Protein 8IA9 (pdb70)

Nearest PDB structures (foldseek):
  8ia9-assembly1_A-2  TM=1.003E+00  e=1.056E-79  Saccharopolyspora spinosa
  8iaa-assembly1_B  TM=9.996E-01  e=1.528E-75  Saccharopolyspora spinosa
  8ia9-assembly1_B-2  TM=9.960E-01  e=1.020E-75  Saccharopolyspora spinosa
  3ssm-assembly1_A  TM=9.609E-01  e=1.543E-44  Micromonospora griseorubida
  3sso-assembly1_D  TM=9.358E-01  e=9.177E-45  Micromonospora griseorubida

Structure (mmCIF, N/CA/C/O backbone):
data_8IA9
#
_entry.id   8IA9
#
_cell.length_a   134.114
_cell.length_b   134.114
_cell.length_c   159.718
_cell.angle_alpha   90.00
_cell.angle_beta   90.00
_cell.angle_gamma   90.00
#
_symmetry.space_group_name_H-M   'P 43 21 2'
#
loop_
_entity.id
_entity.type
_entity.pdbx_description
1 polymer 'Demethylmacrocin O-methyltransferase'
2 non-polymer 'MAGNESIUM ION'
3 water water
#
loop_
_atom_site.group_PDB
_atom_site.id
_atom_site.type_symbol
_atom_site.label_atom_id
_atom_site.label_alt_id
_atom_site.label_comp_id
_atom_site.label_asym_id
_atom_site.label_entity_id
_atom_site.label_seq_id
_atom_site.pdbx_PDB_ins_code
_atom_site.Cartn_x
_atom_site.Cartn_y
_atom_site.Cartn_z
_atom_site.occupancy
_atom_site.B_iso_or_equiv
_atom_site.auth_seq_id
_atom_site.auth_comp_id
_atom_site.auth_asym_id
_atom_site.auth_atom_id
_atom_site.pdbx_PDB_model_num
ATOM 1 N N . THR A 1 4 ? -62.854 -49.416 -17.502 1.00 109.23 4 THR A N 1
ATOM 2 C CA . THR A 1 4 ? -62.594 -48.938 -16.111 1.00 116.62 4 THR A CA 1
ATOM 3 C C . THR A 1 4 ? -62.178 -50.124 -15.224 1.00 120.15 4 THR A C 1
ATOM 4 O O . THR A 1 4 ? -61.914 -49.894 -14.027 1.00 115.56 4 THR A O 1
ATOM 8 N N . HIS A 1 5 ? -62.052 -51.328 -15.799 1.00 126.02 5 HIS A N 1
ATOM 9 C CA . HIS A 1 5 ? -61.496 -52.537 -15.124 1.00 121.09 5 HIS A CA 1
ATOM 10 C C . HIS A 1 5 ? -59.986 -52.603 -15.390 1.00 112.29 5 HIS A C 1
ATOM 11 O O . HIS A 1 5 ? -59.257 -53.143 -14.531 1.00 104.74 5 HIS A O 1
ATOM 18 N N . GLU A 1 6 ? -59.525 -51.905 -16.434 1.00 100.87 6 GLU A N 1
ATOM 19 C CA . GLU A 1 6 ? -58.096 -51.839 -16.839 1.00 98.71 6 GLU A CA 1
ATOM 20 C C . GLU A 1 6 ? -57.372 -50.801 -15.971 1.00 90.27 6 GLU A C 1
ATOM 21 O O . GLU A 1 6 ? -56.226 -51.085 -15.570 1.00 80.90 6 GLU A O 1
ATOM 27 N N . ILE A 1 7 ? -58.076 -49.737 -15.561 1.00 81.97 7 ILE A N 1
ATOM 28 C CA . ILE A 1 7 ? -57.568 -48.666 -14.646 1.00 76.03 7 ILE A CA 1
ATOM 29 C C . ILE A 1 7 ? -57.313 -49.265 -13.258 1.00 70.99 7 ILE A C 1
ATOM 30 O O . ILE A 1 7 ? -56.356 -48.823 -12.590 1.00 66.37 7 ILE A O 1
ATOM 35 N N . GLU A 1 8 ? -58.192 -50.167 -12.813 1.00 61.81 8 GLU A N 1
ATOM 36 C CA . GLU A 1 8 ? -58.180 -50.742 -11.443 1.00 60.48 8 GLU A CA 1
ATOM 37 C C . GLU A 1 8 ? -57.031 -51.758 -11.316 1.00 51.12 8 GLU A C 1
ATOM 38 O O . GLU A 1 8 ? -56.490 -51.897 -10.199 1.00 47.56 8 GLU A O 1
ATOM 44 N N . THR A 1 9 ? -56.643 -52.406 -12.420 1.00 39.89 9 THR A N 1
ATOM 45 C CA . THR A 1 9 ? -55.547 -53.413 -12.471 1.00 42.76 9 THR A CA 1
ATOM 46 C C . THR A 1 9 ? -54.188 -52.708 -12.317 1.00 37.98 9 THR A C 1
ATOM 47 O O . THR A 1 9 ? -53.348 -53.193 -11.525 1.00 36.98 9 THR A O 1
ATOM 51 N N . VAL A 1 10 ? -54.012 -51.580 -13.005 1.00 33.70 10 VAL A N 1
ATOM 52 C CA . VAL A 1 10 ? -52.811 -50.706 -12.897 1.00 35.19 10 VAL A CA 1
ATOM 53 C C . VAL A 1 10 ? -52.743 -50.152 -11.474 1.00 31.17 10 VAL A C 1
ATOM 54 O O . VAL A 1 10 ? -51.675 -50.280 -10.859 1.00 29.66 10 VAL A O 1
ATOM 58 N N . GLU A 1 11 ? -53.861 -49.645 -10.948 1.00 31.55 11 GLU A N 1
ATOM 59 C CA . GLU A 1 11 ? -53.931 -49.069 -9.577 1.00 33.29 11 GLU A CA 1
ATOM 60 C C . GLU A 1 11 ? -53.445 -50.143 -8.592 1.00 32.72 11 GLU A C 1
ATOM 61 O O . GLU A 1 11 ? -52.546 -49.818 -7.775 1.00 29.41 11 GLU A O 1
ATOM 67 N N . ARG A 1 12 ? -53.807 -51.413 -8.822 1.00 29.97 12 ARG A N 1
ATOM 68 C CA . ARG A 1 12 ? -53.464 -52.506 -7.874 1.00 32.64 12 ARG A CA 1
ATOM 69 C C . ARG A 1 12 ? -51.957 -52.783 -7.949 1.00 30.43 12 ARG A C 1
ATOM 70 O O . ARG A 1 12 ? -51.330 -52.915 -6.890 1.00 28.25 12 ARG A O 1
ATOM 78 N N . ILE A 1 13 ? -51.392 -52.772 -9.157 1.00 28.28 13 ILE A N 1
ATOM 79 C CA . ILE A 1 13 ? -49.936 -52.979 -9.394 1.00 28.13 13 ILE A CA 1
ATOM 80 C C . ILE A 1 13 ? -49.162 -51.815 -8.763 1.00 28.52 13 ILE A C 1
ATOM 81 O O . ILE A 1 13 ? -48.239 -52.122 -7.971 1.00 26.54 13 ILE A O 1
ATOM 86 N N . ILE A 1 14 ? -49.701 -50.584 -8.862 1.00 26.51 14 ILE A N 1
ATOM 87 C CA . ILE A 1 14 ? -49.088 -49.352 -8.289 1.00 24.47 14 ILE A CA 1
ATOM 88 C C . ILE A 1 14 ? -49.089 -49.431 -6.751 1.00 26.02 14 ILE A C 1
ATOM 89 O O . ILE A 1 14 ? -48.027 -49.195 -6.123 1.00 26.10 14 ILE A O 1
ATOM 94 N N . LEU A 1 15 ? -50.229 -49.751 -6.143 1.00 26.57 15 LEU A N 1
ATOM 95 C CA . LEU A 1 15 ? -50.352 -49.860 -4.667 1.00 27.97 15 LEU A CA 1
ATOM 96 C C . LEU A 1 15 ? -49.449 -50.995 -4.163 1.00 26.97 15 LEU A C 1
ATOM 97 O O . LEU A 1 15 ? -48.872 -50.852 -3.076 1.00 28.01 15 LEU A O 1
ATOM 102 N N . ALA A 1 16 ? -49.440 -52.146 -4.831 1.00 26.66 16 ALA A N 1
ATOM 103 C CA . ALA A 1 16 ? -48.639 -53.315 -4.388 1.00 25.51 16 ALA A CA 1
ATOM 104 C C . ALA A 1 16 ? -47.154 -52.918 -4.364 1.00 23.50 16 ALA A C 1
ATOM 105 O O . ALA A 1 16 ? -46.447 -53.337 -3.447 1.00 21.60 16 ALA A O 1
ATOM 107 N N . ALA A 1 17 ? -46.726 -52.128 -5.352 1.00 23.39 17 ALA A N 1
ATOM 108 C CA . ALA A 1 17 ? -45.352 -51.611 -5.524 1.00 24.85 17 ALA A CA 1
ATOM 109 C C . ALA A 1 17 ? -44.914 -50.820 -4.278 1.00 25.63 17 ALA A C 1
ATOM 110 O O . ALA A 1 17 ? -43.705 -50.831 -3.992 1.00 25.68 17 ALA A O 1
ATOM 112 N N . GLY A 1 18 ? -45.860 -50.275 -3.503 1.00 25.36 18 GLY A N 1
ATOM 113 C CA . GLY A 1 18 ? -45.564 -49.463 -2.307 1.00 26.08 18 GLY A CA 1
ATOM 114 C C . GLY A 1 18 ? -46.048 -50.104 -1.018 1.00 27.28 18 GLY A C 1
ATOM 115 O O . GLY A 1 18 ? -46.095 -49.407 -0.009 1.00 34.28 18 GLY A O 1
ATOM 116 N N . SER A 1 19 ? -46.172 -51.425 -0.983 1.00 28.70 19 SER A N 1
ATOM 117 C CA . SER A 1 19 ? -46.796 -52.184 0.134 1.00 29.12 19 SER A CA 1
ATOM 118 C C . SER A 1 19 ? -45.783 -53.197 0.696 1.00 28.59 19 SER A C 1
ATOM 119 O O . SER A 1 19 ? -44.568 -53.003 0.492 1.00 24.55 19 SER A O 1
ATOM 122 N N . SER A 1 20 ? -46.253 -54.279 1.315 1.00 30.01 20 SER A N 1
ATOM 123 C CA . SER A 1 20 ? -45.371 -55.340 1.879 1.00 33.28 20 SER A CA 1
ATOM 124 C C . SER A 1 20 ? -44.902 -56.291 0.772 1.00 30.33 20 SER A C 1
ATOM 125 O O . SER A 1 20 ? -45.555 -56.359 -0.279 1.00 31.89 20 SER A O 1
ATOM 128 N N . ALA A 1 21 ? -43.833 -57.047 1.012 1.00 29.63 21 ALA A N 1
ATOM 129 C CA . ALA A 1 21 ? -43.411 -58.160 0.120 1.00 28.34 21 ALA A CA 1
ATOM 130 C C . ALA A 1 21 ? -44.565 -59.167 -0.043 1.00 28.44 21 ALA A C 1
ATOM 131 O O . ALA A 1 21 ? -44.794 -59.607 -1.181 1.00 27.22 21 ALA A O 1
ATOM 133 N N . ALA A 1 22 ? -45.307 -59.452 1.038 1.00 29.45 22 ALA A N 1
ATOM 134 C CA . ALA A 1 22 ? -46.444 -60.410 1.068 1.00 31.86 22 ALA A CA 1
ATOM 135 C C . ALA A 1 22 ? -47.552 -59.937 0.118 1.00 33.49 22 ALA A C 1
ATOM 136 O O . ALA A 1 22 ? -48.053 -60.757 -0.697 1.00 31.36 22 ALA A O 1
ATOM 138 N N . SER A 1 23 ? -47.846 -58.637 0.153 1.00 30.68 23 SER A N 1
ATOM 139 C CA . SER A 1 23 ? -48.942 -58.015 -0.627 1.00 29.73 23 SER A CA 1
ATOM 140 C C . SER A 1 23 ? -48.568 -58.031 -2.112 1.00 27.40 23 SER A C 1
ATOM 141 O O . SER A 1 23 ? -49.394 -58.469 -2.936 1.00 28.03 23 SER A O 1
ATOM 144 N N . LEU A 1 24 ? -47.291 -57.828 -2.405 1.00 26.69 24 LEU A N 1
ATOM 145 C CA . LEU A 1 24 ? -46.785 -57.798 -3.799 1.00 28.09 24 LEU A CA 1
ATOM 146 C C . LEU A 1 24 ? -46.699 -59.234 -4.321 1.00 26.49 24 LEU A C 1
ATOM 147 O O . LEU A 1 24 ? -47.042 -59.449 -5.491 1.00 26.75 24 LEU A O 1
ATOM 152 N N . ALA A 1 25 ? -46.412 -60.191 -3.440 1.00 26.87 25 ALA A N 1
ATOM 153 C CA . ALA A 1 25 ? -46.371 -61.637 -3.770 1.00 29.20 25 ALA A CA 1
ATOM 154 C C . ALA A 1 25 ? -47.796 -62.124 -4.059 1.00 30.78 25 ALA A C 1
ATOM 155 O O . ALA A 1 25 ? -47.994 -62.653 -5.157 1.00 33.34 25 ALA A O 1
ATOM 157 N N . ASP A 1 26 ? -48.776 -61.730 -3.232 1.00 33.63 26 ASP A N 1
ATOM 158 C CA . ASP A 1 26 ? -50.214 -62.061 -3.426 1.00 34.09 26 ASP A CA 1
ATOM 159 C C . ASP A 1 26 ? -50.654 -61.544 -4.802 1.00 36.32 26 ASP A C 1
ATOM 160 O O . ASP A 1 26 ? -51.240 -62.332 -5.568 1.00 42.80 26 ASP A O 1
ATOM 165 N N . LEU A 1 27 ? -50.309 -60.306 -5.162 1.00 34.93 27 LEU A N 1
ATOM 166 C CA . LEU A 1 27 ? -50.826 -59.706 -6.416 1.00 34.00 27 LEU A CA 1
ATOM 167 C C . LEU A 1 27 ? -50.198 -60.403 -7.621 1.00 34.74 27 LEU A C 1
ATOM 168 O O . LEU A 1 27 ? -50.898 -60.565 -8.640 1.00 37.88 27 LEU A O 1
ATOM 173 N N . THR A 1 28 ? -48.883 -60.599 -7.602 1.00 33.00 28 THR A N 1
ATOM 174 C CA . THR A 1 28 ? -48.179 -61.199 -8.762 1.00 35.15 28 THR A CA 1
ATOM 175 C C . THR A 1 28 ? -48.703 -62.621 -8.982 1.00 36.68 28 THR A C 1
ATOM 176 O O . THR A 1 28 ? -48.894 -62.983 -10.152 1.00 39.12 28 THR A O 1
ATOM 180 N N . THR A 1 29 ? -49.028 -63.338 -7.901 1.00 39.84 29 THR A N 1
ATOM 181 C CA . THR A 1 29 ? -49.609 -64.711 -7.922 1.00 45.69 29 THR A CA 1
ATOM 182 C C . THR A 1 29 ? -51.001 -64.663 -8.572 1.00 44.13 29 THR A C 1
ATOM 183 O O . THR A 1 29 ? -51.239 -65.427 -9.518 1.00 40.38 29 THR A O 1
ATOM 187 N N . GLU A 1 30 ? -51.875 -63.769 -8.113 1.00 40.90 30 GLU A N 1
ATOM 188 C CA . GLU A 1 30 ? -53.260 -63.660 -8.638 1.00 43.91 30 GLU A CA 1
ATOM 189 C C . GLU A 1 30 ? -53.258 -63.306 -10.135 1.00 42.91 30 GLU A C 1
ATOM 190 O O . GLU A 1 30 ? -54.032 -63.926 -10.870 1.00 55.18 30 GLU A O 1
ATOM 196 N N . LEU A 1 31 ? -52.646 -62.185 -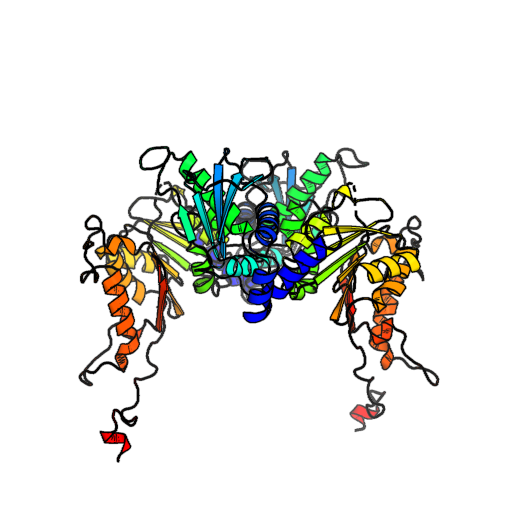10.516 1.00 39.27 31 LEU A N 1
ATOM 197 C CA . LEU A 1 31 ? -52.732 -61.644 -11.894 1.00 34.96 31 LEU A CA 1
ATOM 198 C C . LEU A 1 31 ? -51.882 -62.513 -12.813 1.00 34.49 31 LEU A C 1
ATOM 199 O O . LEU A 1 31 ? -52.242 -62.613 -13.987 1.00 34.26 31 LEU A O 1
ATOM 204 N N . GLY A 1 32 ? -50.663 -62.837 -12.369 1.00 36.06 32 GLY A N 1
ATOM 205 C CA . GLY A 1 32 ? -49.635 -63.538 -13.166 1.00 36.13 32 GLY A CA 1
ATOM 206 C C . GLY A 1 32 ? -48.787 -62.591 -14.013 1.00 35.21 32 GLY A C 1
ATOM 207 O O . GLY A 1 32 ? -49.274 -61.512 -14.401 1.00 34.22 32 GLY A O 1
ATOM 208 N N . LEU A 1 33 ? -47.605 -63.055 -14.415 1.00 36.05 33 LEU A N 1
ATOM 209 C CA . LEU A 1 33 ? -46.661 -62.336 -15.308 1.00 35.77 33 LEU A CA 1
ATOM 210 C C . LEU A 1 33 ? -47.361 -61.944 -16.620 1.00 37.35 33 LEU A C 1
ATOM 211 O O . LEU A 1 33 ? -47.072 -60.860 -17.134 1.00 43.32 33 LEU A O 1
ATOM 216 N N . ALA A 1 34 ? -48.147 -62.837 -17.217 1.00 38.71 34 ALA A N 1
ATOM 217 C CA . ALA A 1 34 ? -48.704 -62.644 -18.577 1.00 40.59 34 ALA A CA 1
ATOM 218 C C . ALA A 1 34 ? -49.593 -61.393 -18.602 1.00 38.71 34 ALA A C 1
ATOM 219 O O . ALA A 1 34 ? -49.563 -60.657 -19.604 1.00 36.39 34 ALA A O 1
ATOM 221 N N . ARG A 1 35 ? -50.315 -61.132 -17.512 1.00 38.66 35 ARG A N 1
ATOM 222 C CA . ARG A 1 35 ? -51.257 -59.987 -17.401 1.00 38.93 35 ARG A CA 1
ATOM 223 C C . ARG A 1 35 ? -50.499 -58.703 -17.002 1.00 37.10 35 ARG A C 1
ATOM 224 O O . ARG A 1 35 ? -50.772 -57.660 -17.630 1.00 33.79 35 ARG A O 1
ATOM 232 N N . ILE A 1 36 ? -49.493 -58.798 -16.116 1.00 31.14 36 ILE A N 1
ATOM 233 C CA . ILE A 1 36 ? -48.761 -57.621 -15.555 1.00 32.68 36 ILE A CA 1
ATOM 234 C C . ILE A 1 36 ? -47.750 -57.078 -16.574 1.00 31.09 36 ILE A C 1
ATOM 235 O O . ILE A 1 36 ? -47.707 -55.855 -16.777 1.00 29.57 36 ILE A O 1
ATOM 240 N N . ALA A 1 37 ? -47.071 -57.966 -17.289 1.00 33.14 37 ALA A N 1
ATOM 241 C CA . ALA A 1 37 ? -45.922 -57.640 -18.160 1.00 34.69 37 ALA A CA 1
ATOM 242 C C . ALA A 1 37 ? -46.287 -56.531 -19.144 1.00 33.74 37 ALA A C 1
ATOM 243 O O . ALA A 1 37 ? -45.514 -55.608 -19.364 1.00 33.54 37 ALA A O 1
ATOM 245 N N . PRO A 1 38 ? -47.394 -56.658 -19.900 1.00 36.30 38 PRO A N 1
ATOM 246 C CA . PRO A 1 38 ? -47.686 -55.676 -20.945 1.00 36.12 38 PRO A CA 1
ATOM 247 C C . PRO A 1 38 ? -47.920 -54.277 -20.346 1.00 33.29 38 PRO A C 1
ATOM 248 O O . PRO A 1 38 ? -47.750 -53.298 -21.047 1.00 33.62 38 PRO A O 1
ATOM 252 N N . VAL A 1 39 ? -48.391 -54.221 -19.100 1.00 31.39 39 VAL A N 1
ATOM 253 C CA . VAL A 1 39 ? -48.642 -52.951 -18.352 1.00 31.75 39 VAL A CA 1
ATOM 254 C C . VAL A 1 39 ? -47.289 -52.281 -18.070 1.00 32.24 39 VAL A C 1
ATOM 255 O O . VAL A 1 39 ? -47.128 -51.061 -18.386 1.00 30.05 39 VAL A O 1
ATOM 259 N N . LEU A 1 40 ? -46.294 -53.093 -17.703 1.00 28.65 40 LEU A N 1
ATOM 260 C CA . LEU A 1 40 ? -44.924 -52.608 -17.428 1.00 27.83 40 LEU A CA 1
ATOM 261 C C . LEU A 1 40 ? -44.281 -52.182 -18.753 1.00 29.34 40 LEU A C 1
ATOM 262 O O . LEU A 1 40 ? -43.666 -51.095 -18.770 1.00 32.26 40 LEU A O 1
ATOM 267 N N . ILE A 1 41 ? -44.498 -52.925 -19.845 1.00 29.59 41 ILE A N 1
ATOM 268 C CA . ILE A 1 41 ? -43.936 -52.575 -21.190 1.00 30.94 41 ILE A CA 1
ATOM 269 C C . ILE A 1 41 ? -44.556 -51.254 -21.671 1.00 29.14 41 ILE A C 1
ATOM 270 O O . ILE A 1 41 ? -43.826 -50.422 -22.249 1.00 28.08 41 ILE A O 1
ATOM 275 N N . ASP A 1 42 ? -45.845 -51.048 -21.415 1.00 29.20 42 ASP A N 1
ATOM 276 C CA . ASP A 1 42 ? -46.552 -49.821 -21.856 1.00 32.05 42 ASP A CA 1
ATOM 277 C C . ASP A 1 42 ? -45.878 -48.602 -21.208 1.00 29.13 42 ASP A C 1
ATOM 278 O O . ASP A 1 42 ? -45.601 -47.626 -21.935 1.00 27.75 42 ASP A O 1
ATOM 283 N N . GLU A 1 43 ? -45.555 -48.690 -19.915 1.00 28.72 43 GLU A N 1
ATOM 284 C CA . GLU A 1 43 ? -44.876 -47.609 -19.151 1.00 29.22 43 GLU A CA 1
ATOM 285 C C . GLU A 1 43 ? -43.495 -47.344 -19.748 1.00 28.75 43 GLU A C 1
ATOM 286 O O . GLU A 1 43 ? -43.149 -46.152 -19.988 1.00 27.21 43 GLU A O 1
ATOM 292 N N . ILE A 1 44 ? -42.730 -48.400 -20.020 1.00 28.26 44 ILE A N 1
ATOM 293 C CA . ILE A 1 44 ? -41.330 -48.217 -20.511 1.00 28.69 44 ILE A CA 1
ATOM 294 C C . ILE A 1 44 ? -41.370 -47.452 -21.844 1.00 28.75 44 ILE A C 1
ATOM 295 O O . ILE A 1 44 ? -40.645 -46.448 -21.961 1.00 30.80 44 ILE A O 1
ATOM 300 N N . LEU A 1 45 ? -42.310 -47.776 -22.731 1.00 28.01 45 LEU A N 1
ATOM 301 C CA . LEU A 1 45 ? -42.448 -47.078 -24.038 1.00 30.97 45 LEU A CA 1
ATOM 302 C C . LEU A 1 45 ? -42.782 -45.609 -23.797 1.00 30.37 45 LEU A C 1
ATOM 303 O O . LEU A 1 45 ? -42.229 -44.749 -24.503 1.00 32.91 45 LEU A O 1
ATOM 308 N N . PHE A 1 46 ? -43.671 -45.347 -22.841 1.00 30.50 46 PHE A N 1
ATOM 309 C CA . PHE A 1 46 ? -44.164 -43.987 -22.515 1.00 30.05 46 PHE A CA 1
ATOM 310 C C . PHE A 1 46 ? -43.034 -43.130 -21.923 1.00 30.40 46 PHE A C 1
ATOM 311 O O . PHE A 1 46 ? -42.873 -41.968 -22.366 1.00 30.15 46 PHE A O 1
ATOM 319 N N . ARG A 1 47 ? -42.191 -43.710 -21.064 1.00 27.98 47 ARG A N 1
ATOM 320 C CA . ARG A 1 47 ? -41.139 -42.953 -20.334 1.00 26.60 47 ARG A CA 1
ATOM 321 C C . ARG A 1 47 ? -39.787 -42.917 -21.061 1.00 27.27 47 ARG A C 1
ATOM 322 O O . ARG A 1 47 ? -38.967 -42.086 -20.684 1.00 26.73 47 ARG A O 1
ATOM 330 N N . ALA A 1 48 ? -39.552 -43.799 -22.033 1.00 31.22 48 ALA A N 1
ATOM 331 C CA . ALA A 1 48 ? -38.246 -43.878 -22.731 1.00 32.18 48 ALA A CA 1
ATOM 332 C C . ALA A 1 48 ? -38.283 -42.910 -23.898 1.00 32.73 48 ALA A C 1
ATOM 333 O O . ALA A 1 48 ? -37.221 -42.521 -24.368 1.00 34.27 48 ALA A O 1
ATOM 335 N N . GLU A 1 49 ? -39.478 -42.591 -24.353 1.00 40.31 49 GLU A N 1
ATOM 336 C CA . GLU A 1 49 ? -39.738 -41.607 -25.434 1.00 42.84 49 GLU A CA 1
ATOM 337 C C . GLU A 1 49 ? -39.050 -40.303 -25.050 1.00 36.76 49 GLU A C 1
ATOM 338 O O . GLU A 1 49 ? -39.171 -39.855 -23.920 1.00 34.56 49 GLU A O 1
ATOM 344 N N . PRO A 1 50 ? -38.354 -39.622 -25.979 1.00 38.59 50 PRO A N 1
ATOM 345 C CA . PRO A 1 50 ? -38.266 -40.051 -27.373 1.00 40.65 50 PRO A CA 1
ATOM 346 C C . PRO A 1 50 ? -36.981 -40.836 -27.661 1.00 40.68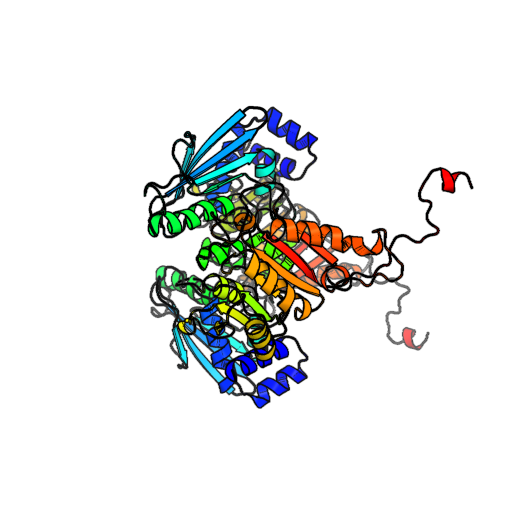 50 PRO A C 1
ATOM 347 O O . PRO A 1 50 ? -35.974 -40.564 -27.034 1.00 38.26 50 PRO A O 1
ATOM 351 N N . ALA A 1 51 ? -37.005 -41.651 -28.712 1.00 42.02 51 ALA A N 1
ATOM 352 C CA . ALA A 1 51 ? -35.807 -42.331 -29.246 1.00 41.21 51 ALA A CA 1
ATOM 353 C C . ALA A 1 51 ? -34.739 -41.280 -29.522 1.00 40.08 51 ALA A C 1
ATOM 354 O O . ALA A 1 51 ? -35.046 -40.195 -30.010 1.00 40.79 51 ALA A O 1
ATOM 356 N N . PRO A 1 52 ? -33.455 -41.561 -29.212 1.00 37.87 52 PRO A N 1
ATOM 357 C CA . PRO A 1 52 ? -32.373 -40.659 -29.596 1.00 39.32 52 PRO A CA 1
ATOM 358 C C . PRO A 1 52 ? -32.166 -40.675 -31.120 1.00 42.78 52 PRO A C 1
ATOM 359 O O . PRO A 1 52 ? -32.849 -41.421 -31.793 1.00 41.77 52 PRO A O 1
ATOM 363 N N . ASP A 1 53 ? -31.343 -39.755 -31.631 1.00 47.19 53 ASP A N 1
ATOM 364 C CA . ASP A 1 53 ? -31.082 -39.563 -33.083 1.00 48.70 53 ASP A CA 1
ATOM 365 C C . ASP A 1 53 ? -30.171 -40.693 -33.579 1.00 48.15 53 ASP A C 1
ATOM 366 O O . ASP A 1 53 ? -29.017 -40.398 -33.890 1.00 51.53 53 ASP A O 1
ATOM 371 N N . ILE A 1 54 ? -30.719 -41.889 -33.810 1.00 48.18 54 ILE A N 1
ATOM 372 C CA . ILE A 1 54 ? -29.944 -43.120 -34.169 1.00 52.68 54 ILE A CA 1
ATOM 373 C C . ILE A 1 54 ? -30.668 -43.923 -35.259 1.00 51.19 54 ILE A C 1
ATOM 374 O O . ILE A 1 54 ? -31.897 -43.797 -35.367 1.00 50.85 54 ILE A O 1
ATOM 379 N N . GLU A 1 55 ? -29.974 -44.912 -35.823 1.00 54.65 55 GLU A N 1
ATOM 380 C CA . GLU A 1 55 ? -30.518 -45.820 -36.871 1.00 65.10 55 GLU A CA 1
ATOM 381 C C . GLU A 1 55 ? -31.176 -47.017 -36.177 1.00 55.56 55 GLU A C 1
ATOM 382 O O . GLU A 1 55 ? -30.859 -47.264 -35.001 1.00 55.30 55 GLU A O 1
ATOM 388 N N . ARG A 1 56 ? -32.231 -47.552 -36.782 1.00 54.03 56 ARG A N 1
ATOM 389 C CA . ARG A 1 56 ? -33.005 -48.702 -36.252 1.00 57.58 56 ARG A CA 1
ATOM 390 C C . ARG A 1 56 ? -32.093 -49.567 -35.378 1.00 54.39 56 ARG A C 1
ATOM 391 O O . ARG A 1 56 ? -31.105 -50.098 -35.914 1.00 57.14 56 ARG A O 1
ATOM 399 N N . THR A 1 57 ? -32.335 -49.582 -34.064 1.00 50.28 57 THR A N 1
ATOM 400 C CA . THR A 1 57 ? -31.591 -50.414 -33.085 1.00 46.90 57 THR A CA 1
ATOM 401 C C . THR A 1 57 ? -32.591 -51.148 -32.189 1.00 47.28 57 THR A C 1
ATOM 402 O O . THR A 1 57 ? -33.621 -50.557 -31.849 1.00 53.44 57 THR A O 1
ATOM 406 N N . GLU A 1 58 ? -32.347 -52.434 -31.952 1.00 44.52 58 GLU A N 1
ATOM 407 C CA . GLU A 1 58 ? -33.222 -53.322 -31.161 1.00 42.62 58 GLU A CA 1
ATOM 408 C C . GLU A 1 58 ? -32.635 -53.483 -29.757 1.00 40.21 58 GLU A C 1
ATOM 409 O O . GLU A 1 58 ? -31.410 -53.513 -29.632 1.00 40.85 58 GLU A O 1
ATOM 415 N N . VAL A 1 59 ? -33.486 -53.364 -28.737 1.00 37.82 59 VAL A N 1
ATOM 416 C CA . VAL A 1 59 ? -33.121 -53.584 -27.311 1.00 35.05 59 VAL A CA 1
ATOM 417 C C . VAL A 1 59 ? -34.101 -54.593 -26.738 1.00 32.83 59 VAL A C 1
ATOM 418 O O . VAL A 1 59 ? -35.304 -54.330 -26.811 1.00 34.74 59 VAL A O 1
ATOM 422 N N . ALA A 1 60 ? -33.587 -55.607 -26.050 1.00 32.86 60 ALA A N 1
ATOM 423 C CA . ALA A 1 60 ? -34.387 -56.700 -25.460 1.00 32.88 60 ALA A CA 1
ATOM 424 C C . ALA A 1 60 ? -34.617 -56.405 -23.983 1.00 31.22 60 ALA A C 1
ATOM 425 O O . ALA A 1 60 ? -33.695 -55.891 -23.332 1.00 29.87 60 ALA A O 1
ATOM 427 N N . VAL A 1 61 ? -35.836 -56.649 -23.513 1.00 31.06 61 VAL A N 1
ATOM 428 C CA . VAL A 1 61 ? -36.214 -56.555 -22.076 1.00 30.78 61 VAL A CA 1
ATOM 429 C C . VAL A 1 61 ? -36.817 -57.900 -21.704 1.00 32.55 61 VAL A C 1
ATOM 430 O O . VAL A 1 61 ? -37.738 -58.317 -22.425 1.00 35.25 61 VAL A O 1
ATOM 434 N N . GLN A 1 62 ? -36.176 -58.628 -20.789 1.00 34.62 62 GLN A N 1
ATOM 435 C CA . GLN A 1 62 ? -36.660 -59.945 -20.303 1.00 36.91 62 GLN A CA 1
ATOM 436 C C . GLN A 1 62 ? -37.196 -59.764 -18.889 1.00 35.36 62 GLN A C 1
ATOM 437 O O . GLN A 1 62 ? -36.429 -59.267 -18.039 1.00 37.57 62 GLN A O 1
ATOM 443 N N . ILE A 1 63 ? -38.370 -60.328 -18.610 1.00 31.16 63 ILE A N 1
ATOM 444 C CA . ILE A 1 63 ? -39.000 -60.216 -17.269 1.00 30.69 63 ILE A CA 1
ATOM 445 C C . ILE A 1 63 ? -39.280 -61.625 -16.770 1.00 29.50 63 ILE A C 1
ATOM 446 O O . ILE A 1 63 ? -39.959 -62.375 -17.499 1.00 30.16 63 ILE A O 1
ATOM 451 N N . THR A 1 64 ? -38.754 -61.979 -15.597 1.00 28.07 64 THR A N 1
ATOM 452 C CA . THR A 1 64 ? -38.909 -63.339 -15.035 1.00 28.33 64 THR A CA 1
ATOM 453 C C . THR A 1 64 ? -39.651 -63.259 -13.704 1.00 30.04 64 THR A C 1
ATOM 454 O O . THR A 1 64 ? -39.602 -62.193 -13.075 1.00 29.02 64 THR A O 1
ATOM 458 N N . HIS A 1 65 ? -40.476 -64.277 -13.419 1.00 32.31 65 HIS A N 1
ATOM 459 C CA . HIS A 1 65 ? -41.200 -64.442 -12.133 1.00 31.63 65 HIS A CA 1
ATOM 460 C C . HIS A 1 65 ? -41.470 -65.928 -11.880 1.00 33.96 65 HIS A C 1
ATOM 461 O O . HIS A 1 65 ? -42.250 -66.544 -12.643 1.00 31.74 65 HIS A O 1
ATOM 468 N N . ARG A 1 66 ? -40.979 -66.425 -10.744 1.00 39.60 66 ARG A N 1
ATOM 469 C CA . ARG A 1 66 ? -41.268 -67.785 -10.211 1.00 43.55 66 ARG A CA 1
ATOM 470 C C . ARG A 1 66 ? -41.242 -68.810 -11.359 1.00 38.74 66 ARG A C 1
ATOM 471 O O . ARG A 1 66 ? -42.097 -69.700 -11.375 1.00 32.86 66 ARG A O 1
ATOM 479 N N . GLY A 1 67 ? -40.181 -68.779 -12.172 1.00 37.86 67 GLY A N 1
ATOM 480 C CA . GLY A 1 67 ? -39.894 -69.782 -13.214 1.00 40.01 67 GLY A CA 1
ATOM 481 C C . GLY A 1 67 ? -40.456 -69.410 -14.578 1.00 41.68 67 GLY A C 1
ATOM 482 O O . GLY A 1 67 ? -40.107 -70.102 -15.564 1.00 40.99 67 GLY A O 1
ATOM 483 N N . GLU A 1 68 ? -41.420 -68.485 -14.625 1.00 37.46 68 GLU A N 1
ATOM 484 C CA . GLU A 1 68 ? -42.000 -67.992 -15.898 1.00 34.83 68 GLU A CA 1
ATOM 485 C C . GLU A 1 68 ? -41.150 -66.812 -16.367 1.00 32.28 68 GLU A C 1
ATOM 486 O O . GLU A 1 68 ? -40.790 -65.973 -15.531 1.00 34.51 68 GLU A O 1
ATOM 492 N N . THR A 1 69 ? -40.818 -66.754 -17.647 1.00 30.45 69 THR A N 1
ATOM 493 C CA . THR A 1 69 ? -40.053 -65.623 -18.229 1.00 31.51 69 THR A CA 1
ATOM 494 C C . THR A 1 69 ? -40.729 -65.195 -19.531 1.00 31.33 69 THR A C 1
ATOM 495 O O . THR A 1 69 ? -41.045 -66.081 -20.329 1.00 31.99 69 THR A O 1
ATOM 499 N N . VAL A 1 70 ? -40.796 -63.889 -19.790 1.00 31.04 70 VAL A N 1
ATOM 500 C CA . VAL A 1 70 ? -41.365 -63.326 -21.043 1.00 32.12 70 VAL A CA 1
ATOM 501 C C . VAL A 1 70 ? -40.443 -62.212 -21.536 1.00 31.85 70 VAL A C 1
ATOM 502 O O . VAL A 1 70 ? -39.823 -61.542 -20.698 1.00 37.31 70 VAL A O 1
ATOM 506 N N . ASP A 1 71 ? -40.134 -62.277 -22.824 1.00 34.45 71 ASP A N 1
ATOM 507 C CA . ASP A 1 71 ? -39.113 -61.473 -23.539 1.00 37.03 71 ASP A CA 1
ATOM 508 C C . ASP A 1 71 ? -39.845 -60.491 -24.453 1.00 36.21 71 ASP A C 1
ATOM 509 O O . ASP A 1 71 ? -40.793 -60.923 -25.138 1.00 37.15 71 ASP A O 1
ATOM 514 N N . PHE A 1 72 ? -39.317 -59.284 -24.542 1.00 34.11 72 PHE A N 1
ATOM 515 C CA . PHE A 1 72 ? -39.887 -58.268 -25.442 1.00 32.51 72 PHE A CA 1
ATOM 516 C C . PHE A 1 72 ? -38.697 -57.666 -26.172 1.00 35.73 72 PHE A C 1
ATOM 517 O O . PHE A 1 72 ? -37.604 -57.630 -25.608 1.00 37.39 72 PHE A O 1
ATOM 525 N N . VAL A 1 73 ? -38.897 -57.277 -27.420 1.00 37.59 73 VAL A N 1
ATOM 526 C CA . VAL A 1 73 ? -37.810 -56.604 -28.177 1.00 36.77 73 VAL A CA 1
ATOM 527 C C . VAL A 1 73 ? -38.353 -55.235 -28.547 1.00 36.51 73 VAL A C 1
ATOM 528 O O . VAL A 1 73 ? -39.464 -55.163 -29.073 1.00 38.36 73 VAL A O 1
ATOM 532 N N . LEU A 1 74 ? -37.592 -54.198 -28.223 1.00 36.19 74 LEU A N 1
ATOM 533 C CA . LEU A 1 74 ? -38.039 -52.822 -28.503 1.00 36.72 74 LEU A CA 1
ATOM 534 C C . LEU A 1 74 ? -37.214 -52.291 -29.663 1.00 38.10 74 LEU A C 1
ATOM 535 O O . LEU A 1 74 ? -36.031 -52.609 -29.740 1.00 36.28 74 LEU A O 1
ATOM 540 N N . THR A 1 75 ? -37.858 -51.543 -30.538 1.00 41.97 75 THR A N 1
ATOM 541 C CA . THR A 1 75 ? -37.178 -50.976 -31.733 1.00 43.52 75 THR A CA 1
ATOM 542 C C . THR A 1 75 ? -37.133 -49.447 -31.606 1.00 39.98 75 THR A C 1
ATOM 543 O O . THR A 1 75 ? -38.193 -48.848 -31.385 1.00 40.29 75 THR A O 1
ATOM 547 N N . LEU A 1 76 ? -35.928 -48.889 -31.517 1.00 41.32 76 LEU A N 1
ATOM 548 C CA . LEU A 1 76 ? -35.689 -47.429 -31.390 1.00 44.56 76 LEU A CA 1
ATOM 549 C C . LEU A 1 76 ? -35.064 -46.927 -32.688 1.00 46.78 76 LEU A C 1
ATOM 550 O O . LEU A 1 76 ? -34.030 -47.494 -33.111 1.00 47.77 76 LEU A O 1
ATOM 555 N N . GLN A 1 77 ? -35.590 -45.814 -33.197 1.00 47.38 77 GLN A N 1
ATOM 556 C CA . GLN A 1 77 ? -35.154 -45.187 -34.467 1.00 50.94 77 GLN A CA 1
ATOM 557 C C . GLN A 1 77 ? -35.463 -43.691 -34.395 1.00 52.12 77 GLN A C 1
ATOM 558 O O . GLN A 1 77 ? -36.592 -43.332 -33.973 1.00 55.69 77 GLN A O 1
ATOM 564 N N . SER A 1 78 ? -34.498 -42.868 -34.802 1.00 50.40 78 SER A N 1
ATOM 565 C CA . SER A 1 78 ? -34.582 -41.386 -34.851 1.00 50.92 78 SER A CA 1
ATOM 566 C C . SER A 1 78 ? -35.921 -40.951 -35.456 1.00 52.94 78 SER A C 1
ATOM 567 O O . SER A 1 78 ? -36.285 -41.498 -36.523 1.00 53.27 78 SER A O 1
ATOM 570 N N . GLY A 1 79 ? -36.727 -40.248 -34.654 1.00 56.03 79 GLY A N 1
ATOM 571 C CA . GLY A 1 79 ? -37.969 -39.568 -35.078 1.00 55.41 79 GLY A CA 1
ATOM 572 C C . GLY A 1 79 ? -39.171 -40.493 -35.175 1.00 54.97 79 GLY A C 1
ATOM 573 O O . GLY A 1 79 ? -40.239 -39.987 -35.536 1.00 53.37 79 GLY A O 1
ATOM 574 N N . GLU A 1 80 ? -39.056 -41.744 -34.716 1.00 59.71 80 GLU A N 1
ATOM 575 C CA . GLU A 1 80 ? -40.144 -42.764 -34.787 1.00 58.01 80 GLU A CA 1
ATOM 576 C C . GLU A 1 80 ? -40.619 -43.151 -33.380 1.00 51.74 80 GLU A C 1
ATOM 577 O O . GLU A 1 80 ? -39.776 -43.269 -32.474 1.00 46.14 80 GLU A O 1
ATOM 583 N N . LEU A 1 81 ? -41.911 -43.450 -33.243 1.00 54.20 81 LEU A N 1
ATOM 584 C CA . LEU A 1 81 ? -42.499 -44.059 -32.020 1.00 57.91 81 LEU A CA 1
ATOM 585 C C . LEU A 1 81 ? -41.739 -45.347 -31.697 1.00 53.05 81 LEU A C 1
ATOM 586 O O . LEU A 1 81 ? -41.499 -46.145 -32.620 1.00 56.97 81 LEU A O 1
ATOM 591 N N . ILE A 1 82 ? -41.319 -45.506 -30.449 1.00 47.87 82 ILE A N 1
ATOM 592 C CA . ILE A 1 82 ? -40.701 -46.766 -29.955 1.00 45.18 82 ILE A CA 1
ATOM 593 C C . ILE A 1 82 ? -41.764 -47.870 -29.991 1.00 46.26 82 ILE A C 1
ATOM 594 O O . ILE A 1 82 ? -42.923 -47.598 -29.621 1.00 42.88 82 ILE A O 1
ATOM 599 N N . LYS A 1 83 ? -41.430 -49.010 -30.596 1.00 50.31 83 LYS A N 1
ATOM 600 C CA . LYS A 1 83 ? -42.312 -50.201 -30.645 1.00 50.51 83 LYS A CA 1
ATOM 601 C C . LYS A 1 83 ? -41.760 -51.272 -29.705 1.00 45.46 83 LYS A C 1
ATOM 602 O O . LYS A 1 83 ? -40.536 -51.300 -29.492 1.00 40.87 83 LYS A O 1
ATOM 608 N N . ALA A 1 84 ? -42.588 -52.270 -29.407 1.00 43.83 84 ALA A N 1
ATOM 609 C CA . ALA A 1 84 ? -42.219 -53.448 -28.596 1.00 44.41 84 ALA A CA 1
ATOM 610 C C . ALA A 1 84 ? -43.010 -54.649 -29.108 1.00 44.22 84 ALA A C 1
ATOM 611 O O . ALA A 1 84 ? -44.202 -54.474 -29.377 1.00 43.68 84 ALA A O 1
ATOM 613 N N . GLU A 1 85 ? -42.381 -55.820 -29.233 1.00 48.34 85 GLU A N 1
ATOM 614 C CA . GLU A 1 85 ? -43.104 -57.080 -29.557 1.00 48.68 85 GLU A CA 1
ATOM 615 C C . GLU A 1 85 ? -42.603 -58.189 -28.630 1.00 44.39 85 GLU A C 1
ATOM 616 O O . GLU A 1 85 ? -41.414 -58.126 -28.240 1.00 37.24 85 GLU A O 1
ATOM 622 N N . GLN A 1 86 ? -43.525 -59.010 -28.114 1.00 44.19 86 GLN A N 1
ATOM 623 C CA . GLN A 1 86 ? -43.165 -60.245 -27.378 1.00 46.93 86 GLN A CA 1
ATOM 624 C C . GLN A 1 86 ? -42.558 -61.234 -28.379 1.00 48.39 86 GLN A C 1
ATOM 625 O O . GLN A 1 86 ? -43.317 -61.814 -29.168 1.00 45.59 86 GLN A O 1
ATOM 631 N N . ARG A 1 87 ? -41.225 -61.254 -28.439 1.00 46.32 87 ARG A N 1
ATOM 632 C CA . ARG A 1 87 ? -40.390 -61.984 -29.418 1.00 46.35 87 ARG A CA 1
ATOM 633 C C . ARG A 1 87 ? -39.236 -62.650 -28.684 1.00 48.31 87 ARG A C 1
ATOM 634 O O . ARG A 1 87 ? -38.867 -62.222 -27.599 1.00 47.85 87 ARG A O 1
ATOM 642 N N . PRO A 1 88 ? -38.594 -63.677 -29.280 1.00 50.79 88 PRO A N 1
ATOM 643 C CA . PRO A 1 88 ? -37.350 -64.218 -28.736 1.00 51.71 88 PRO A CA 1
ATOM 644 C C . PRO A 1 88 ? -36.249 -63.164 -28.887 1.00 49.86 88 PRO A C 1
ATOM 645 O O . PRO A 1 88 ? -36.241 -62.482 -29.885 1.00 50.96 88 PRO A O 1
ATOM 649 N N . VAL A 1 89 ? -35.248 -63.225 -28.016 1.00 50.67 89 VAL A N 1
ATOM 650 C CA . VAL A 1 89 ? -34.210 -62.172 -27.876 1.00 54.21 89 VAL A CA 1
ATOM 651 C C . VAL A 1 89 ? -32.850 -62.752 -28.259 1.00 61.39 89 VAL A C 1
ATOM 652 O O . VAL A 1 89 ? -31.862 -61.995 -28.197 1.00 74.96 89 VAL A O 1
ATOM 656 N N . GLY A 1 90 ? -32.820 -64.008 -28.716 1.00 62.78 90 GLY A N 1
ATOM 657 C CA . GLY A 1 90 ? -31.581 -64.757 -29.006 1.00 60.84 90 GLY A CA 1
ATOM 658 C C . GLY A 1 90 ? -30.574 -63.971 -29.838 1.00 65.29 90 GLY A C 1
ATOM 659 O O . GLY A 1 90 ? -29.367 -64.186 -29.625 1.00 67.37 90 GLY A O 1
ATOM 660 N N . ASP A 1 91 ? -31.030 -63.233 -30.861 1.00 67.80 91 ASP A N 1
ATOM 661 C CA . ASP A 1 91 ? -30.155 -62.599 -31.890 1.00 69.15 91 ASP A CA 1
ATOM 662 C C . ASP A 1 91 ? -29.959 -61.105 -31.589 1.00 59.37 91 ASP A C 1
ATOM 663 O O . ASP A 1 91 ? -29.289 -60.423 -32.382 1.00 62.05 91 ASP A O 1
ATOM 668 N N . VAL A 1 92 ? -30.526 -60.609 -30.492 1.00 57.66 92 VAL A N 1
ATOM 669 C CA . VAL A 1 92 ? -30.457 -59.170 -30.093 1.00 56.68 92 VAL A CA 1
ATOM 670 C C . VAL A 1 92 ? -29.331 -59.007 -29.076 1.00 52.31 92 VAL A C 1
ATOM 671 O O . VAL A 1 92 ? -29.415 -59.532 -27.966 1.00 47.80 92 VAL A O 1
ATOM 675 N N . PRO A 1 93 ? -28.231 -58.313 -29.449 1.00 47.27 93 PRO A N 1
ATOM 676 C CA . PRO A 1 93 ? -27.050 -58.205 -28.593 1.00 47.78 93 PRO A CA 1
ATOM 677 C C . PRO A 1 93 ? -27.135 -57.153 -27.471 1.00 48.12 93 PRO A C 1
ATOM 678 O O . PRO A 1 93 ? -26.173 -57.060 -26.716 1.00 48.37 93 PRO A O 1
ATOM 682 N N . LEU A 1 94 ? -28.196 -56.327 -27.458 1.00 43.79 94 LEU A N 1
ATOM 683 C CA . LEU A 1 94 ? -28.494 -55.334 -26.379 1.00 40.28 94 LEU A CA 1
ATOM 684 C C . LEU A 1 94 ? -29.655 -55.854 -25.536 1.00 40.05 94 LEU A C 1
ATOM 685 O O . LEU A 1 94 ? -30.788 -55.918 -26.062 1.00 38.13 94 LEU A O 1
ATOM 690 N N . ARG A 1 95 ? -29.380 -56.244 -24.297 1.00 38.55 95 ARG A N 1
ATOM 691 C CA . ARG A 1 95 ? -30.445 -56.876 -23.491 1.00 40.66 95 ARG A CA 1
ATOM 692 C C . ARG A 1 95 ? -30.524 -56.313 -22.070 1.00 39.18 95 ARG A C 1
ATOM 693 O O . ARG A 1 95 ? -29.476 -55.973 -21.514 1.00 37.28 95 ARG A O 1
ATOM 701 N N . ILE A 1 96 ? -31.738 -56.250 -21.514 1.00 37.26 96 ILE A N 1
ATOM 702 C CA . ILE A 1 96 ? -31.955 -55.809 -20.106 1.00 35.76 96 ILE A CA 1
ATOM 703 C C . ILE A 1 96 ? -32.765 -56.904 -19.416 1.00 31.65 96 ILE A C 1
ATOM 704 O O . ILE A 1 96 ? -33.776 -57.312 -19.976 1.00 33.71 96 ILE A O 1
ATOM 709 N N . GLY A 1 97 ? -32.330 -57.340 -18.242 1.00 29.51 97 GLY A N 1
ATOM 710 C CA . GLY A 1 97 ? -33.042 -58.387 -17.495 1.00 29.26 97 GLY A CA 1
ATOM 711 C C . GLY A 1 97 ? -33.571 -57.931 -16.153 1.00 27.07 97 GLY A C 1
ATOM 712 O O . GLY A 1 97 ? -32.807 -57.388 -15.365 1.00 27.42 97 GLY A O 1
ATOM 713 N N . TYR A 1 98 ? -34.839 -58.222 -15.889 1.00 27.61 98 TYR A N 1
ATOM 714 C CA . TYR A 1 98 ? -35.471 -57.796 -14.621 1.00 28.13 98 TYR A CA 1
ATOM 715 C C . TYR A 1 98 ? -36.312 -58.885 -13.974 1.00 27.72 98 TYR A C 1
ATOM 716 O O . TYR A 1 98 ? -36.982 -59.643 -14.675 1.00 27.35 98 TYR A O 1
ATOM 725 N N . GLU A 1 99 ? -36.240 -58.969 -12.655 1.00 28.64 99 GLU A N 1
ATOM 726 C CA . GLU A 1 99 ? -37.190 -59.817 -11.917 1.00 30.47 99 GLU A CA 1
ATOM 727 C C . GLU A 1 99 ? -38.478 -58.985 -11.874 1.00 29.50 99 GLU A C 1
ATOM 728 O O . GLU A 1 99 ? -38.356 -57.759 -11.909 1.00 27.70 99 GLU A O 1
ATOM 734 N N . LEU A 1 100 ? -39.653 -59.615 -11.827 1.00 27.80 100 LEU A N 1
ATOM 735 C CA . LEU A 1 100 ? -40.945 -58.874 -11.895 1.00 28.40 100 LEU A CA 1
ATOM 736 C C . LEU A 1 100 ? -41.098 -57.924 -10.702 1.00 27.01 100 LEU A C 1
ATOM 737 O O . LEU A 1 100 ? -41.536 -56.805 -10.917 1.00 25.94 100 LEU A O 1
ATOM 742 N N . THR A 1 101 ? -40.747 -58.385 -9.507 1.00 26.58 101 THR A N 1
ATOM 743 C CA . THR A 1 101 ? -40.923 -57.542 -8.297 1.00 27.59 101 THR A CA 1
ATOM 744 C C . THR A 1 101 ? -40.003 -56.321 -8.394 1.00 28.26 101 THR A C 1
ATOM 745 O O . THR A 1 101 ? -40.486 -55.227 -8.062 1.00 27.60 101 THR A O 1
ATOM 749 N N . ASP A 1 102 ? -38.796 -56.466 -8.961 1.00 28.39 102 ASP A N 1
ATOM 750 C CA . ASP A 1 102 ? -37.828 -55.343 -9.137 1.00 29.95 102 ASP A CA 1
ATOM 751 C C . ASP A 1 102 ? -38.365 -54.322 -10.154 1.00 27.73 102 ASP A C 1
ATOM 752 O O . ASP A 1 102 ? -38.289 -53.103 -9.876 1.00 30.20 102 ASP A O 1
ATOM 757 N N . LEU A 1 103 ? -38.797 -54.784 -11.325 1.00 25.56 103 LEU A N 1
ATOM 758 C CA . LEU A 1 103 ? -39.323 -53.903 -12.399 1.00 25.85 103 LEU A CA 1
ATOM 759 C C . LEU A 1 103 ? -40.628 -53.210 -11.952 1.00 25.18 103 LEU A C 1
ATOM 760 O O . LEU A 1 103 ? -40.815 -52.034 -12.322 1.00 26.15 103 LEU A O 1
ATOM 765 N N . ILE A 1 104 ? -41.438 -53.844 -11.103 1.00 22.18 104 ILE A N 1
ATOM 766 C CA . ILE A 1 104 ? -42.662 -53.203 -10.556 1.00 22.55 104 ILE A CA 1
ATOM 767 C C . ILE A 1 104 ? -42.262 -52.042 -9.640 1.00 23.33 104 ILE A C 1
ATOM 768 O O . ILE A 1 104 ? -42.831 -50.935 -9.822 1.00 23.66 104 ILE A O 1
ATOM 773 N N . ALA A 1 105 ? -41.277 -52.234 -8.756 1.00 22.25 105 ALA A N 1
ATOM 774 C CA . ALA A 1 105 ? -40.813 -51.176 -7.829 1.00 22.33 105 ALA A CA 1
ATOM 775 C C . ALA A 1 105 ? -40.108 -50.078 -8.631 1.00 22.84 105 ALA A C 1
ATOM 776 O O . ALA A 1 105 ? -40.329 -48.901 -8.350 1.00 23.55 105 ALA A O 1
ATOM 778 N N . GLU A 1 106 ? -39.310 -50.455 -9.629 1.00 24.66 106 GLU A N 1
ATOM 779 C CA . GLU A 1 106 ? -38.530 -49.489 -10.443 1.00 25.82 106 GLU A CA 1
ATOM 780 C C . GLU A 1 106 ? -39.509 -48.549 -11.163 1.00 24.75 106 GLU A C 1
ATOM 781 O O . GLU A 1 106 ? -39.339 -47.314 -11.051 1.00 21.71 106 GLU A O 1
ATOM 787 N N . LEU A 1 107 ? -40.614 -49.083 -11.684 1.00 24.88 107 LEU A N 1
ATOM 788 C CA . LEU A 1 107 ? -41.606 -48.245 -12.405 1.00 27.72 107 LEU A CA 1
ATOM 789 C C . LEU A 1 107 ? -42.544 -47.537 -11.416 1.00 26.13 107 LEU A C 1
ATOM 790 O O . LEU A 1 107 ? -42.730 -46.302 -11.558 1.00 24.19 107 LEU A O 1
ATOM 795 N N . PHE A 1 108 ? -43.113 -48.270 -10.454 1.00 24.62 108 PHE A N 1
ATOM 796 C CA . PHE A 1 108 ? -44.288 -47.809 -9.666 1.00 24.17 108 PHE A CA 1
ATOM 797 C C . PHE A 1 108 ? -44.013 -47.748 -8.160 1.00 23.81 108 PHE A C 1
ATOM 798 O O . PHE A 1 108 ? -44.931 -47.426 -7.375 1.00 24.83 108 PHE A O 1
ATOM 806 N N . GLY A 1 109 ? -42.762 -47.915 -7.766 1.00 22.51 109 GLY A N 1
ATOM 807 C CA . GLY A 1 109 ? -42.387 -47.818 -6.348 1.00 24.26 109 GLY A CA 1
ATOM 808 C C . GLY A 1 109 ? -42.193 -46.364 -5.913 1.00 23.82 109 GLY A C 1
ATOM 809 O O . GLY A 1 109 ? -41.833 -45.484 -6.698 1.00 22.08 109 GLY A O 1
ATOM 810 N N . PRO A 1 110 ? -42.572 -46.041 -4.668 1.00 23.23 110 PRO A N 1
ATOM 811 C CA . PRO A 1 110 ? -42.116 -44.796 -4.061 1.00 26.15 110 PRO A CA 1
ATOM 812 C C . PRO A 1 110 ? -40.640 -44.948 -3.644 1.00 26.79 110 PRO A C 1
ATOM 813 O O . PRO A 1 110 ? -40.117 -46.027 -3.712 1.00 27.80 110 PRO A O 1
ATOM 817 N N . GLY A 1 111 ? -39.942 -43.867 -3.339 1.00 29.30 111 GLY A N 1
ATOM 818 C CA . GLY A 1 111 ? -38.603 -44.025 -2.736 1.00 32.40 111 GLY A CA 1
ATOM 819 C C . GLY A 1 111 ? -37.470 -43.778 -3.712 1.00 29.92 111 GLY A C 1
ATOM 820 O O . GLY A 1 111 ? -37.733 -43.612 -4.915 1.00 33.36 111 GLY A O 1
ATOM 821 N N . ALA A 1 112 ? -36.300 -43.472 -3.158 1.00 27.60 112 ALA A N 1
ATOM 822 C CA . ALA A 1 112 ? -35.105 -43.047 -3.907 1.00 25.78 112 ALA A CA 1
ATOM 823 C C . ALA A 1 112 ? -34.844 -44.066 -5.009 1.00 24.57 112 ALA A C 1
ATOM 824 O O . ALA A 1 112 ? -34.888 -45.265 -4.773 1.00 23.32 112 ALA A O 1
ATOM 826 N N . PRO A 1 113 ? -34.725 -43.622 -6.274 1.00 24.62 113 PRO A N 1
ATOM 827 C CA . PRO A 1 113 ? -34.246 -44.489 -7.349 1.00 25.73 113 PRO A CA 1
ATOM 828 C C . PRO A 1 113 ? -33.051 -45.345 -6.907 1.00 24.90 113 PRO A C 1
ATOM 829 O O . PRO A 1 113 ? -32.291 -44.885 -6.090 1.00 22.94 113 PRO A O 1
ATOM 833 N N . ARG A 1 114 ? -33.116 -46.640 -7.205 1.00 23.44 114 ARG A N 1
ATOM 834 C CA . ARG A 1 114 ? -32.047 -47.600 -6.878 1.00 24.03 114 ARG A CA 1
ATOM 835 C C . ARG A 1 114 ? -30.857 -47.277 -7.777 1.00 24.82 114 ARG A C 1
ATOM 836 O O . ARG A 1 114 ? -31.081 -47.006 -8.964 1.00 27.21 114 ARG A O 1
ATOM 844 N N . ALA A 1 115 ? -29.672 -47.158 -7.193 1.00 24.07 115 ALA A N 1
ATOM 845 C CA . ALA A 1 115 ? -28.451 -46.734 -7.906 1.00 23.38 115 ALA A CA 1
ATOM 846 C C . ALA A 1 115 ? -27.876 -47.930 -8.668 1.00 23.02 115 ALA A C 1
ATOM 847 O O . ALA A 1 115 ? -26.967 -47.717 -9.486 1.00 25.07 115 ALA A O 1
ATOM 849 N N . VAL A 1 116 ? -28.181 -49.150 -8.224 1.00 23.38 116 VAL A N 1
ATOM 850 C CA . VAL A 1 116 ? -27.430 -50.365 -8.660 1.00 24.67 116 VAL A CA 1
ATOM 851 C C . VAL A 1 116 ? -28.168 -51.651 -8.237 1.00 24.21 116 VAL A C 1
ATOM 852 O O . VAL A 1 116 ? -28.914 -51.629 -7.243 1.00 24.22 116 VAL A O 1
ATOM 856 N N . GLY A 1 117 ? -28.019 -52.707 -9.035 1.00 24.20 117 GLY A N 1
ATOM 857 C CA . GLY A 1 117 ? -28.439 -54.083 -8.719 1.00 25.82 117 GLY A CA 1
ATOM 858 C C . GLY A 1 117 ? -29.920 -54.334 -8.954 1.00 24.15 117 GLY A C 1
ATOM 859 O O . GLY A 1 117 ? -30.410 -55.370 -8.496 1.00 24.03 117 GLY A O 1
ATOM 860 N N . ALA A 1 118 ? -30.605 -53.479 -9.705 1.00 24.21 118 ALA A N 1
ATOM 861 C CA . ALA A 1 118 ? -32.053 -53.651 -9.975 1.00 28.53 118 ALA A CA 1
ATOM 862 C C . ALA A 1 118 ? -32.266 -54.572 -11.182 1.00 28.00 118 ALA A C 1
ATOM 863 O O . ALA A 1 118 ? -33.401 -55.028 -11.368 1.00 31.05 118 ALA A O 1
ATOM 865 N N . ARG A 1 119 ? -31.258 -54.721 -12.039 1.00 28.22 119 ARG A N 1
ATOM 866 C CA . ARG A 1 119 ? -31.406 -55.375 -13.361 1.00 30.90 119 ARG A CA 1
ATOM 867 C C . ARG A 1 119 ? -30.088 -56.009 -13.802 1.00 31.12 119 ARG A C 1
ATOM 868 O O . ARG A 1 119 ? -29.109 -55.851 -13.088 1.00 35.52 119 ARG A O 1
ATOM 876 N N . SER A 1 120 ? -30.172 -56.917 -14.770 1.00 31.46 120 SER A N 1
ATOM 877 C CA . SER A 1 120 ? -29.035 -57.485 -15.538 1.00 31.31 120 SER A CA 1
ATOM 878 C C . SER A 1 120 ? -28.938 -56.702 -16.844 1.00 31.41 120 SER A C 1
ATOM 879 O O . SER A 1 120 ? -29.963 -56.156 -17.270 1.00 29.58 120 SER A O 1
ATOM 882 N N . THR A 1 121 ? -27.787 -56.737 -17.505 1.00 35.63 121 THR A N 1
ATOM 883 C CA . THR A 1 121 ? -27.582 -56.103 -18.834 1.00 38.97 121 THR A CA 1
ATOM 884 C C . THR A 1 121 ? -26.521 -56.885 -19.601 1.00 37.62 121 THR A C 1
ATOM 885 O O . THR A 1 121 ? -25.619 -57.419 -18.948 1.00 38.06 121 THR A O 1
ATOM 889 N N . ASN A 1 122 ? -26.786 -57.158 -20.877 1.00 43.90 122 ASN A N 1
ATOM 890 C CA . ASN A 1 122 ? -25.789 -57.704 -21.835 1.00 44.47 122 ASN A CA 1
ATOM 891 C C . ASN A 1 122 ? -25.608 -56.657 -22.930 1.00 41.16 122 ASN A C 1
ATOM 892 O O . ASN A 1 122 ? -26.626 -56.273 -23.521 1.00 41.21 122 ASN A O 1
ATOM 897 N N . PHE A 1 123 ? -24.419 -56.064 -23.010 1.00 40.11 123 PHE A N 1
ATOM 898 C CA . PHE A 1 123 ? -24.059 -55.017 -24.002 1.00 42.75 123 PHE A CA 1
ATOM 899 C C . PHE A 1 123 ? -23.028 -55.557 -25.005 1.00 44.32 123 PHE A C 1
ATOM 900 O O . PHE A 1 123 ? -21.823 -55.614 -24.673 1.00 40.16 123 PHE A O 1
ATOM 908 N N . LEU A 1 124 ? -23.481 -55.851 -26.227 1.00 50.65 124 LEU A N 1
ATOM 909 C CA . LEU A 1 124 ? -22.619 -56.240 -27.379 1.00 55.12 124 LEU A CA 1
ATOM 910 C C . LEU A 1 124 ? -21.513 -57.206 -26.937 1.00 56.14 124 LEU A C 1
ATOM 911 O O . LEU A 1 124 ? -20.347 -56.891 -27.200 1.00 55.29 124 LEU A O 1
ATOM 916 N N . ARG A 1 125 ? -21.848 -58.315 -26.274 1.00 65.43 125 ARG A N 1
ATOM 917 C CA . ARG A 1 125 ? -20.877 -59.403 -25.967 1.00 78.69 125 ARG A CA 1
ATOM 918 C C . ARG A 1 125 ? -20.555 -60.117 -27.290 1.00 96.10 125 ARG A C 1
ATOM 919 O O . ARG A 1 125 ? -19.376 -60.469 -27.496 1.00 104.46 125 ARG A O 1
ATOM 927 N N . THR A 1 126 ? -21.496 -60.043 -28.240 1.00 100.25 126 THR A N 1
ATOM 928 C CA . THR A 1 126 ? -21.380 -60.512 -29.648 1.00 104.42 126 THR A CA 1
ATOM 929 C C . THR A 1 126 ? -21.731 -59.339 -30.573 1.00 112.90 126 THR A C 1
ATOM 930 O O . THR A 1 126 ? -22.638 -58.568 -30.210 1.00 117.00 126 THR A O 1
ATOM 934 N N . THR A 1 127 ? -20.995 -59.167 -31.676 1.00 130.41 127 THR A N 1
ATOM 935 C CA . THR A 1 127 ? -21.238 -58.113 -32.702 1.00 142.74 127 THR A CA 1
ATOM 936 C C . THR A 1 127 ? -21.536 -58.780 -34.053 1.00 142.57 127 THR A C 1
ATOM 937 O O . THR A 1 127 ? -21.183 -59.968 -34.211 1.00 127.31 127 THR A O 1
ATOM 941 N N . THR A 1 128 ? -22.265 -58.082 -34.934 1.00 145.23 128 THR A N 1
ATOM 942 C CA . THR A 1 128 ? -22.570 -58.507 -36.329 1.00 139.03 128 THR A CA 1
ATOM 943 C C . THR A 1 128 ? -21.260 -58.886 -37.031 1.00 142.82 128 THR A C 1
ATOM 944 O O . THR A 1 128 ? -21.211 -59.979 -37.631 1.00 124.22 128 THR A O 1
ATOM 948 N N . SER A 1 129 ? -20.229 -58.042 -36.894 1.00 144.66 129 SER A N 1
ATOM 949 C CA . SER A 1 129 ? -18.868 -58.242 -37.464 1.00 135.70 129 SER A CA 1
ATOM 950 C C . SER A 1 129 ? -18.233 -59.495 -36.846 1.00 136.12 129 SER A C 1
ATOM 951 O O . SER A 1 129 ? -17.663 -60.306 -37.605 1.00 131.10 129 SER A O 1
ATOM 954 N N . GLY A 1 130 ? -18.332 -59.641 -35.519 1.00 130.37 130 GLY A N 1
ATOM 955 C CA . GLY A 1 130 ? -17.883 -60.829 -34.768 1.00 113.46 130 GLY A CA 1
ATOM 956 C C . GLY A 1 130 ? -16.447 -60.716 -34.284 1.00 108.74 130 GLY A C 1
ATOM 957 O O . GLY A 1 130 ? -15.911 -61.744 -33.833 1.00 90.30 130 GLY A O 1
ATOM 958 N N . SER A 1 131 ? -15.847 -59.520 -34.353 1.00 120.14 131 SER A N 1
ATOM 959 C CA . SER A 1 131 ? -14.460 -59.244 -33.885 1.00 132.74 131 SER A CA 1
ATOM 960 C C . SER A 1 131 ? -14.368 -57.846 -33.255 1.00 135.33 131 SER A C 1
ATOM 961 O O . SER A 1 131 ? -13.527 -57.674 -32.353 1.00 136.53 131 SER A O 1
ATOM 964 N N . ILE A 1 132 ? -15.109 -56.864 -33.782 1.00 132.93 132 ILE A N 1
ATOM 965 C CA . ILE A 1 132 ? -15.175 -55.475 -33.230 1.00 121.48 132 ILE A CA 1
ATOM 966 C C . ILE A 1 132 ? -16.365 -54.748 -33.848 1.00 121.94 132 ILE A C 1
ATOM 967 O O . ILE A 1 132 ? -16.579 -54.810 -35.055 1.00 128.99 132 ILE A O 1
ATOM 972 N N . PRO A 1 133 ? -17.155 -54.009 -33.039 1.00 117.11 133 PRO A N 1
ATOM 973 C CA . PRO A 1 133 ? -18.291 -53.257 -33.566 1.00 110.79 133 PRO A CA 1
ATOM 974 C C . PRO A 1 133 ? -17.870 -51.923 -34.207 1.00 97.76 133 PRO A C 1
ATOM 975 O O . PRO A 1 133 ? -16.894 -51.329 -33.767 1.00 82.38 133 PRO A O 1
ATOM 979 N N . GLY A 1 134 ? -18.604 -51.500 -35.241 1.00 92.57 134 GLY A N 1
ATOM 980 C CA . GLY A 1 134 ? -18.380 -50.226 -35.951 1.00 92.71 134 GLY A CA 1
ATOM 981 C C . GLY A 1 134 ? -18.525 -49.031 -35.013 1.00 91.31 134 GLY A C 1
ATOM 982 O O . GLY A 1 134 ? -19.021 -49.164 -33.897 1.00 87.19 134 GLY A O 1
ATOM 983 N N . PRO A 1 135 ? -18.080 -47.826 -35.428 1.00 89.43 135 PRO A N 1
ATOM 984 C CA . PRO A 1 135 ? -18.243 -46.632 -34.603 1.00 84.18 135 PRO A CA 1
ATOM 985 C C . PRO A 1 135 ? -19.734 -46.337 -34.386 1.00 87.61 135 PRO A C 1
ATOM 986 O O . PRO A 1 135 ? -20.106 -46.006 -33.276 1.00 92.11 135 PRO A O 1
ATOM 990 N N . SER A 1 136 ? -20.542 -46.542 -35.435 1.00 81.98 136 SER A N 1
ATOM 991 C CA . SER A 1 136 ? -22.010 -46.308 -35.465 1.00 73.49 136 SER A CA 1
ATOM 992 C C . SER A 1 136 ? -22.702 -47.304 -34.531 1.00 68.41 136 SER A C 1
ATOM 993 O O . SER A 1 136 ? -23.542 -46.872 -33.727 1.00 70.23 136 SER A O 1
ATOM 996 N N . GLU A 1 137 ? -22.433 -48.596 -34.731 1.00 69.26 137 GLU A N 1
ATOM 997 C CA . GLU A 1 137 ? -23.034 -49.738 -33.989 1.00 67.71 137 GLU A CA 1
ATOM 998 C C . GLU A 1 137 ? -22.884 -49.517 -32.474 1.00 64.34 137 GLU A C 1
ATOM 999 O O . GLU A 1 137 ? -23.824 -49.844 -31.720 1.00 55.04 137 GLU A O 1
ATOM 1005 N N . LEU A 1 138 ? -21.695 -49.101 -32.039 1.00 64.63 138 LEU A N 1
ATOM 1006 C CA . LEU A 1 138 ? -21.343 -48.924 -30.608 1.00 67.54 138 LEU A CA 1
ATOM 1007 C C . LEU A 1 138 ? -22.069 -47.687 -30.060 1.00 67.77 138 LEU A C 1
ATOM 1008 O O . LEU A 1 138 ? -22.780 -47.819 -29.044 1.00 57.84 138 LEU A O 1
ATOM 1013 N N . SER A 1 139 ? -21.923 -46.544 -30.742 1.00 64.68 139 SER A N 1
ATOM 1014 C CA . SER A 1 139 ? -22.522 -45.235 -30.371 1.00 59.41 139 SER A CA 1
ATOM 1015 C C . SER A 1 139 ? -24.051 -45.371 -30.278 1.00 56.68 139 SER A C 1
ATOM 1016 O O . SER A 1 139 ? -24.626 -44.969 -29.253 1.00 53.04 139 SER A O 1
ATOM 1019 N N . ASP A 1 140 ? -24.678 -45.928 -31.313 1.00 53.90 140 ASP A N 1
ATOM 1020 C CA . ASP A 1 140 ? -26.146 -46.164 -31.376 1.00 62.42 140 ASP A CA 1
ATOM 1021 C C . ASP A 1 140 ? -26.571 -47.130 -30.254 1.00 55.37 140 ASP A C 1
ATOM 1022 O O . ASP A 1 140 ? -27.637 -46.902 -29.652 1.00 51.90 140 ASP A O 1
ATOM 1027 N N . GLY A 1 141 ? -25.746 -48.136 -29.949 1.00 50.90 141 GLY A N 1
ATOM 1028 C CA . GLY A 1 141 ? -25.984 -49.105 -28.862 1.00 46.83 141 GLY A CA 1
ATOM 1029 C C . GLY A 1 141 ? -26.086 -48.418 -27.510 1.00 46.38 141 GLY A C 1
ATOM 1030 O O . GLY A 1 141 ? -27.046 -48.701 -26.780 1.00 43.78 141 GLY A O 1
ATOM 1031 N N . PHE A 1 142 ? -25.074 -47.623 -27.145 1.00 50.87 142 PHE A N 1
ATOM 1032 C CA . PHE A 1 142 ? -25.019 -46.825 -25.892 1.00 51.05 142 PHE A CA 1
ATOM 1033 C C . PHE A 1 142 ? -26.335 -46.058 -25.717 1.00 44.42 142 PHE A C 1
ATOM 1034 O O . PHE A 1 142 ? -27.020 -46.260 -24.701 1.00 41.75 142 PHE A O 1
ATOM 1042 N N . GLN A 1 143 ? -26.734 -45.325 -26.754 1.00 43.21 143 GLN A N 1
ATOM 1043 C CA . GLN A 1 143 ? -27.924 -44.436 -26.759 1.00 46.20 143 GLN A CA 1
ATOM 1044 C C . GLN A 1 143 ? -29.202 -45.264 -26.587 1.00 44.80 143 GLN A C 1
ATOM 1045 O O . GLN A 1 143 ? -30.097 -44.825 -25.834 1.00 45.09 143 GLN A O 1
ATOM 1051 N N . ALA A 1 144 ? -29.335 -46.342 -27.361 1.00 42.06 144 ALA A N 1
ATOM 1052 C CA . ALA A 1 144 ? -30.529 -47.216 -27.391 1.00 40.77 144 ALA A CA 1
ATOM 1053 C C . ALA A 1 144 ? -30.787 -47.788 -25.994 1.00 37.48 144 ALA A C 1
ATOM 1054 O O . ALA A 1 144 ? -31.921 -47.645 -25.482 1.00 37.56 144 ALA A O 1
ATOM 1056 N N . ILE A 1 145 ? -29.802 -48.495 -25.440 1.00 34.51 145 ILE A N 1
ATOM 1057 C CA . ILE A 1 145 ? -29.960 -49.217 -24.147 1.00 32.79 145 ILE A CA 1
ATOM 1058 C C . ILE A 1 145 ? -30.051 -48.186 -23.010 1.00 31.46 145 ILE A C 1
ATOM 1059 O O . ILE A 1 145 ? -30.837 -48.408 -22.086 1.00 31.16 145 ILE A O 1
ATOM 1064 N N . SER A 1 146 ? -29.489 -46.996 -23.202 1.00 30.14 146 SER A N 1
ATOM 1065 C CA . SER A 1 146 ? -29.573 -45.889 -22.219 1.00 31.20 146 SER A CA 1
ATOM 1066 C C . SER A 1 146 ? -31.006 -45.361 -22.154 1.00 30.33 146 SER A C 1
ATOM 1067 O O . SER A 1 146 ? -31.524 -45.170 -21.030 1.00 31.09 146 SER A O 1
ATOM 1070 N N . ALA A 1 147 ? -31.618 -45.156 -23.318 1.00 30.28 147 ALA A N 1
ATOM 1071 C CA . ALA A 1 147 ? -32.983 -44.609 -23.444 1.00 30.22 147 ALA A CA 1
ATOM 1072 C C . ALA A 1 147 ? -33.975 -45.567 -22.780 1.00 30.71 147 ALA A C 1
ATOM 1073 O O . ALA A 1 147 ? -34.728 -45.112 -21.894 1.00 31.39 147 ALA A O 1
ATOM 1075 N N . VAL A 1 148 ? -33.838 -46.863 -23.059 1.00 30.00 148 VAL A N 1
ATOM 1076 C CA . VAL A 1 148 ? -34.757 -47.919 -22.543 1.00 29.76 148 VAL A CA 1
ATOM 1077 C C . VAL A 1 148 ? -34.579 -48.030 -21.026 1.00 28.93 148 VAL A C 1
ATOM 1078 O O . VAL A 1 148 ? -35.633 -47.963 -20.309 1.00 28.52 148 VAL A O 1
ATOM 1082 N N . VAL A 1 149 ? -33.330 -48.016 -20.539 1.00 25.83 149 VAL A N 1
ATOM 1083 C CA . VAL A 1 149 ? -33.053 -48.076 -19.071 1.00 24.97 149 VAL A CA 1
ATOM 1084 C C . VAL A 1 149 ? -33.671 -46.859 -18.360 1.00 23.85 149 VAL A C 1
ATOM 1085 O O . VAL A 1 149 ? -34.344 -47.072 -17.351 1.00 23.88 149 VAL A O 1
ATOM 1089 N N . ALA A 1 150 ? -33.574 -45.653 -18.923 1.00 23.66 150 ALA A N 1
ATOM 1090 C CA . ALA A 1 150 ? -34.188 -44.437 -18.342 1.00 24.07 150 ALA A CA 1
ATOM 1091 C C . ALA A 1 150 ? -35.710 -44.616 -18.270 1.00 25.73 150 ALA A C 1
ATOM 1092 O O . ALA A 1 150 ? -36.348 -44.132 -17.323 1.00 28.92 150 ALA A O 1
ATOM 1094 N N . GLY A 1 151 ? -36.279 -45.387 -19.181 1.00 25.99 151 GLY A N 1
ATOM 1095 C CA . GLY A 1 151 ? -37.732 -45.592 -19.186 1.00 26.91 151 GLY A CA 1
ATOM 1096 C C . GLY A 1 151 ? -38.152 -46.632 -18.164 1.00 28.05 151 GLY A C 1
ATOM 1097 O O . GLY A 1 151 ? -39.376 -46.798 -17.979 1.00 29.22 151 GLY A O 1
ATOM 1098 N N . CYS A 1 152 ? -37.206 -47.373 -17.582 1.00 26.70 152 CYS A N 1
ATOM 1099 C CA . CYS A 1 152 ? -37.521 -48.535 -16.710 1.00 29.20 152 CYS A CA 1
ATOM 1100 C C . CYS A 1 152 ? -37.633 -48.117 -15.233 1.00 28.86 152 CYS A C 1
ATOM 1101 O O . CYS A 1 152 ? -38.024 -48.994 -14.424 1.00 28.95 152 CYS A O 1
ATOM 1104 N N . GLY A 1 153 ? -37.539 -46.817 -14.922 1.00 24.91 153 GLY A N 1
ATOM 1105 C CA . GLY A 1 153 ? -37.444 -46.342 -13.528 1.00 24.00 153 GLY A CA 1
ATOM 1106 C C . GLY A 1 153 ? -38.268 -45.095 -13.252 1.00 24.59 153 GLY A C 1
ATOM 1107 O O . GLY A 1 153 ? -39.056 -44.686 -14.129 1.00 25.75 153 GLY A O 1
ATOM 1108 N N . HIS A 1 154 ? -38.046 -44.460 -12.097 1.00 24.23 154 HIS A N 1
ATOM 1109 C CA . HIS A 1 154 ? -38.866 -43.322 -11.607 1.00 24.82 154 HIS A CA 1
ATOM 1110 C C . HIS A 1 154 ? -37.967 -42.189 -11.105 1.00 25.12 154 HIS A C 1
ATOM 1111 O O . HIS A 1 154 ? -38.340 -41.511 -10.134 1.00 25.41 154 HIS A O 1
ATOM 1118 N N . ARG A 1 155 ? -36.800 -42.021 -11.724 1.00 27.27 155 ARG A N 1
ATOM 1119 C CA . ARG A 1 155 ? -35.827 -40.947 -11.379 1.00 26.12 155 ARG A CA 1
ATOM 1120 C C . ARG A 1 155 ? -36.518 -39.593 -11.555 1.00 24.16 155 ARG A C 1
ATOM 1121 O O . ARG A 1 155 ? -37.215 -39.447 -12.529 1.00 26.02 155 ARG A O 1
ATOM 1129 N N . ARG A 1 156 ? -36.423 -38.691 -10.580 1.00 26.63 156 ARG A N 1
ATOM 1130 C CA . ARG A 1 156 ? -37.094 -37.367 -10.621 1.00 27.65 156 ARG A CA 1
ATOM 1131 C C . ARG A 1 156 ? -36.876 -36.712 -11.979 1.00 29.35 156 ARG A C 1
ATOM 1132 O O . ARG A 1 156 ? -35.749 -36.571 -12.441 1.00 28.62 156 ARG A O 1
ATOM 1140 N N . PRO A 1 157 ? -37.967 -36.377 -12.702 1.00 32.75 157 PRO A N 1
ATOM 1141 C CA . PRO A 1 157 ? -37.864 -35.570 -13.911 1.00 31.04 157 PRO A CA 1
ATOM 1142 C C . PRO A 1 157 ? -37.923 -34.079 -13.559 1.00 28.06 157 PRO A C 1
ATOM 1143 O O . PRO A 1 157 ? -38.451 -33.744 -12.531 1.00 29.81 157 PRO A O 1
ATOM 1147 N N . ASP A 1 158 ? -37.357 -33.241 -14.425 1.00 26.08 158 ASP A N 1
ATOM 1148 C CA . ASP A 1 158 ? -37.460 -31.762 -14.383 1.00 23.39 158 ASP A CA 1
ATOM 1149 C C . ASP A 1 158 ? -38.819 -31.373 -14.975 1.00 21.65 158 ASP A C 1
ATOM 1150 O O . ASP A 1 158 ? -39.036 -31.640 -16.164 1.00 21.25 158 ASP A O 1
ATOM 1155 N N . LEU A 1 159 ? -39.771 -30.921 -14.161 1.00 21.74 159 LEU A N 1
ATOM 1156 C CA . LEU A 1 159 ? -41.149 -30.637 -14.661 1.00 22.59 159 LEU A CA 1
ATOM 1157 C C . LEU A 1 159 ? -41.103 -29.540 -15.736 1.00 24.08 159 LEU A C 1
ATOM 1158 O O . LEU A 1 159 ? -41.954 -29.588 -16.634 1.00 25.61 159 LEU A O 1
ATOM 1163 N N . ASN A 1 160 ? -40.099 -28.652 -15.713 1.00 24.85 160 ASN A N 1
ATOM 1164 C CA . ASN A 1 160 ? -39.942 -27.589 -16.747 1.00 26.12 160 ASN A CA 1
ATOM 1165 C C . ASN A 1 160 ? -39.675 -28.239 -18.111 1.00 28.00 160 ASN A C 1
ATOM 1166 O O . ASN A 1 160 ? -40.356 -27.860 -19.099 1.00 26.81 160 ASN A O 1
ATOM 1171 N N . LEU A 1 161 ? -38.754 -29.212 -18.162 1.00 27.80 161 LEU A N 1
ATOM 1172 C CA . LEU A 1 161 ? -38.376 -29.914 -19.422 1.00 27.34 161 LEU A CA 1
ATOM 1173 C C . LEU A 1 161 ? -39.554 -30.771 -19.901 1.00 27.14 161 LEU A C 1
ATOM 1174 O O . LEU A 1 161 ? -39.821 -30.780 -21.125 1.00 26.43 161 LEU A O 1
ATOM 1179 N N . LEU A 1 162 ? -40.281 -31.406 -18.976 1.00 25.63 162 LEU A N 1
ATOM 1180 C CA . LEU A 1 162 ? -41.457 -32.230 -19.343 1.00 26.83 162 LEU A CA 1
ATOM 1181 C C . LEU A 1 162 ? -42.462 -31.338 -20.076 1.00 28.29 162 LEU A C 1
ATOM 1182 O O . LEU A 1 162 ? -43.016 -31.777 -21.105 1.00 32.84 162 LEU A O 1
ATOM 1187 N N . ALA A 1 163 ? -42.710 -30.139 -19.552 1.00 25.84 163 ALA A N 1
ATOM 1188 C CA . ALA A 1 163 ? -43.685 -29.194 -20.135 1.00 25.65 163 ALA A CA 1
ATOM 1189 C C . ALA A 1 163 ? -43.258 -28.812 -21.557 1.00 26.49 163 ALA A C 1
ATOM 1190 O O . ALA A 1 163 ? -44.106 -28.784 -22.440 1.00 26.51 163 ALA A O 1
ATOM 1192 N N . SER A 1 164 ? -41.966 -28.600 -21.797 1.00 28.86 164 SER A N 1
ATOM 1193 C CA . SER A 1 164 ? -41.450 -28.205 -23.131 1.00 28.95 164 SER A CA 1
ATOM 1194 C C . SER A 1 164 ? -41.530 -29.408 -24.067 1.00 29.45 164 SER A C 1
ATOM 1195 O O . SER A 1 164 ? -42.119 -29.257 -25.138 1.00 30.44 164 SER A O 1
ATOM 1198 N N . HIS A 1 165 ? -41.153 -30.591 -23.581 1.00 29.49 165 HIS A N 1
ATOM 1199 C CA . HIS A 1 165 ? -41.183 -31.856 -24.358 1.00 31.14 165 HIS A CA 1
ATOM 1200 C C . HIS A 1 165 ? -42.624 -32.201 -24.750 1.00 31.87 165 HIS A C 1
ATOM 1201 O O . HIS A 1 165 ? -42.840 -32.616 -25.906 1.00 35.41 165 HIS A O 1
ATOM 1208 N N . TYR A 1 166 ? -43.580 -32.075 -23.828 1.00 31.63 166 TYR A N 1
ATOM 1209 C CA . TYR A 1 166 ? -44.995 -32.445 -24.091 1.00 33.70 166 TYR A CA 1
ATOM 1210 C C . TYR A 1 166 ? -45.736 -31.282 -24.754 1.00 35.75 166 TYR A C 1
ATOM 1211 O O . TYR A 1 166 ? -46.840 -31.517 -25.279 1.00 37.97 166 TYR A O 1
ATOM 1220 N N . ARG A 1 167 ? -45.058 -30.139 -24.882 1.00 40.01 167 ARG A N 1
ATOM 1221 C CA . ARG A 1 167 ? -45.539 -28.915 -25.576 1.00 43.64 167 ARG A CA 1
ATOM 1222 C C . ARG A 1 167 ? -46.839 -28.421 -24.931 1.00 41.21 167 ARG A C 1
ATOM 1223 O O . ARG A 1 167 ? -47.818 -28.221 -25.670 1.00 38.63 167 ARG A O 1
ATOM 1231 N N . THR A 1 168 ? -46.853 -28.295 -23.597 1.00 40.52 168 THR A N 1
ATOM 1232 C CA . THR A 1 168 ? -47.936 -27.650 -22.809 1.00 42.86 168 THR A CA 1
ATOM 1233 C C . THR A 1 168 ? -47.535 -26.201 -22.542 1.00 40.65 168 THR A C 1
ATOM 1234 O O . THR A 1 168 ? -46.356 -25.982 -22.278 1.00 53.50 168 THR A O 1
ATOM 1238 N N . ASP A 1 169 ? -48.519 -25.323 -22.359 1.00 39.19 169 ASP A N 1
ATOM 1239 C CA . ASP A 1 169 ? -48.321 -23.867 -22.147 1.00 39.85 169 ASP A CA 1
ATOM 1240 C C . ASP A 1 169 ? -48.085 -23.584 -20.654 1.00 36.31 169 ASP A C 1
ATOM 1241 O O . ASP A 1 169 ? -47.985 -22.392 -20.284 1.00 35.08 169 ASP A O 1
ATOM 1246 N N . LYS A 1 170 ? -47.804 -24.614 -19.852 1.00 34.31 170 LYS A N 1
ATOM 1247 C CA . LYS A 1 170 ? -47.590 -24.434 -18.391 1.00 35.04 170 LYS A CA 1
ATOM 1248 C C . LYS A 1 170 ? -46.193 -23.862 -18.118 1.00 33.65 170 LYS A C 1
ATOM 1249 O O . LYS A 1 170 ? -46.004 -23.239 -17.051 1.00 31.04 170 LYS A O 1
ATOM 1255 N N . TRP A 1 171 ? -45.309 -23.903 -19.114 1.00 33.82 171 TRP A N 1
ATOM 1256 C CA . TRP A 1 171 ? -43.925 -23.375 -19.009 1.00 32.03 171 TRP A CA 1
ATOM 1257 C C . TRP A 1 171 ? -43.477 -22.830 -20.367 1.00 34.14 171 TRP A C 1
ATOM 1258 O O . TRP A 1 171 ? -43.973 -23.324 -21.389 1.00 37.04 171 TRP A O 1
ATOM 1269 N N . GLY A 1 172 ? -42.668 -21.772 -20.356 1.00 36.04 172 GLY A N 1
ATOM 1270 C CA . GLY A 1 172 ? -41.845 -21.365 -21.509 1.00 42.18 172 GLY A CA 1
ATOM 1271 C C . GLY A 1 172 ? -42.444 -20.254 -22.354 1.00 40.93 172 GLY A C 1
ATOM 1272 O O . GLY A 1 172 ? -42.030 -20.144 -23.513 1.00 44.01 172 GLY A O 1
ATOM 1273 N N . GLY A 1 173 ? -43.219 -19.341 -21.773 1.00 40.88 173 GLY A N 1
ATOM 1274 C CA . GLY A 1 173 ? -43.708 -18.175 -22.535 1.00 41.85 173 GLY A CA 1
ATOM 1275 C C . GLY A 1 173 ? -44.939 -17.542 -21.928 1.00 37.66 173 GLY A C 1
ATOM 1276 O O . GLY A 1 173 ? -44.827 -16.415 -21.436 1.00 41.75 173 GLY A O 1
ATOM 1277 N N . LEU A 1 174 ? -46.104 -18.128 -22.175 1.00 37.36 174 LEU A N 1
ATOM 1278 C CA . LEU A 1 174 ? -47.392 -17.592 -21.669 1.00 38.38 174 LEU A CA 1
ATOM 1279 C C . LEU A 1 174 ? -47.411 -17.723 -20.148 1.00 37.31 174 LEU A C 1
ATOM 1280 O O . LEU A 1 174 ? -47.952 -16.826 -19.486 1.00 35.64 174 LEU A O 1
ATOM 1285 N N . HIS A 1 175 ? -46.820 -18.797 -19.621 1.00 36.84 175 HIS A N 1
ATOM 1286 C CA . HIS A 1 175 ? -46.843 -19.116 -18.169 1.00 36.45 175 HIS A CA 1
ATOM 1287 C C . HIS A 1 175 ? -45.487 -19.665 -17.726 1.00 31.91 175 HIS A C 1
ATOM 1288 O O . HIS A 1 175 ? -44.779 -20.259 -18.563 1.00 30.26 175 HIS A O 1
ATOM 1295 N N . TRP A 1 176 ? -45.161 -19.469 -16.448 1.00 30.65 176 TRP A N 1
ATOM 1296 C CA . TRP A 1 176 ? -43.920 -19.965 -15.795 1.00 29.95 176 TRP A CA 1
ATOM 1297 C C . TRP A 1 176 ? -44.319 -20.713 -14.524 1.00 28.81 176 TRP A C 1
ATOM 1298 O O . TRP A 1 176 ? -43.780 -20.381 -13.451 1.00 30.68 176 TRP A O 1
ATOM 1309 N N . PHE A 1 177 ? -45.266 -21.650 -14.643 1.00 26.95 177 PHE A N 1
ATOM 1310 C CA . PHE A 1 177 ? -45.969 -22.283 -13.496 1.00 26.08 177 PHE A CA 1
ATOM 1311 C C . PHE A 1 177 ? -45.174 -23.460 -12.917 1.00 24.90 177 PHE A C 1
ATOM 1312 O O . 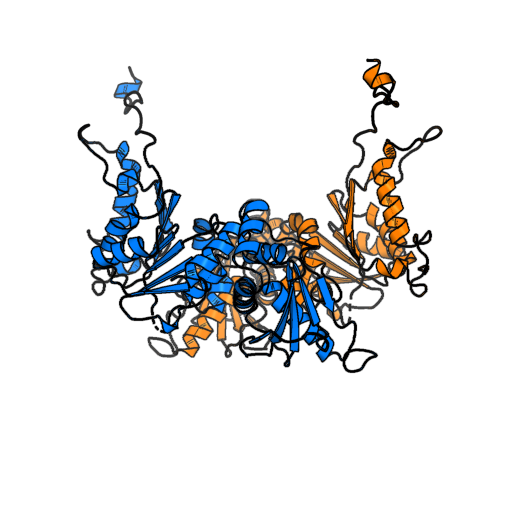PHE A 1 177 ? -45.413 -23.787 -11.740 1.00 26.16 177 PHE A O 1
ATOM 1320 N N . THR A 1 178 ? -44.504 -24.243 -13.765 1.00 23.17 178 THR A N 1
ATOM 1321 C CA . THR A 1 178 ? -44.051 -25.611 -13.409 1.00 23.26 178 THR A CA 1
ATOM 1322 C C . THR A 1 178 ? -43.193 -25.622 -12.146 1.00 22.21 178 THR A C 1
ATOM 1323 O O . THR A 1 178 ? -43.343 -26.524 -11.345 1.00 23.85 178 THR A O 1
ATOM 1327 N N . PRO A 1 179 ? -42.410 -24.585 -11.793 1.00 22.80 179 PRO A N 1
ATOM 1328 C CA . PRO A 1 179 ? -41.614 -24.671 -10.567 1.00 22.22 179 PRO A CA 1
ATOM 1329 C C . PRO A 1 179 ? -42.493 -24.426 -9.327 1.00 21.08 179 PRO A C 1
ATOM 1330 O O . PRO A 1 179 ? -42.122 -24.818 -8.239 1.00 19.43 179 PRO A O 1
ATOM 1334 N N . LEU A 1 180 ? -43.604 -23.715 -9.514 1.00 21.96 180 LEU A N 1
ATOM 1335 C CA . LEU A 1 180 ? -44.648 -23.486 -8.471 1.00 22.43 180 LEU A CA 1
ATOM 1336 C C . LEU A 1 180 ? -45.426 -24.779 -8.224 1.00 22.58 180 LEU A C 1
ATOM 1337 O O . LEU A 1 180 ? -45.630 -25.118 -7.027 1.00 21.66 180 LEU A O 1
ATOM 1342 N N . TYR A 1 181 ? -45.578 -25.590 -9.273 1.00 22.41 181 TYR A N 1
ATOM 1343 C CA . TYR A 1 181 ? -46.168 -26.952 -9.178 1.00 23.07 181 TYR A CA 1
ATOM 1344 C C . TYR A 1 181 ? -45.184 -27.893 -8.462 1.00 23.59 181 TYR A C 1
ATOM 1345 O O . TYR A 1 181 ? -45.629 -28.746 -7.655 1.00 24.55 181 TYR A O 1
ATOM 1354 N N . GLU A 1 182 ? -43.882 -27.760 -8.729 1.00 21.97 182 GLU A N 1
ATOM 1355 C CA . GLU A 1 182 ? -42.866 -28.612 -8.079 1.00 21.81 182 GLU A CA 1
ATOM 1356 C C . GLU A 1 182 ? -42.888 -28.262 -6.592 1.00 20.49 182 GLU A C 1
ATOM 1357 O O . GLU A 1 182 ? -42.984 -29.158 -5.745 1.00 20.11 182 GLU A O 1
ATOM 1363 N N . ARG A 1 183 ? -43.076 -26.988 -6.298 1.00 19.85 183 ARG A N 1
ATOM 1364 C CA . ARG A 1 183 ? -43.036 -26.498 -4.904 1.00 20.26 183 ARG A CA 1
ATOM 1365 C C . ARG A 1 183 ? -44.216 -27.064 -4.102 1.00 20.95 183 ARG A C 1
ATOM 1366 O O . ARG A 1 183 ? -43.965 -27.689 -3.057 1.00 21.02 183 ARG A O 1
ATOM 1374 N N . HIS A 1 184 ? -45.425 -27.037 -4.672 1.00 22.46 184 HIS A N 1
ATOM 1375 C CA . HIS A 1 184 ? -46.698 -27.337 -3.956 1.00 22.72 184 HIS A CA 1
ATOM 1376 C C . HIS A 1 184 ? -47.204 -28.763 -4.198 1.00 22.37 184 HIS A C 1
ATOM 1377 O O . HIS A 1 184 ? -48.098 -29.155 -3.443 1.00 23.76 184 HIS A O 1
ATOM 1384 N N . LEU A 1 185 ? -46.791 -29.434 -5.278 1.00 21.70 185 LEU A N 1
ATOM 1385 C CA . LEU A 1 185 ? -47.219 -30.827 -5.573 1.00 21.92 185 LEU A CA 1
ATOM 1386 C C . LEU A 1 185 ? -46.059 -31.813 -5.385 1.00 21.58 185 LEU A C 1
ATOM 1387 O O . LEU A 1 185 ? -46.308 -33.032 -5.356 1.00 22.86 185 LEU A O 1
ATOM 1392 N N . GLY A 1 186 ? -44.824 -31.329 -5.433 1.00 20.51 186 GLY A N 1
ATOM 1393 C CA . GLY A 1 186 ? -43.628 -32.177 -5.343 1.00 19.75 186 GLY A CA 1
ATOM 1394 C C . GLY A 1 186 ? -43.727 -33.215 -4.241 1.00 20.02 186 GLY A C 1
ATOM 1395 O O . GLY A 1 186 ? -43.088 -34.263 -4.387 1.00 18.87 186 GLY A O 1
ATOM 1396 N N . GLU A 1 187 ? -44.286 -32.864 -3.082 1.00 21.53 187 GLU A N 1
ATOM 1397 C CA . GLU A 1 187 ? -44.309 -33.786 -1.913 1.00 22.64 187 GLU A CA 1
ATOM 1398 C C . GLU A 1 187 ? -45.274 -34.947 -2.185 1.00 21.77 187 GLU A C 1
ATOM 1399 O O . GLU A 1 187 ? -45.202 -35.912 -1.435 1.00 20.50 187 GLU A O 1
ATOM 1405 N N . PHE A 1 188 ? -45.944 -34.977 -3.345 1.00 22.48 188 PHE A N 1
ATOM 1406 C CA . PHE A 1 188 ? -46.952 -36.018 -3.695 1.00 22.56 188 PHE A CA 1
ATOM 1407 C C . PHE A 1 188 ? -46.459 -36.906 -4.837 1.00 23.11 188 PHE A C 1
ATOM 1408 O O . PHE A 1 188 ? -47.174 -37.885 -5.172 1.00 24.36 188 PHE A O 1
ATOM 1416 N N . ARG A 1 189 ? -45.259 -36.642 -5.358 1.00 23.16 189 ARG A N 1
ATOM 1417 C CA . ARG A 1 189 ? -44.706 -37.368 -6.526 1.00 24.16 189 ARG A CA 1
ATOM 1418 C C . ARG A 1 189 ? -44.729 -38.869 -6.222 1.00 24.63 189 ARG A C 1
ATOM 1419 O O . ARG A 1 189 ? -44.978 -39.657 -7.141 1.00 27.21 189 ARG A O 1
ATOM 1427 N N . ASP A 1 190 ? -44.374 -39.247 -4.996 1.00 26.09 190 ASP A N 1
ATOM 1428 C CA . ASP A 1 190 ? -44.191 -40.662 -4.567 1.00 27.63 190 ASP A CA 1
ATOM 1429 C C . ASP A 1 190 ? -45.541 -41.292 -4.187 1.00 24.91 190 ASP A C 1
ATOM 1430 O O . ASP A 1 190 ? -45.539 -42.463 -3.821 1.00 22.49 190 ASP A O 1
ATOM 1435 N N . ARG A 1 191 ? -46.591 -40.483 -4.045 1.00 23.73 191 ARG A N 1
ATOM 1436 C CA . ARG A 1 191 ? -47.909 -40.936 -3.537 1.00 24.21 191 ARG A CA 1
ATOM 1437 C C . ARG A 1 191 ? -48.734 -41.471 -4.704 1.00 23.28 191 ARG A C 1
ATOM 1438 O O . ARG A 1 191 ? -48.541 -41.071 -5.853 1.00 22.49 191 ARG A O 1
ATOM 1446 N N . PRO A 1 192 ? -49.646 -42.433 -4.447 1.00 22.35 192 PRO A N 1
ATOM 1447 C CA . PRO A 1 192 ? -50.535 -42.945 -5.487 1.00 23.14 192 PRO A CA 1
ATOM 1448 C C . PRO A 1 192 ? -51.683 -41.958 -5.701 1.00 23.61 192 PRO A C 1
ATOM 1449 O O . PRO A 1 192 ? -52.727 -42.161 -5.084 1.00 26.99 192 PRO A O 1
ATOM 1453 N N . VAL A 1 193 ? -51.422 -40.843 -6.384 1.00 21.64 193 VAL A N 1
ATOM 1454 C CA . VAL A 1 193 ? -52.417 -39.741 -6.481 1.00 22.45 193 VAL A CA 1
ATOM 1455 C C . VAL A 1 193 ? -53.489 -40.064 -7.531 1.00 24.31 193 VAL A C 1
ATOM 1456 O O . VAL A 1 193 ? -53.266 -40.917 -8.423 1.00 23.89 193 VAL A O 1
ATOM 1460 N N . ARG A 1 194 ? -54.660 -39.468 -7.337 1.00 27.14 194 ARG A N 1
ATOM 1461 C CA . ARG A 1 194 ? -55.676 -39.215 -8.388 1.00 28.51 194 ARG A CA 1
ATOM 1462 C C . ARG A 1 194 ? -55.750 -37.701 -8.587 1.00 27.65 194 ARG A C 1
ATOM 1463 O O . ARG A 1 194 ? -55.990 -37.008 -7.585 1.00 27.05 194 ARG A O 1
ATOM 1471 N N . ILE A 1 195 ? -55.257 -37.218 -9.725 1.00 25.82 195 ILE A N 1
ATOM 1472 C CA . ILE A 1 195 ? -55.241 -35.770 -10.061 1.00 26.99 195 ILE A CA 1
ATOM 1473 C C . ILE A 1 195 ? -56.297 -35.515 -11.137 1.00 27.29 195 ILE A C 1
ATOM 1474 O O . ILE A 1 195 ? -56.276 -36.230 -12.174 1.00 27.77 195 ILE A O 1
ATOM 1479 N N . LEU A 1 196 ? -57.148 -34.509 -10.911 1.00 26.86 196 LEU A N 1
ATOM 1480 C CA . LEU A 1 196 ? -58.136 -34.006 -11.901 1.00 27.82 196 LEU A CA 1
ATOM 1481 C C . LEU A 1 196 ? -57.664 -32.655 -12.447 1.00 28.86 196 LEU A C 1
ATOM 1482 O O . LEU A 1 196 ? -57.462 -31.711 -11.655 1.00 28.89 196 LEU A O 1
ATOM 1487 N N . GLU A 1 197 ? -57.511 -32.559 -13.762 1.00 29.96 197 GLU A N 1
ATOM 1488 C CA . GLU A 1 197 ? -57.265 -31.277 -14.461 1.00 31.73 197 GLU A CA 1
ATOM 1489 C C . GLU A 1 197 ? -58.520 -30.957 -15.266 1.00 33.79 197 GLU A C 1
ATOM 1490 O O . GLU A 1 197 ? -58.998 -31.874 -15.984 1.00 35.21 197 GLU A O 1
ATOM 1496 N N . ILE A 1 198 ? -59.200 -29.879 -14.872 1.00 33.71 198 ILE A N 1
ATOM 1497 C CA . ILE A 1 198 ? -60.430 -29.390 -15.549 1.00 34.58 198 ILE A CA 1
ATOM 1498 C C . ILE A 1 198 ? -59.980 -28.578 -16.759 1.00 36.89 198 ILE A C 1
ATOM 1499 O O . ILE A 1 198 ? -59.200 -27.630 -16.561 1.00 37.02 198 ILE A O 1
ATOM 1504 N N . GLY A 1 199 ? -60.410 -28.978 -17.959 1.00 40.91 199 GLY A N 1
ATOM 1505 C CA . GLY A 1 199 ? -60.007 -28.346 -19.229 1.00 43.54 199 GLY A CA 1
ATOM 1506 C C . GLY A 1 199 ? -58.925 -29.146 -19.931 1.00 46.21 199 GLY A C 1
ATOM 1507 O O . GLY A 1 199 ? -57.769 -29.159 -19.440 1.00 46.13 199 GLY A O 1
ATOM 1508 N N . VAL A 1 200 ? -59.265 -29.750 -21.071 1.00 47.80 200 VAL A N 1
ATOM 1509 C CA . VAL A 1 200 ? -58.328 -30.599 -21.862 1.00 54.71 200 VAL A CA 1
ATOM 1510 C C . VAL A 1 200 ? -57.854 -29.826 -23.100 1.00 63.32 200 VAL A C 1
ATOM 1511 O O . VAL A 1 200 ? -56.662 -29.953 -23.441 1.00 76.86 200 VAL A O 1
ATOM 1515 N N . GLY A 1 201 ? -58.685 -28.926 -23.636 1.00 81.42 201 GLY A N 1
ATOM 1516 C CA . GLY A 1 201 ? -58.327 -28.038 -24.763 1.00 94.19 201 GLY A CA 1
ATOM 1517 C C . GLY A 1 201 ? -57.773 -28.812 -25.950 1.00 107.84 201 GLY A C 1
ATOM 1518 O O . GLY A 1 201 ? -58.101 -30.014 -26.050 1.00 132.43 201 GLY A O 1
ATOM 1519 N N . GLY A 1 208 ? -56.578 -32.262 -30.620 1.00 81.13 208 GLY A N 1
ATOM 1520 C CA . GLY A 1 208 ? -56.128 -31.042 -29.919 1.00 83.49 208 GLY A CA 1
ATOM 1521 C C . GLY A 1 208 ? -56.269 -31.172 -28.408 1.00 85.81 208 GLY A C 1
ATOM 1522 O O . GLY A 1 208 ? -57.346 -31.616 -27.948 1.00 83.19 208 GLY A O 1
ATOM 1523 N N . GLY A 1 209 ? -55.172 -30.942 -27.675 1.00 77.25 209 GLY A N 1
ATOM 1524 C CA . GLY A 1 209 ? -55.124 -30.962 -26.197 1.00 66.49 209 GLY A CA 1
ATOM 1525 C C . GLY A 1 209 ? -54.516 -32.244 -25.638 1.00 59.36 209 GLY A C 1
ATOM 1526 O O . GLY A 1 209 ? -54.040 -33.096 -26.430 1.00 55.33 209 GLY A O 1
ATOM 1527 N N . GLY A 1 210 ? -54.481 -32.358 -24.306 1.00 50.82 210 GLY A N 1
ATOM 1528 C CA . GLY A 1 210 ? -53.976 -33.546 -23.589 1.00 44.49 210 GLY A CA 1
ATOM 1529 C C . GLY A 1 210 ? -52.507 -33.418 -23.227 1.00 38.84 210 GLY A C 1
ATOM 1530 O O . GLY A 1 210 ? -51.979 -34.330 -22.578 1.00 37.88 210 GLY A O 1
ATOM 1531 N N . GLU A 1 211 ? -51.830 -32.395 -23.742 1.00 35.64 211 GLU A N 1
ATOM 1532 C CA . GLU A 1 211 ? -50.381 -32.201 -23.504 1.00 35.48 211 GLU A CA 1
ATOM 1533 C C . GLU A 1 211 ? -50.121 -32.238 -21.995 1.00 32.46 211 GLU A C 1
ATOM 1534 O O . GLU A 1 211 ? -49.268 -33.024 -21.576 1.00 31.84 211 GLU A O 1
ATOM 1540 N N . SER A 1 212 ? -50.854 -31.453 -21.202 1.00 30.18 212 SER A N 1
ATOM 1541 C CA . SER A 1 212 ? -50.611 -31.340 -19.743 1.00 30.39 212 SER A CA 1
ATOM 1542 C C . SER A 1 212 ? -50.961 -32.660 -19.039 1.00 28.93 212 SER A C 1
ATOM 1543 O O . SER A 1 212 ? -50.220 -33.044 -18.120 1.00 27.87 212 SER A O 1
ATOM 1546 N N . LEU A 1 213 ? -51.930 -33.415 -19.557 1.00 29.61 213 LEU A N 1
ATOM 1547 C CA . LEU A 1 213 ? -52.306 -34.749 -19.002 1.00 28.25 213 LEU A CA 1
ATOM 1548 C C . LEU A 1 213 ? -51.113 -35.695 -19.109 1.00 26.77 213 LEU A C 1
ATOM 1549 O O . LEU A 1 213 ? -50.894 -36.449 -18.169 1.00 27.10 213 LEU A O 1
ATOM 1554 N N . LYS A 1 214 ? -50.443 -35.717 -20.261 1.00 27.99 214 LYS A N 1
ATOM 1555 C CA . LYS A 1 214 ? -49.241 -36.556 -20.500 1.00 28.89 214 LYS A CA 1
ATOM 1556 C C . LYS A 1 214 ? -48.109 -36.092 -19.569 1.00 26.22 214 LYS A C 1
ATOM 1557 O O . LYS A 1 214 ? -47.454 -36.953 -18.963 1.00 24.58 214 LYS A O 1
ATOM 1563 N N . MET A 1 215 ? -47.953 -34.780 -19.392 1.00 24.73 215 MET A N 1
ATOM 1564 C CA . MET A 1 215 ? -46.961 -34.199 -18.464 1.00 24.44 215 MET A CA 1
ATOM 1565 C C . MET A 1 215 ? -47.188 -34.760 -17.047 1.00 24.51 215 MET A C 1
ATOM 1566 O O . MET A 1 215 ? -46.188 -35.189 -16.405 1.00 21.96 215 MET A O 1
ATOM 1571 N N . TRP A 1 216 ? -48.437 -34.725 -16.557 1.00 23.94 216 TRP A N 1
ATOM 1572 C CA . TRP A 1 216 ? -48.801 -35.191 -15.192 1.00 23.82 216 TRP A CA 1
ATOM 1573 C C . TRP A 1 216 ? -48.597 -36.709 -15.098 1.00 23.78 216 TRP A C 1
ATOM 1574 O O . TRP A 1 216 ? -48.237 -37.202 -14.008 1.00 22.88 216 TRP A O 1
ATOM 1585 N N . LYS A 1 217 ? -48.933 -37.445 -16.155 1.00 24.43 217 LYS A N 1
ATOM 1586 C CA . LYS A 1 217 ? -48.725 -38.917 -16.183 1.00 26.48 217 LYS A CA 1
ATOM 1587 C C . LYS A 1 217 ? -47.239 -39.210 -15.950 1.00 24.96 217 LYS A C 1
ATOM 1588 O O . LYS A 1 217 ? -46.933 -40.153 -15.211 1.00 25.88 217 LYS A O 1
ATOM 1594 N N . ARG A 1 218 ? -46.359 -38.451 -16.600 1.00 24.33 218 ARG A N 1
ATOM 1595 C CA . ARG A 1 218 ? -44.889 -38.694 -16.566 1.00 26.06 218 ARG A CA 1
ATOM 1596 C C . ARG A 1 218 ? -44.324 -38.283 -15.201 1.00 24.32 218 ARG A C 1
ATOM 1597 O O . ARG A 1 218 ? -43.365 -38.912 -14.749 1.00 24.19 218 ARG A O 1
ATOM 1605 N N . TYR A 1 219 ? -44.884 -37.227 -14.610 1.00 23.14 219 TYR A N 1
ATOM 1606 C CA . TYR A 1 219 ? -44.413 -36.632 -13.340 1.00 22.40 219 TYR A CA 1
ATOM 1607 C C . TYR A 1 219 ? -44.817 -37.537 -12.173 1.00 21.40 219 TYR A C 1
ATOM 1608 O O . TYR A 1 219 ? -43.972 -37.821 -11.297 1.00 21.92 219 TYR A O 1
ATOM 1617 N N . PHE A 1 220 ? -46.106 -37.827 -12.064 1.00 20.97 220 PHE A N 1
ATOM 1618 C CA . PHE A 1 220 ? -46.657 -38.726 -11.021 1.00 21.55 220 PHE A CA 1
ATOM 1619 C C . PHE A 1 220 ? -46.581 -40.173 -11.520 1.00 21.13 220 PHE A C 1
ATOM 1620 O O . PHE A 1 220 ? -47.546 -40.622 -12.168 1.00 21.79 220 PHE A O 1
ATOM 1628 N N . HIS A 1 221 ? -45.427 -40.822 -11.341 1.00 20.29 221 HIS A N 1
ATOM 1629 C CA . HIS A 1 221 ? -45.147 -42.182 -11.879 1.00 20.81 221 HIS A CA 1
ATOM 1630 C C . HIS A 1 221 ? -46.105 -43.207 -11.269 1.00 21.52 221 HIS A C 1
ATOM 1631 O O . HIS A 1 221 ? -46.262 -44.275 -11.875 1.00 23.18 221 HIS A O 1
ATOM 1638 N N . ARG A 1 222 ? -46.767 -42.852 -10.165 1.00 20.87 222 ARG A N 1
ATOM 1639 C CA . ARG A 1 222 ? -47.700 -43.747 -9.444 1.00 20.89 222 ARG A CA 1
ATOM 1640 C C . ARG A 1 222 ? -49.128 -43.201 -9.518 1.00 20.85 222 ARG A C 1
ATOM 1641 O O . ARG A 1 222 ? -49.952 -43.636 -8.693 1.00 19.83 222 ARG A O 1
ATOM 1649 N N . GLY A 1 223 ? -49.362 -42.202 -10.364 1.00 19.96 223 GLY A N 1
ATOM 1650 C CA . GLY A 1 223 ? -50.630 -41.466 -10.398 1.00 20.60 223 GLY A CA 1
ATOM 1651 C C . GLY A 1 223 ? -51.564 -41.898 -11.521 1.00 21.78 223 GLY A C 1
ATOM 1652 O O . GLY A 1 223 ? -51.109 -42.537 -12.500 1.00 21.32 223 GLY A O 1
ATOM 1653 N N . LEU A 1 224 ? -52.858 -41.683 -11.277 1.00 23.64 224 LEU A N 1
ATOM 1654 C CA . LEU A 1 224 ? -53.974 -41.807 -12.248 1.00 25.00 224 LEU A CA 1
ATOM 1655 C C . LEU A 1 224 ? -54.442 -40.392 -12.607 1.00 23.67 224 LEU A C 1
ATOM 1656 O O . LEU A 1 224 ? -54.694 -39.597 -11.676 1.00 23.06 224 LEU A O 1
ATOM 1661 N N . VAL A 1 225 ? -54.361 -40.040 -13.884 1.00 23.10 225 VAL A N 1
ATOM 1662 C CA . VAL A 1 225 ? -54.611 -38.660 -14.384 1.00 24.47 225 VAL A CA 1
ATOM 1663 C C . VAL A 1 225 ? -55.985 -38.616 -15.061 1.00 25.65 225 VAL A C 1
ATOM 1664 O O . VAL A 1 225 ? -56.250 -39.469 -15.932 1.00 25.25 225 VAL A O 1
ATOM 1668 N N . PHE A 1 226 ? -56.803 -37.628 -14.686 1.00 27.76 226 PHE A N 1
ATOM 1669 C CA . PHE A 1 226 ? -58.198 -37.432 -15.167 1.00 29.12 226 PHE A CA 1
ATOM 1670 C C . PHE A 1 226 ? -58.332 -36.050 -15.806 1.00 29.32 226 PHE A C 1
ATOM 1671 O O . PHE A 1 226 ? -57.942 -35.065 -15.178 1.00 28.15 226 PHE A O 1
ATOM 1679 N N . GLY A 1 227 ? -58.689 -36.028 -17.091 1.00 31.89 227 GLY A N 1
ATOM 1680 C CA . GLY A 1 227 ? -58.897 -34.798 -17.875 1.00 34.48 227 GLY A CA 1
ATOM 1681 C C . GLY A 1 227 ? -60.377 -34.565 -18.111 1.00 38.70 227 GLY A C 1
ATOM 1682 O O . GLY A 1 227 ? -61.026 -35.437 -18.721 1.00 37.69 227 GLY A O 1
ATOM 1683 N N . MET A 1 228 ? -60.917 -33.476 -17.563 1.00 42.03 228 MET A N 1
ATOM 1684 C CA . MET A 1 228 ? -62.372 -33.175 -17.606 1.00 41.85 228 MET A CA 1
ATOM 1685 C C . MET A 1 228 ? -62.620 -32.017 -18.578 1.00 43.51 228 MET A C 1
ATOM 1686 O O . MET A 1 228 ? -61.822 -31.060 -18.571 1.00 40.72 228 MET A O 1
ATOM 1691 N N . ASP A 1 229 ? -63.507 -32.251 -19.548 1.00 44.54 229 ASP A N 1
ATOM 1692 C CA . ASP A 1 229 ? -63.870 -31.285 -20.612 1.00 46.61 229 ASP A CA 1
ATOM 1693 C C . ASP A 1 229 ? -65.285 -31.605 -21.089 1.00 47.73 229 ASP A C 1
ATOM 1694 O O . ASP A 1 229 ? -65.695 -32.760 -20.950 1.00 48.61 229 ASP A O 1
ATOM 1699 N N . VAL A 1 230 ? -66.001 -30.588 -21.567 1.00 50.86 230 VAL A N 1
ATOM 1700 C CA . VAL A 1 230 ? -67.413 -30.680 -22.034 1.00 58.31 230 VAL A CA 1
ATOM 1701 C C . VAL A 1 230 ? -67.441 -31.416 -23.380 1.00 59.75 230 VAL A C 1
ATOM 1702 O O . VAL A 1 230 ? -68.358 -32.243 -23.568 1.00 56.85 230 VAL A O 1
ATOM 1706 N N . PHE A 1 231 ? -66.347 -31.324 -24.146 1.00 62.35 231 PHE A N 1
ATOM 1707 C CA . PHE A 1 231 ? -66.159 -32.013 -25.450 1.00 64.69 231 PHE A CA 1
ATOM 1708 C C . PHE A 1 231 ? -65.460 -33.367 -25.242 1.00 66.88 231 PHE A C 1
ATOM 1709 O O . PHE A 1 231 ? -64.676 -33.522 -24.266 1.00 70.22 231 PHE A O 1
ATOM 1717 N N . ASP A 1 232 ? -65.763 -34.330 -26.122 1.00 61.52 232 ASP A N 1
ATOM 1718 C CA . ASP A 1 232 ? -65.162 -35.690 -26.125 1.00 61.44 232 ASP A CA 1
ATOM 1719 C C . ASP A 1 232 ? -63.654 -35.578 -26.383 1.00 57.67 232 ASP A C 1
ATOM 1720 O O . ASP A 1 232 ? -63.259 -34.793 -27.267 1.00 59.65 232 ASP A O 1
ATOM 1725 N N . LYS A 1 233 ? -62.853 -36.304 -25.598 1.00 50.67 233 LYS A N 1
ATOM 1726 C CA . LYS A 1 233 ? -61.368 -36.342 -25.693 1.00 52.19 233 LYS A CA 1
ATOM 1727 C C . LYS A 1 233 ? -60.892 -37.788 -25.482 1.00 51.36 233 LYS A C 1
ATOM 1728 O O . LYS A 1 233 ? -59.702 -37.988 -25.173 1.00 50.15 233 LYS A O 1
ATOM 1734 N N . SER A 1 234 ? -61.762 -38.764 -25.750 1.00 54.00 234 SER A N 1
ATOM 1735 C CA . SER A 1 234 ? -61.520 -40.204 -25.471 1.00 52.12 234 SER A CA 1
ATOM 1736 C C . SER A 1 234 ? -60.399 -40.731 -26.374 1.00 48.75 234 SER A C 1
ATOM 1737 O O . SER A 1 234 ? -59.764 -41.734 -25.994 1.00 47.08 234 SER A O 1
ATOM 1740 N N . PHE A 1 235 ? -60.005 -39.953 -27.382 1.00 46.29 235 PHE A N 1
ATOM 1741 C CA . PHE A 1 235 ? -58.922 -40.333 -28.326 1.00 53.56 235 PHE A CA 1
ATOM 1742 C C . PHE A 1 235 ? -57.552 -40.178 -27.641 1.00 52.15 235 PHE A C 1
ATOM 1743 O O . PHE A 1 235 ? -56.559 -40.692 -28.171 1.00 49.08 235 PHE A O 1
ATOM 1751 N N . LEU A 1 236 ? -57.509 -39.530 -26.473 1.00 50.33 236 LEU A N 1
ATOM 1752 C CA . LEU A 1 236 ? -56.270 -39.339 -25.669 1.00 44.18 236 LEU A CA 1
ATOM 1753 C C . LEU A 1 236 ? -56.125 -40.475 -24.651 1.00 38.13 236 LEU A C 1
ATOM 1754 O O . LEU A 1 236 ? -55.070 -40.551 -24.025 1.00 38.28 236 LEU A O 1
ATOM 1759 N N . ASP A 1 237 ? -57.217 -41.165 -24.321 1.00 39.17 237 ASP A N 1
ATOM 1760 C CA . ASP A 1 237 ? -57.222 -42.199 -23.249 1.00 40.16 237 ASP A CA 1
ATOM 1761 C C . ASP A 1 237 ? -56.074 -43.187 -23.471 1.00 41.06 237 ASP A C 1
ATOM 1762 O O . ASP A 1 237 ? -55.733 -43.457 -24.638 1.00 48.83 237 ASP A O 1
ATOM 1767 N N . GLN A 1 238 ? -55.333 -43.459 -22.399 1.00 38.60 238 GLN A N 1
ATOM 1768 C CA . GLN A 1 238 ? -54.199 -44.414 -22.370 1.00 34.34 238 GLN A CA 1
ATOM 1769 C C . GLN A 1 238 ? -53.957 -44.791 -20.907 1.00 31.65 238 GLN A C 1
ATOM 1770 O O . GLN A 1 238 ? -54.751 -44.385 -20.052 1.00 31.69 238 GLN A O 1
ATOM 1776 N N . GLN A 1 239 ? -53.081 -45.754 -20.678 1.00 28.60 239 GLN A N 1
ATOM 1777 C CA . GLN A 1 239 ? -52.736 -46.247 -19.330 1.00 27.90 239 GLN A CA 1
ATOM 1778 C C . GLN A 1 239 ? -52.491 -45.063 -18.382 1.00 27.13 239 GLN A C 1
ATOM 1779 O O . GLN A 1 239 ? -51.725 -44.152 -18.749 1.00 24.03 239 GLN A O 1
ATOM 1785 N N . ARG A 1 240 ? -53.276 -45.001 -17.304 1.00 26.68 240 ARG A N 1
ATOM 1786 C CA . ARG A 1 240 ? -53.107 -44.047 -16.180 1.00 27.22 240 ARG A CA 1
ATOM 1787 C C . ARG A 1 240 ? -53.620 -42.668 -16.610 1.00 28.71 240 ARG A C 1
ATOM 1788 O O . ARG A 1 240 ? -53.193 -41.641 -16.000 1.00 29.14 240 ARG A O 1
ATOM 1796 N N . LEU A 1 241 ? -54.408 -42.622 -17.684 1.00 27.37 241 LEU A N 1
ATOM 1797 C CA . LEU A 1 241 ? -54.884 -41.343 -18.262 1.00 27.90 241 LEU A CA 1
ATOM 1798 C C . LEU A 1 241 ? -56.303 -41.524 -18.811 1.00 30.32 241 LEU A C 1
ATOM 1799 O O . LEU A 1 241 ? -56.483 -42.165 -19.859 1.00 30.16 241 LEU A O 1
ATOM 1804 N N . CYS A 1 242 ? -57.270 -40.946 -18.104 1.00 33.58 242 CYS A N 1
ATOM 1805 C CA . CYS A 1 242 ? -58.695 -41.083 -18.473 1.00 36.62 242 CYS A CA 1
ATOM 1806 C C . CYS A 1 242 ? -59.304 -39.704 -18.700 1.00 35.58 242 CYS A C 1
ATOM 1807 O O . CYS A 1 242 ? -59.097 -38.826 -17.869 1.00 33.69 242 CYS A O 1
ATOM 1810 N N . THR A 1 243 ? -60.030 -39.551 -19.799 1.00 36.65 243 THR A N 1
ATOM 1811 C CA . THR A 1 243 ? -60.724 -38.277 -20.095 1.00 38.33 243 THR A CA 1
ATOM 1812 C C . THR A 1 243 ? -62.202 -38.428 -19.720 1.00 40.92 243 THR A C 1
ATOM 1813 O O . THR A 1 243 ? -62.776 -39.477 -20.017 1.00 43.88 243 THR A O 1
ATOM 1817 N N . VAL A 1 244 ? -62.772 -37.422 -19.064 1.00 40.43 244 VAL A N 1
ATOM 1818 C CA . VAL A 1 244 ? -64.193 -37.471 -18.623 1.00 41.65 244 VAL A CA 1
ATOM 1819 C C . VAL A 1 244 ? -64.944 -36.300 -19.255 1.00 43.26 244 VAL A C 1
ATOM 1820 O O . VAL A 1 244 ? -64.407 -35.193 -19.276 1.00 43.15 244 VAL A O 1
ATOM 1824 N N . ARG A 1 245 ? -66.133 -36.569 -19.787 1.00 49.08 245 ARG A N 1
ATOM 1825 C CA . ARG A 1 245 ? -66.971 -35.509 -20.389 1.00 49.43 245 ARG A CA 1
ATOM 1826 C C . ARG A 1 245 ? -67.904 -34.971 -19.307 1.00 48.45 245 ARG A C 1
ATOM 1827 O O . ARG A 1 245 ? -68.654 -35.765 -18.740 1.00 44.53 245 ARG A O 1
ATOM 1835 N N . ALA A 1 246 ? -67.812 -33.674 -19.018 1.00 46.08 246 ALA A N 1
ATOM 1836 C CA . ALA A 1 246 ? -68.653 -33.047 -17.980 1.00 44.10 246 ALA A CA 1
ATOM 1837 C C . ALA A 1 246 ? -68.513 -31.529 -18.061 1.00 42.30 246 ALA A C 1
ATOM 1838 O O . ALA A 1 246 ? -67.603 -31.071 -18.751 1.00 40.30 246 ALA A O 1
ATOM 1840 N N . ASP A 1 247 ? -69.405 -30.797 -17.393 1.00 44.55 247 ASP A N 1
ATOM 1841 C CA . ASP A 1 247 ? -69.408 -29.315 -17.445 1.00 48.69 247 ASP A CA 1
ATOM 1842 C C . ASP A 1 247 ? -69.116 -28.771 -16.055 1.00 50.02 247 ASP A C 1
ATOM 1843 O O . ASP A 1 247 ? -69.821 -29.149 -15.113 1.00 52.68 247 ASP A O 1
ATOM 1848 N N . GLN A 1 248 ? -68.131 -27.890 -15.965 1.00 52.82 248 GLN A N 1
ATOM 1849 C CA . GLN A 1 248 ? -67.682 -27.325 -14.667 1.00 52.20 248 GLN A CA 1
ATOM 1850 C C . GLN A 1 248 ? -68.633 -26.208 -14.223 1.00 52.06 248 GLN A C 1
ATOM 1851 O O . GLN A 1 248 ? -68.503 -25.773 -13.077 1.00 56.08 248 GLN A O 1
ATOM 1857 N N . SER A 1 249 ? -69.687 -25.935 -14.995 1.00 53.73 249 SER A N 1
ATOM 1858 C CA . SER A 1 249 ? -70.751 -24.959 -14.629 1.00 57.48 249 SER A CA 1
ATOM 1859 C C . SER A 1 249 ? -71.968 -25.689 -14.038 1.00 57.12 249 SER A C 1
ATOM 1860 O O . SER A 1 249 ? -72.859 -24.999 -13.498 1.00 50.82 249 SER A O 1
ATOM 1863 N N . LYS A 1 250 ? -71.963 -27.027 -14.052 1.00 53.12 250 LYS A N 1
ATOM 1864 C CA . LYS A 1 250 ? -73.100 -27.860 -13.576 1.00 54.23 250 LYS A CA 1
ATOM 1865 C C . LYS A 1 250 ? -72.655 -28.681 -12.368 1.00 49.53 250 LYS A C 1
ATOM 1866 O O . LYS A 1 250 ? -72.061 -29.743 -12.524 1.00 48.96 250 LYS A O 1
ATOM 1872 N N . PRO A 1 251 ? -73.021 -28.274 -11.131 1.00 46.72 251 PRO A N 1
ATOM 1873 C CA . PRO A 1 251 ? -72.544 -28.958 -9.929 1.00 46.32 251 PRO A CA 1
ATOM 1874 C C . PRO A 1 251 ? -72.805 -30.474 -9.916 1.00 48.50 251 PRO A C 1
ATOM 1875 O O . PRO A 1 251 ? -72.064 -31.200 -9.256 1.00 50.80 251 PRO A O 1
ATOM 1879 N N . GLU A 1 252 ? -73.843 -30.929 -10.618 1.00 47.94 252 GLU A N 1
ATOM 1880 C CA . GLU A 1 252 ? -74.259 -32.356 -10.594 1.00 49.00 252 GLU A CA 1
ATOM 1881 C C . GLU A 1 252 ? -73.300 -33.153 -11.488 1.00 44.08 252 GLU A C 1
ATOM 1882 O O . GLU A 1 252 ? -72.952 -34.267 -11.105 1.00 44.86 252 GLU A O 1
ATOM 1888 N N . GLU A 1 253 ? -72.752 -32.535 -12.535 1.00 44.19 253 GLU A N 1
ATOM 1889 C CA . GLU A 1 253 ? -71.800 -33.202 -13.467 1.00 46.72 253 GLU A CA 1
ATOM 1890 C C . GLU A 1 253 ? -70.409 -33.280 -12.803 1.00 44.01 253 GLU A C 1
ATOM 1891 O O . GLU A 1 253 ? -69.810 -34.381 -12.807 1.00 41.44 253 GLU A O 1
ATOM 1897 N N . LEU A 1 254 ? -70.041 -32.261 -12.023 1.00 41.25 254 LEU A N 1
ATOM 1898 C CA . LEU A 1 254 ? -68.793 -32.254 -11.217 1.00 42.79 254 LEU A CA 1
ATOM 1899 C C . LEU A 1 254 ? -68.855 -33.385 -10.190 1.00 41.97 254 LEU A C 1
ATOM 1900 O O . LEU A 1 254 ? -67.926 -34.223 -10.164 1.00 39.38 254 LEU A O 1
ATOM 1905 N N . ALA A 1 255 ? -69.973 -33.491 -9.476 1.00 40.41 255 ALA A N 1
ATOM 1906 C CA . ALA A 1 255 ? -70.179 -34.518 -8.431 1.00 43.10 255 ALA A CA 1
ATOM 1907 C C . ALA A 1 255 ? -70.071 -35.918 -9.050 1.00 41.15 255 ALA A C 1
ATOM 1908 O O . ALA A 1 255 ? -69.522 -36.817 -8.387 1.00 43.71 255 ALA A O 1
ATOM 1910 N N . ALA A 1 256 ? -70.587 -36.104 -10.265 1.00 39.53 256 ALA A N 1
ATOM 1911 C CA . ALA A 1 256 ? -70.576 -37.404 -10.982 1.00 41.41 256 ALA A CA 1
ATOM 1912 C C . ALA A 1 256 ? -69.124 -37.786 -11.304 1.00 39.16 256 ALA A C 1
ATOM 1913 O O . ALA A 1 256 ? -68.731 -38.913 -10.982 1.00 39.03 256 ALA A O 1
ATOM 1915 N N . VAL A 1 257 ? -68.302 -36.806 -11.683 1.00 38.84 257 VAL A N 1
ATOM 1916 C CA . VAL A 1 257 ? -66.844 -37.005 -11.933 1.00 37.58 257 VAL A CA 1
ATOM 1917 C C . VAL A 1 257 ? -66.160 -37.490 -10.647 1.00 34.22 257 VAL A C 1
ATOM 1918 O O . VAL A 1 257 ? -65.459 -38.515 -10.718 1.00 32.81 257 VAL A O 1
ATOM 1922 N N . ASP A 1 258 ? -66.475 -36.896 -9.492 1.00 33.93 258 ASP A N 1
ATOM 1923 C CA . ASP A 1 258 ? -65.839 -37.269 -8.198 1.00 34.77 258 ASP A CA 1
ATOM 1924 C C . ASP A 1 258 ? -66.402 -38.611 -7.721 1.00 34.49 258 ASP A C 1
ATOM 1925 O O . ASP A 1 258 ? -65.625 -39.415 -7.139 1.00 32.03 258 ASP A O 1
ATOM 1930 N N . ASP A 1 259 ? -67.683 -38.868 -7.991 1.00 34.40 259 ASP A N 1
ATOM 1931 C CA . ASP A 1 259 ? -68.371 -40.112 -7.548 1.00 37.12 259 ASP A CA 1
ATOM 1932 C C . ASP A 1 259 ? -67.812 -41.303 -8.337 1.00 35.57 259 ASP A C 1
ATOM 1933 O O . ASP A 1 259 ? -67.694 -42.388 -7.759 1.00 35.40 259 ASP A O 1
ATOM 1938 N N . LYS A 1 260 ? -67.347 -41.080 -9.563 1.00 35.54 260 LYS A N 1
ATOM 1939 C CA . LYS A 1 260 ? -66.870 -42.180 -10.435 1.00 39.72 260 LYS A CA 1
ATOM 1940 C C . LYS A 1 260 ? -65.347 -42.350 -10.316 1.00 37.54 260 LYS A C 1
ATOM 1941 O O . LYS A 1 260 ? -64.904 -43.503 -10.300 1.00 36.32 260 LYS A O 1
ATOM 1947 N N . TYR A 1 261 ? -64.570 -41.265 -10.240 1.00 34.55 261 TYR A N 1
ATOM 1948 C CA . TYR A 1 261 ? -63.102 -41.347 -10.475 1.00 36.29 261 TYR A CA 1
ATOM 1949 C C . TYR A 1 261 ? -62.281 -40.828 -9.281 1.00 32.16 261 TYR A C 1
ATOM 1950 O O . TYR A 1 261 ? -61.053 -40.979 -9.290 1.00 32.78 261 TYR A O 1
ATOM 1959 N N . GLY A 1 262 ? -62.936 -40.284 -8.262 1.00 31.16 262 GLY A N 1
ATOM 1960 C CA . GLY A 1 262 ? -62.279 -39.654 -7.106 1.00 28.34 262 GLY A CA 1
ATOM 1961 C C . GLY A 1 262 ? -62.180 -40.622 -5.941 1.00 27.75 262 GLY A C 1
ATOM 1962 O O . GLY A 1 262 ? -62.219 -41.829 -6.147 1.00 30.55 262 GLY A O 1
ATOM 1963 N N . PRO A 1 263 ? -61.830 -40.135 -4.733 1.00 27.72 263 PRO A N 1
ATOM 1964 C CA . PRO A 1 263 ? -61.534 -38.714 -4.523 1.00 28.27 263 PRO A CA 1
ATOM 1965 C C . PRO A 1 263 ? -60.191 -38.265 -5.115 1.00 27.91 263 PRO A C 1
ATOM 1966 O O . PRO A 1 263 ? -59.317 -39.091 -5.285 1.00 28.98 263 PRO A O 1
ATOM 1970 N N . PHE A 1 264 ? -60.014 -36.961 -5.333 1.00 28.12 264 PHE A N 1
ATOM 1971 C CA . PHE A 1 264 ? -58.767 -36.407 -5.930 1.00 28.08 264 PHE A CA 1
ATOM 1972 C C . PHE A 1 264 ? -57.862 -35.803 -4.844 1.00 25.81 264 PHE A C 1
ATOM 1973 O O . PHE A 1 264 ? -58.365 -35.284 -3.859 1.00 25.51 264 PHE A O 1
ATOM 1981 N N . ASP A 1 265 ? -56.565 -36.091 -4.919 1.00 25.81 265 ASP A N 1
ATOM 1982 C CA . ASP A 1 265 ? -55.509 -35.487 -4.061 1.00 24.75 265 ASP A CA 1
ATOM 1983 C C . ASP A 1 265 ? -55.269 -34.049 -4.524 1.00 23.05 265 ASP A C 1
ATOM 1984 O O . ASP A 1 265 ? -54.901 -33.193 -3.699 1.00 21.43 265 ASP A O 1
ATOM 1989 N N . ILE A 1 266 ? -55.355 -33.850 -5.838 1.00 22.08 266 ILE A N 1
ATOM 1990 C CA . ILE A 1 266 ? -55.009 -32.574 -6.525 1.00 21.62 266 ILE A CA 1
ATOM 1991 C C . ILE A 1 266 ? -56.088 -32.278 -7.565 1.00 21.66 266 ILE A C 1
ATOM 1992 O O . ILE A 1 266 ? -56.413 -33.189 -8.345 1.00 21.81 266 ILE A O 1
ATOM 1997 N N . ILE A 1 267 ? -56.532 -31.028 -7.628 1.00 21.76 267 ILE A N 1
ATOM 1998 C CA . ILE A 1 267 ? -57.504 -30.539 -8.642 1.00 23.06 267 ILE A CA 1
ATOM 1999 C C . ILE A 1 267 ? -56.977 -29.209 -9.163 1.00 23.83 267 ILE A C 1
ATOM 2000 O O . ILE A 1 267 ? -56.685 -28.326 -8.355 1.00 23.29 267 ILE A O 1
ATOM 2005 N N . ILE A 1 268 ? -56.827 -29.133 -10.481 1.00 25.58 268 ILE A N 1
ATOM 2006 C CA . ILE A 1 268 ? -56.364 -27.943 -11.233 1.00 25.17 268 ILE A CA 1
ATOM 2007 C C . ILE A 1 268 ? -57.521 -27.462 -12.097 1.00 26.91 268 ILE A C 1
ATOM 2008 O O . ILE A 1 268 ? -57.894 -28.202 -13.035 1.00 26.31 268 ILE A O 1
ATOM 2013 N N . ASP A 1 269 ? -57.843 -26.182 -11.965 1.00 29.31 269 ASP A N 1
ATOM 2014 C CA . ASP A 1 269 ? -58.813 -25.466 -12.825 1.00 32.77 269 ASP A CA 1
ATOM 2015 C C . ASP A 1 269 ? -58.058 -24.721 -13.930 1.00 33.81 269 ASP A C 1
ATOM 2016 O O . ASP A 1 269 ? -57.435 -23.695 -13.605 1.00 32.12 269 ASP A O 1
ATOM 2021 N N . ASP A 1 270 ? -57.941 -25.344 -15.111 1.00 35.96 270 ASP A N 1
ATOM 2022 C CA . ASP A 1 270 ? -57.390 -24.733 -16.352 1.00 37.62 270 ASP A CA 1
ATOM 2023 C C . ASP A 1 270 ? -58.456 -24.856 -17.443 1.00 39.76 270 ASP A C 1
ATOM 2024 O O . ASP A 1 270 ? -58.122 -25.295 -18.569 1.00 37.93 270 ASP A O 1
ATOM 2029 N N . GLY A 1 271 ? -59.704 -24.538 -17.085 1.00 42.34 271 GLY A N 1
ATOM 2030 C CA . GLY A 1 271 ? -60.879 -24.710 -17.959 1.00 44.05 271 GLY A CA 1
ATOM 2031 C C . GLY A 1 271 ? -61.201 -23.462 -18.760 1.00 43.85 271 GLY A C 1
ATOM 2032 O O . GLY A 1 271 ? -60.286 -22.927 -19.427 1.00 41.52 271 GLY A O 1
ATOM 2033 N N . SER A 1 272 ? -62.499 -23.160 -18.857 1.00 46.02 272 SER A N 1
ATOM 2034 C CA . SER A 1 272 ? -63.080 -22.014 -19.606 1.00 46.71 272 SER A CA 1
ATOM 2035 C C . SER A 1 272 ? -62.497 -20.697 -19.083 1.00 48.29 272 SER A C 1
ATOM 2036 O O . SER A 1 272 ? -62.199 -19.834 -19.918 1.00 54.57 272 SER A O 1
ATOM 2039 N N . HIS A 1 273 ? -62.187 -20.642 -17.780 1.00 49.88 273 HIS A N 1
ATOM 2040 C CA . HIS A 1 273 ? -61.683 -19.455 -17.036 1.00 45.49 273 HIS A CA 1
ATOM 2041 C C . HIS A 1 273 ? -62.824 -18.456 -16.814 1.00 43.79 273 HIS A C 1
ATOM 2042 O O . HIS A 1 273 ? -62.527 -17.302 -16.442 1.00 42.10 273 HIS A O 1
ATOM 2049 N N . ILE A 1 274 ? -64.055 -18.845 -17.164 1.00 43.67 274 ILE A N 1
ATOM 2050 C CA . ILE A 1 274 ? -65.300 -18.068 -16.897 1.00 41.78 274 ILE A CA 1
ATOM 2051 C C . ILE A 1 274 ? -65.489 -17.985 -15.378 1.00 40.21 274 ILE A C 1
ATOM 2052 O O . ILE A 1 274 ? -65.478 -19.043 -14.726 1.00 37.89 274 ILE A O 1
ATOM 2057 N N . ASN A 1 275 ? -65.505 -16.762 -14.843 1.00 41.47 275 ASN A N 1
ATOM 2058 C CA . ASN A 1 275 ? -65.493 -16.464 -13.384 1.00 44.30 275 ASN A CA 1
ATOM 2059 C C . ASN A 1 275 ? -66.513 -17.354 -12.661 1.00 44.43 275 ASN A C 1
ATOM 2060 O O . ASN A 1 275 ? -66.114 -18.020 -11.678 1.00 44.15 275 ASN A O 1
ATOM 2065 N N . GLY A 1 276 ? -67.749 -17.425 -13.174 1.00 47.68 276 GLY A N 1
ATOM 2066 C CA . GLY A 1 276 ? -68.853 -18.213 -12.593 1.00 43.54 276 GLY A CA 1
ATOM 2067 C C . GLY A 1 276 ? -68.518 -19.693 -12.503 1.00 44.46 276 GLY A C 1
ATOM 2068 O O . GLY A 1 276 ? -68.858 -20.309 -11.478 1.00 43.24 276 GLY A O 1
ATOM 2069 N N . HIS A 1 277 ? -68.008 -20.277 -13.591 1.00 45.60 277 HIS A N 1
ATOM 2070 C CA . HIS A 1 277 ? -67.537 -21.689 -13.658 1.00 44.26 277 HIS A CA 1
ATOM 2071 C C . HIS A 1 277 ? -66.451 -21.926 -12.602 1.00 43.22 277 HIS A C 1
ATOM 2072 O O . HIS A 1 277 ? -66.505 -22.975 -11.937 1.00 44.97 277 HIS A O 1
ATOM 2079 N N . VAL A 1 278 ? -65.453 -21.038 -12.517 1.00 40.76 278 VAL A N 1
ATOM 2080 C CA . VAL A 1 278 ? -64.329 -21.148 -11.539 1.00 38.21 278 VAL A CA 1
ATOM 2081 C C . VAL A 1 278 ? -64.917 -21.218 -10.126 1.00 37.94 278 VAL A C 1
ATOM 2082 O O . VAL A 1 278 ? -64.497 -22.091 -9.354 1.00 34.38 278 VAL A O 1
ATOM 2086 N N . ARG A 1 279 ? -65.916 -20.384 -9.836 1.00 41.24 279 ARG A N 1
ATOM 2087 C CA . ARG A 1 279 ? -66.536 -20.282 -8.491 1.00 44.84 279 ARG A CA 1
ATOM 2088 C C . ARG A 1 279 ? -67.361 -21.545 -8.224 1.00 43.94 279 ARG A C 1
ATOM 2089 O O . ARG A 1 279 ? -67.260 -22.091 -7.118 1.00 46.89 279 ARG A O 1
ATOM 2097 N N . THR A 1 280 ? -68.051 -22.068 -9.237 1.00 40.56 280 THR A N 1
ATOM 2098 C CA . THR A 1 280 ? -68.961 -23.225 -9.079 1.00 40.06 280 THR A CA 1
ATOM 2099 C C . THR A 1 280 ? -68.109 -24.469 -8.835 1.00 38.20 280 THR A C 1
ATOM 2100 O O . THR A 1 280 ? -68.469 -25.264 -7.949 1.00 36.95 280 THR A O 1
ATOM 2104 N N . SER A 1 281 ? -67.062 -24.652 -9.641 1.00 39.23 281 SER A N 1
ATOM 2105 C CA . SER A 1 281 ? -66.098 -25.775 -9.540 1.00 37.44 281 SER A CA 1
ATOM 2106 C C . SER A 1 281 ? -65.492 -25.822 -8.140 1.00 35.38 281 SER A C 1
ATOM 2107 O O . SER A 1 281 ? -65.556 -26.910 -7.524 1.00 37.23 281 SER A O 1
ATOM 2110 N N . LEU A 1 282 ? -65.105 -24.672 -7.587 1.00 34.13 282 LEU A N 1
ATOM 2111 C CA . LEU A 1 282 ? -64.479 -24.616 -6.239 1.00 37.45 282 LEU A CA 1
ATOM 2112 C C . LEU A 1 282 ? -65.515 -24.970 -5.163 1.00 36.48 282 LEU A C 1
ATOM 2113 O O . LEU A 1 282 ? -65.179 -25.763 -4.261 1.00 34.82 282 LEU A O 1
ATOM 2118 N N . GLU A 1 283 ? -66.708 -24.378 -5.241 1.00 40.22 283 GLU A N 1
ATOM 2119 C CA . GLU A 1 283 ? -67.815 -24.586 -4.266 1.00 43.06 283 GLU A CA 1
ATOM 2120 C C . GLU A 1 283 ? -68.196 -26.067 -4.225 1.00 38.34 283 GLU A C 1
ATOM 2121 O O . GLU A 1 283 ? -68.311 -26.590 -3.128 1.00 40.85 283 GLU A O 1
ATOM 2127 N N . THR A 1 284 ? -68.212 -26.743 -5.370 1.00 36.27 284 THR A N 1
ATOM 2128 C CA . THR A 1 284 ? -68.640 -28.163 -5.470 1.00 39.18 284 THR A CA 1
ATOM 2129 C C . THR A 1 284 ? -67.488 -29.108 -5.110 1.00 35.96 284 THR A C 1
ATOM 2130 O O . THR A 1 284 ? -67.770 -30.121 -4.469 1.00 34.35 284 THR A O 1
ATOM 2134 N N . LEU A 1 285 ? -66.287 -28.890 -5.658 1.00 36.91 285 LEU A N 1
ATOM 2135 C CA . LEU A 1 285 ? -65.182 -29.891 -5.582 1.00 35.85 285 LEU A CA 1
ATOM 2136 C C . LEU A 1 285 ? -64.305 -29.695 -4.336 1.00 32.85 285 LEU A C 1
ATOM 2137 O O . LEU A 1 285 ? -63.766 -30.698 -3.863 1.00 35.53 285 LEU A O 1
ATOM 2142 N N . PHE A 1 286 ? -64.150 -28.487 -3.798 1.00 30.97 286 PHE A N 1
ATOM 2143 C CA . PHE A 1 286 ? -63.275 -28.298 -2.614 1.00 30.23 286 PHE A CA 1
ATOM 2144 C C . PHE A 1 286 ? -63.749 -29.208 -1.484 1.00 31.96 286 PHE A C 1
ATOM 2145 O O . PHE A 1 286 ? -62.939 -29.875 -0.845 1.00 32.71 286 PHE A O 1
ATOM 2153 N N . PRO A 1 287 ? -65.073 -29.336 -1.240 1.00 34.43 287 PRO A N 1
ATOM 2154 C CA . PRO A 1 287 ? -65.554 -30.206 -0.166 1.00 33.15 287 PRO A CA 1
ATOM 2155 C C . PRO A 1 287 ? -65.273 -31.693 -0.421 1.00 32.61 287 PRO A C 1
ATOM 2156 O O . PRO A 1 287 ? -65.270 -32.453 0.524 1.00 33.66 287 PRO A O 1
ATOM 2160 N N . ARG A 1 288 ? -65.050 -32.071 -1.682 1.00 33.19 288 ARG A N 1
ATOM 2161 C CA . ARG A 1 288 ? -64.792 -33.478 -2.102 1.00 32.85 288 ARG A CA 1
ATOM 2162 C C . ARG A 1 288 ? -63.289 -33.762 -2.194 1.00 31.16 288 ARG A C 1
ATOM 2163 O O . ARG A 1 288 ? -62.929 -34.952 -2.307 1.00 29.94 288 ARG A O 1
ATOM 2171 N N . LEU A 1 289 ? -62.464 -32.714 -2.311 1.00 30.97 289 LEU A N 1
ATOM 2172 C CA . LEU A 1 289 ? -60.981 -32.817 -2.388 1.00 29.92 289 LEU A CA 1
ATOM 2173 C C . LEU A 1 289 ? -60.494 -33.524 -1.127 1.00 28.04 289 LEU A C 1
ATOM 2174 O O . LEU A 1 289 ? -61.182 -33.413 -0.110 1.00 26.20 289 LEU A O 1
ATOM 2179 N N . ARG A 1 290 ? -59.451 -34.341 -1.236 1.00 28.62 290 ARG A N 1
ATOM 2180 C CA . ARG A 1 290 ? -58.795 -34.956 -0.055 1.00 30.37 290 ARG A CA 1
ATOM 2181 C C . ARG A 1 290 ? -58.386 -33.832 0.900 1.00 28.56 290 ARG A C 1
ATOM 2182 O O . ARG A 1 290 ? -57.903 -32.801 0.408 1.00 29.12 290 ARG A O 1
ATOM 2190 N N . SER A 1 291 ? -58.623 -33.987 2.201 1.00 27.89 291 SER A N 1
ATOM 2191 C CA . SER A 1 291 ? -57.966 -33.166 3.251 1.00 31.37 291 SER A CA 1
ATOM 2192 C C . SER A 1 291 ? -56.443 -33.355 3.129 1.00 28.40 291 SER A C 1
ATOM 2193 O O . SER A 1 291 ? -56.020 -34.468 2.771 1.00 25.15 291 SER A O 1
ATOM 2196 N N . GLY A 1 292 ? -55.672 -32.264 3.197 1.00 26.08 292 GLY A N 1
ATOM 2197 C CA . GLY A 1 292 ? -54.218 -32.305 2.939 1.00 26.65 292 GLY A CA 1
ATOM 2198 C C . GLY A 1 292 ? -53.882 -32.223 1.450 1.00 24.32 292 GLY A C 1
ATOM 2199 O O . GLY A 1 292 ? -52.675 -32.270 1.121 1.00 25.64 292 GLY A O 1
ATOM 2200 N N . GLY A 1 293 ? -54.906 -32.279 0.592 1.00 22.03 293 GLY A N 1
ATOM 2201 C CA . GLY A 1 293 ? -54.832 -32.080 -0.865 1.00 20.83 293 GLY A CA 1
ATOM 2202 C C . GLY A 1 293 ? -54.767 -30.609 -1.260 1.00 20.11 293 GLY A C 1
ATOM 2203 O O . GLY A 1 293 ? -54.674 -29.756 -0.381 1.00 20.23 293 GLY A O 1
ATOM 2204 N N . VAL A 1 294 ? -54.587 -30.352 -2.552 1.00 20.07 294 VAL A N 1
ATOM 2205 C CA . VAL A 1 294 ? -54.359 -28.996 -3.119 1.00 20.88 294 VAL A CA 1
ATOM 2206 C C . VAL A 1 294 ? -55.344 -28.749 -4.261 1.00 21.09 294 VAL A C 1
ATOM 2207 O O . VAL A 1 294 ? -55.453 -29.609 -5.147 1.00 20.39 294 VAL A O 1
ATOM 2211 N N . TYR A 1 295 ? -55.933 -27.557 -4.274 1.00 22.03 295 TYR A N 1
ATOM 2212 C CA . TYR A 1 295 ? -56.811 -27.031 -5.345 1.00 23.16 295 TYR A CA 1
ATOM 2213 C C . TYR A 1 295 ? -56.115 -25.843 -6.007 1.00 22.57 295 TYR A C 1
ATOM 2214 O O . TYR A 1 295 ? -55.692 -24.905 -5.309 1.00 22.47 295 TYR A O 1
ATOM 2223 N N . VAL A 1 296 ? -55.984 -25.880 -7.325 1.00 22.82 296 VAL A N 1
ATOM 2224 C CA . VAL A 1 296 ? -55.213 -24.848 -8.073 1.00 24.71 296 VAL A CA 1
ATOM 2225 C C . VAL A 1 296 ? -56.157 -24.160 -9.063 1.00 25.31 296 VAL A C 1
ATOM 2226 O O . VAL A 1 296 ? -56.813 -24.870 -9.828 1.00 26.68 296 VAL A O 1
ATOM 2230 N N . ILE A 1 297 ? -56.032 -22.844 -9.192 1.00 25.66 297 ILE A N 1
ATOM 2231 C CA . ILE A 1 297 ? -56.732 -22.046 -10.229 1.00 27.67 297 ILE A CA 1
ATOM 2232 C C . ILE A 1 297 ? -55.678 -21.334 -11.073 1.00 28.74 297 ILE A C 1
ATOM 2233 O O . ILE A 1 297 ? -54.951 -20.485 -10.511 1.00 29.72 297 ILE A O 1
ATOM 2238 N N . GLU A 1 298 ? -55.571 -21.709 -12.350 1.00 30.17 298 GLU A N 1
ATOM 2239 C CA . GLU A 1 298 ? -54.683 -21.055 -13.338 1.00 31.04 298 GLU A CA 1
ATOM 2240 C C . GLU A 1 298 ? -55.460 -19.906 -13.982 1.00 34.99 298 GLU A C 1
ATOM 2241 O O . GLU A 1 298 ? -56.707 -20.016 -14.068 1.00 33.32 298 GLU A O 1
ATOM 2247 N N . ASP A 1 299 ? -54.727 -18.934 -14.540 1.00 35.84 299 ASP A N 1
ATOM 2248 C CA . ASP A 1 299 ? -55.265 -17.870 -15.433 1.00 37.51 299 ASP A CA 1
ATOM 2249 C C . ASP A 1 299 ? -56.255 -16.994 -14.652 1.00 36.39 299 ASP A C 1
ATOM 2250 O O . ASP A 1 299 ? -57.345 -16.748 -15.183 1.00 39.50 299 ASP A O 1
ATOM 2255 N N . LEU A 1 300 ? -55.772 -16.297 -13.620 1.00 34.38 300 LEU A N 1
ATOM 2256 C CA . LEU A 1 300 ? -56.586 -15.386 -12.770 1.00 34.48 300 LEU A CA 1
ATOM 2257 C C . LEU A 1 300 ? -56.978 -14.123 -13.560 1.00 37.46 300 LEU A C 1
ATOM 2258 O O . LEU A 1 300 ? -57.893 -13.400 -13.125 1.00 35.90 300 LEU A O 1
ATOM 2263 N N . TRP A 1 301 ? -56.262 -13.828 -14.647 1.00 39.73 301 TRP A N 1
ATOM 2264 C CA . TRP A 1 301 ? -56.408 -12.586 -15.450 1.00 37.20 301 TRP A CA 1
ATOM 2265 C C . TRP A 1 301 ? -57.850 -12.419 -15.948 1.00 36.80 301 TRP A C 1
ATOM 2266 O O . TRP A 1 301 ? -58.323 -11.266 -15.995 1.00 35.81 301 TRP A O 1
ATOM 2277 N N . THR A 1 302 ? -58.561 -13.512 -16.226 1.00 37.39 302 THR A N 1
ATOM 2278 C CA . THR A 1 302 ? -59.962 -13.457 -16.741 1.00 39.00 302 THR A CA 1
ATOM 2279 C C . THR A 1 302 ? -60.856 -12.748 -15.723 1.00 38.58 302 THR A C 1
ATOM 2280 O O . THR A 1 302 ? -61.940 -12.298 -16.120 1.00 45.84 302 THR A O 1
ATOM 2284 N N . THR A 1 303 ? -60.381 -12.600 -14.486 1.00 37.81 303 THR A N 1
ATOM 2285 C CA . THR A 1 303 ? -61.012 -11.770 -13.427 1.00 40.75 303 THR A CA 1
ATOM 2286 C C . THR A 1 303 ? -61.414 -10.409 -13.996 1.00 42.02 303 THR A C 1
ATOM 2287 O O . THR A 1 303 ? -62.478 -9.899 -13.605 1.00 44.12 303 THR A O 1
ATOM 2291 N N . TYR A 1 304 ? -60.625 -9.905 -14.949 1.00 45.51 304 TYR A N 1
ATOM 2292 C CA . TYR A 1 304 ? -60.684 -8.514 -15.467 1.00 46.96 304 TYR A CA 1
ATOM 2293 C C . TYR A 1 304 ? -61.258 -8.455 -16.890 1.00 47.32 304 TYR A C 1
ATOM 2294 O O . TYR A 1 304 ? -61.353 -7.327 -17.430 1.00 46.75 304 TYR A O 1
ATOM 2303 N N . ALA A 1 305 ? -61.712 -9.590 -17.434 1.00 45.13 305 ALA A N 1
ATOM 2304 C CA . ALA A 1 305 ? -62.158 -9.714 -18.840 1.00 48.97 305 ALA A CA 1
ATOM 2305 C C . ALA A 1 305 ? -63.669 -9.894 -18.899 1.00 52.26 305 ALA A C 1
ATOM 2306 O O . ALA A 1 305 ? -64.179 -10.950 -18.533 1.00 52.38 305 ALA A O 1
ATOM 2308 N N . PRO A 1 306 ? -64.419 -8.905 -19.438 1.00 55.81 306 PRO A N 1
ATOM 2309 C CA . PRO A 1 306 ? -65.879 -8.971 -19.475 1.00 52.52 306 PRO A CA 1
ATOM 2310 C C . PRO A 1 306 ? -66.385 -10.196 -20.252 1.00 51.57 306 PRO A C 1
ATOM 2311 O O . PRO A 1 306 ? -67.396 -10.765 -19.854 1.00 51.22 306 PRO A O 1
ATOM 2315 N N . GLY A 1 307 ? -65.639 -10.607 -21.284 1.00 49.77 307 GLY A N 1
ATOM 2316 C CA . GLY A 1 307 ? -65.945 -11.768 -22.142 1.00 51.04 307 GLY A CA 1
ATOM 2317 C C . GLY A 1 307 ? -65.890 -13.094 -21.390 1.00 51.67 307 GLY A C 1
ATOM 2318 O O . GLY A 1 307 ? -66.346 -14.105 -21.965 1.00 50.70 307 GLY A O 1
ATOM 2319 N N . PHE A 1 308 ? -65.399 -13.086 -20.142 1.00 51.83 308 PHE A N 1
ATOM 2320 C CA . PHE A 1 308 ? -65.247 -14.275 -19.257 1.00 53.07 308 PHE A CA 1
ATOM 2321 C C . PHE A 1 308 ? -66.134 -14.138 -18.006 1.00 51.00 308 PHE A C 1
ATOM 2322 O O . PHE A 1 308 ? -65.924 -14.881 -17.025 1.00 45.33 308 PHE A O 1
ATOM 2330 N N . GLY A 1 309 ? -67.052 -13.168 -17.999 1.00 51.83 309 GLY A N 1
ATOM 2331 C CA . GLY A 1 309 ? -67.891 -12.858 -16.826 1.00 51.50 309 GLY A CA 1
ATOM 2332 C C . GLY A 1 309 ? -67.128 -12.026 -15.811 1.00 50.36 309 GLY A C 1
ATOM 2333 O O . GLY A 1 309 ? -67.521 -12.019 -14.635 1.00 48.49 309 GLY A O 1
ATOM 2334 N N . GLY A 1 310 ? -66.009 -11.437 -16.231 1.00 53.97 310 GLY A N 1
ATOM 2335 C CA . GLY A 1 310 ? -65.176 -10.558 -15.390 1.00 58.98 310 GLY A CA 1
ATOM 2336 C C . GLY A 1 310 ? -65.609 -9.108 -15.525 1.00 61.17 310 GLY A C 1
ATOM 2337 O O . GLY A 1 310 ? -66.589 -8.867 -16.258 1.00 66.95 310 GLY A O 1
ATOM 2338 N N . GLN A 1 311 ? -65.097 -8.245 -14.642 1.00 60.61 311 GLN A N 1
ATOM 2339 C CA . GLN A 1 311 ? -65.271 -6.768 -14.685 1.00 58.68 311 GLN A CA 1
ATOM 2340 C C . GLN A 1 311 ? -63.895 -6.129 -14.888 1.00 61.82 311 GLN A C 1
ATOM 2341 O O . GLN A 1 311 ? -62.946 -6.499 -14.145 1.00 60.45 311 GLN A O 1
ATOM 2347 N N . ALA A 1 312 ? -63.824 -5.164 -15.806 1.00 58.90 312 ALA A N 1
ATOM 2348 C CA . ALA A 1 312 ? -62.607 -4.403 -16.159 1.00 58.88 312 ALA A CA 1
ATOM 2349 C C . ALA A 1 312 ? -62.437 -3.243 -15.173 1.00 59.93 312 ALA A C 1
ATOM 2350 O O . ALA A 1 312 ? -62.479 -2.080 -15.616 1.00 58.74 312 ALA A O 1
ATOM 2352 N N . GLN A 1 313 ? -62.367 -3.551 -13.875 1.00 59.13 313 GLN A N 1
ATOM 2353 C CA . GLN A 1 313 ? -62.145 -2.544 -12.803 1.00 59.02 313 GLN A CA 1
ATOM 2354 C C . GLN A 1 313 ? -61.145 -3.097 -11.785 1.00 54.93 313 GLN A C 1
ATOM 2355 O O . GLN A 1 313 ? -61.021 -4.330 -11.694 1.00 50.88 313 GLN A O 1
ATOM 2361 N N . CYS A 1 314 ? -60.687 -2.232 -10.883 1.00 54.91 314 CYS A N 1
ATOM 2362 C CA . CYS A 1 314 ? -59.720 -2.552 -9.802 1.00 58.84 314 CYS A CA 1
ATOM 2363 C C . CYS A 1 314 ? -59.930 -1.565 -8.657 1.00 59.13 314 CYS A C 1
ATOM 2364 O O . CYS A 1 314 ? -59.788 -0.362 -8.866 1.00 61.43 314 CYS A O 1
ATOM 2367 N N . PRO A 1 315 ? -60.242 -2.019 -7.418 1.00 57.10 315 PRO A N 1
ATOM 2368 C CA . PRO A 1 315 ? -60.256 -3.442 -7.068 1.00 52.37 315 PRO A CA 1
ATOM 2369 C C . PRO A 1 315 ? -61.240 -4.304 -7.872 1.00 50.56 315 PRO A C 1
ATOM 2370 O O . PRO A 1 315 ? -62.277 -3.822 -8.252 1.00 52.78 315 PRO A O 1
ATOM 2374 N N . ALA A 1 316 ? -60.953 -5.602 -7.960 1.00 50.25 316 ALA A N 1
ATOM 2375 C CA . ALA A 1 316 ? -61.747 -6.590 -8.720 1.00 52.75 316 ALA A CA 1
ATOM 2376 C C . ALA A 1 316 ? -63.155 -6.656 -8.133 1.00 50.88 316 ALA A C 1
ATOM 2377 O O . ALA A 1 316 ? -63.293 -6.611 -6.905 1.00 53.49 316 ALA A O 1
ATOM 2379 N N . ALA A 1 317 ? -64.146 -6.833 -8.998 1.00 48.66 317 ALA A N 1
ATOM 2380 C CA . ALA A 1 317 ? -65.579 -6.768 -8.648 1.00 51.37 317 ALA A CA 1
ATOM 2381 C C . ALA A 1 317 ? -66.009 -8.053 -7.945 1.00 54.28 317 ALA A C 1
ATOM 2382 O O . ALA A 1 317 ? -65.568 -9.148 -8.298 1.00 54.42 317 ALA A O 1
ATOM 2384 N N . PRO A 1 318 ? -66.907 -7.966 -6.940 1.00 54.17 318 PRO A N 1
ATOM 2385 C CA . PRO A 1 318 ? -67.504 -9.164 -6.357 1.00 50.81 318 PRO A CA 1
ATOM 2386 C C . PRO A 1 318 ? -67.904 -10.143 -7.469 1.00 51.37 318 PRO A C 1
ATOM 2387 O O . PRO A 1 318 ? -68.410 -9.695 -8.482 1.00 52.54 318 PRO A O 1
ATOM 2391 N N . GLY A 1 319 ? -67.657 -11.440 -7.262 1.00 48.63 319 GLY A N 1
ATOM 2392 C CA . GLY A 1 319 ? -68.003 -12.505 -8.221 1.00 45.24 319 GLY A CA 1
ATOM 2393 C C . GLY A 1 319 ? -66.909 -12.731 -9.258 1.00 45.79 319 GLY A C 1
ATOM 2394 O O . GLY A 1 319 ? -67.157 -13.506 -10.204 1.00 44.56 319 GLY A O 1
ATOM 2395 N N . THR A 1 320 ? -65.737 -12.100 -9.111 1.00 42.63 320 THR A N 1
ATOM 2396 C CA . THR A 1 320 ? -64.574 -12.348 -10.004 1.00 41.83 320 THR A CA 1
ATOM 2397 C C . THR A 1 320 ? -63.475 -13.059 -9.209 1.00 38.34 320 THR A C 1
ATOM 2398 O O . THR A 1 320 ? -63.472 -12.941 -7.973 1.00 34.84 320 THR A O 1
ATOM 2402 N N . THR A 1 321 ? -62.615 -13.808 -9.900 1.00 37.46 321 THR A N 1
ATOM 2403 C CA . THR A 1 321 ? -61.680 -14.779 -9.280 1.00 38.45 321 THR A CA 1
ATOM 2404 C C . THR A 1 321 ? -60.785 -14.054 -8.255 1.00 37.15 321 THR A C 1
ATOM 2405 O O . THR A 1 321 ? -60.720 -14.547 -7.108 1.00 35.17 321 THR A O 1
ATOM 2409 N N . VAL A 1 322 ? -60.323 -12.825 -8.531 1.00 35.64 322 VAL A N 1
ATOM 2410 C CA . VAL A 1 322 ? -59.374 -12.114 -7.620 1.00 35.72 322 VAL A CA 1
ATOM 2411 C C . VAL A 1 322 ? -60.113 -11.676 -6.354 1.00 36.27 322 VAL A C 1
ATOM 2412 O O . VAL A 1 322 ? -59.549 -11.821 -5.263 1.00 38.85 322 VAL A O 1
ATOM 2416 N N . SER A 1 323 ? -61.371 -11.270 -6.474 1.00 40.38 323 SER A N 1
ATOM 2417 C CA . SER A 1 323 ? -62.242 -10.912 -5.322 1.00 39.66 323 SER A CA 1
ATOM 2418 C C . SER A 1 323 ? -62.435 -12.145 -4.437 1.00 39.43 323 SER A C 1
ATOM 2419 O O . SER A 1 323 ? -62.309 -12.022 -3.205 1.00 40.32 323 SER A O 1
ATOM 2422 N N . LEU A 1 324 ? -62.652 -13.300 -5.070 1.00 39.53 324 LEU A N 1
ATOM 2423 C CA . LEU A 1 324 ? -62.835 -14.613 -4.394 1.00 41.08 324 LEU A CA 1
ATOM 2424 C C . LEU A 1 324 ? -61.573 -14.931 -3.577 1.00 38.21 324 LEU A C 1
ATOM 2425 O O . LEU A 1 324 ? -61.699 -15.073 -2.350 1.00 39.66 324 LEU A O 1
ATOM 2430 N N . LEU A 1 325 ? -60.395 -14.760 -4.181 1.00 34.69 325 LEU A N 1
ATOM 2431 C CA . LEU A 1 325 ? -59.091 -15.054 -3.531 1.00 33.78 325 LEU A CA 1
ATOM 2432 C C . LEU A 1 325 ? -58.883 -14.100 -2.345 1.00 34.53 325 LEU A C 1
ATOM 2433 O O . LEU A 1 325 ? -58.373 -14.559 -1.305 1.00 33.98 325 LEU A O 1
ATOM 2438 N N . LYS A 1 326 ? -59.356 -12.850 -2.450 1.00 35.32 326 LYS A N 1
ATOM 2439 C CA . LYS A 1 326 ? -59.232 -11.836 -1.370 1.00 35.99 326 LYS A CA 1
ATOM 2440 C C . LYS A 1 326 ? -60.085 -12.287 -0.183 1.00 36.63 326 LYS A C 1
ATOM 2441 O O . LYS A 1 326 ? -59.542 -12.332 0.937 1.00 36.49 326 LYS A O 1
ATOM 2447 N N . ASN A 1 327 ? -61.285 -12.811 -0.455 1.00 36.21 327 ASN A N 1
ATOM 2448 C CA . ASN A 1 327 ? -62.259 -13.217 0.592 1.00 37.68 327 ASN A CA 1
ATOM 2449 C C . ASN A 1 327 ? -61.771 -14.500 1.279 1.00 37.95 327 ASN A C 1
ATOM 2450 O O . ASN A 1 327 ? -61.758 -14.525 2.532 1.00 37.74 327 ASN A O 1
ATOM 2455 N N . LEU A 1 328 ? -61.224 -15.445 0.505 1.00 37.80 328 LEU A N 1
ATOM 2456 C CA . LEU A 1 328 ? -60.551 -16.666 1.021 1.00 36.37 328 LEU A CA 1
ATOM 2457 C C . LEU A 1 328 ? -59.442 -16.270 2.004 1.00 34.86 328 LEU A C 1
ATOM 2458 O O . LEU A 1 328 ? -59.325 -16.942 3.055 1.00 31.58 328 LEU A O 1
ATOM 2463 N N . LEU A 1 329 ? -58.639 -15.255 1.652 1.00 34.14 329 LEU A N 1
ATOM 2464 C CA . LEU A 1 329 ? -57.491 -14.775 2.473 1.00 34.26 329 LEU A CA 1
ATOM 2465 C C . LEU A 1 329 ? -58.018 -14.277 3.822 1.00 36.11 329 LEU A C 1
ATOM 2466 O O . LEU A 1 329 ? -57.577 -14.813 4.853 1.00 38.56 329 LEU A O 1
ATOM 2471 N N . GLU A 1 330 ? -59.105 -13.507 3.802 1.00 36.83 330 GLU A N 1
ATOM 2472 C CA . GLU A 1 330 ? -59.778 -13.029 5.039 1.00 37.27 330 GLU A CA 1
ATOM 2473 C C . GLU A 1 330 ? -60.446 -14.219 5.746 1.00 34.05 330 GLU A C 1
ATOM 2474 O O . GLU A 1 330 ? -60.348 -14.309 6.980 1.00 32.43 330 GLU A O 1
ATOM 2480 N N . GLY A 1 331 ? -60.878 -15.214 4.979 1.00 33.39 331 GLY A N 1
ATOM 2481 C CA . GLY A 1 331 ? -61.546 -16.412 5.524 1.00 34.13 331 GLY A CA 1
ATOM 2482 C C . GLY A 1 331 ? -60.624 -17.219 6.425 1.00 33.56 331 GLY A C 1
ATOM 2483 O O . GLY A 1 331 ? -61.107 -17.804 7.413 1.00 36.02 331 GLY A O 1
ATOM 2484 N N . VAL A 1 332 ? -59.322 -17.196 6.155 1.00 30.07 332 VAL A N 1
ATOM 2485 C CA . VAL A 1 332 ? -58.339 -18.016 6.911 1.00 28.81 332 VAL A CA 1
ATOM 2486 C C . VAL A 1 332 ? -58.206 -17.436 8.321 1.00 29.65 332 VAL A C 1
ATOM 2487 O O . VAL A 1 332 ? -58.062 -18.232 9.259 1.00 29.58 332 VAL A O 1
ATOM 2491 N N . GLN A 1 333 ? -58.510 -16.147 8.488 1.00 31.76 333 GLN A N 1
ATOM 2492 C CA . GLN A 1 333 ? -58.438 -15.447 9.799 1.00 33.01 333 GLN A CA 1
ATOM 2493 C C . GLN A 1 333 ? -59.792 -15.494 10.527 1.00 34.76 333 GLN A C 1
ATOM 2494 O O . GLN A 1 333 ? -59.948 -14.756 11.510 1.00 34.24 333 GLN A O 1
ATOM 2500 N N . HIS A 1 334 ? -60.721 -16.348 10.095 1.00 37.15 334 HIS A N 1
ATOM 2501 C CA . HIS A 1 334 ? -62.152 -16.275 10.505 1.00 40.21 334 HIS A CA 1
ATOM 2502 C C . HIS A 1 334 ? -62.267 -16.267 12.029 1.00 39.32 334 HIS A C 1
ATOM 2503 O O . HIS A 1 334 ? -63.125 -15.540 12.542 1.00 40.30 334 HIS A O 1
ATOM 2510 N N . GLU A 1 335 ? -61.391 -16.981 12.728 1.00 40.00 335 GLU A N 1
ATOM 2511 C CA . GLU A 1 335 ? -61.465 -17.120 14.206 1.00 42.28 335 GLU A CA 1
ATOM 2512 C C . GLU A 1 335 ? -61.138 -15.790 14.887 1.00 41.19 335 GLU A C 1
ATOM 2513 O O . GLU A 1 335 ? -61.371 -15.699 16.099 1.00 49.65 335 GLU A O 1
ATOM 2519 N N . GLU A 1 336 ? -60.534 -14.840 14.174 1.00 40.01 336 GLU A N 1
ATOM 2520 C CA . GLU A 1 336 ? -59.998 -13.583 14.776 1.00 42.02 336 GLU A CA 1
ATOM 2521 C C . GLU A 1 336 ? -60.945 -12.426 14.465 1.00 41.63 336 GLU A C 1
ATOM 2522 O O . GLU A 1 336 ? -60.665 -11.322 14.944 1.00 41.86 336 GLU A O 1
ATOM 2528 N N . GLN A 1 337 ? -61.832 -12.631 13.486 1.00 45.25 337 GLN A N 1
ATOM 2529 C CA . GLN A 1 337 ? -62.893 -11.675 13.072 1.00 50.57 337 GLN A CA 1
ATOM 2530 C C . GLN A 1 337 ? -63.890 -11.485 14.217 1.00 52.75 337 GLN A C 1
ATOM 2531 O O . GLN A 1 337 ? -64.274 -12.441 14.892 1.00 46.73 337 GLN A O 1
ATOM 2537 N N . PRO A 1 338 ? -64.411 -10.256 14.412 1.00 55.38 338 PRO A N 1
ATOM 2538 C CA . PRO A 1 338 ? -65.506 -10.040 15.356 1.00 65.75 338 PRO A CA 1
ATOM 2539 C C . PRO A 1 338 ? -66.845 -10.570 14.815 1.00 67.62 338 PRO A C 1
ATOM 2540 O O . PRO A 1 338 ? -67.107 -10.410 13.632 1.00 66.75 338 PRO A O 1
ATOM 2544 N N . HIS A 1 339 ? -67.555 -11.319 15.644 1.00 78.87 339 HIS A N 1
ATOM 2545 C CA . HIS A 1 339 ? -68.876 -11.859 15.245 1.00 85.81 339 HIS A CA 1
ATOM 2546 C C . HIS A 1 339 ? -69.608 -12.307 16.509 1.00 86.96 339 HIS A C 1
ATOM 2547 O O . HIS A 1 339 ? -69.052 -12.126 17.604 1.00 73.34 339 HIS A O 1
ATOM 2554 N N . ALA A 1 340 ? -70.813 -12.851 16.351 1.00 102.41 340 ALA A N 1
ATOM 2555 C CA . ALA A 1 340 ? -71.557 -13.392 17.510 1.00 99.48 340 ALA A CA 1
ATOM 2556 C C . ALA A 1 340 ? -71.029 -14.795 17.793 1.00 106.03 340 ALA A C 1
ATOM 2557 O O . ALA A 1 340 ? -70.671 -15.486 16.826 1.00 107.90 340 ALA A O 1
ATOM 2559 N N . GLY A 1 341 ? -70.977 -15.207 19.059 1.00 107.70 341 GLY A N 1
ATOM 2560 C CA . GLY A 1 341 ? -70.565 -16.596 19.334 1.00 103.35 341 GLY A CA 1
ATOM 2561 C C . GLY A 1 341 ? -71.369 -17.520 18.448 1.00 103.43 341 GLY A C 1
ATOM 2562 O O . GLY A 1 341 ? -70.848 -18.576 18.056 1.00 87.59 341 GLY A O 1
ATOM 2563 N N . SER A 1 342 ? -72.588 -17.104 18.113 1.00 101.99 342 SER A N 1
ATOM 2564 C CA . SER A 1 342 ? -73.487 -17.927 17.277 1.00 94.70 342 SER A CA 1
ATOM 2565 C C . SER A 1 342 ? -72.848 -18.194 15.916 1.00 88.98 342 SER A C 1
ATOM 2566 O O . SER A 1 342 ? -73.372 -19.050 15.188 1.00 93.34 342 SER A O 1
ATOM 2569 N N . TYR A 1 343 ? -71.761 -17.501 15.584 1.00 78.73 343 TYR A N 1
ATOM 2570 C CA . TYR A 1 343 ? -71.177 -17.658 14.225 1.00 71.86 343 TYR A CA 1
ATOM 2571 C C . TYR A 1 343 ? -70.696 -19.083 13.960 1.00 63.26 343 TYR A C 1
ATOM 2572 O O . TYR A 1 343 ? -70.024 -19.663 14.820 1.00 55.19 343 TYR A O 1
ATOM 2581 N N . GLU A 1 344 ? -71.042 -19.617 12.791 1.00 63.06 344 GLU A N 1
ATOM 2582 C CA . GLU A 1 344 ? -70.516 -20.941 12.373 1.00 61.58 344 GLU A CA 1
ATOM 2583 C C . GLU A 1 344 ? -69.692 -20.718 11.101 1.00 54.97 344 GLU A C 1
ATOM 2584 O O . GLU A 1 344 ? -70.203 -20.089 10.157 1.00 46.57 344 GLU A O 1
ATOM 2590 N N . PRO A 1 345 ? -68.430 -21.180 11.058 1.00 48.81 345 PRO A N 1
ATOM 2591 C CA . PRO A 1 345 ? -67.590 -21.001 9.872 1.00 47.61 345 PRO A CA 1
ATOM 2592 C C . PRO A 1 345 ? -68.043 -21.731 8.595 1.00 42.05 345 PRO A C 1
ATOM 2593 O O . PRO A 1 345 ? -68.432 -22.862 8.704 1.00 39.15 345 PRO A O 1
ATOM 2597 N N . SER A 1 346 ? -67.981 -21.063 7.435 1.00 39.34 346 SER A N 1
ATOM 2598 C CA . SER A 1 346 ? -68.333 -21.682 6.128 1.00 40.15 346 SER A CA 1
ATOM 2599 C C . SER A 1 346 ? -67.326 -22.793 5.808 1.00 39.76 346 SER A C 1
ATOM 2600 O O . SER A 1 346 ? -66.304 -22.910 6.537 1.00 39.53 346 SER A O 1
ATOM 2603 N N . TYR A 1 347 ? -67.642 -23.654 4.840 1.00 37.16 347 TYR A N 1
ATOM 2604 C CA . TYR A 1 347 ? -66.780 -24.811 4.495 1.00 36.22 347 TYR A CA 1
ATOM 2605 C C . TYR A 1 347 ? -65.362 -24.303 4.199 1.00 34.90 347 TYR A C 1
ATOM 2606 O O . TYR A 1 347 ? -64.422 -24.820 4.818 1.00 33.95 347 TYR A O 1
ATOM 2615 N N . LEU A 1 348 ? -65.247 -23.188 3.475 1.00 36.05 348 LEU A N 1
ATOM 2616 C CA . LEU A 1 348 ? -63.942 -22.647 3.008 1.00 39.91 348 LEU A CA 1
ATOM 2617 C C . LEU A 1 348 ? -63.181 -21.994 4.165 1.00 37.03 348 LEU A C 1
ATOM 2618 O O . LEU A 1 348 ? -61.971 -22.230 4.275 1.00 34.09 348 LEU A O 1
ATOM 2623 N N . GLU A 1 349 ? -63.890 -21.358 5.091 1.00 38.77 349 GLU A N 1
ATOM 2624 C CA . GLU A 1 349 ? -63.269 -20.730 6.282 1.00 40.97 349 GLU A CA 1
ATOM 2625 C C . GLU A 1 349 ? -62.644 -21.834 7.144 1.00 38.00 349 GLU A C 1
ATOM 2626 O O . GLU A 1 349 ? -61.453 -21.723 7.471 1.00 38.23 349 GLU A O 1
ATOM 2632 N N . ARG A 1 350 ? -63.320 -22.969 7.201 1.00 36.38 350 ARG A N 1
ATOM 2633 C CA . ARG A 1 350 ? -63.023 -24.078 8.132 1.00 41.22 350 ARG A CA 1
ATOM 2634 C C . ARG A 1 350 ? -61.924 -24.987 7.553 1.00 36.37 350 ARG A C 1
ATOM 2635 O O . ARG A 1 350 ? -61.222 -25.615 8.359 1.00 34.27 350 ARG A O 1
ATOM 2643 N N . ASN A 1 351 ? -61.778 -25.055 6.222 1.00 32.20 351 ASN A N 1
ATOM 2644 C CA . ASN A 1 351 ? -61.031 -26.139 5.522 1.00 33.83 351 ASN A CA 1
ATOM 2645 C C . ASN A 1 351 ? -59.891 -25.589 4.641 1.00 31.95 351 ASN A C 1
ATOM 2646 O O . ASN A 1 351 ? -59.214 -26.421 3.966 1.00 27.77 351 ASN A O 1
ATOM 2651 N N . LEU A 1 352 ? -59.750 -24.260 4.554 1.00 29.70 352 LEU A N 1
ATOM 2652 C CA . LEU A 1 352 ? -58.640 -23.615 3.809 1.00 29.65 352 LEU A CA 1
ATOM 2653 C C . LEU A 1 352 ? -57.589 -23.132 4.818 1.00 28.58 352 LEU A C 1
ATOM 2654 O O . LEU A 1 352 ? -57.936 -22.301 5.667 1.00 31.38 352 LEU A O 1
ATOM 2659 N N . VAL A 1 353 ? -56.439 -23.809 4.865 1.00 27.04 353 VAL A N 1
ATOM 2660 C CA . VAL A 1 353 ? -55.378 -23.617 5.895 1.00 26.57 353 VAL A CA 1
ATOM 2661 C C . VAL A 1 353 ? -54.205 -22.835 5.297 1.00 26.82 353 VAL A C 1
ATOM 2662 O O . VAL A 1 353 ? -53.369 -22.354 6.083 1.00 28.70 353 VAL A O 1
ATOM 2666 N N . GLY A 1 354 ? -54.085 -22.800 3.967 1.00 26.26 354 GLY A N 1
ATOM 2667 C CA . GLY A 1 354 ? -53.027 -22.047 3.271 1.00 26.14 354 GLY A CA 1
ATOM 2668 C C . GLY A 1 354 ? -53.455 -21.596 1.887 1.00 26.49 354 GLY A C 1
ATOM 2669 O O . GLY A 1 354 ? -54.039 -22.425 1.165 1.00 25.09 354 GLY A O 1
ATOM 2670 N N . LEU A 1 355 ? -53.195 -20.327 1.549 1.00 26.01 355 LEU A N 1
ATOM 2671 C CA . LEU A 1 355 ? -53.502 -19.738 0.223 1.00 27.09 355 LEU A CA 1
ATOM 2672 C C . LEU A 1 355 ? -52.226 -19.112 -0.342 1.00 28.86 355 LEU A C 1
ATOM 2673 O O . LEU A 1 355 ? -51.606 -18.299 0.352 1.00 31.91 355 LEU A O 1
ATOM 2678 N N . HIS A 1 356 ? -51.783 -19.594 -1.498 1.00 28.94 356 HIS A N 1
ATOM 2679 C CA . HIS A 1 356 ? -50.503 -19.206 -2.144 1.00 28.62 356 HIS A CA 1
ATOM 2680 C C . HIS A 1 356 ? -50.818 -18.441 -3.434 1.00 28.09 356 HIS A C 1
ATOM 2681 O O . HIS A 1 356 ? -51.464 -19.020 -4.333 1.00 28.62 356 HIS A O 1
ATOM 2688 N N . THR A 1 357 ? -50.571 -17.137 -3.439 1.00 27.67 357 THR A N 1
ATOM 2689 C CA . THR A 1 357 ? -50.860 -16.288 -4.615 1.00 28.92 357 THR A CA 1
ATOM 2690 C C . THR A 1 357 ? -49.571 -15.896 -5.333 1.00 30.86 357 THR A C 1
ATOM 2691 O O . THR A 1 357 ? -48.668 -15.290 -4.680 1.00 34.16 357 THR A O 1
ATOM 2695 N N . TYR A 1 358 ? -49.489 -16.254 -6.618 1.00 29.18 358 TYR A N 1
ATOM 2696 C CA . TYR A 1 358 ? -48.419 -15.814 -7.551 1.00 27.31 358 TYR A CA 1
ATOM 2697 C C . TYR A 1 358 ? -49.058 -15.156 -8.776 1.00 25.98 358 TYR A C 1
ATOM 2698 O O . TYR A 1 358 ? -50.287 -15.093 -8.849 1.00 24.26 358 TYR A O 1
ATOM 2707 N N . HIS A 1 359 ? -48.239 -14.810 -9.766 1.00 26.00 359 HIS A N 1
ATOM 2708 C CA . HIS A 1 359 ? -48.699 -14.208 -11.035 1.00 25.76 359 HIS A CA 1
ATOM 2709 C C . HIS A 1 359 ? -49.571 -15.209 -11.785 1.00 26.33 359 HIS A C 1
ATOM 2710 O O . HIS A 1 359 ? -49.043 -16.229 -12.202 1.00 28.59 359 HIS A O 1
ATOM 2717 N N . ASN A 1 360 ? -50.879 -14.964 -11.829 1.00 29.32 360 ASN A N 1
ATOM 2718 C CA . ASN A 1 360 ? -51.859 -15.671 -12.698 1.00 29.86 360 ASN A CA 1
ATOM 2719 C C . ASN A 1 360 ? -52.184 -17.081 -12.190 1.00 27.99 360 ASN A C 1
ATOM 2720 O O . ASN A 1 360 ? -52.856 -17.817 -12.933 1.00 26.74 360 ASN A O 1
ATOM 2725 N N . ILE A 1 361 ? -51.784 -17.435 -10.967 1.00 25.77 361 ILE A N 1
ATOM 2726 C CA . ILE A 1 361 ? -52.056 -18.785 -10.405 1.00 24.13 361 ILE A CA 1
ATOM 2727 C C . ILE A 1 361 ? -52.189 -18.679 -8.889 1.00 24.28 361 ILE A C 1
ATOM 2728 O O . ILE A 1 361 ? -51.424 -17.911 -8.281 1.00 26.42 361 ILE A O 1
ATOM 2733 N N . ALA A 1 362 ? -53.116 -19.449 -8.314 1.00 23.88 362 ALA A N 1
ATOM 2734 C CA . ALA A 1 362 ? -53.343 -19.533 -6.857 1.00 22.87 362 ALA A CA 1
ATOM 2735 C C . ALA 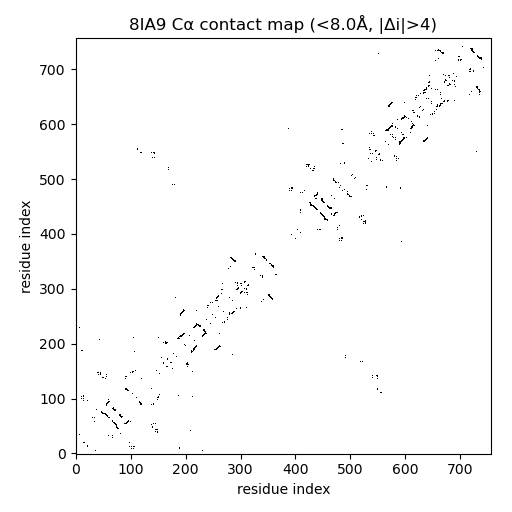A 1 362 ? -53.461 -21.003 -6.444 1.00 22.36 362 ALA A C 1
ATOM 2736 O O . ALA A 1 362 ? -54.002 -21.816 -7.231 1.00 22.06 362 ALA A O 1
ATOM 2738 N N . PHE A 1 363 ? -52.738 -21.364 -5.383 1.00 22.39 363 PHE A N 1
ATOM 2739 C CA . PHE A 1 363 ? -52.719 -22.725 -4.796 1.00 22.89 363 PHE A CA 1
ATOM 2740 C C . PHE A 1 363 ? -53.423 -22.679 -3.447 1.00 22.97 363 PHE A C 1
ATOM 2741 O O . PHE A 1 363 ? -53.102 -21.780 -2.649 1.00 22.21 363 PHE A O 1
ATOM 2749 N N . LEU A 1 364 ? -54.429 -23.542 -3.277 1.00 24.52 364 LEU A N 1
ATOM 2750 C CA . LEU A 1 364 ? -55.273 -23.629 -2.058 1.00 24.22 364 LEU A CA 1
ATOM 2751 C C . LEU A 1 364 ? -54.960 -24.939 -1.348 1.00 23.01 364 LEU A C 1
ATOM 2752 O O . LEU A 1 364 ? -55.197 -25.994 -1.937 1.00 24.02 364 LEU A O 1
ATOM 2757 N N . GLU A 1 365 ? -54.364 -24.875 -0.167 1.00 23.85 365 GLU A N 1
ATOM 2758 C CA . GLU A 1 365 ? -54.150 -26.076 0.683 1.00 25.48 365 GLU A CA 1
ATOM 2759 C C . GLU A 1 365 ? -55.446 -26.365 1.456 1.00 27.83 365 GLU A C 1
ATOM 2760 O O . GLU A 1 365 ? -55.878 -25.509 2.252 1.00 29.36 365 GLU A O 1
ATOM 2766 N N . LYS A 1 366 ? -55.960 -27.582 1.354 1.00 29.92 366 LYS A N 1
ATOM 2767 C CA . LYS A 1 366 ? -57.069 -28.041 2.219 1.00 32.15 366 LYS A CA 1
ATOM 2768 C C . LYS A 1 366 ? -56.473 -28.716 3.450 1.00 32.04 366 LYS A C 1
ATOM 2769 O O . LYS A 1 366 ? -55.653 -29.657 3.276 1.00 31.91 366 LYS A O 1
ATOM 2775 N N . GLY A 1 367 ? -57.124 -28.460 4.582 1.00 30.63 367 GLY A N 1
ATOM 2776 C CA . GLY A 1 367 ? -56.855 -29.071 5.891 1.00 28.24 367 GLY A CA 1
ATOM 2777 C C . GLY A 1 367 ? -57.822 -28.520 6.918 1.00 28.76 367 GLY A C 1
ATOM 2778 O O . GLY A 1 367 ? -58.676 -27.695 6.540 1.00 29.46 367 GLY A O 1
ATOM 2779 N N . VAL A 1 368 ? -57.618 -28.864 8.187 1.00 28.43 368 VAL A N 1
ATOM 2780 C CA . VAL A 1 368 ? -58.446 -28.369 9.317 1.00 29.22 368 VAL A CA 1
ATOM 2781 C C . VAL A 1 368 ? -57.880 -27.020 9.740 1.00 28.98 368 VAL A C 1
ATOM 2782 O O . VAL A 1 368 ? -56.792 -27.025 10.318 1.00 31.15 368 VAL A O 1
ATOM 2786 N N . ASN A 1 369 ? -58.630 -25.938 9.535 1.00 29.93 369 ASN A N 1
ATOM 2787 C CA . ASN A 1 369 ? -58.278 -24.575 10.017 1.00 30.80 369 ASN A CA 1
ATOM 2788 C C . ASN A 1 369 ? -59.065 -24.307 11.307 1.00 32.86 369 ASN A C 1
ATOM 2789 O O . ASN A 1 369 ? -60.030 -23.524 11.266 1.00 32.09 369 ASN A O 1
ATOM 2794 N N . ALA A 1 370 ? -58.561 -24.817 12.434 1.00 35.35 370 ALA A N 1
ATOM 2795 C CA . ALA A 1 370 ? -59.206 -24.758 13.767 1.00 36.26 370 ALA A CA 1
ATOM 2796 C C . ALA A 1 370 ? -58.146 -24.826 14.871 1.00 36.48 370 ALA A C 1
ATOM 2797 O O . ALA A 1 370 ? -58.096 -25.854 15.565 1.00 40.29 370 ALA A O 1
ATOM 2799 N N . GLU A 1 371 ? -57.239 -23.854 14.930 1.00 36.70 371 GLU A N 1
ATOM 2800 C CA . GLU A 1 371 ? -56.196 -23.778 15.989 1.00 38.95 371 GLU A CA 1
ATOM 2801 C C . GLU A 1 371 ? -56.740 -22.939 17.151 1.00 40.20 371 GLU A C 1
ATOM 2802 O O . GLU A 1 371 ? -56.108 -22.917 18.228 1.00 42.44 371 GLU A O 1
ATOM 2808 N N . GLY A 1 372 ? -57.917 -22.343 16.960 1.00 40.72 372 GLY A N 1
ATOM 2809 C CA . GLY A 1 372 ? -58.513 -21.387 17.911 1.00 44.70 372 GLY A CA 1
ATOM 2810 C C . GLY A 1 372 ? -57.977 -19.978 17.691 1.00 48.93 372 GLY A C 1
ATOM 2811 O O . GLY A 1 372 ? -56.781 -19.838 17.289 1.00 45.96 372 GLY A O 1
ATOM 2812 N N . GLY A 1 373 ? -58.885 -18.995 17.747 1.00 49.44 373 GLY A N 1
ATOM 2813 C CA . GLY A 1 373 ? -58.597 -17.548 17.676 1.00 43.70 373 GLY A CA 1
ATOM 2814 C C . GLY A 1 373 ? -57.863 -17.094 18.921 1.00 43.12 373 GLY A C 1
ATOM 2815 O O . GLY A 1 373 ? -57.594 -17.952 19.778 1.00 45.70 373 GLY A O 1
ATOM 2816 N N . VAL A 1 374 ? -57.335 -15.872 18.922 1.00 41.68 374 VAL A N 1
ATOM 2817 C CA . VAL A 1 374 ? -56.481 -15.388 20.042 1.00 43.79 374 VAL A CA 1
ATOM 2818 C C . VAL A 1 374 ? -57.336 -15.375 21.302 1.00 45.57 374 VAL A C 1
ATOM 2819 O O . VAL A 1 374 ? -58.318 -14.645 21.374 1.00 49.39 374 VAL A O 1
ATOM 2823 N N . PRO A 1 375 ? -56.952 -16.139 22.347 1.00 48.56 375 PRO A N 1
ATOM 2824 C CA . PRO A 1 375 ? -57.724 -16.201 23.588 1.00 51.12 375 PRO A CA 1
ATOM 2825 C C . PRO A 1 375 ? -58.167 -14.824 24.105 1.00 57.10 375 PRO A C 1
ATOM 2826 O O . PRO A 1 375 ? -57.442 -13.854 23.924 1.00 59.03 375 PRO A O 1
ATOM 2830 N N . ALA A 1 376 ? -59.315 -14.790 24.785 1.00 58.92 376 ALA A N 1
ATOM 2831 C CA . ALA A 1 376 ? -59.977 -13.557 25.260 1.00 59.78 376 ALA A CA 1
ATOM 2832 C C . ALA A 1 376 ? -59.167 -12.939 26.403 1.00 61.18 376 ALA A C 1
ATOM 2833 O O . ALA A 1 376 ? -59.444 -11.765 26.742 1.00 63.07 376 ALA A O 1
ATOM 2835 N N . TRP A 1 377 ? -58.250 -13.708 27.000 1.00 58.13 377 TRP A N 1
ATOM 2836 C CA . TRP A 1 377 ? -57.377 -13.248 28.117 1.00 63.93 377 TRP A CA 1
ATOM 2837 C C . TRP A 1 377 ? -56.117 -12.543 27.586 1.00 68.38 377 TRP A C 1
ATOM 2838 O O . TRP A 1 377 ? -55.298 -12.097 28.413 1.00 69.96 377 TRP A O 1
ATOM 2849 N N . VAL A 1 378 ? -55.931 -12.464 26.266 1.00 67.28 378 VAL A N 1
ATOM 2850 C CA . VAL A 1 378 ? -54.806 -11.689 25.661 1.00 63.94 378 VAL A CA 1
ATOM 2851 C C . VAL A 1 378 ? -55.226 -10.224 25.566 1.00 64.52 378 VAL A C 1
ATOM 2852 O O . VAL A 1 378 ? -56.274 -9.907 25.007 1.00 62.30 378 VAL A O 1
ATOM 2856 N N . PRO A 1 379 ? -54.426 -9.291 26.131 1.00 62.11 379 PRO A N 1
ATOM 2857 C CA . PRO A 1 379 ? -54.763 -7.865 26.119 1.00 63.43 379 PRO A CA 1
ATOM 2858 C C . PRO A 1 379 ? -55.022 -7.309 24.708 1.00 66.81 379 PRO A C 1
ATOM 2859 O O . PRO A 1 379 ? -54.302 -7.672 23.792 1.00 70.95 379 PRO A O 1
ATOM 2863 N N . ARG A 1 380 ? -55.975 -6.379 24.586 1.00 69.29 380 ARG A N 1
ATOM 2864 C CA . ARG A 1 380 ? -56.461 -5.828 23.290 1.00 71.86 380 ARG A CA 1
ATOM 2865 C C . ARG A 1 380 ? -56.196 -4.323 23.203 1.00 77.84 380 ARG A C 1
ATOM 2866 O O . ARG A 1 380 ? -56.839 -3.691 22.341 1.00 73.82 380 ARG A O 1
ATOM 2874 N N . SER A 1 381 ? -55.393 -3.766 24.124 1.00 93.09 381 SER A N 1
ATOM 2875 C CA . SER A 1 381 ? -55.158 -2.303 24.285 1.00 99.42 381 SER A CA 1
ATOM 2876 C C . SER A 1 381 ? -54.235 -2.030 25.480 1.00 108.69 381 SER A C 1
ATOM 2877 O O . SER A 1 381 ? -53.837 -3.002 26.144 1.00 112.86 381 SER A O 1
ATOM 2880 N N . LEU A 1 382 ? -53.876 -0.757 25.705 1.00 119.93 382 LEU A N 1
ATOM 2881 C CA . LEU A 1 382 ? -53.227 -0.271 26.958 1.00 121.02 382 LEU A CA 1
ATOM 2882 C C . LEU A 1 382 ? -54.303 -0.182 28.050 1.00 120.90 382 LEU A C 1
ATOM 2883 O O . LEU A 1 382 ? -53.940 -0.018 29.236 1.00 114.07 382 LEU A O 1
ATOM 2888 N N . ASP A 1 383 ? -55.578 -0.252 27.646 1.00 118.61 383 ASP A N 1
ATOM 2889 C CA . ASP A 1 383 ? -56.765 -0.272 28.547 1.00 115.84 383 ASP A CA 1
ATOM 2890 C C . ASP A 1 383 ? -56.668 -1.520 29.437 1.00 116.33 383 ASP A C 1
ATOM 2891 O O . ASP A 1 383 ? -56.803 -1.376 30.668 1.00 108.48 383 ASP A O 1
ATOM 2896 N N . ASP A 1 384 ? -56.191 -2.630 28.857 1.00 116.30 384 ASP A N 1
ATOM 2897 C CA . ASP A 1 384 ? -56.090 -3.967 29.505 1.00 114.59 384 ASP A CA 1
ATOM 2898 C C . ASP A 1 384 ? -54.696 -4.153 30.124 1.00 119.59 384 ASP A C 1
ATOM 2899 O O . ASP A 1 384 ? -54.589 -4.916 31.106 1.00 112.77 384 ASP A O 1
ATOM 2904 N N . ILE A 1 385 ? -53.658 -3.573 29.509 1.00 125.28 385 ILE A N 1
ATOM 2905 C CA . ILE A 1 385 ? -52.237 -3.652 29.970 1.00 132.15 385 ILE A CA 1
ATOM 2906 C C . ILE A 1 385 ? -52.107 -2.972 31.344 1.00 132.96 385 ILE A C 1
ATOM 2907 O O . ILE A 1 385 ? -51.381 -3.525 32.194 1.00 122.70 385 ILE A O 1
ATOM 2912 N N . LEU A 1 386 ? -52.871 -1.897 31.589 1.00 138.12 386 LEU A N 1
ATOM 2913 C CA . LEU A 1 386 ? -52.796 -1.061 32.825 1.00 139.87 386 LEU A CA 1
ATOM 2914 C C . LEU A 1 386 ? -53.397 -1.815 34.020 1.00 146.69 386 LEU A C 1
ATOM 2915 O O . LEU A 1 386 ? -53.082 -1.432 35.165 1.00 152.35 386 LEU A O 1
ATOM 2920 N N . HIS A 1 387 ? -54.287 -2.783 33.770 1.00 144.89 387 HIS A N 1
ATOM 2921 C CA . HIS A 1 387 ? -54.897 -3.667 34.804 1.00 135.89 387 HIS A CA 1
ATOM 2922 C C . HIS A 1 387 ? -54.050 -4.939 34.941 1.00 117.72 387 HIS A C 1
ATOM 2923 O O . HIS A 1 387 ? -54.148 -5.696 35.903 1.00 105.07 387 HIS A O 1
ATOM 2930 N N . THR B 1 3 ? -3.504 -18.295 -19.519 1.00 139.42 3 THR B N 1
ATOM 2931 C CA . THR B 1 3 ? -4.776 -17.644 -19.088 1.00 132.63 3 THR B CA 1
ATOM 2932 C C . THR B 1 3 ? -5.163 -18.152 -17.690 1.00 134.84 3 THR B C 1
ATOM 2933 O O . THR B 1 3 ? -6.367 -18.402 -17.472 1.00 119.33 3 THR B O 1
ATOM 2937 N N . THR B 1 4 ? -4.197 -18.225 -16.761 1.00 149.68 4 THR B N 1
ATOM 2938 C CA . THR B 1 4 ? -4.409 -18.617 -15.337 1.00 142.13 4 THR B CA 1
ATOM 2939 C C . THR B 1 4 ? -4.862 -17.384 -14.538 1.00 133.39 4 THR B C 1
ATOM 2940 O O . THR B 1 4 ? -5.127 -17.529 -13.331 1.00 135.43 4 THR B O 1
ATOM 2944 N N . HIS B 1 5 ? -4.965 -16.221 -15.192 1.00 128.43 5 HIS B N 1
ATOM 2945 C CA . HIS B 1 5 ? -5.600 -14.988 -14.650 1.00 125.67 5 HIS B CA 1
ATOM 2946 C C . HIS B 1 5 ? -7.088 -15.008 -15.034 1.00 124.18 5 HIS B C 1
ATOM 2947 O O . HIS B 1 5 ? -7.904 -14.502 -14.240 1.00 129.20 5 HIS B O 1
ATOM 2954 N N . GLU B 1 6 ? -7.439 -15.746 -16.094 1.00 106.47 6 GLU B N 1
ATOM 2955 C CA . GLU B 1 6 ? -8.830 -15.843 -16.616 1.00 93.71 6 GLU B CA 1
ATOM 2956 C C . GLU B 1 6 ? -9.590 -16.943 -15.859 1.00 83.09 6 GLU B C 1
ATOM 2957 O O . GLU B 1 6 ? -10.778 -16.717 -15.564 1.00 63.82 6 GLU B O 1
ATOM 2963 N N . ILE B 1 7 ? -8.904 -17.993 -15.386 1.00 80.96 7 ILE B N 1
ATOM 2964 C CA . ILE B 1 7 ? -9.557 -19.104 -14.622 1.00 73.22 7 ILE B CA 1
ATOM 2965 C C . ILE B 1 7 ? -9.714 -18.670 -13.160 1.00 65.61 7 ILE B C 1
ATOM 2966 O O . ILE B 1 7 ? -10.682 -19.131 -12.517 1.00 55.40 7 ILE B O 1
ATOM 2971 N N . GLU B 1 8 ? -8.943 -17.667 -12.725 1.00 59.52 8 GLU B N 1
ATOM 2972 C CA . GLU B 1 8 ? -9.021 -17.125 -11.344 1.00 59.87 8 GLU B CA 1
ATOM 2973 C C . GLU B 1 8 ? -10.200 -16.142 -11.269 1.00 48.80 8 GLU B C 1
ATOM 2974 O O . GLU B 1 8 ? -10.786 -16.033 -10.179 1.00 47.74 8 GLU B O 1
ATOM 2980 N N . THR B 1 9 ? -10.587 -15.531 -12.394 1.00 38.04 9 THR B N 1
ATOM 2981 C CA . THR B 1 9 ? -11.697 -14.537 -12.487 1.00 38.69 9 THR B CA 1
ATOM 2982 C C . THR B 1 9 ? -13.038 -15.278 -12.367 1.00 32.75 9 THR B C 1
ATOM 2983 O O . THR B 1 9 ? -13.910 -14.819 -11.609 1.00 31.17 9 THR B O 1
ATOM 2987 N N . VAL B 1 10 ? -13.159 -16.421 -13.037 1.00 31.99 10 VAL B N 1
ATOM 2988 C CA . VAL B 1 10 ? -14.335 -17.332 -12.946 1.00 32.59 10 VAL B CA 1
ATOM 2989 C C . VAL B 1 10 ? -14.429 -17.861 -11.509 1.00 30.67 10 VAL B C 1
ATOM 2990 O O . VAL B 1 10 ? -15.513 -17.776 -10.934 1.00 31.81 10 VAL B O 1
ATOM 2994 N N . GLU B 1 11 ? -13.303 -18.269 -10.920 1.00 30.71 11 GLU B N 1
ATOM 2995 C CA . GLU B 1 11 ? -13.258 -18.823 -9.544 1.00 32.88 11 GLU B CA 1
ATOM 2996 C C . GLU B 1 11 ? -13.799 -17.751 -8.602 1.00 31.90 11 GLU B C 1
ATOM 2997 O O . GLU B 1 11 ? -14.714 -18.081 -7.812 1.00 34.66 11 GLU B O 1
ATOM 3003 N N . ARG B 1 12 ? -13.444 -16.486 -8.849 1.00 30.59 12 ARG B N 1
ATOM 3004 C CA . ARG B 1 12 ? -13.799 -15.350 -7.953 1.00 28.66 12 ARG B CA 1
ATOM 3005 C C . ARG B 1 12 ? -15.301 -15.084 -8.049 1.00 26.21 12 ARG B C 1
ATOM 3006 O O . ARG B 1 12 ? -15.923 -14.935 -6.999 1.00 26.23 12 ARG B O 1
ATOM 3014 N N . ILE B 1 13 ? -15.849 -15.126 -9.265 1.00 23.02 13 ILE B N 1
ATOM 3015 C CA . ILE B 1 13 ? -17.302 -14.954 -9.537 1.00 24.42 13 ILE B CA 1
ATOM 3016 C C . ILE B 1 13 ? -18.083 -16.096 -8.872 1.00 23.94 13 ILE B C 1
ATOM 3017 O O . ILE B 1 13 ? -18.985 -15.788 -8.063 1.00 24.34 13 ILE B O 1
ATOM 3022 N N . ILE B 1 14 ? -17.552 -17.318 -8.951 1.00 22.51 14 ILE B N 1
ATOM 3023 C CA . ILE B 1 14 ? -18.165 -18.542 -8.359 1.00 22.47 14 ILE B CA 1
ATOM 3024 C C . ILE B 1 14 ? -18.180 -18.429 -6.830 1.00 21.23 14 ILE B C 1
ATOM 3025 O O . ILE B 1 14 ? -19.241 -18.655 -6.238 1.00 21.96 14 ILE B O 1
ATOM 3030 N N . LEU B 1 15 ? -17.076 -18.022 -6.207 1.00 21.19 15 LEU B N 1
ATOM 3031 C CA . LEU B 1 15 ? -17.005 -17.901 -4.723 1.00 20.82 15 LEU B CA 1
ATOM 3032 C C . LEU B 1 15 ? -17.913 -16.769 -4.232 1.00 20.44 15 LEU B C 1
ATOM 3033 O O . LEU B 1 15 ? -18.549 -16.943 -3.188 1.00 19.14 15 LEU B O 1
ATOM 3038 N N . ALA B 1 16 ? -17.957 -15.637 -4.937 1.00 20.13 16 ALA B N 1
ATOM 3039 C CA . ALA B 1 16 ? -18.796 -14.493 -4.524 1.00 19.84 16 ALA B CA 1
ATOM 3040 C C . ALA B 1 16 ? -20.278 -14.877 -4.647 1.00 19.37 16 ALA B C 1
ATOM 3041 O O . ALA B 1 16 ? -21.073 -14.427 -3.823 1.00 18.63 16 ALA B O 1
ATOM 3043 N N . ALA B 1 17 ? -20.622 -15.764 -5.577 1.00 19.48 17 ALA B N 1
ATOM 3044 C CA . ALA B 1 17 ? -22.013 -16.217 -5.815 1.00 19.79 17 ALA B CA 1
ATOM 3045 C C . ALA B 1 17 ? -22.574 -16.932 -4.564 1.00 20.78 17 ALA B C 1
ATOM 3046 O O . ALA B 1 17 ? -23.814 -16.974 -4.399 1.00 19.42 17 ALA B O 1
ATOM 3048 N N . GLY B 1 18 ? -21.709 -17.457 -3.689 1.00 20.98 18 GLY B N 1
ATOM 3049 C CA . GLY B 1 18 ? -22.134 -18.192 -2.482 1.00 21.18 18 GLY B CA 1
ATOM 3050 C C . GLY B 1 18 ? -21.653 -17.523 -1.214 1.00 23.59 18 GLY B C 1
ATOM 3051 O O . GLY B 1 18 ? -21.739 -18.167 -0.159 1.00 26.03 18 GLY B O 1
ATOM 3052 N N . SER B 1 19 ? -21.437 -16.205 -1.264 1.00 26.14 19 SER B N 1
ATOM 3053 C CA . SER B 1 19 ? -20.849 -15.411 -0.152 1.00 25.16 19 SER B CA 1
ATOM 3054 C C . SER B 1 19 ? -21.862 -14.375 0.370 1.00 25.65 19 SER B C 1
ATOM 3055 O O . SER B 1 19 ? -23.059 -14.553 0.160 1.00 26.31 19 SER B O 1
ATOM 3058 N N . SER B 1 20 ? -21.391 -13.374 1.108 1.00 25.43 20 SER B N 1
ATOM 3059 C CA . SER B 1 20 ? -22.191 -12.253 1.648 1.00 25.07 20 SER B CA 1
ATOM 3060 C C . SER B 1 20 ? -22.595 -11.316 0.511 1.00 24.19 20 SER B C 1
ATOM 3061 O O . SER B 1 20 ? -21.897 -11.286 -0.523 1.00 24.55 20 SER B O 1
ATOM 3064 N N . ALA B 1 21 ? -23.643 -10.524 0.724 1.00 23.96 21 ALA B N 1
ATOM 3065 C CA . ALA B 1 21 ? -24.063 -9.455 -0.211 1.00 25.73 21 ALA B CA 1
ATOM 3066 C C . ALA B 1 21 ? -22.887 -8.490 -0.443 1.00 25.67 21 ALA B C 1
ATOM 3067 O O . ALA B 1 21 ? -22.678 -8.104 -1.618 1.00 26.63 21 ALA B O 1
ATOM 3069 N N . ALA B 1 22 ? -22.132 -8.156 0.620 1.00 26.20 22 ALA B N 1
ATOM 3070 C CA . ALA B 1 22 ? -21.006 -7.182 0.604 1.00 27.57 22 ALA B CA 1
ATOM 3071 C C . ALA B 1 22 ? -19.888 -7.697 -0.306 1.00 28.26 22 ALA B C 1
ATOM 3072 O O . ALA B 1 22 ? -19.396 -6.921 -1.153 1.00 27.05 22 ALA B O 1
ATOM 3074 N N . SER B 1 23 ? -19.581 -8.988 -0.202 1.00 30.01 23 SER B N 1
ATOM 3075 C CA . SER B 1 23 ? -18.505 -9.653 -0.979 1.00 31.95 23 SER B CA 1
ATOM 3076 C C . SER B 1 23 ? -18.896 -9.679 -2.462 1.00 33.52 23 SER B C 1
ATOM 3077 O O . SER B 1 23 ? -18.059 -9.320 -3.318 1.00 29.99 23 SER B O 1
ATOM 3080 N N . LEU B 1 24 ? -20.178 -9.918 -2.748 1.00 33.86 24 LEU B N 1
ATOM 3081 C CA . LEU B 1 24 ? -20.673 -9.988 -4.149 1.00 32.78 24 LEU B CA 1
ATOM 3082 C C . LEU B 1 24 ? -20.725 -8.566 -4.714 1.00 31.04 24 LEU B C 1
ATOM 3083 O O . LEU B 1 24 ? -20.401 -8.407 -5.913 1.00 30.24 24 LEU B O 1
ATOM 3088 N N . ALA B 1 25 ? -21.044 -7.579 -3.867 1.00 27.17 25 ALA B N 1
ATOM 3089 C CA . ALA B 1 25 ? -21.089 -6.145 -4.246 1.00 29.33 25 ALA B CA 1
ATOM 3090 C C . ALA B 1 25 ? -19.668 -5.662 -4.567 1.00 29.46 25 ALA B C 1
ATOM 3091 O O . ALA B 1 25 ? -19.457 -5.200 -5.694 1.00 29.00 25 ALA B O 1
ATOM 3093 N N . ASP B 1 26 ? -18.694 -6.037 -3.738 1.00 32.90 26 ASP B N 1
ATOM 3094 C CA . ASP B 1 26 ? -17.267 -5.655 -3.919 1.00 35.08 26 ASP B CA 1
ATOM 3095 C C . ASP B 1 26 ? -16.731 -6.276 -5.215 1.00 33.74 26 ASP B C 1
ATOM 3096 O O . ASP B 1 26 ? -16.188 -5.510 -6.022 1.00 42.10 26 ASP B O 1
ATOM 3101 N N . LEU B 1 27 ? -17.096 -7.516 -5.543 1.00 31.61 27 LEU B N 1
ATOM 3102 C CA . LEU B 1 27 ? -16.586 -8.156 -6.783 1.00 33.68 27 LEU B CA 1
ATOM 3103 C C . LEU B 1 27 ? -17.192 -7.483 -8.021 1.00 31.70 27 LEU B C 1
ATOM 3104 O O . LEU B 1 27 ? -16.481 -7.362 -9.035 1.00 30.97 27 LEU B O 1
ATOM 3109 N N . THR B 1 28 ? -18.503 -7.266 -8.031 1.00 30.69 28 THR B N 1
ATOM 3110 C CA . THR B 1 28 ? -19.195 -6.720 -9.224 1.00 32.48 28 THR B CA 1
ATOM 3111 C C . THR B 1 28 ? -18.723 -5.282 -9.471 1.00 35.72 28 THR B C 1
ATOM 3112 O O . THR B 1 28 ? -18.519 -4.940 -10.646 1.00 37.73 28 THR B O 1
ATOM 3116 N N . THR B 1 29 ? -18.388 -4.549 -8.404 1.00 36.60 29 THR B N 1
ATOM 3117 C CA . THR B 1 29 ? -17.774 -3.196 -8.456 1.00 39.83 29 THR B CA 1
ATOM 3118 C C . THR B 1 29 ? -16.401 -3.277 -9.146 1.00 42.65 29 THR B C 1
ATOM 3119 O O . THR B 1 29 ? -16.153 -2.480 -10.073 1.00 41.97 29 THR B O 1
ATOM 3123 N N . GLU B 1 30 ? -15.516 -4.150 -8.655 1.00 37.13 30 GLU B N 1
ATOM 3124 C CA . GLU B 1 30 ? -14.120 -4.248 -9.134 1.00 36.23 30 GLU B CA 1
ATOM 3125 C C . GLU B 1 30 ? -14.104 -4.670 -10.606 1.00 35.84 30 GLU B C 1
ATOM 3126 O O . GLU B 1 30 ? -13.333 -4.079 -11.360 1.00 36.57 30 GLU B O 1
ATOM 3132 N N . LEU B 1 31 ? -14.700 -5.811 -10.945 1.00 34.14 31 LEU B N 1
ATOM 3133 C CA . LEU B 1 31 ? -14.610 -6.378 -12.317 1.00 32.51 31 LEU B CA 1
ATOM 3134 C C . LEU B 1 31 ? -15.453 -5.531 -13.274 1.00 33.08 31 LEU B C 1
ATOM 3135 O O . LEU B 1 31 ? -15.032 -5.331 -14.456 1.00 32.51 31 LEU B O 1
ATOM 3140 N N . GLY B 1 32 ? -16.671 -5.195 -12.839 1.00 31.83 32 GLY B N 1
ATOM 3141 C CA . GLY B 1 32 ? -17.674 -4.480 -13.651 1.00 30.81 32 GLY B CA 1
ATOM 3142 C C . GLY B 1 32 ? -18.504 -5.426 -14.509 1.00 30.21 32 GLY B C 1
ATOM 3143 O O . GLY B 1 32 ? -18.012 -6.519 -14.878 1.00 26.86 32 GLY B O 1
ATOM 3144 N N . LEU B 1 33 ? -19.615 -4.909 -15.021 1.00 29.42 33 LEU B N 1
ATOM 3145 C CA . LEU B 1 33 ? -20.558 -5.670 -15.862 1.00 30.44 33 LEU B CA 1
ATOM 3146 C C . LEU B 1 33 ? -19.832 -6.167 -17.107 1.00 29.99 33 LEU B C 1
ATOM 3147 O O . LEU B 1 33 ? -20.106 -7.296 -17.553 1.00 30.43 33 LEU B O 1
ATOM 3152 N N . ALA B 1 34 ? -19.077 -5.282 -17.744 1.00 31.69 34 ALA B N 1
ATOM 3153 C CA . ALA B 1 34 ? -18.476 -5.530 -19.075 1.00 33.80 34 ALA B CA 1
ATOM 3154 C C . ALA B 1 34 ? -17.570 -6.765 -19.023 1.00 33.07 34 ALA B C 1
ATOM 3155 O O . ALA B 1 34 ? -17.531 -7.499 -20.027 1.00 31.76 34 ALA B O 1
ATOM 3157 N N . ARG B 1 35 ? -16.906 -7.015 -17.892 1.00 33.55 35 ARG B N 1
ATOM 3158 C CA . ARG B 1 35 ? -15.989 -8.176 -17.739 1.00 40.60 35 ARG B CA 1
ATOM 3159 C C . ARG B 1 35 ? -16.770 -9.452 -17.356 1.00 39.32 35 ARG B C 1
ATOM 3160 O O . ARG B 1 35 ? -16.500 -10.505 -17.960 1.00 41.89 35 ARG B O 1
ATOM 3168 N N . ILE B 1 36 ? -17.760 -9.349 -16.466 1.00 34.24 36 ILE B N 1
ATOM 3169 C CA . ILE B 1 36 ? -18.496 -10.509 -15.880 1.00 32.49 36 ILE B CA 1
ATOM 3170 C C . ILE B 1 36 ? -19.489 -11.099 -16.892 1.00 29.88 36 ILE B C 1
ATOM 3171 O O . ILE B 1 36 ? -19.493 -12.336 -17.060 1.00 30.33 36 ILE B O 1
ATOM 3176 N N . ALA B 1 37 ? -20.218 -10.244 -17.609 1.00 28.94 37 ALA B N 1
ATOM 3177 C CA . ALA B 1 37 ? -21.330 -10.610 -18.518 1.00 27.92 37 ALA B CA 1
ATOM 3178 C C . ALA B 1 37 ? -20.901 -11.700 -19.497 1.00 28.26 37 ALA B C 1
ATOM 3179 O O . ALA B 1 37 ? -21.668 -12.615 -19.776 1.00 25.95 37 ALA B O 1
ATOM 3181 N N . PRO B 1 38 ? -19.762 -11.549 -20.199 1.00 29.21 38 PRO B N 1
ATOM 3182 C CA . PRO B 1 38 ? -19.340 -12.560 -21.168 1.00 31.82 38 PRO B CA 1
ATOM 3183 C C . PRO B 1 38 ? -19.069 -13.927 -20.516 1.00 32.16 38 PRO B C 1
ATOM 3184 O O . PRO B 1 38 ? -19.252 -14.949 -21.174 1.00 30.71 38 PRO B O 1
ATOM 3188 N N . VAL B 1 39 ? -18.617 -13.936 -19.259 1.00 30.28 39 VAL B N 1
ATOM 3189 C CA . VAL B 1 39 ? -18.396 -15.208 -18.508 1.00 31.59 39 VAL B CA 1
ATOM 3190 C C . VAL B 1 39 ? -19.760 -15.858 -18.255 1.00 27.62 39 VAL B C 1
ATOM 3191 O O . VAL B 1 39 ? -19.892 -17.058 -18.542 1.00 26.59 39 VAL B O 1
ATOM 3195 N N . LEU B 1 40 ? -20.779 -15.052 -17.970 1.00 25.10 40 LEU B N 1
ATOM 3196 C CA . LEU B 1 40 ? -22.152 -15.564 -17.727 1.00 26.06 40 LEU B CA 1
ATOM 3197 C C . LEU B 1 40 ? -22.761 -16.037 -19.043 1.00 25.17 40 LEU B C 1
ATOM 3198 O O . LEU B 1 40 ? -23.293 -17.139 -19.045 1.00 25.48 40 LEU B O 1
ATOM 3203 N N . ILE B 1 41 ? -22.559 -15.308 -20.141 1.00 26.61 41 ILE B N 1
ATOM 3204 C CA . ILE B 1 41 ? -23.079 -15.682 -21.492 1.00 28.19 41 ILE B CA 1
ATOM 3205 C C . ILE B 1 41 ? -22.426 -17.004 -21.934 1.00 29.26 41 ILE B C 1
ATOM 3206 O O . ILE B 1 41 ? -23.138 -17.873 -22.492 1.00 31.31 41 ILE B O 1
ATOM 3211 N N . ASP B 1 42 ? -21.140 -17.199 -21.655 1.00 30.23 42 ASP B N 1
ATOM 3212 C CA . ASP B 1 42 ? -20.417 -18.444 -22.035 1.00 33.30 42 ASP B CA 1
ATOM 3213 C C . ASP B 1 42 ? -21.093 -19.639 -21.346 1.00 31.06 42 ASP B C 1
ATOM 3214 O O . ASP B 1 42 ? -21.360 -20.657 -22.017 1.00 27.77 42 ASP B O 1
ATOM 3219 N N . GLU B 1 43 ? -21.418 -19.481 -20.063 1.00 31.38 43 GLU B N 1
ATOM 3220 C CA . GLU B 1 43 ? -22.084 -20.492 -19.187 1.00 29.69 43 GLU B CA 1
ATOM 3221 C C . GLU B 1 43 ? -23.483 -20.814 -19.745 1.00 27.90 43 GLU B C 1
ATOM 3222 O O . GLU B 1 43 ? -23.772 -21.988 -20.023 1.00 29.39 43 GLU B O 1
ATOM 3228 N N . ILE B 1 44 ? -24.250 -19.791 -20.112 1.00 27.67 44 ILE B N 1
ATOM 3229 C CA . ILE B 1 44 ? -25.610 -19.979 -20.694 1.00 29.79 44 ILE B CA 1
ATOM 3230 C C . ILE B 1 44 ? -25.522 -20.815 -21.983 1.00 29.75 44 ILE B C 1
ATOM 3231 O O . ILE B 1 44 ? -26.270 -21.806 -22.086 1.00 28.74 44 ILE B O 1
ATOM 3236 N N . LEU B 1 45 ? -24.584 -20.513 -22.888 1.00 27.97 45 LEU B N 1
ATOM 3237 C CA . LEU B 1 45 ? -24.437 -21.261 -24.168 1.00 28.92 45 LEU B CA 1
ATOM 3238 C C . LEU B 1 45 ? -24.126 -22.723 -23.861 1.00 30.01 45 LEU B C 1
ATOM 3239 O O . LEU B 1 45 ? -24.678 -23.614 -24.543 1.00 32.26 45 LEU B O 1
ATOM 3244 N N . PHE B 1 46 ? -23.238 -22.956 -22.895 1.00 28.20 46 PHE B N 1
ATOM 3245 C CA . PHE B 1 46 ? -22.719 -24.304 -22.565 1.00 26.42 46 PHE B CA 1
ATOM 3246 C C . PHE B 1 46 ? -23.842 -25.172 -21.982 1.00 25.95 46 PHE B C 1
ATOM 3247 O O . PHE B 1 46 ? -23.908 -26.341 -22.407 1.00 27.41 46 PHE B O 1
ATOM 3255 N N . ARG B 1 47 ? -24.724 -24.600 -21.156 1.00 24.02 47 ARG B N 1
ATOM 3256 C CA . ARG B 1 47 ? -25.773 -25.359 -20.427 1.00 23.91 47 ARG B CA 1
ATOM 3257 C C . ARG B 1 47 ? -27.130 -25.368 -21.150 1.00 26.05 47 ARG B C 1
ATOM 3258 O O . ARG B 1 47 ? -27.985 -26.158 -20.751 1.00 27.07 47 ARG B O 1
ATOM 3266 N N . ALA B 1 48 ? -27.320 -24.516 -22.154 1.00 29.86 48 ALA B N 1
ATOM 3267 C CA . ALA B 1 48 ? -28.589 -24.460 -22.911 1.00 31.26 48 ALA B CA 1
ATOM 3268 C C . ALA B 1 48 ? -28.535 -25.444 -24.073 1.00 31.50 48 ALA B C 1
ATOM 3269 O O . ALA B 1 48 ? -29.586 -25.766 -24.619 1.00 34.71 48 ALA B O 1
ATOM 3271 N N . GLU B 1 49 ? -27.343 -25.908 -24.403 1.00 34.40 49 GLU B N 1
ATOM 3272 C CA . GLU B 1 49 ? -27.196 -26.910 -25.473 1.00 41.43 49 GLU B CA 1
ATOM 3273 C C . GLU B 1 49 ? -27.692 -28.254 -24.942 1.00 37.10 49 GLU B C 1
ATOM 3274 O O . GLU B 1 49 ? -27.445 -28.564 -23.775 1.00 38.26 49 GLU B O 1
ATOM 3280 N N . PRO B 1 50 ? -28.399 -29.048 -25.762 1.00 35.54 50 PRO B N 1
ATOM 3281 C CA . PRO B 1 50 ? -28.514 -28.760 -27.176 1.00 37.73 50 PRO B CA 1
ATOM 3282 C C . PRO B 1 50 ? -29.708 -27.884 -27.553 1.00 38.05 50 PRO B C 1
ATOM 3283 O O . PRO B 1 50 ? -30.693 -27.923 -26.862 1.00 35.74 50 PRO B O 1
ATOM 3287 N N . ALA B 1 51 ? -29.584 -27.134 -28.645 1.00 39.91 51 ALA B N 1
ATOM 3288 C CA . ALA B 1 51 ? -30.722 -26.340 -29.153 1.00 42.52 51 ALA B CA 1
ATOM 3289 C C . ALA B 1 51 ? -31.854 -27.294 -29.547 1.00 40.74 51 ALA B C 1
ATOM 3290 O O . ALA B 1 51 ? -31.563 -28.389 -30.045 1.00 42.74 51 ALA B O 1
ATOM 3292 N N . PRO B 1 52 ? -33.132 -26.922 -29.366 1.00 39.81 52 PRO B N 1
ATOM 3293 C CA . PRO B 1 52 ? -34.224 -27.812 -29.757 1.00 39.15 52 PRO B CA 1
ATOM 3294 C C . PRO B 1 52 ? -34.338 -27.895 -31.288 1.00 42.45 52 PRO B C 1
ATOM 3295 O O . PRO B 1 52 ? -33.646 -27.159 -31.978 1.00 42.54 52 PRO B O 1
ATOM 3299 N N . ASP B 1 53 ? -35.079 -28.889 -31.782 1.00 45.91 53 ASP B N 1
ATOM 3300 C CA . ASP B 1 53 ? -35.309 -29.142 -33.231 1.00 45.20 53 ASP B CA 1
ATOM 3301 C C . ASP B 1 53 ? -36.256 -28.061 -33.771 1.00 42.74 53 ASP B C 1
ATOM 3302 O O . ASP B 1 53 ? -37.435 -28.377 -34.019 1.00 38.42 53 ASP B O 1
ATOM 3307 N N . ILE B 1 54 ? -35.732 -26.855 -34.019 1.00 45.33 54 ILE B N 1
ATOM 3308 C CA . ILE B 1 54 ? -36.520 -25.656 -34.440 1.00 47.38 54 ILE B CA 1
ATOM 3309 C C . ILE B 1 54 ? -35.780 -24.920 -35.560 1.00 51.35 54 ILE B C 1
ATOM 3310 O O . ILE B 1 54 ? -34.550 -25.075 -35.641 1.00 57.36 54 ILE B O 1
ATOM 3315 N N . GLU B 1 55 ? -36.461 -23.970 -36.210 1.00 55.03 55 GLU B N 1
ATOM 3316 C CA . GLU B 1 55 ? -35.887 -23.105 -37.278 1.00 62.47 55 GLU B CA 1
ATOM 3317 C C . GLU B 1 55 ? -35.207 -21.905 -36.609 1.00 58.77 55 GLU B C 1
ATOM 3318 O O . GLU B 1 55 ? -35.569 -21.599 -35.453 1.00 50.51 55 GLU B O 1
ATOM 3324 N N . ARG B 1 56 ? -34.172 -21.343 -37.246 1.00 59.27 56 ARG B N 1
ATOM 3325 C CA . ARG B 1 56 ? -33.381 -20.221 -36.674 1.00 60.89 56 ARG B CA 1
ATOM 3326 C C . ARG B 1 56 ? -34.338 -19.275 -35.940 1.00 57.04 56 ARG B C 1
ATOM 3327 O O . ARG B 1 56 ? -35.271 -18.774 -36.587 1.00 48.62 56 ARG B O 1
ATOM 3335 N N . THR B 1 57 ? -34.194 -19.180 -34.613 1.00 56.59 57 THR B N 1
ATOM 3336 C CA . THR B 1 57 ? -34.988 -18.296 -33.716 1.00 52.81 57 THR B CA 1
ATOM 3337 C C . THR B 1 57 ? -34.025 -17.516 -32.812 1.00 50.57 57 THR B C 1
ATOM 3338 O O . THR B 1 57 ? -32.999 -18.094 -32.398 1.00 51.85 57 THR B O 1
ATOM 3342 N N . GLU B 1 58 ? -34.282 -16.218 -32.627 1.00 49.91 58 GLU B N 1
ATOM 3343 C CA . GLU B 1 58 ? -33.453 -15.310 -31.793 1.00 46.13 58 GLU B CA 1
ATOM 3344 C C . GLU B 1 58 ? -34.083 -15.160 -30.402 1.00 46.19 58 GLU B C 1
ATOM 3345 O O . GLU B 1 58 ? -35.339 -15.136 -30.307 1.00 44.27 58 GLU B O 1
ATOM 3351 N N . VAL B 1 59 ? -33.239 -15.199 -29.363 1.00 41.40 59 VAL B N 1
ATOM 3352 C CA . VAL B 1 59 ? -33.704 -14.992 -27.960 1.00 35.23 59 VAL B CA 1
ATOM 3353 C C . VAL B 1 59 ? -32.760 -13.975 -27.325 1.00 34.89 59 VAL B C 1
ATOM 3354 O O . VAL B 1 59 ? -31.546 -14.168 -27.401 1.00 33.85 59 VAL B O 1
ATOM 3358 N N . ALA B 1 60 ? -33.316 -12.942 -26.706 1.00 33.37 60 ALA B N 1
ATOM 3359 C CA . ALA B 1 60 ? -32.482 -11.852 -26.173 1.00 31.80 60 ALA B CA 1
ATOM 3360 C C . ALA B 1 60 ? -32.235 -12.004 -24.675 1.00 30.91 60 ALA B C 1
ATOM 3361 O O . ALA B 1 60 ? -33.161 -12.394 -23.962 1.00 27.11 60 ALA B O 1
ATOM 3363 N N . VAL B 1 61 ? -31.020 -11.672 -24.237 1.00 31.53 61 VAL B N 1
ATOM 3364 C CA . VAL B 1 61 ? -30.676 -11.714 -22.788 1.00 32.40 61 VAL B CA 1
ATOM 3365 C C . VAL B 1 61 ? -30.015 -10.384 -22.415 1.00 32.29 61 VAL B C 1
ATOM 3366 O O . VAL B 1 61 ? -29.014 -10.035 -23.029 1.00 30.79 61 VAL B O 1
ATOM 3370 N N . GLN B 1 62 ? -30.577 -9.687 -21.434 1.00 35.49 62 GLN B N 1
ATOM 3371 C CA . GLN B 1 62 ? -30.048 -8.384 -20.977 1.00 32.31 62 GLN B CA 1
ATOM 3372 C C . GLN B 1 62 ? -29.668 -8.491 -19.507 1.00 27.89 62 GLN B C 1
ATOM 3373 O O . GLN B 1 62 ? -30.441 -9.058 -18.742 1.00 26.78 62 GLN B O 1
ATOM 3379 N N . ILE B 1 63 ? -28.516 -7.938 -19.155 1.00 25.94 63 ILE B N 1
ATOM 3380 C CA . ILE B 1 63 ? -28.026 -7.982 -17.755 1.00 25.48 63 ILE B CA 1
ATOM 3381 C C . ILE B 1 63 ? -27.790 -6.545 -17.284 1.00 25.22 63 ILE B C 1
ATOM 3382 O O . ILE B 1 63 ? -27.103 -5.808 -17.979 1.00 25.41 63 ILE B O 1
ATOM 3387 N N . THR B 1 64 ? -28.339 -6.196 -16.129 1.00 23.93 64 THR B N 1
ATOM 3388 C CA . THR B 1 64 ? -28.225 -4.824 -15.599 1.00 25.50 64 THR B CA 1
ATOM 3389 C C . THR B 1 64 ? -27.535 -4.840 -14.231 1.00 26.43 64 THR B C 1
ATOM 3390 O O . THR B 1 64 ? -27.777 -5.759 -13.455 1.00 27.40 64 THR B O 1
ATOM 3394 N N . HIS B 1 65 ? -26.696 -3.842 -13.986 1.00 28.05 65 HIS B N 1
ATOM 3395 C CA . HIS B 1 65 ? -26.003 -3.706 -12.687 1.00 30.15 65 HIS B CA 1
ATOM 3396 C C . HIS B 1 65 ? -25.683 -2.234 -12.427 1.00 31.45 65 HIS B C 1
ATOM 3397 O O . HIS B 1 65 ? -24.844 -1.688 -13.145 1.00 32.08 65 HIS B O 1
ATOM 3404 N N . ARG B 1 66 ? -26.333 -1.638 -11.438 1.00 33.73 66 ARG B N 1
ATOM 3405 C CA . ARG B 1 66 ? -26.056 -0.243 -10.994 1.00 37.76 66 ARG B CA 1
ATOM 3406 C C . ARG B 1 66 ? -25.968 0.762 -12.148 1.00 34.41 66 ARG B C 1
ATOM 3407 O O . ARG B 1 66 ? -24.935 1.420 -12.257 1.00 29.48 66 ARG B O 1
ATOM 3415 N N . GLY B 1 67 ? -27.029 0.891 -12.941 1.00 36.85 67 GLY B N 1
ATOM 3416 C CA . GLY B 1 67 ? -27.123 1.889 -14.025 1.00 39.59 67 GLY B CA 1
ATOM 3417 C C . GLY B 1 67 ? -26.728 1.327 -15.382 1.00 40.21 67 GLY B C 1
ATOM 3418 O O . GLY B 1 67 ? -27.439 1.613 -16.375 1.00 50.40 67 GLY B O 1
ATOM 3419 N N . GLU B 1 68 ? -25.770 0.413 -15.388 1.00 36.61 68 GLU B N 1
ATOM 3420 C CA . GLU B 1 68 ? -25.269 -0.169 -16.649 1.00 35.04 68 GLU B CA 1
ATOM 3421 C C . GLU B 1 68 ? -26.119 -1.373 -17.053 1.00 32.70 68 GLU B C 1
ATOM 3422 O O . GLU B 1 68 ? -26.603 -2.071 -16.170 1.00 32.34 68 GLU B O 1
ATOM 3428 N N . THR B 1 69 ? -26.294 -1.574 -18.354 1.00 29.67 69 THR B N 1
ATOM 3429 C CA . THR B 1 69 ? -27.086 -2.703 -18.883 1.00 30.00 69 THR B CA 1
ATOM 3430 C C . THR B 1 69 ? -26.438 -3.140 -20.196 1.00 31.65 69 THR B C 1
ATOM 3431 O O . THR B 1 69 ? -26.075 -2.262 -20.974 1.00 31.74 69 THR B O 1
ATOM 3435 N N . VAL B 1 70 ? -26.289 -4.448 -20.403 1.00 32.09 70 VAL B N 1
ATOM 3436 C CA . VAL B 1 70 ? -25.660 -4.999 -21.633 1.00 32.98 70 VAL B CA 1
ATOM 3437 C C . VAL B 1 70 ? -26.649 -5.965 -22.280 1.00 32.25 70 VAL B C 1
ATOM 3438 O O . VAL B 1 70 ? -27.292 -6.724 -21.558 1.00 34.64 70 VAL B O 1
ATOM 3442 N N . ASP B 1 71 ? -26.731 -5.930 -23.601 1.00 31.70 71 ASP B N 1
ATOM 3443 C CA . ASP B 1 71 ? -27.720 -6.751 -24.323 1.00 32.07 71 ASP B CA 1
ATOM 3444 C C . ASP B 1 71 ? -27.010 -7.788 -25.177 1.00 29.94 71 ASP B C 1
ATOM 3445 O O . ASP B 1 71 ? -26.004 -7.464 -25.795 1.00 27.71 71 ASP B O 1
ATOM 3450 N N . PHE B 1 72 ? -27.551 -8.996 -25.190 1.00 30.33 72 PHE B N 1
ATOM 3451 C CA . PHE B 1 72 ? -27.003 -10.064 -26.051 1.00 31.06 72 PHE B CA 1
ATOM 3452 C C . PHE B 1 72 ? -28.180 -10.708 -26.781 1.00 31.72 72 PHE B C 1
ATOM 3453 O O . PHE B 1 72 ? -29.296 -10.692 -26.269 1.00 32.94 72 PHE B O 1
ATOM 3461 N N . VAL B 1 73 ? -27.928 -11.214 -27.974 1.00 32.77 73 VAL B N 1
ATOM 3462 C CA . VAL B 1 73 ? -28.984 -11.932 -28.725 1.00 34.68 73 VAL B CA 1
ATOM 3463 C C . VAL B 1 73 ? -28.415 -13.308 -29.043 1.00 33.98 73 VAL B C 1
ATOM 3464 O O . VAL B 1 73 ? -27.320 -13.387 -29.601 1.00 31.54 73 VAL B O 1
ATOM 3468 N N . LEU B 1 74 ? -29.133 -14.343 -28.633 1.00 31.60 74 LEU B N 1
ATOM 3469 C CA . LEU B 1 74 ? -28.677 -15.723 -28.889 1.00 32.36 74 LEU B CA 1
ATOM 3470 C C . LEU B 1 74 ? -29.472 -16.269 -30.069 1.00 32.79 74 LEU B C 1
ATOM 3471 O O . LEU B 1 74 ? -30.654 -15.940 -30.196 1.00 32.86 74 LEU B O 1
ATOM 3476 N N . THR B 1 75 ? -28.810 -17.053 -30.906 1.00 32.58 75 THR B N 1
ATOM 3477 C CA . THR B 1 75 ? -29.484 -17.628 -32.084 1.00 37.94 75 THR B CA 1
ATOM 3478 C C . THR B 1 75 ? -29.527 -19.148 -31.932 1.00 40.80 75 THR B C 1
ATOM 3479 O O . THR B 1 75 ? -28.460 -19.762 -31.852 1.00 47.18 75 THR B O 1
ATOM 3483 N N . LEU B 1 76 ? -30.725 -19.714 -31.885 1.00 38.10 76 LEU B N 1
ATOM 3484 C CA . LEU B 1 76 ? -30.912 -21.180 -31.758 1.00 40.98 76 LEU B CA 1
ATOM 3485 C C . LEU B 1 76 ? -31.472 -21.728 -33.071 1.00 40.57 76 LEU B C 1
ATOM 3486 O O . LEU B 1 76 ? -32.494 -21.213 -33.531 1.00 41.80 76 LEU B O 1
ATOM 3491 N N . GLN B 1 77 ? -30.945 -22.872 -33.499 1.00 41.92 77 GLN B N 1
ATOM 3492 C CA . GLN B 1 77 ? -31.337 -23.567 -34.747 1.00 47.03 77 GLN B CA 1
ATOM 3493 C C . GLN B 1 77 ? -31.028 -25.059 -34.603 1.00 46.34 77 GLN B C 1
ATOM 3494 O O . GLN B 1 77 ? -29.923 -25.407 -34.137 1.00 46.80 77 GLN B O 1
ATOM 3500 N N . SER B 1 78 ? -31.965 -25.900 -35.036 1.00 47.36 78 SER B N 1
ATOM 3501 C CA . SER B 1 78 ? -31.856 -27.381 -35.055 1.00 48.17 78 SER B CA 1
ATOM 3502 C C . SER B 1 78 ? -30.484 -27.816 -35.597 1.00 45.51 78 SER B C 1
ATOM 3503 O O . SER B 1 78 ? -30.097 -27.327 -36.664 1.00 45.72 78 SER B O 1
ATOM 3506 N N . GLY B 1 79 ? -29.695 -28.502 -34.768 1.00 43.55 79 GLY B N 1
ATOM 3507 C CA . GLY B 1 79 ? -28.431 -29.160 -35.148 1.00 46.73 79 GLY B CA 1
ATOM 3508 C C . GLY B 1 79 ? -27.235 -28.219 -35.160 1.00 51.97 79 GLY B C 1
ATOM 3509 O O . GLY B 1 79 ? -26.117 -28.712 -35.367 1.00 54.34 79 GLY B O 1
ATOM 3510 N N . GLU B 1 80 ? -27.435 -26.934 -34.856 1.00 52.53 80 GLU B N 1
ATOM 3511 C CA . GLU B 1 80 ? -26.386 -25.887 -34.942 1.00 48.50 80 GLU B CA 1
ATOM 3512 C C . GLU B 1 80 ? -25.930 -25.481 -33.537 1.00 50.75 80 GLU B C 1
ATOM 3513 O O . GLU B 1 80 ? -26.759 -25.523 -32.599 1.00 50.67 80 GLU B O 1
ATOM 3519 N N . LEU B 1 81 ? -24.680 -25.030 -33.410 1.00 53.72 81 LEU B N 1
ATOM 3520 C CA . LEU B 1 81 ? -24.161 -24.451 -32.140 1.00 55.90 81 LEU B CA 1
ATOM 3521 C C . LEU B 1 81 ? -24.930 -23.163 -31.851 1.00 49.04 81 LEU B C 1
ATOM 3522 O O . LEU B 1 81 ? -25.277 -22.459 -32.820 1.00 47.61 81 LEU B O 1
ATOM 3527 N N . ILE B 1 82 ? -25.449 -23.050 -30.629 1.00 47.01 82 ILE B N 1
ATOM 3528 C CA . ILE B 1 82 ? -26.060 -21.795 -30.111 1.00 42.80 82 ILE B CA 1
ATOM 3529 C C . ILE B 1 82 ? -24.991 -20.702 -30.160 1.00 42.83 82 ILE B C 1
ATOM 3530 O O . ILE B 1 82 ? -23.862 -20.963 -29.724 1.00 46.50 82 ILE B O 1
ATOM 3535 N N . LYS B 1 83 ? -25.292 -19.590 -30.819 1.00 46.95 83 LYS B N 1
ATOM 3536 C CA . LYS B 1 83 ? -24.400 -18.409 -30.904 1.00 50.32 83 LYS B CA 1
ATOM 3537 C C . LYS B 1 83 ? -24.980 -17.290 -30.038 1.00 41.43 83 LYS B C 1
ATOM 3538 O O . LYS B 1 83 ? -26.199 -17.289 -29.804 1.00 36.22 83 LYS B O 1
ATOM 3544 N N . ALA B 1 84 ? -24.118 -16.371 -29.607 1.00 37.15 84 ALA B N 1
ATOM 3545 C CA . ALA B 1 84 ? -24.483 -15.112 -28.928 1.00 37.14 84 ALA B CA 1
ATOM 3546 C C . ALA B 1 84 ? -23.693 -13.973 -29.569 1.00 37.74 84 ALA B C 1
ATOM 3547 O O . ALA B 1 84 ? -22.492 -14.152 -29.790 1.00 37.45 84 ALA B O 1
ATOM 3549 N N . GLU B 1 85 ? -24.323 -12.818 -29.759 1.00 39.91 85 GLU B N 1
ATOM 3550 C CA . GLU B 1 85 ? -23.623 -11.563 -30.126 1.00 43.01 85 GLU B CA 1
ATOM 3551 C C . GLU B 1 85 ? -24.102 -10.466 -29.176 1.00 39.66 85 GLU B C 1
ATOM 3552 O O . GLU B 1 85 ? -25.242 -10.579 -28.687 1.00 42.99 85 GLU B O 1
ATOM 3558 N N . GLN B 1 86 ? -23.190 -9.593 -28.754 1.00 38.68 86 GLN B N 1
ATOM 3559 C CA . GLN B 1 86 ? -23.522 -8.350 -28.015 1.00 38.42 86 GLN B CA 1
ATOM 3560 C C . GLN B 1 86 ? -24.137 -7.353 -29.000 1.00 40.83 86 GLN B C 1
ATOM 3561 O O . GLN B 1 86 ? -23.373 -6.745 -29.754 1.00 40.91 86 GLN B O 1
ATOM 3567 N N . ARG B 1 87 ? -25.457 -7.424 -29.164 1.00 42.58 87 ARG B N 1
ATOM 3568 C CA . ARG B 1 87 ? -26.286 -6.562 -30.047 1.00 44.21 87 ARG B CA 1
ATOM 3569 C C . ARG B 1 87 ? -27.464 -6.038 -29.231 1.00 44.00 87 ARG B C 1
ATOM 3570 O O . ARG B 1 87 ? -27.906 -6.729 -28.315 1.00 45.56 87 ARG B O 1
ATOM 3578 N N . PRO B 1 88 ? -28.155 -4.963 -29.681 1.00 45.06 88 PRO B N 1
ATOM 3579 C CA . PRO B 1 88 ? -29.389 -4.509 -29.036 1.00 43.54 88 PRO B CA 1
ATOM 3580 C C . PRO B 1 88 ? -30.501 -5.549 -29.183 1.00 43.09 88 PRO B C 1
ATOM 3581 O O . PRO B 1 88 ? -30.492 -6.223 -30.191 1.00 44.10 88 PRO B O 1
ATOM 3585 N N . VAL B 1 89 ? -31.392 -5.657 -28.191 1.00 45.43 89 VAL B N 1
ATOM 3586 C CA . VAL B 1 89 ? -32.588 -6.555 -28.236 1.00 51.52 89 VAL B CA 1
ATOM 3587 C C . VAL B 1 89 ? -33.467 -6.138 -29.421 1.00 56.25 89 VAL B C 1
ATOM 3588 O O . VAL B 1 89 ? -33.996 -7.036 -30.097 1.00 53.74 89 VAL B O 1
ATOM 3592 N N . GLY B 1 90 ? -33.488 -4.839 -29.741 1.00 60.87 90 GLY B N 1
ATOM 3593 C CA . GLY B 1 90 ? -34.247 -4.277 -30.875 1.00 58.54 90 GLY B CA 1
ATOM 3594 C C . GLY B 1 90 ? -35.659 -4.838 -30.939 1.00 59.90 90 GLY B C 1
ATOM 3595 O O . GLY B 1 90 ? -36.360 -4.784 -29.909 1.00 50.65 90 GLY B O 1
ATOM 3596 N N . ASP B 1 91 ? -35.967 -5.572 -32.009 1.00 60.82 91 ASP B N 1
ATOM 3597 C CA . ASP B 1 91 ? -37.340 -6.054 -32.315 1.00 69.82 91 ASP B CA 1
ATOM 3598 C C . ASP B 1 91 ? -37.522 -7.490 -31.816 1.00 61.03 91 ASP B C 1
ATOM 3599 O O . ASP B 1 91 ? -38.685 -7.912 -31.685 1.00 63.78 91 ASP B O 1
ATOM 3604 N N . VAL B 1 92 ? -36.435 -8.158 -31.424 1.00 53.81 92 VAL B N 1
ATOM 3605 C CA . VAL B 1 92 ? -36.448 -9.587 -30.984 1.00 50.41 92 VAL B CA 1
ATOM 3606 C C . VAL B 1 92 ? -37.567 -9.762 -29.958 1.00 46.12 92 VAL B C 1
ATOM 3607 O O . VAL B 1 92 ? -37.579 -9.114 -28.912 1.00 40.23 92 VAL B O 1
ATOM 3611 N N . PRO B 1 93 ? -38.584 -10.591 -30.283 1.00 46.10 93 PRO B N 1
ATOM 3612 C CA . PRO B 1 93 ? -39.793 -10.697 -29.466 1.00 44.40 93 PRO B CA 1
ATOM 3613 C C . PRO B 1 93 ? -39.708 -11.668 -28.277 1.00 41.76 93 PRO B C 1
ATOM 3614 O O . PRO B 1 93 ? -40.661 -11.708 -27.502 1.00 38.88 93 PRO B O 1
ATOM 3618 N N . LEU B 1 94 ? -38.612 -12.435 -28.179 1.00 39.33 94 LEU B N 1
ATOM 3619 C CA . LEU B 1 94 ? -38.323 -13.369 -27.049 1.00 38.67 94 LEU B CA 1
ATOM 3620 C C . LEU B 1 94 ? -37.200 -12.784 -26.192 1.00 36.49 94 LEU B C 1
ATOM 3621 O O . LEU B 1 94 ? -36.058 -12.664 -26.705 1.00 37.56 94 LEU B O 1
ATOM 3626 N N . ARG B 1 95 ? -37.535 -12.323 -24.985 1.00 35.31 95 ARG B N 1
ATOM 3627 C CA . ARG B 1 95 ? -36.597 -11.552 -24.127 1.00 34.35 95 ARG B CA 1
ATOM 3628 C C . ARG B 1 95 ? -36.572 -12.141 -22.718 1.00 32.71 95 ARG B C 1
ATOM 3629 O O . ARG B 1 95 ? -37.647 -12.461 -22.181 1.00 33.65 95 ARG B O 1
ATOM 3637 N N . ILE B 1 96 ? -35.382 -12.161 -22.124 1.00 32.67 96 ILE B N 1
ATOM 3638 C CA . ILE B 1 96 ? -35.087 -12.536 -20.710 1.00 30.53 96 ILE B CA 1
ATOM 3639 C C . ILE B 1 96 ? -34.247 -11.399 -20.127 1.00 30.90 96 ILE B C 1
ATOM 3640 O O . ILE B 1 96 ? -33.280 -10.971 -20.800 1.00 30.87 96 ILE B O 1
ATOM 3645 N N . GLY B 1 97 ? -34.624 -10.870 -18.965 1.00 30.67 97 GLY B N 1
ATOM 3646 C CA . GLY B 1 97 ? -33.837 -9.830 -18.276 1.00 28.05 97 GLY B CA 1
ATOM 3647 C C . GLY B 1 97 ? -33.357 -10.323 -16.921 1.00 27.14 97 GLY B C 1
ATOM 3648 O O . GLY B 1 97 ? -34.212 -10.813 -16.142 1.00 26.86 97 GLY B O 1
ATOM 3649 N N . TYR B 1 98 ? -32.123 -9.979 -16.545 1.00 25.24 98 TYR B N 1
ATOM 3650 C CA . TYR B 1 98 ? -31.548 -10.317 -15.221 1.00 25.10 98 TYR B CA 1
ATOM 3651 C C . TYR B 1 98 ? -30.855 -9.106 -14.610 1.00 24.01 98 TYR B C 1
ATOM 3652 O O . TYR B 1 98 ? -30.126 -8.440 -15.326 1.00 26.68 98 TYR B O 1
ATOM 3661 N N . GLU B 1 99 ? -30.986 -8.922 -13.298 1.00 25.21 99 GLU B N 1
ATOM 3662 C CA . GLU B 1 99 ? -29.994 -8.194 -12.460 1.00 26.79 99 GLU B CA 1
ATOM 3663 C C . GLU B 1 99 ? -28.723 -9.059 -12.399 1.00 26.98 99 GLU B C 1
ATOM 3664 O O . GLU B 1 99 ? -28.826 -10.305 -12.230 1.00 27.05 99 GLU B O 1
ATOM 3670 N N . LEU B 1 100 ? -27.547 -8.438 -12.483 1.00 27.09 100 LEU B N 1
ATOM 3671 C CA . LEU B 1 100 ? -26.250 -9.165 -12.495 1.00 25.54 100 LEU B CA 1
ATOM 3672 C C . LEU B 1 100 ? -26.147 -10.115 -11.288 1.00 23.61 100 LEU B C 1
ATOM 3673 O O . LEU B 1 100 ? -25.789 -11.292 -11.484 1.00 21.61 100 LEU B O 1
ATOM 3678 N N . THR B 1 101 ? -26.467 -9.639 -10.088 1.00 23.94 101 THR B N 1
ATOM 3679 C CA . THR B 1 101 ? -26.318 -10.422 -8.828 1.00 26.55 101 THR B CA 1
ATOM 3680 C C . THR B 1 101 ? -27.214 -11.673 -8.857 1.00 26.51 101 THR B C 1
ATOM 3681 O O . THR B 1 101 ? -26.729 -12.751 -8.430 1.00 23.25 101 THR B O 1
ATOM 3685 N N . ASP B 1 102 ? -28.431 -11.558 -9.403 1.00 26.06 102 ASP B N 1
ATOM 3686 C CA . ASP B 1 102 ? -29.402 -12.680 -9.520 1.00 26.57 102 ASP B CA 1
ATOM 3687 C C . ASP B 1 102 ? -28.848 -13.783 -10.430 1.00 25.69 102 ASP B C 1
ATOM 3688 O O . ASP B 1 102 ? -29.177 -14.965 -10.183 1.00 24.30 102 ASP B O 1
ATOM 3693 N N . LEU B 1 103 ? -28.343 -13.386 -11.600 1.00 26.84 103 LEU B N 1
ATOM 3694 C CA . LEU B 1 103 ? -27.855 -14.303 -12.662 1.00 25.96 103 LEU B CA 1
ATOM 3695 C C . LEU B 1 103 ? -26.556 -14.972 -12.204 1.00 24.66 103 LEU B C 1
ATOM 3696 O O . LEU B 1 103 ? -26.380 -16.154 -12.517 1.00 26.32 103 LEU B O 1
ATOM 3701 N N . ILE B 1 104 ? -25.711 -14.280 -11.438 1.00 23.67 104 ILE B N 1
ATOM 3702 C CA . ILE B 1 104 ? -24.479 -14.882 -10.849 1.00 22.13 104 ILE B CA 1
ATOM 3703 C C . ILE B 1 104 ? -24.889 -15.989 -9.865 1.00 20.57 104 ILE B C 1
ATOM 3704 O O . ILE B 1 104 ? -24.329 -17.097 -9.943 1.00 18.35 104 ILE B O 1
ATOM 3709 N N . ALA B 1 105 ? -25.871 -15.726 -9.007 1.00 20.72 105 ALA B N 1
ATOM 3710 C CA . ALA B 1 105 ? -26.413 -16.720 -8.040 1.00 21.62 105 ALA B CA 1
ATOM 3711 C C . ALA B 1 105 ? -27.173 -17.816 -8.791 1.00 20.85 105 ALA B C 1
ATOM 3712 O O . ALA B 1 105 ? -27.044 -18.967 -8.411 1.00 22.62 105 ALA B O 1
ATOM 3714 N N . GLU B 1 106 ? -27.790 -17.495 -9.922 1.00 21.81 106 GLU B N 1
ATOM 3715 C CA . GLU B 1 106 ? -28.615 -18.467 -10.665 1.00 22.80 106 GLU B CA 1
ATOM 3716 C C . GLU B 1 106 ? -27.691 -19.450 -11.396 1.00 22.80 106 GLU B C 1
ATOM 3717 O O . GLU B 1 106 ? -27.964 -20.687 -11.353 1.00 23.25 106 GLU B O 1
ATOM 3723 N N . LEU B 1 107 ? -26.546 -18.978 -11.885 1.00 21.02 107 LEU B N 1
ATOM 3724 C CA . LEU B 1 107 ? -25.570 -19.850 -12.586 1.00 20.34 107 LEU B CA 1
ATOM 3725 C C . LEU B 1 107 ? -24.657 -20.517 -11.561 1.00 19.61 107 LEU B C 1
ATOM 3726 O O . LEU B 1 107 ? -24.319 -21.687 -11.768 1.00 20.46 107 LEU B O 1
ATOM 3731 N N . PHE B 1 108 ? -24.192 -19.781 -10.553 1.00 19.43 108 PHE B N 1
ATOM 3732 C CA . PHE B 1 108 ? -23.024 -20.209 -9.725 1.00 19.67 108 PHE B CA 1
ATOM 3733 C C . PHE B 1 108 ? -23.373 -20.305 -8.232 1.00 18.75 108 PHE B C 1
ATOM 3734 O O . PHE B 1 108 ? -22.444 -20.540 -7.448 1.00 18.77 108 PHE B O 1
ATOM 3742 N N . GLY B 1 109 ? -24.594 -19.927 -7.847 1.00 18.34 109 GLY B N 1
ATOM 3743 C CA . GLY B 1 109 ? -25.053 -19.960 -6.447 1.00 18.94 109 GLY B CA 1
ATOM 3744 C C . GLY B 1 109 ? -25.273 -21.395 -5.971 1.00 19.76 109 GLY B C 1
ATOM 3745 O O . GLY B 1 109 ? -25.569 -22.292 -6.762 1.00 22.38 109 GLY B O 1
ATOM 3746 N N . PRO B 1 110 ? -24.965 -21.687 -4.696 1.00 18.71 110 PRO B N 1
ATOM 3747 C CA . PRO B 1 110 ? -25.341 -22.967 -4.107 1.00 20.19 110 PRO B CA 1
ATOM 3748 C C . PRO B 1 110 ? -26.814 -22.950 -3.656 1.00 22.86 110 PRO B C 1
ATOM 3749 O O . PRO B 1 110 ? -27.410 -21.894 -3.623 1.00 26.02 110 PRO B O 1
ATOM 3753 N N . GLY B 1 111 ? -27.377 -24.104 -3.296 1.00 26.27 111 GLY B N 1
ATOM 3754 C CA . GLY B 1 111 ? -28.730 -24.178 -2.705 1.00 28.66 111 GLY B CA 1
ATOM 3755 C C . GLY B 1 111 ? -29.858 -24.215 -3.734 1.00 26.91 111 GLY B C 1
ATOM 3756 O O . GLY B 1 111 ? -29.597 -24.130 -4.971 1.00 27.26 111 GLY B O 1
ATOM 3757 N N . ALA B 1 112 ? -31.075 -24.407 -3.230 1.00 22.33 112 ALA B N 1
ATOM 3758 C CA . ALA B 1 112 ? -32.293 -24.649 -4.032 1.00 23.31 112 ALA B CA 1
ATOM 3759 C C . ALA B 1 112 ? -32.446 -23.599 -5.138 1.00 20.72 112 ALA B C 1
ATOM 3760 O O . ALA B 1 112 ? -32.447 -22.402 -4.896 1.00 19.36 112 ALA B O 1
ATOM 3762 N N . PRO B 1 113 ? -32.539 -24.026 -6.412 1.00 19.85 113 PRO B N 1
ATOM 3763 C CA . PRO B 1 113 ? -32.920 -23.121 -7.491 1.00 19.57 113 PRO B CA 1
ATOM 3764 C C . PRO B 1 113 ? -34.137 -22.303 -7.058 1.00 20.45 113 PRO B C 1
ATOM 3765 O O . PRO B 1 113 ? -34.986 -22.840 -6.351 1.00 19.35 113 PRO B O 1
ATOM 3769 N N . ARG B 1 114 ? -34.247 -21.072 -7.544 1.00 21.15 114 ARG B N 1
ATOM 3770 C CA . ARG B 1 114 ? -35.422 -20.216 -7.243 1.00 21.62 114 ARG B CA 1
ATOM 3771 C C . ARG B 1 114 ? -36.572 -20.595 -8.182 1.00 21.44 114 ARG B C 1
ATOM 3772 O O . ARG B 1 114 ? -36.305 -20.912 -9.356 1.00 18.99 114 ARG B O 1
ATOM 3780 N N . ALA B 1 115 ? -37.738 -20.863 -7.605 1.00 22.76 115 ALA B N 1
ATOM 3781 C CA . ALA B 1 115 ? -38.958 -21.225 -8.362 1.00 26.69 115 ALA B CA 1
ATOM 3782 C C . ALA B 1 115 ? -39.502 -20.022 -9.146 1.00 27.18 115 ALA B C 1
ATOM 3783 O O . ALA B 1 115 ? -40.095 -20.250 -10.222 1.00 31.23 115 ALA B O 1
ATOM 3785 N N . VAL B 1 116 ? -39.342 -18.799 -8.625 1.00 27.22 116 VAL B N 1
ATOM 3786 C CA . VAL B 1 116 ? -40.016 -17.578 -9.166 1.00 26.62 116 VAL B CA 1
ATOM 3787 C C . VAL B 1 116 ? -39.239 -16.310 -8.778 1.00 23.65 116 VAL B C 1
ATOM 3788 O O . VAL B 1 116 ? -38.468 -16.360 -7.827 1.00 22.97 116 VAL B O 1
ATOM 3792 N N . GLY B 1 117 ? -39.259 -15.308 -9.655 1.00 24.18 117 GLY B N 1
ATOM 3793 C CA . GLY B 1 117 ? -38.820 -13.931 -9.360 1.00 24.92 117 GLY B CA 1
ATOM 3794 C C . GLY B 1 117 ? -37.328 -13.715 -9.555 1.00 24.06 117 GLY B C 1
ATOM 3795 O O . GLY B 1 117 ? -36.836 -12.652 -9.134 1.00 24.91 117 GLY B O 1
ATOM 3796 N N . ALA B 1 118 ? -36.653 -14.562 -10.325 1.00 22.80 118 ALA B N 1
ATOM 3797 C CA . ALA B 1 118 ? -35.189 -14.430 -10.532 1.00 24.52 118 ALA B CA 1
ATOM 3798 C C . ALA B 1 118 ? -34.874 -13.589 -11.782 1.00 22.53 118 ALA B C 1
ATOM 3799 O O . ALA B 1 118 ? -33.693 -13.288 -12.019 1.00 22.11 118 ALA B O 1
ATOM 3801 N N . ARG B 1 119 ? -35.876 -13.304 -12.608 1.00 22.43 119 ARG B N 1
ATOM 3802 C CA . ARG B 1 119 ? -35.684 -12.752 -13.966 1.00 23.52 119 ARG B CA 1
ATOM 3803 C C . ARG B 1 119 ? -36.988 -12.125 -14.447 1.00 26.03 119 ARG B C 1
ATOM 3804 O O . ARG B 1 119 ? -38.029 -12.370 -13.799 1.00 30.15 119 ARG B O 1
ATOM 3812 N N . SER B 1 120 ? -36.903 -11.318 -15.508 1.00 25.52 120 SER B N 1
ATOM 3813 C CA . SER B 1 120 ? -38.048 -10.742 -16.258 1.00 25.62 120 SER B CA 1
ATOM 3814 C C . SER B 1 120 ? -38.107 -11.483 -17.590 1.00 26.58 120 SER B C 1
ATOM 3815 O O . SER B 1 120 ? -37.098 -12.116 -17.955 1.00 25.57 120 SER B O 1
ATOM 3818 N N . THR B 1 121 ? -39.242 -11.427 -18.279 1.00 29.43 121 THR B N 1
ATOM 3819 C CA . THR B 1 121 ? -39.436 -12.151 -19.556 1.00 33.69 121 THR B CA 1
ATOM 3820 C C . THR B 1 121 ? -40.474 -11.410 -20.387 1.00 32.24 121 THR B C 1
ATOM 3821 O O . THR B 1 121 ? -41.309 -10.734 -19.803 1.00 31.34 121 THR B O 1
ATOM 3825 N N . ASN B 1 122 ? -40.267 -11.390 -21.696 1.00 38.00 122 ASN B N 1
ATOM 3826 C CA . ASN B 1 122 ? -41.244 -10.885 -22.694 1.00 40.75 122 ASN B CA 1
ATOM 3827 C C . ASN B 1 122 ? -41.378 -11.972 -23.761 1.00 38.23 122 ASN B C 1
ATOM 3828 O O . ASN B 1 122 ? -40.320 -12.455 -24.254 1.00 37.84 122 ASN B O 1
ATOM 3833 N N . PHE B 1 123 ? -42.577 -12.547 -23.865 1.00 36.01 123 PHE B N 1
ATOM 3834 C CA . PHE B 1 123 ? -42.885 -13.649 -24.812 1.00 38.37 123 PHE B CA 1
ATOM 3835 C C . PHE B 1 123 ? -43.864 -13.170 -25.891 1.00 39.31 123 PHE B C 1
ATOM 3836 O O . PHE B 1 123 ? -45.082 -13.113 -25.618 1.00 37.25 123 PHE B O 1
ATOM 3844 N N . LEU B 1 124 ? -43.342 -12.959 -27.104 1.00 43.79 124 LEU B N 1
ATOM 3845 C CA . LEU B 1 124 ? -44.110 -12.652 -28.342 1.00 45.60 124 LEU B CA 1
ATOM 3846 C C . LEU B 1 124 ? -45.197 -11.616 -28.060 1.00 45.84 124 LEU B C 1
ATOM 3847 O O . LEU B 1 124 ? -46.365 -11.944 -28.306 1.00 46.55 124 LEU B O 1
ATOM 3852 N N . ARG B 1 125 ? -44.855 -10.479 -27.445 1.00 54.26 125 ARG B N 1
ATOM 3853 C CA . ARG B 1 125 ? -45.816 -9.370 -27.192 1.00 60.88 125 ARG B CA 1
ATOM 3854 C C . ARG B 1 125 ? -46.163 -8.723 -28.538 1.00 71.68 125 ARG B C 1
ATOM 3855 O O . ARG B 1 125 ? -47.355 -8.412 -28.744 1.00 74.02 125 ARG B O 1
ATOM 3863 N N . THR B 1 126 ? -45.237 -8.855 -29.493 1.00 76.55 126 THR B N 1
ATOM 3864 C CA . THR B 1 126 ? -45.398 -8.534 -30.936 1.00 83.79 126 THR B CA 1
ATOM 3865 C C . THR B 1 126 ? -45.101 -9.802 -31.748 1.00 90.00 126 THR B C 1
ATOM 3866 O O . THR B 1 126 ? -44.111 -10.485 -31.411 1.00 81.56 126 THR B O 1
ATOM 3870 N N . THR B 1 127 ? -45.939 -10.128 -32.739 1.00 97.31 127 THR B N 1
ATOM 3871 C CA . THR B 1 127 ? -45.777 -11.313 -33.629 1.00 98.26 127 THR B CA 1
ATOM 3872 C C . THR B 1 127 ? -45.528 -10.844 -35.067 1.00 109.37 127 THR B C 1
ATOM 3873 O O . THR B 1 127 ? -46.048 -9.767 -35.432 1.00 129.21 127 THR B O 1
ATOM 3877 N N . THR B 1 128 ? -44.630 -11.529 -35.783 1.00 119.31 128 THR B N 1
ATOM 3878 C CA . THR B 1 128 ? -44.335 -11.281 -37.221 1.00 124.53 128 THR B CA 1
ATOM 3879 C C . THR B 1 128 ? -45.643 -11.472 -38.002 1.00 123.45 128 THR B C 1
ATOM 3880 O O . THR B 1 128 ? -45.944 -10.622 -38.862 1.00 113.46 128 THR B O 1
ATOM 3884 N N . SER B 1 129 ? -46.503 -12.349 -37.478 1.00 124.08 129 SER B N 1
ATOM 3885 C CA . SER B 1 129 ? -47.878 -12.641 -37.959 1.00 119.32 129 SER B CA 1
ATOM 3886 C C . SER B 1 129 ? -48.735 -11.365 -37.974 1.00 120.09 129 SER B C 1
ATOM 3887 O O . SER B 1 129 ? -49.493 -11.189 -38.941 1.00 120.50 129 SER B O 1
ATOM 3890 N N . GLY B 1 130 ? -48.666 -10.546 -36.917 1.00 124.89 130 GLY B N 1
ATOM 3891 C CA . GLY B 1 130 ? -49.478 -9.320 -36.755 1.00 112.05 130 GLY B CA 1
ATOM 3892 C C . GLY B 1 130 ? -50.370 -9.398 -35.525 1.00 104.09 130 GLY B C 1
ATOM 3893 O O . GLY B 1 130 ? -50.613 -8.338 -34.915 1.00 85.31 130 GLY B O 1
ATOM 3894 N N . SER B 1 131 ? -51.007 -10.558 -35.321 1.00 99.80 131 SER B N 1
ATOM 3895 C CA . SER B 1 131 ? -51.715 -10.960 -34.074 1.00 100.58 131 SER B CA 1
ATOM 3896 C C . SER B 1 131 ? -51.364 -12.425 -33.760 1.00 104.25 131 SER B C 1
ATOM 3897 O O . SER B 1 131 ? -50.149 -12.732 -33.769 1.00 100.50 131 SER B O 1
ATOM 3900 N N . ILE B 1 132 ? -52.349 -13.308 -33.521 1.00 105.56 132 ILE B N 1
ATOM 3901 C CA . ILE B 1 132 ? -52.080 -14.742 -33.174 1.00 115.91 132 ILE B CA 1
ATOM 3902 C C . ILE B 1 132 ? -50.929 -15.227 -34.055 1.00 122.93 132 ILE B C 1
ATOM 3903 O O . ILE B 1 132 ? -51.012 -15.178 -35.279 1.00 149.91 132 ILE B O 1
ATOM 3908 N N . PRO B 1 133 ? -49.818 -15.713 -33.461 1.00 107.90 133 PRO B N 1
ATOM 3909 C CA . PRO B 1 133 ? -48.643 -16.116 -34.230 1.00 102.34 133 PRO B CA 1
ATOM 3910 C C . PRO B 1 133 ? -48.859 -17.404 -35.041 1.00 96.14 133 PRO B C 1
ATOM 3911 O O . PRO B 1 133 ? -49.726 -18.195 -34.675 1.00 73.71 133 PRO B O 1
ATOM 3915 N N . GLY B 1 134 ? -48.059 -17.594 -36.099 1.00 92.53 134 GLY B N 1
ATOM 3916 C CA . GLY B 1 134 ? -48.002 -18.859 -36.856 1.00 92.38 134 GLY B CA 1
ATOM 3917 C C . GLY B 1 134 ? -47.862 -20.034 -35.892 1.00 94.36 134 GLY B C 1
ATOM 3918 O O . GLY B 1 134 ? -47.355 -19.869 -34.786 1.00 86.95 134 GLY B O 1
ATOM 3919 N N . PRO B 1 135 ? -48.405 -21.229 -36.208 1.00 93.84 135 PRO B N 1
ATOM 3920 C CA . PRO B 1 135 ? -48.237 -22.371 -35.313 1.00 87.21 135 PRO B CA 1
ATOM 3921 C C . PRO B 1 135 ? -46.743 -22.660 -35.090 1.00 78.33 135 PRO B C 1
ATOM 3922 O O . PRO B 1 135 ? -46.389 -22.975 -33.973 1.00 75.71 135 PRO B O 1
ATOM 3926 N N . SER B 1 136 ? -45.909 -22.412 -36.110 1.00 80.92 136 SER B N 1
ATOM 3927 C CA . SER B 1 136 ? -44.431 -22.600 -36.086 1.00 79.65 136 SER B CA 1
ATOM 3928 C C . SER B 1 136 ? -43.785 -21.583 -35.141 1.00 78.09 136 SER B C 1
ATOM 3929 O O . SER B 1 136 ? -42.979 -22.006 -34.286 1.00 86.32 136 SER B O 1
ATOM 3932 N N . GLU B 1 137 ? -44.066 -20.295 -35.360 1.00 68.96 137 GLU B N 1
ATOM 3933 C CA . GLU B 1 137 ? -43.508 -19.152 -34.589 1.00 62.85 137 GLU B CA 1
ATOM 3934 C C . GLU B 1 137 ? -43.772 -19.356 -33.092 1.00 54.42 137 GLU B C 1
ATOM 3935 O O . GLU B 1 137 ? -42.911 -18.955 -32.289 1.00 46.68 137 GLU B O 1
ATOM 3941 N N . LEU B 1 138 ? -44.971 -19.824 -32.733 1.00 54.46 138 LEU B N 1
ATOM 3942 C CA . LEU B 1 138 ? -45.417 -19.980 -31.322 1.00 55.39 138 LEU B CA 1
ATOM 3943 C C . LEU B 1 138 ? -44.682 -21.165 -30.696 1.00 50.38 138 LEU B C 1
ATOM 3944 O O . LEU B 1 138 ? -43.996 -20.953 -29.685 1.00 50.18 138 LEU B O 1
ATOM 3949 N N . SER B 1 139 ? -44.735 -22.328 -31.346 1.00 48.48 139 SER B N 1
ATOM 3950 C CA . SER B 1 139 ? -44.089 -23.585 -30.887 1.00 50.08 139 SER B CA 1
ATOM 3951 C C . SER B 1 139 ? -42.570 -23.388 -30.771 1.00 51.05 139 SER B C 1
ATOM 3952 O O . SER B 1 139 ? -42.009 -23.733 -29.716 1.00 49.43 139 SER B O 1
ATOM 3955 N N . ASP B 1 140 ? -41.932 -22.873 -31.825 1.00 48.98 140 ASP B N 1
ATOM 3956 C CA . ASP B 1 140 ? -40.477 -22.569 -31.858 1.00 51.86 140 ASP B CA 1
ATOM 3957 C C . ASP B 1 140 ? -40.135 -21.536 -30.765 1.00 53.94 140 ASP B C 1
ATOM 3958 O O . ASP B 1 140 ? -39.056 -21.677 -30.130 1.00 48.29 140 ASP B O 1
ATOM 3963 N N . GLY B 1 141 ? -41.022 -20.564 -30.516 1.00 46.40 141 GLY B N 1
ATOM 3964 C CA . GLY B 1 141 ? -40.819 -19.514 -29.496 1.00 44.55 141 GLY B CA 1
ATOM 3965 C C . GLY B 1 141 ? -40.746 -20.097 -28.094 1.00 39.68 141 GLY B C 1
ATOM 3966 O O . GLY B 1 141 ? -39.783 -19.800 -27.357 1.00 40.05 141 GLY B O 1
ATOM 3967 N N . PHE B 1 142 ? -41.735 -20.905 -27.728 1.00 38.30 142 PHE B N 1
ATOM 3968 C CA . PHE B 1 142 ? -41.786 -21.628 -26.434 1.00 40.33 142 PHE B CA 1
ATOM 3969 C C . PHE B 1 142 ? -40.448 -22.343 -26.226 1.00 37.36 142 PHE B C 1
ATOM 3970 O O . PHE B 1 142 ? -39.742 -22.080 -25.239 1.00 37.78 142 PHE B O 1
ATOM 3978 N N . GLN B 1 143 ? -40.068 -23.159 -27.199 1.00 35.54 143 GLN B N 1
ATOM 3979 C CA . GLN B 1 143 ? -38.906 -24.068 -27.093 1.00 42.96 143 GLN B CA 1
ATOM 3980 C C . GLN B 1 143 ? -37.607 -23.267 -26.982 1.00 38.93 143 GLN B C 1
ATOM 3981 O O . GLN B 1 143 ? -36.742 -23.682 -26.185 1.00 31.18 143 GLN B O 1
ATOM 3987 N N . ALA B 1 144 ? -37.473 -22.184 -27.754 1.00 37.55 144 ALA B N 1
ATOM 3988 C CA . ALA B 1 144 ? -36.254 -21.342 -27.799 1.00 36.74 144 ALA B CA 1
ATOM 3989 C C . ALA B 1 144 ? -36.025 -20.678 -26.434 1.00 33.26 144 ALA B C 1
ATOM 3990 O O . ALA B 1 144 ? -34.908 -20.791 -25.888 1.00 33.58 144 ALA B O 1
ATOM 3992 N N . ILE B 1 145 ? -37.007 -19.932 -25.940 1.00 29.45 145 ILE B N 1
ATOM 3993 C CA . ILE B 1 145 ? -36.864 -19.145 -24.682 1.00 29.01 145 ILE B CA 1
ATOM 3994 C C . ILE B 1 145 ? -36.763 -20.113 -23.496 1.00 30.06 145 ILE B C 1
ATOM 3995 O O . ILE B 1 145 ? -36.004 -19.798 -22.555 1.00 30.13 145 ILE B O 1
ATOM 4000 N N . SER B 1 146 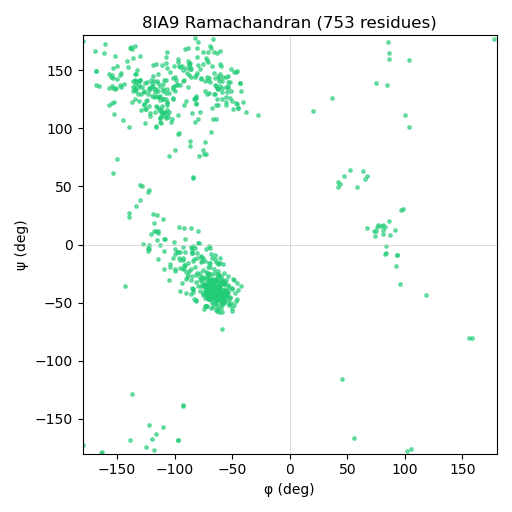? -37.377 -21.291 -23.589 1.00 31.52 146 SER B N 1
ATOM 4001 C CA . SER B 1 146 ? -37.297 -22.322 -22.524 1.00 29.59 146 SER B CA 1
ATOM 4002 C C . SER B 1 146 ? -35.875 -22.870 -22.431 1.00 29.01 146 SER B C 1
ATOM 4003 O O . SER B 1 146 ? -35.393 -23.035 -21.312 1.00 30.28 146 SER B O 1
ATOM 4006 N N . ALA B 1 147 ? -35.245 -23.125 -23.570 1.00 29.30 147 ALA B N 1
ATOM 4007 C CA . ALA B 1 147 ? -33.877 -23.683 -23.607 1.00 30.10 147 ALA B CA 1
ATOM 4008 C C . ALA B 1 147 ? -32.869 -22.697 -23.016 1.00 30.12 147 ALA B C 1
ATOM 4009 O O . ALA B 1 147 ? -31.979 -23.145 -22.297 1.00 29.28 147 ALA B O 1
ATOM 4011 N N . VAL B 1 148 ? -33.017 -21.413 -23.324 1.00 27.15 148 VAL B N 1
ATOM 4012 C CA . VAL B 1 148 ? -32.108 -20.368 -22.786 1.00 25.49 148 VAL B CA 1
ATOM 4013 C C . VAL B 1 148 ? -32.318 -20.230 -21.274 1.00 24.47 148 VAL B C 1
ATOM 4014 O O . VAL B 1 148 ? -31.325 -20.193 -20.564 1.00 23.88 148 VAL B O 1
ATOM 4018 N N . VAL B 1 149 ? -33.566 -20.188 -20.813 1.00 24.28 149 VAL B N 1
ATOM 4019 C CA . VAL B 1 149 ? -33.855 -20.084 -19.354 1.00 24.62 149 VAL B CA 1
ATOM 4020 C C . VAL B 1 149 ? -33.270 -21.307 -18.641 1.00 23.57 149 VAL B C 1
ATOM 4021 O O . VAL B 1 149 ? -32.730 -21.126 -17.552 1.00 27.16 149 VAL B O 1
ATOM 4025 N N . ALA B 1 150 ? -33.343 -22.482 -19.259 1.00 21.65 150 ALA B N 1
ATOM 4026 C CA . ALA B 1 150 ? -32.777 -23.711 -18.668 1.00 20.85 150 ALA B CA 1
ATOM 4027 C C . ALA B 1 150 ? -31.264 -23.585 -18.540 1.00 21.69 150 ALA B C 1
ATOM 4028 O O . ALA B 1 150 ? -30.716 -24.161 -17.605 1.00 22.15 150 ALA B O 1
ATOM 4030 N N . GLY B 1 151 ? -30.635 -22.843 -19.443 1.00 22.89 151 GLY B N 1
ATOM 4031 C CA . GLY B 1 151 ? -29.183 -22.637 -19.396 1.00 26.52 151 GLY B CA 1
ATOM 4032 C C . GLY B 1 151 ? -28.801 -21.499 -18.472 1.00 29.77 151 GLY B C 1
ATOM 4033 O O . GLY B 1 151 ? -27.603 -21.296 -18.271 1.00 32.36 151 GLY B O 1
ATOM 4034 N N . CYS B 1 152 ? -29.790 -20.814 -17.902 1.00 29.04 152 CYS B N 1
ATOM 4035 C CA . CYS B 1 152 ? -29.486 -19.646 -17.034 1.00 28.24 152 CYS B CA 1
ATOM 4036 C C . CYS B 1 152 ? -29.436 -20.055 -15.561 1.00 25.99 152 CYS B C 1
ATOM 4037 O O . CYS B 1 152 ? -29.149 -19.181 -14.738 1.00 26.54 152 CYS B O 1
ATOM 4040 N N . GLY B 1 153 ? -29.777 -21.299 -15.222 1.00 23.84 153 GLY B N 1
ATOM 4041 C CA . GLY B 1 153 ? -29.857 -21.728 -13.812 1.00 22.28 153 GLY B CA 1
ATOM 4042 C C . GLY B 1 153 ? -28.903 -22.859 -13.463 1.00 22.62 153 GLY B C 1
ATOM 4043 O O . GLY B 1 153 ? -28.091 -23.278 -14.324 1.00 21.14 153 GLY B O 1
ATOM 4044 N N . HIS B 1 154 ? -29.115 -23.447 -12.287 1.00 21.50 154 HIS B N 1
ATOM 4045 C CA . HIS B 1 154 ? -28.358 -24.614 -11.784 1.00 21.03 154 HIS B CA 1
ATOM 4046 C C . HIS B 1 154 ? -29.336 -25.702 -11.302 1.00 20.93 154 HIS B C 1
ATOM 4047 O O . HIS B 1 154 ? -29.006 -26.420 -10.347 1.00 18.91 154 HIS B O 1
ATOM 4054 N N . ARG B 1 155 ? -30.447 -25.897 -12.012 1.00 20.63 155 ARG B N 1
ATOM 4055 C CA . ARG B 1 155 ? -31.436 -26.962 -11.684 1.00 21.91 155 ARG B CA 1
ATOM 4056 C C . ARG B 1 155 ? -30.708 -28.307 -11.778 1.00 21.21 155 ARG B C 1
ATOM 4057 O O . ARG B 1 155 ? -29.794 -28.413 -12.593 1.00 21.41 155 ARG B O 1
ATOM 4065 N N . ARG B 1 156 ? -30.933 -29.200 -10.816 1.00 24.04 156 ARG B N 1
ATOM 4066 C CA . ARG B 1 156 ? -30.194 -30.483 -10.730 1.00 27.03 156 ARG B CA 1
ATOM 4067 C C . ARG B 1 156 ? -30.347 -31.245 -12.050 1.00 28.02 156 ARG B C 1
ATOM 4068 O O . ARG B 1 156 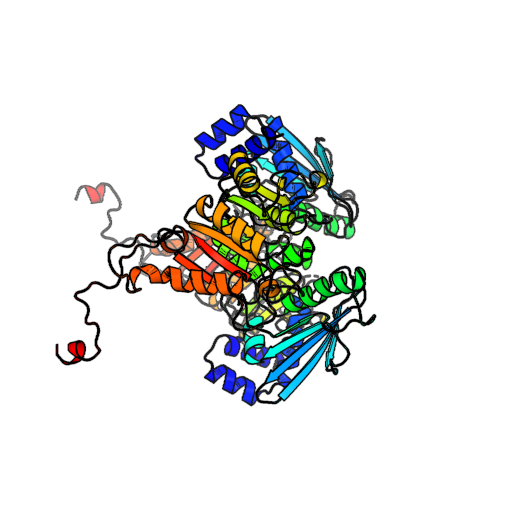? -31.452 -31.514 -12.518 1.00 22.46 156 ARG B O 1
ATOM 4076 N N . PRO B 1 157 ? -29.217 -31.587 -12.714 1.00 28.98 157 PRO B N 1
ATOM 4077 C CA . PRO B 1 157 ? -29.240 -32.462 -13.880 1.00 27.42 157 PRO B CA 1
ATOM 4078 C C . PRO B 1 157 ? -29.177 -33.951 -13.502 1.00 27.90 157 PRO B C 1
ATOM 4079 O O . PRO B 1 157 ? -28.818 -34.270 -12.359 1.00 28.24 157 PRO B O 1
ATOM 4083 N N . ASP B 1 158 ? -29.732 -34.795 -14.374 1.00 26.16 158 ASP B N 1
ATOM 4084 C CA . ASP B 1 158 ? -29.681 -36.273 -14.280 1.00 25.21 158 ASP B CA 1
ATOM 4085 C C . ASP B 1 158 ? -28.337 -36.714 -14.862 1.00 22.12 158 ASP B C 1
ATOM 4086 O O . ASP B 1 158 ? -28.144 -36.536 -16.049 1.00 21.69 158 ASP B O 1
ATOM 4091 N N . LEU B 1 159 ? -27.388 -37.116 -14.025 1.00 22.18 159 LEU B N 1
ATOM 4092 C CA . LEU B 1 159 ? -26.005 -37.447 -14.465 1.00 23.89 159 LEU B CA 1
ATOM 4093 C C . LEU B 1 159 ? -26.036 -38.590 -15.493 1.00 25.32 159 LEU B C 1
ATOM 4094 O O . LEU B 1 159 ? -25.087 -38.657 -16.321 1.00 24.85 159 LEU B O 1
ATOM 4099 N N . ASN B 1 160 ? -27.059 -39.460 -15.446 1.00 24.41 160 ASN B N 1
ATOM 4100 C CA . ASN B 1 160 ? -27.201 -40.589 -16.408 1.00 25.36 160 ASN B CA 1
ATOM 4101 C C . ASN B 1 160 ? -27.408 -40.006 -17.806 1.00 26.29 160 ASN B C 1
ATOM 4102 O O . ASN B 1 160 ? -26.725 -40.460 -18.737 1.00 29.30 160 ASN B O 1
ATOM 4107 N N . LEU B 1 161 ? -28.211 -38.945 -17.910 1.00 25.60 161 LEU B N 1
ATOM 4108 C CA . LEU B 1 161 ? -28.551 -38.304 -19.208 1.00 25.28 161 LEU B CA 1
ATOM 4109 C C . LEU B 1 161 ? -27.348 -37.519 -19.700 1.00 25.57 161 LEU B C 1
ATOM 4110 O O . LEU B 1 161 ? -27.091 -37.549 -20.925 1.00 30.38 161 LEU B O 1
ATOM 4115 N N . LEU B 1 162 ? -26.644 -36.854 -18.786 1.00 23.82 162 LEU B N 1
ATOM 4116 C CA . LEU B 1 162 ? -25.465 -36.020 -19.140 1.00 24.91 162 LEU B CA 1
ATOM 4117 C C . LEU B 1 162 ? -24.398 -36.913 -19.772 1.00 25.40 162 LEU B C 1
ATOM 4118 O O . LEU B 1 162 ? -23.932 -36.568 -20.882 1.00 26.89 162 LEU B O 1
ATOM 4123 N N . ALA B 1 163 ? -24.236 -38.120 -19.225 1.00 27.24 163 ALA B N 1
ATOM 4124 C CA . ALA B 1 163 ? -23.266 -39.137 -19.701 1.00 29.20 163 ALA B CA 1
ATOM 4125 C C . ALA B 1 163 ? -23.666 -39.628 -21.100 1.00 28.88 163 ALA B C 1
ATOM 4126 O O . ALA B 1 163 ? -22.784 -39.697 -21.964 1.00 28.17 163 ALA B O 1
ATOM 4128 N N . SER B 1 164 ? -24.963 -39.792 -21.368 1.00 27.95 164 SER B N 1
ATOM 4129 C CA . SER B 1 164 ? -25.465 -40.157 -22.720 1.00 28.47 164 SER B CA 1
ATOM 4130 C C . SER B 1 164 ? -25.299 -38.954 -23.656 1.00 30.32 164 SER B C 1
ATOM 4131 O O . SER B 1 164 ? -24.659 -39.117 -24.707 1.00 32.07 164 SER B O 1
ATOM 4134 N N . HIS B 1 165 ? -25.666 -37.756 -23.190 1.00 29.14 165 HIS B N 1
ATOM 4135 C CA . HIS B 1 165 ? -25.619 -36.503 -23.984 1.00 27.64 165 HIS B CA 1
ATOM 4136 C C . HIS B 1 165 ? -24.189 -36.235 -24.451 1.00 28.54 165 HIS B C 1
ATOM 4137 O O . HIS B 1 165 ? -24.023 -36.041 -25.658 1.00 28.94 165 HIS B O 1
ATOM 4144 N N . TYR B 1 166 ? -23.197 -36.258 -23.550 1.00 27.75 166 TYR B N 1
ATOM 4145 C CA . TYR B 1 166 ? -21.790 -35.902 -23.885 1.00 30.21 166 TYR B CA 1
ATOM 4146 C C . TYR B 1 166 ? -21.059 -37.132 -24.448 1.00 33.01 166 TYR B C 1
ATOM 4147 O O . TYR B 1 166 ? -19.916 -36.995 -24.957 1.00 32.25 166 TYR B O 1
ATOM 4156 N N . ARG B 1 167 ? -21.723 -38.292 -24.406 1.00 36.59 167 ARG B N 1
ATOM 4157 C CA . ARG B 1 167 ? -21.264 -39.566 -25.028 1.00 42.48 167 ARG B CA 1
ATOM 4158 C C . ARG B 1 167 ? -19.978 -40.056 -24.350 1.00 41.69 167 ARG B C 1
ATOM 4159 O O . ARG B 1 167 ? -18.997 -40.324 -25.059 1.00 43.54 167 ARG B O 1
ATOM 4167 N N . THR B 1 168 ? -20.023 -40.236 -23.032 1.00 40.21 168 THR B N 1
ATOM 4168 C CA . THR B 1 168 ? -18.928 -40.826 -22.230 1.00 43.27 168 THR B CA 1
ATOM 4169 C C . THR B 1 168 ? -19.324 -42.259 -21.887 1.00 42.73 168 THR B C 1
ATOM 4170 O O . THR B 1 168 ? -20.493 -42.440 -21.494 1.00 52.40 168 THR B O 1
ATOM 4174 N N . ASP B 1 169 ? -18.332 -43.144 -21.762 1.00 40.00 169 ASP B N 1
ATOM 4175 C CA . ASP B 1 169 ? -18.521 -44.595 -21.504 1.00 44.08 169 ASP B CA 1
ATOM 4176 C C . ASP B 1 169 ? -18.809 -44.835 -20.013 1.00 38.69 169 ASP B C 1
ATOM 4177 O O . ASP B 1 169 ? -19.018 -46.013 -19.642 1.00 43.62 169 ASP B O 1
ATOM 4182 N N . LYS B 1 170 ? -19.072 -43.769 -19.260 1.00 35.46 170 LYS B N 1
ATOM 4183 C CA . LYS B 1 170 ? -19.384 -43.824 -17.804 1.00 38.04 170 LYS B CA 1
ATOM 4184 C C . LYS B 1 170 ? -20.806 -44.373 -17.550 1.00 34.39 170 LYS B C 1
ATOM 4185 O O . LYS B 1 170 ? -21.024 -44.973 -16.478 1.00 34.11 170 LYS B O 1
ATOM 4191 N N . TRP B 1 171 ? -21.640 -44.443 -18.584 1.00 30.08 171 TRP B N 1
ATOM 4192 C CA . TRP B 1 171 ? -23.033 -44.948 -18.496 1.00 29.70 171 TRP B CA 1
ATOM 4193 C C . TRP B 1 171 ? -23.480 -45.478 -19.858 1.00 30.77 171 TRP B C 1
ATOM 4194 O O . TRP B 1 171 ? -22.883 -45.077 -20.876 1.00 37.85 171 TRP B O 1
ATOM 4205 N N . GLY B 1 172 ? -24.307 -46.517 -19.849 1.00 31.95 172 GLY B N 1
ATOM 4206 C CA . GLY B 1 172 ? -25.023 -46.986 -21.048 1.00 36.39 172 GLY B CA 1
ATOM 4207 C C . GLY B 1 172 ? -24.358 -48.142 -21.785 1.00 35.96 172 GLY B C 1
ATOM 4208 O O . GLY B 1 172 ? -24.734 -48.344 -22.942 1.00 38.53 172 GLY B O 1
ATOM 4209 N N . GLY B 1 173 ? -23.623 -49.027 -21.112 1.00 37.71 173 GLY B N 1
ATOM 4210 C CA . GLY B 1 173 ? -23.147 -50.260 -21.768 1.00 40.84 173 GLY B CA 1
ATOM 4211 C C . GLY B 1 173 ? -21.909 -50.847 -21.129 1.00 40.20 173 GLY B C 1
ATOM 4212 O O . GLY B 1 173 ? -22.027 -51.936 -20.554 1.00 46.04 173 GLY B O 1
ATOM 4213 N N . LEU B 1 174 ? -20.742 -50.301 -21.462 1.00 43.27 174 LEU B N 1
ATOM 4214 C CA . LEU B 1 174 ? -19.437 -50.749 -20.912 1.00 45.04 174 LEU B CA 1
ATOM 4215 C C . LEU B 1 174 ? -19.415 -50.542 -19.392 1.00 43.05 174 LEU B C 1
ATOM 4216 O O . LEU B 1 174 ? -18.893 -51.416 -18.691 1.00 45.84 174 LEU B O 1
ATOM 4221 N N . HIS B 1 175 ? -20.036 -49.474 -18.891 1.00 41.31 175 HIS B N 1
ATOM 4222 C CA . HIS B 1 175 ? -20.068 -49.152 -17.441 1.00 38.01 175 HIS B CA 1
ATOM 4223 C C . HIS B 1 175 ? -21.442 -48.608 -17.066 1.00 36.28 175 HIS B C 1
ATOM 4224 O O . HIS B 1 175 ? -22.116 -48.073 -17.967 1.00 36.08 175 HIS B O 1
ATOM 4231 N N . TRP B 1 176 ? -21.802 -48.702 -15.782 1.00 34.71 176 TRP B N 1
ATOM 4232 C CA . TRP B 1 176 ? -23.066 -48.156 -15.207 1.00 32.30 176 TRP B CA 1
ATOM 4233 C C . TRP B 1 176 ? -22.733 -47.337 -13.953 1.00 28.25 176 TRP B C 1
ATOM 4234 O O . TRP B 1 176 ? -23.321 -47.609 -12.888 1.00 25.65 176 TRP B O 1
ATOM 4245 N N . PHE B 1 177 ? -21.790 -46.397 -14.071 1.00 26.81 177 PHE B N 1
ATOM 4246 C CA . PHE B 1 177 ? -21.136 -45.706 -12.920 1.00 26.09 177 PHE B CA 1
ATOM 4247 C C . PHE B 1 177 ? -21.953 -44.523 -12.395 1.00 23.93 177 PHE B C 1
ATOM 4248 O O . PHE B 1 177 ? -21.795 -44.227 -11.220 1.00 24.35 177 PHE B O 1
ATOM 4256 N N . THR B 1 178 ? -22.593 -43.756 -13.274 1.00 23.13 178 THR B N 1
ATOM 4257 C CA . THR B 1 178 ? -23.056 -42.382 -12.965 1.00 22.97 178 THR B CA 1
ATOM 4258 C C . THR B 1 178 ? -23.999 -42.358 -11.760 1.00 22.82 178 THR B C 1
ATOM 4259 O O . THR B 1 178 ? -24.005 -41.407 -10.992 1.00 23.14 178 THR B O 1
ATOM 4263 N N . PRO B 1 179 ? -24.854 -43.372 -11.507 1.00 24.99 179 PRO B N 1
ATOM 4264 C CA . PRO B 1 179 ? -25.689 -43.357 -10.303 1.00 24.00 179 PRO B CA 1
ATOM 4265 C C . PRO B 1 179 ? -24.873 -43.446 -9.001 1.00 21.54 179 PRO B C 1
ATOM 4266 O O . PRO B 1 179 ? -25.289 -42.892 -8.025 1.00 21.60 179 PRO B O 1
ATOM 4270 N N . LEU B 1 180 ? -23.740 -44.132 -9.042 1.00 19.92 180 LEU B N 1
ATOM 4271 C CA . LEU B 1 180 ? -22.857 -44.295 -7.868 1.00 19.07 180 LEU B CA 1
ATOM 4272 C C . LEU B 1 180 ? -22.054 -43.012 -7.687 1.00 19.22 180 LEU B C 1
ATOM 4273 O O . LEU B 1 180 ? -21.683 -42.711 -6.558 1.00 19.75 180 LEU B O 1
ATOM 4278 N N . TYR B 1 181 ? -21.820 -42.295 -8.776 1.00 18.97 181 TYR B N 1
ATOM 4279 C CA . TYR B 1 181 ? -21.145 -40.985 -8.707 1.00 20.02 181 TYR B CA 1
ATOM 4280 C C . TYR B 1 181 ? -22.100 -39.992 -8.052 1.00 20.95 181 TYR B C 1
ATOM 4281 O O . TYR B 1 181 ? -21.638 -39.144 -7.295 1.00 23.33 181 TYR B O 1
ATOM 4290 N N . GLU B 1 182 ? -23.394 -40.132 -8.321 1.00 21.16 182 GLU B N 1
ATOM 4291 C CA . GLU B 1 182 ? -24.420 -39.258 -7.705 1.00 20.59 182 GLU B CA 1
ATOM 4292 C C . GLU B 1 182 ? -24.502 -39.549 -6.204 1.00 18.17 182 GLU B C 1
ATOM 4293 O O . GLU B 1 182 ? -24.666 -38.607 -5.437 1.00 15.46 182 GLU B O 1
ATOM 4299 N N . ARG B 1 183 ? -24.334 -40.806 -5.817 1.00 18.11 183 ARG B N 1
ATOM 4300 C CA . ARG B 1 183 ? -24.420 -41.207 -4.394 1.00 18.80 183 ARG B CA 1
ATOM 4301 C C . ARG B 1 183 ? -23.229 -40.659 -3.618 1.00 19.86 183 ARG B C 1
ATOM 4302 O O . ARG B 1 183 ? -23.434 -40.158 -2.516 1.00 20.64 183 ARG B O 1
ATOM 4310 N N . HIS B 1 184 ? -22.056 -40.684 -4.222 1.00 20.88 184 HIS B N 1
ATOM 4311 C CA . HIS B 1 184 ? -20.794 -40.315 -3.517 1.00 19.98 184 HIS B CA 1
ATOM 4312 C C . HIS B 1 184 ? -20.329 -38.876 -3.807 1.00 19.56 184 HIS B C 1
ATOM 4313 O O . HIS B 1 184 ? -19.509 -38.389 -3.029 1.00 20.44 184 HIS B O 1
ATOM 4320 N N . LEU B 1 185 ? -20.737 -38.251 -4.911 1.00 18.52 185 LEU B N 1
ATOM 4321 C CA . LEU B 1 185 ? -20.256 -36.883 -5.276 1.00 18.73 185 LEU B CA 1
ATOM 4322 C C . LEU B 1 185 ? -21.413 -35.884 -5.233 1.00 18.32 185 LEU B C 1
ATOM 4323 O O . LEU B 1 185 ? -21.144 -34.669 -5.150 1.00 17.24 185 LEU B O 1
ATOM 4328 N N . GLY B 1 186 ? -22.641 -36.394 -5.156 1.00 18.80 186 GLY B N 1
ATOM 4329 C CA . GLY B 1 186 ? -23.852 -35.566 -5.159 1.00 18.61 186 GLY B CA 1
ATOM 4330 C C . GLY B 1 186 ? -23.794 -34.521 -4.067 1.00 19.95 186 GLY B C 1
ATOM 4331 O O . GLY B 1 186 ? -24.268 -33.395 -4.320 1.00 20.28 186 GLY B O 1
ATOM 4332 N N . GLU B 1 187 ? -23.272 -34.867 -2.888 1.00 19.56 187 GLU B N 1
ATOM 4333 C CA . GLU B 1 187 ? -23.263 -33.921 -1.743 1.00 22.22 187 GLU B CA 1
ATOM 4334 C C . GLU B 1 187 ? -22.285 -32.763 -2.001 1.00 21.49 187 GLU B C 1
ATOM 4335 O O . GLU B 1 187 ? -22.392 -31.756 -1.256 1.00 20.23 187 GLU B O 1
ATOM 4341 N N . PHE B 1 188 ? -21.557 -32.765 -3.125 1.00 21.17 188 PHE B N 1
ATOM 4342 C CA . PHE B 1 188 ? -20.572 -31.691 -3.453 1.00 22.34 188 PHE B CA 1
ATOM 4343 C C . PHE B 1 188 ? -21.053 -30.805 -4.607 1.00 22.45 188 PHE B C 1
ATOM 4344 O O . PHE B 1 188 ? -20.320 -29.879 -4.956 1.00 24.55 188 PHE B O 1
ATOM 4352 N N . ARG B 1 189 ? -22.172 -31.129 -5.254 1.00 23.87 189 ARG B N 1
ATOM 4353 C CA . ARG B 1 189 ? -22.658 -30.388 -6.450 1.00 23.53 189 ARG B CA 1
ATOM 4354 C C . ARG B 1 189 ? -22.684 -28.876 -6.179 1.00 21.94 189 ARG B C 1
ATOM 4355 O O . ARG B 1 189 ? -22.550 -28.100 -7.120 1.00 19.48 189 ARG B O 1
ATOM 4363 N N . ASP B 1 190 ? -23.060 -28.486 -4.965 1.00 22.81 190 ASP B N 1
ATOM 4364 C CA . ASP B 1 190 ? -23.263 -27.075 -4.560 1.00 23.18 190 ASP B CA 1
ATOM 4365 C C . ASP B 1 190 ? -21.921 -26.438 -4.162 1.00 23.76 190 ASP B C 1
ATOM 4366 O O . ASP B 1 190 ? -21.921 -25.226 -3.830 1.00 19.45 190 ASP B O 1
ATOM 4371 N N . ARG B 1 191 ? -20.890 -27.269 -3.954 1.00 23.57 191 ARG B N 1
ATOM 4372 C CA . ARG B 1 191 ? -19.565 -26.842 -3.426 1.00 24.35 191 ARG B CA 1
ATOM 4373 C C . ARG B 1 191 ? -18.709 -26.357 -4.593 1.00 23.35 191 ARG B C 1
ATOM 4374 O O . ARG B 1 191 ? -18.874 -26.835 -5.717 1.00 22.47 191 ARG B O 1
ATOM 4382 N N . PRO B 1 192 ? -17.878 -25.311 -4.339 1.00 22.22 192 PRO B N 1
ATOM 4383 C CA . PRO B 1 192 ? -16.940 -24.798 -5.345 1.00 23.50 192 PRO B CA 1
ATOM 4384 C C . PRO B 1 192 ? -15.783 -25.789 -5.447 1.00 23.65 192 PRO B C 1
ATOM 4385 O O . PRO B 1 192 ? -14.741 -25.533 -4.910 1.00 24.59 192 PRO B O 1
ATOM 4389 N N . VAL B 1 193 ? -15.987 -26.861 -6.195 1.00 22.65 193 VAL B N 1
ATOM 4390 C CA . VAL B 1 193 ? -14.979 -27.956 -6.171 1.00 24.74 193 VAL B CA 1
ATOM 4391 C C . VAL B 1 193 ? -13.915 -27.858 -7.266 1.00 25.76 193 VAL B C 1
ATOM 4392 O O . VAL B 1 193 ? -14.147 -27.201 -8.278 1.00 26.03 193 VAL B O 1
ATOM 4396 N N . ARG B 1 194 ? -12.751 -28.425 -6.990 1.00 24.68 194 ARG B N 1
ATOM 4397 C CA . ARG B 1 194 ? -11.703 -28.565 -8.018 1.00 24.11 194 ARG B CA 1
ATOM 4398 C C . ARG B 1 194 ? -11.636 -30.072 -8.241 1.00 23.72 194 ARG B C 1
ATOM 4399 O O . ARG B 1 194 ? -11.374 -30.789 -7.281 1.00 21.83 194 ARG B O 1
ATOM 4407 N N . ILE B 1 195 ? -11.967 -30.516 -9.444 1.00 23.27 195 ILE B N 1
ATOM 4408 C CA . ILE B 1 195 ? -12.007 -31.972 -9.741 1.00 24.11 195 ILE B CA 1
ATOM 4409 C C . ILE B 1 195 ? -10.907 -32.338 -10.730 1.00 23.76 195 ILE B C 1
ATOM 4410 O O . ILE B 1 195 ? -10.721 -31.617 -11.699 1.00 23.01 195 ILE B O 1
ATOM 4415 N N . LEU B 1 196 ? -10.223 -33.440 -10.453 1.00 24.76 196 LEU B N 1
ATOM 4416 C CA . LEU B 1 196 ? -9.168 -33.950 -11.348 1.00 25.55 196 LEU B CA 1
ATOM 4417 C C . LEU B 1 196 ? -9.554 -35.317 -11.915 1.00 26.78 196 LEU B C 1
ATOM 4418 O O . LEU B 1 196 ? -9.795 -36.235 -11.136 1.00 23.65 196 LEU B O 1
ATOM 4423 N N . GLU B 1 197 ? -9.668 -35.408 -13.230 1.00 29.39 197 GLU B N 1
ATOM 4424 C CA . GLU B 1 197 ? -9.855 -36.717 -13.905 1.00 32.20 197 GLU B CA 1
ATOM 4425 C C . GLU B 1 197 ? -8.550 -37.060 -14.631 1.00 33.81 197 GLU B C 1
ATOM 4426 O O . GLU B 1 197 ? -8.039 -36.191 -15.373 1.00 30.99 197 GLU B O 1
ATOM 4432 N N . ILE B 1 198 ? -7.888 -38.126 -14.180 1.00 35.83 198 ILE B N 1
ATOM 4433 C CA . ILE B 1 198 ? -6.679 -38.702 -14.838 1.00 34.81 198 ILE B CA 1
ATOM 4434 C C . ILE B 1 198 ? -7.161 -39.576 -15.994 1.00 35.56 198 ILE B C 1
ATOM 4435 O O . ILE B 1 198 ? -7.974 -40.490 -15.745 1.00 31.70 198 ILE B O 1
ATOM 4440 N N . GLY B 1 199 ? -6.737 -39.255 -17.216 1.00 38.08 199 GLY B N 1
ATOM 4441 C CA . GLY B 1 199 ? -7.176 -39.964 -18.430 1.00 40.64 199 GLY B CA 1
ATOM 4442 C C . GLY B 1 199 ? -8.197 -39.151 -19.202 1.00 44.29 199 GLY B C 1
ATOM 4443 O O . GLY B 1 199 ? -9.349 -39.034 -18.728 1.00 46.14 199 GLY B O 1
ATOM 4444 N N . VAL B 1 200 ? -7.735 -38.495 -20.266 1.00 44.71 200 VAL B N 1
ATOM 4445 C CA . VAL B 1 200 ? -8.561 -37.689 -21.210 1.00 47.79 200 VAL B CA 1
ATOM 4446 C C . VAL B 1 200 ? -8.615 -38.434 -22.553 1.00 54.60 200 VAL B C 1
ATOM 4447 O O . VAL B 1 200 ? -9.709 -38.438 -23.160 1.00 62.20 200 VAL B O 1
ATOM 4451 N N . GLY B 1 208 ? -9.946 -36.416 -29.753 1.00 65.58 208 GLY B N 1
ATOM 4452 C CA . GLY B 1 208 ? -10.311 -37.669 -29.058 1.00 70.81 208 GLY B CA 1
ATOM 4453 C C . GLY B 1 208 ? -10.306 -37.509 -27.542 1.00 71.99 208 GLY B C 1
ATOM 4454 O O . GLY B 1 208 ? -9.239 -37.195 -26.980 1.00 65.13 208 GLY B O 1
ATOM 4455 N N . GLY B 1 209 ? -11.478 -37.631 -26.910 1.00 74.06 209 GLY B N 1
ATOM 4456 C CA . GLY B 1 209 ? -11.644 -37.536 -25.445 1.00 69.47 209 GLY B CA 1
ATOM 4457 C C . GLY B 1 209 ? -12.263 -36.218 -24.999 1.00 58.05 209 GLY B C 1
ATOM 4458 O O . GLY B 1 209 ? -12.691 -35.423 -25.852 1.00 55.54 209 GLY B O 1
ATOM 4459 N N . GLY B 1 210 ? -12.371 -36.025 -23.685 1.00 54.12 210 GLY B N 1
ATOM 4460 C CA . GLY B 1 210 ? -12.901 -34.794 -23.070 1.00 47.88 210 GLY B CA 1
ATOM 4461 C C . GLY B 1 210 ? -14.388 -34.898 -22.795 1.00 43.74 210 GLY B C 1
ATOM 4462 O O . GLY B 1 210 ? -14.947 -33.946 -22.210 1.00 41.89 210 GLY B O 1
ATOM 4463 N N . GLU B 1 211 ? -15.030 -35.956 -23.293 1.00 38.40 211 GLU B N 1
ATOM 4464 C CA . GLU B 1 211 ? -16.475 -36.188 -23.073 1.00 37.74 211 GLU B CA 1
ATOM 4465 C C . GLU B 1 211 ? -16.762 -36.055 -21.573 1.00 34.79 211 GLU B C 1
ATOM 4466 O O . GLU B 1 211 ? -17.630 -35.233 -21.200 1.00 36.19 211 GLU B O 1
ATOM 4472 N N . SER B 1 212 ? -16.087 -36.853 -20.744 1.00 30.09 212 SER B N 1
ATOM 4473 C CA . SER B 1 212 ? -16.364 -36.929 -19.291 1.00 29.23 212 SER B CA 1
ATOM 4474 C C . SER B 1 212 ? -16.056 -35.577 -18.628 1.00 29.06 212 SER B C 1
ATOM 4475 O O . SER B 1 212 ? -16.852 -35.163 -17.751 1.00 26.00 212 SER B O 1
ATOM 4478 N N . LEU B 1 213 ? -15.087 -34.818 -19.161 1.00 30.41 213 LEU B N 1
ATOM 4479 C CA . LEU B 1 213 ? -14.725 -33.477 -18.620 1.00 28.82 213 LEU B CA 1
ATOM 4480 C C . LEU B 1 213 ? -15.911 -32.526 -18.793 1.00 27.00 213 LEU B C 1
ATOM 4481 O O . LEU B 1 213 ? -16.137 -31.716 -17.881 1.00 25.35 213 LEU B O 1
ATOM 4486 N N . LYS B 1 214 ? -16.535 -32.532 -19.974 1.00 28.07 214 LYS B N 1
ATOM 4487 C CA . LYS B 1 214 ? -17.731 -31.708 -20.297 1.00 29.42 214 LYS B CA 1
ATOM 4488 C C . LYS B 1 214 ? -18.858 -32.045 -19.309 1.00 28.08 214 LYS B C 1
ATOM 4489 O O . LYS B 1 214 ? -19.482 -31.108 -18.745 1.00 26.24 214 LYS B O 1
ATOM 4495 N N . MET B 1 215 ? -19.044 -33.340 -19.041 1.00 25.95 215 MET B N 1
ATOM 4496 C CA . MET B 1 215 ? -20.089 -33.865 -18.140 1.00 23.77 215 MET B CA 1
ATOM 4497 C C . MET B 1 215 ? -19.873 -33.309 -16.724 1.00 22.85 215 MET B C 1
ATOM 4498 O O . MET B 1 215 ? -20.867 -32.848 -16.131 1.00 21.98 215 MET B O 1
ATOM 4503 N N . TRP B 1 216 ? -18.634 -33.282 -16.221 1.00 21.60 216 TRP B N 1
ATOM 4504 C CA . TRP B 1 216 ? -18.315 -32.796 -14.850 1.00 21.80 216 TRP B CA 1
ATOM 4505 C C . TRP B 1 216 ? -18.508 -31.278 -14.770 1.00 22.21 216 TRP B C 1
ATOM 4506 O O . TRP B 1 216 ? -18.997 -30.777 -13.726 1.00 23.35 216 TRP B O 1
ATOM 4517 N N . LYS B 1 217 ? -18.214 -30.571 -15.852 1.00 22.89 217 LYS B N 1
ATOM 4518 C CA . LYS B 1 217 ? -18.377 -29.096 -15.899 1.00 24.86 217 LYS B CA 1
ATOM 4519 C C . LYS B 1 217 ? -19.861 -28.784 -15.758 1.00 24.13 217 LYS B C 1
ATOM 4520 O O . LYS B 1 217 ? -20.198 -27.865 -15.007 1.00 24.34 217 LYS B O 1
ATOM 4526 N N . ARG B 1 218 ? -20.702 -29.593 -16.399 1.00 23.96 218 ARG B N 1
ATOM 4527 C CA . ARG B 1 218 ? -22.172 -29.439 -16.379 1.00 23.80 218 ARG B CA 1
ATOM 4528 C C . ARG B 1 218 ? -22.720 -29.812 -14.999 1.00 22.31 218 ARG B C 1
ATOM 4529 O O . ARG B 1 218 ? -23.686 -29.173 -14.560 1.00 23.18 218 ARG B O 1
ATOM 4537 N N . TYR B 1 219 ? -22.210 -30.883 -14.395 1.00 21.69 219 TYR B N 1
ATOM 4538 C CA . TYR B 1 219 ? -22.775 -31.470 -13.155 1.00 21.74 219 TYR B CA 1
ATOM 4539 C C . TYR B 1 219 ? -22.429 -30.549 -11.990 1.00 21.12 219 TYR B C 1
ATOM 4540 O O . TYR B 1 219 ? -23.352 -30.076 -11.328 1.00 23.02 219 TYR B O 1
ATOM 4549 N N . PHE B 1 220 ? -21.149 -30.223 -11.830 1.00 20.66 220 PHE B N 1
ATOM 4550 C CA . PHE B 1 220 ? -20.664 -29.248 -10.819 1.00 20.42 220 PHE B CA 1
ATOM 4551 C C . PHE B 1 220 ? -20.742 -27.838 -11.420 1.00 20.95 220 PHE B C 1
ATOM 4552 O O . PHE B 1 220 ? -19.732 -27.370 -12.011 1.00 23.10 220 PHE B O 1
ATOM 4560 N N . HIS B 1 221 ? -21.890 -27.172 -11.262 1.00 20.19 221 HIS B N 1
ATOM 4561 C CA . HIS B 1 221 ? -22.137 -25.815 -11.817 1.00 20.47 221 HIS B CA 1
ATOM 4562 C C . HIS B 1 221 ? -21.219 -24.768 -11.164 1.00 21.08 221 HIS B C 1
ATOM 4563 O O . HIS B 1 221 ? -21.243 -23.612 -11.627 1.00 25.27 221 HIS B O 1
ATOM 4570 N N . ARG B 1 222 ? -20.542 -25.101 -10.065 1.00 20.20 222 ARG B N 1
ATOM 4571 C CA . ARG B 1 222 ? -19.586 -24.187 -9.381 1.00 20.25 222 ARG B CA 1
ATOM 4572 C C . ARG B 1 222 ? -18.171 -24.769 -9.487 1.00 20.49 222 ARG B C 1
ATOM 4573 O O . ARG B 1 222 ? -17.289 -24.279 -8.762 1.00 20.70 222 ARG B O 1
ATOM 4581 N N . GLY B 1 223 ? -17.977 -25.819 -10.295 1.00 18.99 223 GLY B N 1
ATOM 4582 C CA . GLY B 1 223 ? -16.701 -26.549 -10.358 1.00 19.50 223 GLY B CA 1
ATOM 4583 C C . GLY B 1 223 ? -15.679 -25.988 -11.345 1.00 20.24 223 GLY B C 1
ATOM 4584 O O . GLY B 1 223 ? -16.062 -25.494 -12.444 1.00 18.97 223 GLY B O 1
ATOM 4585 N N . LEU B 1 224 ? -14.408 -26.275 -11.059 1.00 20.76 224 LEU B N 1
ATOM 4586 C CA . LEU B 1 224 ? -13.276 -26.143 -12.012 1.00 21.11 224 LEU B CA 1
ATOM 4587 C C . LEU B 1 224 ? -12.785 -27.546 -12.346 1.00 21.62 224 LEU B C 1
ATOM 4588 O O . LEU B 1 224 ? -12.592 -28.332 -11.392 1.00 21.68 224 LEU B O 1
ATOM 4593 N N . VAL B 1 225 ? -12.860 -27.916 -13.622 1.00 21.76 225 VAL B N 1
ATOM 4594 C CA . VAL B 1 225 ? -12.545 -29.294 -14.086 1.00 23.10 225 VAL B CA 1
ATOM 4595 C C . VAL B 1 225 ? -11.125 -29.333 -14.658 1.00 24.16 225 VAL B C 1
ATOM 4596 O O . VAL B 1 225 ? -10.841 -28.538 -15.550 1.00 25.80 225 VAL B O 1
ATOM 4600 N N . PHE B 1 226 ? -10.323 -30.321 -14.240 1.00 26.28 226 PHE B N 1
ATOM 4601 C CA . PHE B 1 226 ? -8.898 -30.505 -14.628 1.00 26.72 226 PHE B CA 1
ATOM 4602 C C . PHE B 1 226 ? -8.691 -31.913 -15.187 1.00 27.08 226 PHE B C 1
ATOM 4603 O O . PHE B 1 226 ? -9.091 -32.905 -14.536 1.00 27.14 226 PHE B O 1
ATOM 4611 N N . GLY B 1 227 ? -8.312 -31.959 -16.460 1.00 27.31 227 GLY B N 1
ATOM 4612 C CA . GLY B 1 227 ? -8.073 -33.195 -17.219 1.00 29.99 227 GLY B CA 1
ATOM 4613 C C . GLY B 1 227 ? -6.587 -33.441 -17.405 1.00 32.79 227 GLY B C 1
ATOM 4614 O O . GLY B 1 227 ? -5.919 -32.613 -18.033 1.00 32.38 227 GLY B O 1
ATOM 4615 N N . MET B 1 228 ? -6.083 -34.506 -16.790 1.00 36.34 228 MET B N 1
ATOM 4616 C CA . MET B 1 228 ? -4.660 -34.899 -16.821 1.00 39.83 228 MET B CA 1
ATOM 4617 C C . MET B 1 228 ? -4.464 -36.045 -17.817 1.00 40.11 228 MET B C 1
ATOM 4618 O O . MET B 1 228 ? -5.296 -36.968 -17.827 1.00 44.07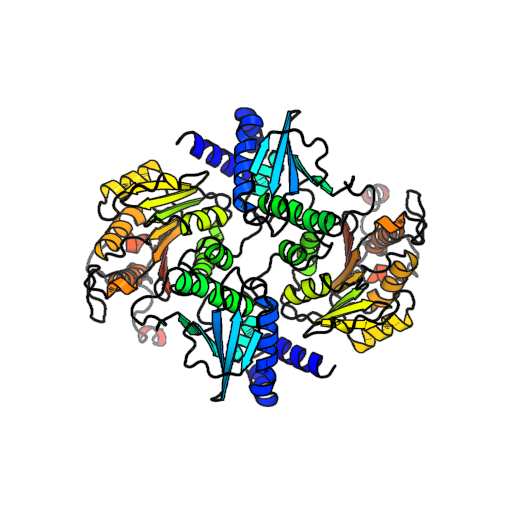 228 MET B O 1
ATOM 4623 N N . ASP B 1 229 ? -3.558 -35.853 -18.772 1.00 40.99 229 ASP B N 1
ATOM 4624 C CA . ASP B 1 229 ? -3.176 -36.882 -19.769 1.00 43.93 229 ASP B CA 1
ATOM 4625 C C . ASP B 1 229 ? -1.719 -36.639 -20.148 1.00 44.25 229 ASP B C 1
ATOM 4626 O O . ASP B 1 229 ? -1.271 -35.486 -20.050 1.00 45.62 229 ASP B O 1
ATOM 4631 N N . VAL B 1 230 ? -1.027 -37.692 -20.571 1.00 49.37 230 VAL B N 1
ATOM 4632 C CA . VAL B 1 230 ? 0.410 -37.648 -20.961 1.00 56.80 230 VAL B CA 1
ATOM 4633 C C . VAL B 1 230 ? 0.522 -36.983 -22.340 1.00 53.57 230 VAL B C 1
ATOM 4634 O O . VAL B 1 230 ? 1.484 -36.221 -22.536 1.00 51.58 230 VAL B O 1
ATOM 4638 N N . PHE B 1 231 ? -0.570 -36.998 -23.109 1.00 53.43 231 PHE B N 1
ATOM 4639 C CA . PHE B 1 231 ? -0.683 -36.315 -24.425 1.00 58.52 231 PHE B CA 1
ATOM 4640 C C . PHE B 1 231 ? -1.336 -34.934 -24.259 1.00 59.19 231 PHE B C 1
ATOM 4641 O O . PHE B 1 231 ? -2.122 -34.723 -23.309 1.00 63.35 231 PHE B O 1
ATOM 4649 N N . ASP B 1 232 ? -1.004 -34.010 -25.164 1.00 56.36 232 ASP B N 1
ATOM 4650 C CA . ASP B 1 232 ? -1.608 -32.654 -25.253 1.00 56.13 232 ASP B CA 1
ATOM 4651 C C . ASP B 1 232 ? -3.109 -32.788 -25.548 1.00 53.80 232 ASP B C 1
ATOM 4652 O O . ASP B 1 232 ? -3.473 -33.571 -26.455 1.00 49.39 232 ASP B O 1
ATOM 4657 N N . LYS B 1 233 ? -3.937 -32.031 -24.824 1.00 49.72 233 LYS B N 1
ATOM 4658 C CA . LYS B 1 233 ? -5.411 -31.972 -25.023 1.00 50.38 233 LYS B CA 1
ATOM 4659 C C . LYS B 1 233 ? -5.879 -30.519 -24.867 1.00 46.74 233 LYS B C 1
ATOM 4660 O O . LYS B 1 233 ? -7.082 -30.314 -24.647 1.00 44.44 233 LYS B O 1
ATOM 4666 N N . SER B 1 234 ? -4.998 -29.559 -25.155 1.00 48.09 234 SER B N 1
ATOM 4667 C CA . SER B 1 234 ? -5.233 -28.103 -24.970 1.00 47.60 234 SER B CA 1
ATOM 4668 C C . SER B 1 234 ? -6.368 -27.616 -25.880 1.00 45.49 234 SER B C 1
ATOM 4669 O O . SER B 1 234 ? -6.972 -26.586 -25.539 1.00 50.93 234 SER B O 1
ATOM 4672 N N . PHE B 1 235 ? -6.766 -28.399 -26.886 1.00 45.34 235 PHE B N 1
ATOM 4673 C CA . PHE B 1 235 ? -7.843 -28.027 -27.844 1.00 46.49 235 PHE B CA 1
ATOM 4674 C C . PHE B 1 235 ? -9.221 -28.216 -27.179 1.00 45.66 235 PHE B C 1
ATOM 4675 O O . PHE B 1 235 ? -10.263 -27.856 -27.777 1.00 37.98 235 PHE B O 1
ATOM 4683 N N . LEU B 1 236 ? -9.252 -28.867 -26.013 1.00 43.09 236 LEU B N 1
ATOM 4684 C CA . LEU B 1 236 ? -10.503 -29.077 -25.234 1.00 42.02 236 LEU B CA 1
ATOM 4685 C C . LEU B 1 236 ? -10.682 -27.916 -24.253 1.00 38.32 236 LEU B C 1
ATOM 4686 O O . LEU B 1 236 ? -11.771 -27.810 -23.697 1.00 40.48 236 LEU B O 1
ATOM 4691 N N . ASP B 1 237 ? -9.616 -27.162 -23.973 1.00 36.26 237 ASP B N 1
ATOM 4692 C CA . ASP B 1 237 ? -9.617 -26.077 -22.962 1.00 36.10 237 ASP B CA 1
ATOM 4693 C C . ASP B 1 237 ? -10.765 -25.111 -23.259 1.00 36.45 237 ASP B C 1
ATOM 4694 O O . ASP B 1 237 ? -11.125 -24.964 -24.435 1.00 38.73 237 ASP B O 1
ATOM 4699 N N . GLN B 1 238 ? -11.485 -24.742 -22.202 1.00 35.21 238 GLN B N 1
ATOM 4700 C CA . GLN B 1 238 ? -12.609 -23.777 -22.223 1.00 35.74 238 GLN B CA 1
ATOM 4701 C C . GLN B 1 238 ? -12.885 -23.331 -20.782 1.00 35.49 238 GLN B C 1
ATOM 4702 O O . GLN B 1 238 ? -12.116 -23.704 -19.875 1.00 41.63 238 GLN B O 1
ATOM 4708 N N . GLN B 1 239 ? -13.881 -22.474 -20.594 1.00 33.66 239 GLN B N 1
ATOM 4709 C CA . GLN B 1 239 ? -14.232 -21.921 -19.264 1.00 32.05 239 GLN B CA 1
ATOM 4710 C C . GLN B 1 239 ? -14.508 -23.056 -18.257 1.00 28.59 239 GLN B C 1
ATOM 4711 O O . GLN B 1 239 ? -15.210 -24.023 -18.630 1.00 25.84 239 GLN B O 1
ATOM 4717 N N . ARG B 1 240 ? -13.817 -23.011 -17.108 1.00 26.03 240 ARG B N 1
ATOM 4718 C CA . ARG B 1 240 ? -13.929 -23.965 -15.972 1.00 25.41 240 ARG B CA 1
ATOM 4719 C C . ARG B 1 240 ? -13.422 -25.359 -16.382 1.00 28.68 240 ARG B C 1
ATOM 4720 O O . ARG B 1 240 ? -13.754 -26.329 -15.663 1.00 28.37 240 ARG B O 1
ATOM 4728 N N . LEU B 1 241 ? -12.704 -25.489 -17.507 1.00 28.70 241 LEU B N 1
ATOM 4729 C CA . LEU B 1 241 ? -12.228 -26.808 -18.014 1.00 29.28 241 LEU B CA 1
ATOM 4730 C C . LEU B 1 241 ? -10.801 -26.655 -18.550 1.00 31.04 241 LEU B C 1
ATOM 4731 O O . LEU B 1 241 ? -10.656 -26.275 -19.730 1.00 30.93 241 LEU B O 1
ATOM 4736 N N . CYS B 1 242 ? -9.828 -27.079 -17.739 1.00 31.20 242 CYS B N 1
ATOM 4737 C CA . CYS B 1 242 ? -8.391 -26.965 -18.076 1.00 34.50 242 CYS B CA 1
ATOM 4738 C C . CYS B 1 242 ? -7.754 -28.346 -18.243 1.00 34.68 242 CYS B C 1
ATOM 4739 O O . CYS B 1 242 ? -7.944 -29.192 -17.371 1.00 34.62 242 CYS B O 1
ATOM 4742 N N . THR B 1 243 ? -7.008 -28.535 -19.327 1.00 35.35 243 THR B N 1
ATOM 4743 C CA . THR B 1 243 ? -6.268 -29.798 -19.554 1.00 38.14 243 THR B CA 1
ATOM 4744 C C . THR B 1 243 ? -4.805 -29.593 -19.158 1.00 39.54 243 THR B C 1
ATOM 4745 O O . THR B 1 243 ? -4.288 -28.490 -19.364 1.00 39.74 243 THR B O 1
ATOM 4749 N N . VAL B 1 244 ? -4.185 -30.619 -18.588 1.00 38.07 244 VAL B N 1
ATOM 4750 C CA . VAL B 1 244 ? -2.767 -30.528 -18.151 1.00 38.64 244 VAL B CA 1
ATOM 4751 C C . VAL B 1 244 ? -2.003 -31.741 -18.669 1.00 42.74 244 VAL B C 1
ATOM 4752 O O . VAL B 1 244 ? -2.575 -32.840 -18.680 1.00 41.16 244 VAL B O 1
ATOM 4756 N N . ARG B 1 245 ? -0.761 -31.529 -19.106 1.00 45.37 245 ARG B N 1
ATOM 4757 C CA . ARG B 1 245 ? 0.093 -32.656 -19.550 1.00 46.67 245 ARG B CA 1
ATOM 4758 C C . ARG B 1 245 ? 0.880 -33.163 -18.339 1.00 42.36 245 ARG B C 1
ATOM 4759 O O . ARG B 1 245 ? 1.524 -32.347 -17.687 1.00 37.08 245 ARG B O 1
ATOM 4767 N N . ALA B 1 246 ? 0.758 -34.453 -18.028 1.00 41.86 246 ALA B N 1
ATOM 4768 C CA . ALA B 1 246 ? 1.483 -35.058 -16.892 1.00 43.85 246 ALA B CA 1
ATOM 4769 C C . ALA B 1 246 ? 1.376 -36.581 -16.951 1.00 46.10 246 ALA B C 1
ATOM 4770 O O . ALA B 1 246 ? 0.346 -37.069 -17.427 1.00 52.19 246 ALA B O 1
ATOM 4772 N N . ASP B 1 247 ? 2.395 -37.289 -16.463 1.00 49.27 247 ASP B N 1
ATOM 4773 C CA . ASP B 1 247 ? 2.424 -38.776 -16.482 1.00 52.96 247 ASP B CA 1
ATOM 4774 C C . ASP B 1 247 ? 2.055 -39.297 -15.096 1.00 50.28 247 ASP B C 1
ATOM 4775 O O . ASP B 1 247 ? 2.721 -38.900 -14.138 1.00 51.80 247 ASP B O 1
ATOM 4780 N N . GLN B 1 248 ? 1.061 -40.182 -15.012 1.00 51.09 248 GLN B N 1
ATOM 4781 C CA . GLN B 1 248 ? 0.560 -40.662 -13.696 1.00 49.32 248 GLN B CA 1
ATOM 4782 C C . GLN B 1 248 ? 1.505 -41.723 -13.129 1.00 50.54 248 GLN B C 1
ATOM 4783 O O . GLN B 1 248 ? 1.314 -42.095 -11.961 1.00 47.82 248 GLN B O 1
ATOM 4789 N N . SER B 1 249 ? 2.593 -42.033 -13.842 1.00 53.27 249 SER B N 1
ATOM 4790 C CA . SER B 1 249 ? 3.637 -42.990 -13.383 1.00 58.00 249 SER B CA 1
ATOM 4791 C C . SER B 1 249 ? 4.832 -42.225 -12.803 1.00 56.74 249 SER B C 1
ATOM 4792 O O . SER B 1 249 ? 5.697 -42.885 -12.204 1.00 58.72 249 SER B O 1
ATOM 4795 N N . LYS B 1 250 ? 4.804 -40.887 -12.862 1.00 55.26 250 LYS B N 1
ATOM 4796 C CA . LYS B 1 250 ? 5.890 -40.001 -12.367 1.00 53.82 250 LYS B CA 1
ATOM 4797 C C . LYS B 1 250 ? 5.372 -39.145 -11.212 1.00 51.03 250 LYS B C 1
ATOM 4798 O O . LYS B 1 250 ? 4.814 -38.074 -11.428 1.00 53.16 250 LYS B O 1
ATOM 4804 N N . PRO B 1 251 ? 5.687 -39.514 -9.948 1.00 52.12 251 PRO B N 1
ATOM 4805 C CA . PRO B 1 251 ? 5.270 -38.736 -8.778 1.00 52.47 251 PRO B CA 1
ATOM 4806 C C . PRO B 1 251 ? 5.538 -37.223 -8.847 1.00 48.96 251 PRO B C 1
ATOM 4807 O O . PRO B 1 251 ? 4.819 -36.469 -8.219 1.00 51.96 251 PRO B O 1
ATOM 4811 N N . GLU B 1 252 ? 6.587 -36.806 -9.550 1.00 47.40 252 GLU B N 1
ATOM 4812 C CA . GLU B 1 252 ? 7.013 -35.382 -9.580 1.00 47.38 252 GLU B CA 1
ATOM 4813 C C . GLU B 1 252 ? 6.047 -34.618 -10.490 1.00 43.67 252 GLU B C 1
ATOM 4814 O O . GLU B 1 252 ? 5.712 -33.474 -10.151 1.00 38.19 252 GLU B O 1
ATOM 4820 N N . GLU B 1 253 ? 5.476 -35.294 -11.492 1.00 45.71 253 GLU B N 1
ATOM 4821 C CA . GLU B 1 253 ? 4.541 -34.671 -12.470 1.00 47.90 253 GLU B CA 1
ATOM 4822 C C . GLU B 1 253 ? 3.146 -34.568 -11.833 1.00 45.53 253 GLU B C 1
ATOM 4823 O O . GLU B 1 253 ? 2.569 -33.466 -11.853 1.00 41.59 253 GLU B O 1
ATOM 4829 N N . LEU B 1 254 ? 2.780 -35.554 -11.016 1.00 44.43 254 LEU B N 1
ATOM 4830 C CA . LEU B 1 254 ? 1.510 -35.555 -10.250 1.00 42.49 254 LEU B CA 1
ATOM 4831 C C . LEU B 1 254 ? 1.540 -34.405 -9.236 1.00 39.89 254 LEU B C 1
ATOM 4832 O O . LEU B 1 254 ? 0.622 -33.559 -9.270 1.00 37.59 254 LEU B O 1
ATOM 4837 N N . ALA B 1 255 ? 2.651 -34.264 -8.513 1.00 38.97 255 ALA B N 1
ATOM 4838 C CA . ALA B 1 255 ? 2.870 -33.187 -7.518 1.00 39.79 255 ALA B CA 1
ATOM 4839 C C . ALA B 1 255 ? 2.750 -31.813 -8.190 1.00 35.84 255 ALA B C 1
ATOM 4840 O O . ALA B 1 255 ? 2.201 -30.889 -7.555 1.00 34.67 255 ALA B O 1
ATOM 4842 N N . ALA B 1 256 ? 3.344 -31.659 -9.374 1.00 35.95 256 ALA B N 1
ATOM 4843 C CA . ALA B 1 256 ? 3.374 -30.391 -10.146 1.00 39.04 256 ALA B CA 1
ATOM 4844 C C . ALA B 1 256 ? 1.939 -30.009 -10.506 1.00 37.30 256 ALA B C 1
ATOM 4845 O O . ALA B 1 256 ? 1.572 -28.863 -10.254 1.00 36.87 256 ALA B O 1
ATOM 4847 N N . VAL B 1 257 ? 1.128 -31.007 -10.861 1.00 38.89 257 VAL B N 1
ATOM 4848 C CA . VAL B 1 257 ? -0.317 -30.843 -11.204 1.00 40.62 257 VAL B CA 1
ATOM 4849 C C . VAL B 1 257 ? -1.076 -30.319 -9.978 1.00 38.19 257 VAL B C 1
ATOM 4850 O O . VAL B 1 257 ? -1.762 -29.298 -10.129 1.00 35.26 257 VAL B O 1
ATOM 4854 N N . ASP B 1 258 ? -0.839 -30.888 -8.789 1.00 37.22 258 ASP B N 1
ATOM 4855 C CA . ASP B 1 258 ? -1.491 -30.446 -7.525 1.00 37.37 258 ASP B CA 1
ATOM 4856 C C . ASP B 1 258 ? -0.953 -29.062 -7.126 1.00 38.07 258 ASP B C 1
ATOM 4857 O O . ASP B 1 258 ? -1.738 -28.251 -6.585 1.00 36.47 258 ASP B O 1
ATOM 4862 N N . ASP B 1 259 ? 0.356 -28.846 -7.280 1.00 38.57 259 ASP B N 1
ATOM 4863 C CA . ASP B 1 259 ? 1.043 -27.588 -6.879 1.00 40.39 259 ASP B CA 1
ATOM 4864 C C . ASP B 1 259 ? 0.437 -26.427 -7.673 1.00 34.23 259 ASP B C 1
ATOM 4865 O O . ASP B 1 259 ? 0.143 -25.396 -7.058 1.00 30.53 259 ASP B O 1
ATOM 4870 N N . LYS B 1 260 ? 0.050 -26.695 -8.920 1.00 34.04 260 LYS B N 1
ATOM 4871 C CA . LYS B 1 260 ? -0.425 -25.670 -9.878 1.00 36.97 260 LYS B CA 1
ATOM 4872 C C . LYS B 1 260 ? -1.951 -25.497 -9.774 1.00 34.31 260 LYS B C 1
ATOM 4873 O O . LYS B 1 260 ? -2.395 -24.325 -9.761 1.00 31.28 260 LYS B O 1
ATOM 4879 N N . TYR B 1 261 ? -2.727 -26.586 -9.648 1.00 31.61 261 TYR B N 1
ATOM 4880 C CA . TYR B 1 261 ? -4.199 -26.539 -9.872 1.00 32.25 261 TYR B CA 1
ATOM 4881 C C . TYR B 1 261 ? -5.022 -27.115 -8.703 1.00 31.35 261 TYR B C 1
ATOM 4882 O O . TYR B 1 261 ? -6.267 -26.991 -8.751 1.00 34.54 261 TYR B O 1
ATOM 4891 N N . GLY B 1 262 ? -4.381 -27.579 -7.629 1.00 28.95 262 GLY B N 1
ATOM 4892 C CA . GLY B 1 262 ? -5.061 -28.177 -6.463 1.00 26.13 262 GLY B CA 1
ATOM 4893 C C . GLY B 1 262 ? -5.265 -27.177 -5.331 1.00 25.02 262 GLY B C 1
ATOM 4894 O O . GLY B 1 262 ? -5.244 -25.968 -5.562 1.00 26.17 262 GLY B O 1
ATOM 4895 N N . PRO B 1 263 ? -5.659 -27.643 -4.124 1.00 23.60 263 PRO B N 1
ATOM 4896 C CA . PRO B 1 263 ? -5.977 -29.049 -3.898 1.00 24.40 263 PRO B CA 1
ATOM 4897 C C . PRO B 1 263 ? -7.344 -29.427 -4.494 1.00 24.36 263 PRO B C 1
ATOM 4898 O O . PRO B 1 263 ? -8.204 -28.556 -4.627 1.00 22.85 263 PRO B O 1
ATOM 4902 N N . PHE B 1 264 ? -7.513 -30.717 -4.799 1.00 25.16 264 PHE B N 1
ATOM 4903 C CA . PHE B 1 264 ? -8.742 -31.301 -5.404 1.00 25.29 264 PHE B CA 1
ATOM 4904 C C . PHE B 1 264 ? -9.655 -31.871 -4.313 1.00 24.34 264 PHE B C 1
ATOM 4905 O O . PHE B 1 264 ? -9.147 -32.566 -3.418 1.00 24.93 264 PHE B O 1
ATOM 4913 N N . ASP B 1 265 ? -10.968 -31.629 -4.440 1.00 23.54 265 ASP B N 1
ATOM 4914 C CA . ASP B 1 265 ? -12.026 -32.243 -3.598 1.00 22.31 265 ASP B CA 1
ATOM 4915 C C . ASP B 1 265 ? -12.257 -33.692 -4.053 1.00 21.30 265 ASP B C 1
ATOM 4916 O O . ASP B 1 265 ? -12.705 -34.543 -3.236 1.00 19.77 265 ASP B O 1
ATOM 4921 N N . ILE B 1 266 ? -11.988 -33.946 -5.332 1.00 19.90 266 ILE B N 1
ATOM 4922 C CA . ILE B 1 266 ? -12.298 -35.226 -6.026 1.00 19.69 266 ILE B CA 1
ATOM 4923 C C . ILE B 1 266 ? -11.172 -35.499 -7.012 1.00 20.13 266 ILE B C 1
ATOM 4924 O O . ILE B 1 266 ? -10.902 -34.603 -7.843 1.00 20.14 266 ILE B O 1
ATOM 4929 N N . ILE B 1 267 ? -10.751 -36.759 -7.071 1.00 20.45 267 ILE B N 1
ATOM 4930 C CA . ILE B 1 267 ? -9.749 -37.281 -8.036 1.00 21.40 267 ILE B CA 1
ATOM 4931 C C . ILE B 1 267 ? -10.277 -38.621 -8.541 1.00 21.85 267 ILE B C 1
ATOM 4932 O O . ILE B 1 267 ? -10.713 -39.442 -7.707 1.00 20.88 267 ILE B O 1
ATOM 4937 N N . ILE B 1 268 ? -10.431 -38.717 -9.857 1.00 23.23 268 ILE B N 1
ATOM 4938 C CA . ILE B 1 268 ? -10.893 -39.933 -10.582 1.00 23.69 268 ILE B CA 1
ATOM 4939 C C . ILE B 1 268 ? -9.728 -40.450 -11.420 1.00 24.71 268 ILE B C 1
ATOM 4940 O O . ILE B 1 268 ? -9.255 -39.717 -12.301 1.00 23.90 268 ILE B O 1
ATOM 4945 N N . ASP B 1 269 ? -9.370 -41.708 -11.211 1.00 26.66 269 ASP B N 1
ATOM 4946 C CA . ASP B 1 269 ? -8.363 -42.442 -12.009 1.00 29.48 269 ASP B CA 1
ATOM 4947 C C . ASP B 1 269 ? -9.099 -43.262 -13.074 1.00 31.43 269 ASP B C 1
ATOM 4948 O O . ASP B 1 269 ? -9.732 -44.265 -12.702 1.00 26.79 269 ASP B O 1
ATOM 4953 N N . ASP B 1 270 ? -9.205 -42.711 -14.287 1.00 35.33 270 ASP B N 1
ATOM 4954 C CA . ASP B 1 270 ? -9.674 -43.427 -15.505 1.00 38.11 270 ASP B CA 1
ATOM 4955 C C . ASP B 1 270 ? -8.580 -43.349 -16.580 1.00 39.81 270 ASP B C 1
ATOM 4956 O O . ASP B 1 270 ? -8.927 -43.086 -17.754 1.00 39.66 270 ASP B O 1
ATOM 4961 N N . GLY B 1 271 ? -7.326 -43.635 -16.200 1.00 40.56 271 GLY B N 1
ATOM 4962 C CA . GLY B 1 271 ? -6.128 -43.461 -17.050 1.00 42.03 271 GLY B CA 1
ATOM 4963 C C . GLY B 1 271 ? -5.754 -44.722 -17.822 1.00 42.02 271 GLY B C 1
ATOM 4964 O O . GLY B 1 271 ? -6.634 -45.273 -18.512 1.00 39.11 271 GLY B O 1
ATOM 4965 N N . SER B 1 272 ? -4.452 -45.022 -17.890 1.00 43.78 272 SER B N 1
ATOM 4966 C CA . SER B 1 272 ? -3.870 -46.206 -18.581 1.00 44.40 272 SER B CA 1
ATOM 4967 C C . SER B 1 272 ? -4.492 -47.502 -18.037 1.00 47.39 272 SER B C 1
ATOM 4968 O O . SER B 1 272 ? -4.782 -48.402 -18.858 1.00 49.43 272 SER B O 1
ATOM 4971 N N . HIS B 1 273 ? -4.813 -47.527 -16.736 1.00 46.01 273 HIS B N 1
ATOM 4972 C CA . HIS B 1 273 ? -5.323 -48.700 -15.975 1.00 44.24 273 HIS B CA 1
ATOM 4973 C C . HIS B 1 273 ? -4.176 -49.694 -15.747 1.00 44.29 273 HIS B C 1
ATOM 4974 O O . HIS B 1 273 ? -4.440 -50.866 -15.406 1.00 44.67 273 HIS B O 1
ATOM 4981 N N . ILE B 1 274 ? -2.945 -49.264 -16.021 1.00 44.65 274 ILE B N 1
ATOM 4982 C CA . ILE B 1 274 ? -1.708 -50.017 -15.664 1.00 41.58 274 ILE B CA 1
ATOM 4983 C C . ILE B 1 274 ? -1.596 -50.013 -14.135 1.00 39.29 274 ILE B C 1
ATOM 4984 O O . ILE B 1 274 ? -1.737 -48.931 -13.545 1.00 38.53 274 ILE B O 1
ATOM 4989 N N . ASN B 1 275 ? -1.651 -51.201 -13.532 1.00 40.28 275 ASN B N 1
ATOM 4990 C CA . ASN B 1 275 ? -1.721 -51.410 -12.063 1.00 39.91 275 ASN B CA 1
ATOM 4991 C C . ASN B 1 275 ? -0.697 -50.513 -11.363 1.00 40.86 275 ASN B C 1
ATOM 4992 O O . ASN B 1 275 ? -1.099 -49.801 -10.423 1.00 43.40 275 ASN B O 1
ATOM 4997 N N . GLY B 1 276 ? 0.549 -50.479 -11.849 1.00 42.70 276 GLY B N 1
ATOM 4998 C CA . GLY B 1 276 ? 1.636 -49.656 -11.277 1.00 41.77 276 GLY B CA 1
ATOM 4999 C C . GLY B 1 276 ? 1.271 -48.178 -11.233 1.00 40.57 276 GLY B C 1
ATOM 5000 O O . GLY B 1 276 ? 1.584 -47.507 -10.228 1.00 42.04 276 GLY B O 1
ATOM 5001 N N . HIS B 1 277 ? 0.771 -47.652 -12.350 1.00 39.25 277 HIS B N 1
ATOM 5002 C CA . HIS B 1 277 ? 0.305 -46.252 -12.498 1.00 43.20 277 HIS B CA 1
ATOM 5003 C C . HIS B 1 277 ? -0.819 -45.972 -11.483 1.00 47.05 277 HIS B C 1
ATOM 5004 O O . HIS B 1 277 ? -0.777 -44.897 -10.821 1.00 48.92 277 HIS B O 1
ATOM 5011 N N . VAL B 1 278 ? -1.787 -46.895 -11.365 1.00 41.02 278 VAL B N 1
ATOM 5012 C CA . VAL B 1 278 ? -2.942 -46.790 -10.424 1.00 38.54 278 VAL B CA 1
ATOM 5013 C C . VAL B 1 278 ? -2.401 -46.635 -8.996 1.00 39.06 278 VAL B C 1
ATOM 5014 O O . VAL B 1 278 ? -2.826 -45.685 -8.299 1.00 36.88 278 VAL B O 1
ATOM 5018 N N . ARG B 1 279 ? -1.382 -47.427 -8.646 1.00 41.77 279 ARG B N 1
ATOM 5019 C CA . ARG B 1 279 ? -0.790 -47.475 -7.282 1.00 42.23 279 ARG B CA 1
ATOM 5020 C C . ARG B 1 279 ? 0.019 -46.195 -7.026 1.00 39.11 279 ARG B C 1
ATOM 5021 O O . ARG B 1 279 ? -0.114 -45.607 -5.928 1.00 36.68 279 ARG B O 1
ATOM 5029 N N . THR B 1 280 ? 0.732 -45.698 -8.037 1.00 37.11 280 THR B N 1
ATOM 5030 C CA . THR B 1 280 ? 1.598 -44.496 -7.893 1.00 37.37 280 THR B CA 1
ATOM 5031 C C . THR B 1 280 ? 0.720 -43.254 -7.709 1.00 35.38 280 THR B C 1
ATOM 5032 O O . THR B 1 280 ? 1.041 -42.444 -6.823 1.00 34.52 280 THR B O 1
ATOM 5036 N N . SER B 1 281 ? -0.348 -43.125 -8.501 1.00 35.91 281 SER B N 1
ATOM 5037 C CA . SER B 1 281 ? -1.281 -41.973 -8.449 1.00 37.17 281 SER B CA 1
ATOM 5038 C C . SER B 1 281 ? -1.940 -41.904 -7.068 1.00 35.27 281 SER B C 1
ATOM 5039 O O . SER B 1 281 ? -1.898 -40.830 -6.458 1.00 34.64 281 SER B O 1
ATOM 5042 N N . LEU B 1 282 ? -2.296 -43.049 -6.490 1.00 33.97 282 LEU B N 1
ATOM 5043 C CA . LEU B 1 282 ? -2.963 -43.076 -5.161 1.00 33.74 282 LEU B CA 1
ATOM 5044 C C . LEU B 1 282 ? -1.957 -42.673 -4.077 1.00 36.22 282 LEU B C 1
ATOM 5045 O O . LEU B 1 282 ? -2.327 -41.852 -3.219 1.00 35.86 282 LEU B O 1
ATOM 5050 N N . GLU B 1 283 ? -0.749 -43.252 -4.107 1.00 39.76 283 GLU B N 1
ATOM 5051 C CA . GLU B 1 283 ? 0.314 -43.031 -3.088 1.00 39.99 283 GLU B CA 1
ATOM 5052 C C . GLU B 1 283 ? 0.691 -41.549 -3.062 1.00 34.77 283 GLU B C 1
ATOM 5053 O O . GLU B 1 283 ? 0.692 -40.965 -1.963 1.00 34.20 283 GLU B O 1
ATOM 5059 N N . THR B 1 284 ? 0.758 -40.916 -4.231 1.00 32.32 284 THR B N 1
ATOM 5060 C CA . THR B 1 284 ? 1.170 -39.497 -4.361 1.00 32.32 284 THR B CA 1
ATOM 5061 C C . THR B 1 284 ? -0.005 -38.556 -4.055 1.00 31.09 284 THR B C 1
ATOM 5062 O O . THR B 1 284 ? 0.227 -37.536 -3.409 1.00 32.65 284 THR B O 1
ATOM 5066 N N . LEU B 1 285 ? -1.178 -38.799 -4.640 1.00 30.95 285 LEU B N 1
ATOM 5067 C CA . LEU B 1 285 ? -2.301 -37.825 -4.684 1.00 27.74 285 LEU B CA 1
ATOM 5068 C C . LEU B 1 285 ? -3.214 -37.974 -3.464 1.00 26.42 285 LEU B C 1
ATOM 5069 O O . LEU B 1 285 ? -3.835 -36.963 -3.085 1.00 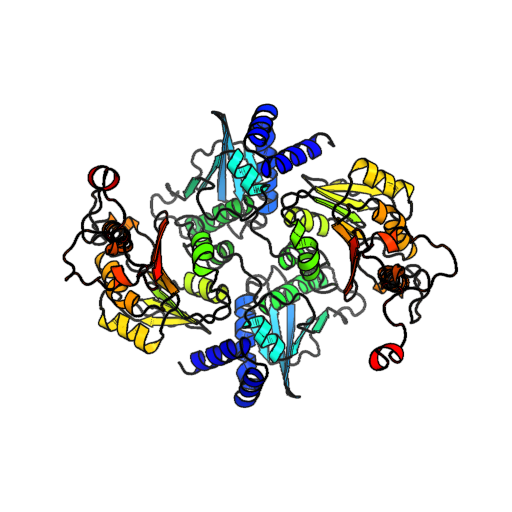25.60 285 LEU B O 1
ATOM 5074 N N . PHE B 1 286 ? -3.322 -39.159 -2.862 1.00 26.25 286 PHE B N 1
ATOM 5075 C CA . PHE B 1 286 ? -4.248 -39.360 -1.718 1.00 26.83 286 PHE B CA 1
ATOM 5076 C C . PHE B 1 286 ? -3.870 -38.370 -0.621 1.00 27.10 286 PHE B C 1
ATOM 5077 O O . PHE B 1 286 ? -4.726 -37.663 -0.103 1.00 27.36 286 PHE B O 1
ATOM 5085 N N . PRO B 1 287 ? -2.564 -38.206 -0.303 1.00 28.82 287 PRO B N 1
ATOM 5086 C CA . PRO B 1 287 ? -2.133 -37.223 0.697 1.00 28.23 287 PRO B CA 1
ATOM 5087 C C . PRO B 1 287 ? -2.454 -35.769 0.328 1.00 28.58 287 PRO B C 1
ATOM 5088 O O . PRO B 1 287 ? -2.652 -34.968 1.220 1.00 28.35 287 PRO B O 1
ATOM 5092 N N . ARG B 1 288 ? -2.576 -35.477 -0.967 1.00 28.44 288 ARG B N 1
ATOM 5093 C CA . ARG B 1 288 ? -2.832 -34.107 -1.473 1.00 28.72 288 ARG B CA 1
ATOM 5094 C C . ARG B 1 288 ? -4.332 -33.839 -1.643 1.00 27.57 288 ARG B C 1
ATOM 5095 O O . ARG B 1 288 ? -4.687 -32.673 -1.778 1.00 27.49 288 ARG B O 1
ATOM 5103 N N . LEU B 1 289 ? -5.181 -34.871 -1.594 1.00 28.42 289 LEU B N 1
ATOM 5104 C CA . LEU B 1 289 ? -6.658 -34.750 -1.717 1.00 25.38 289 LEU B CA 1
ATOM 5105 C C . LEU B 1 289 ? -7.198 -34.068 -0.456 1.00 24.28 289 LEU B C 1
ATOM 5106 O O . LEU B 1 289 ? -6.562 -34.182 0.586 1.00 23.95 289 LEU B O 1
ATOM 5111 N N . ARG B 1 290 ? -8.212 -33.223 -0.570 1.00 24.03 290 ARG B N 1
ATOM 5112 C CA . ARG B 1 290 ? -8.795 -32.568 0.633 1.00 26.19 290 ARG B CA 1
ATOM 5113 C C . ARG B 1 290 ? -9.403 -33.664 1.521 1.00 24.56 290 ARG B C 1
ATOM 5114 O O . ARG B 1 290 ? -9.864 -34.676 0.979 1.00 26.11 290 ARG B O 1
ATOM 5122 N N . SER B 1 291 ? -9.181 -33.596 2.829 1.00 24.16 291 SER B N 1
ATOM 5123 C CA . SER B 1 291 ? -9.871 -34.459 3.813 1.00 25.41 291 SER B CA 1
ATOM 5124 C C . SER B 1 291 ? -11.376 -34.203 3.669 1.00 24.52 291 SER B C 1
ATOM 5125 O O . SER B 1 291 ? -11.775 -33.013 3.478 1.00 22.94 291 SER B O 1
ATOM 5128 N N . GLY B 1 292 ? -12.179 -35.262 3.769 1.00 22.96 292 GLY B N 1
ATOM 5129 C CA . GLY B 1 292 ? -13.620 -35.227 3.450 1.00 22.61 292 GLY B CA 1
ATOM 5130 C C . GLY B 1 292 ? -13.864 -35.391 1.957 1.00 21.87 292 GLY B C 1
ATOM 5131 O O . GLY B 1 292 ? -15.026 -35.309 1.560 1.00 21.73 292 GLY B O 1
ATOM 5132 N N . GLY B 1 293 ? -12.792 -35.365 1.151 1.00 23.25 293 GLY B N 1
ATOM 5133 C CA . GLY B 1 293 ? -12.815 -35.544 -0.316 1.00 20.96 293 GLY B CA 1
ATOM 5134 C C . GLY B 1 293 ? -12.850 -37.015 -0.682 1.00 20.92 293 GLY B C 1
ATOM 5135 O O . GLY B 1 293 ? -12.952 -37.855 0.227 1.00 21.61 293 GLY B O 1
ATOM 5136 N N . VAL B 1 294 ? -12.915 -37.323 -1.973 1.00 21.44 294 VAL B N 1
ATOM 5137 C CA . VAL B 1 294 ? -13.171 -38.703 -2.479 1.00 20.83 294 VAL B CA 1
ATOM 5138 C C . VAL B 1 294 ? -12.173 -39.005 -3.599 1.00 21.07 294 VAL B C 1
ATOM 5139 O O . VAL B 1 294 ? -12.034 -38.186 -4.538 1.00 19.62 294 VAL B O 1
ATOM 5143 N N . TYR B 1 295 ? -11.570 -40.188 -3.547 1.00 22.34 295 TYR B N 1
ATOM 5144 C CA . TYR B 1 295 ? -10.658 -40.698 -4.596 1.00 24.37 295 TYR B CA 1
ATOM 5145 C C . TYR B 1 295 ? -11.344 -41.893 -5.263 1.00 23.98 295 TYR B C 1
ATOM 5146 O O . TYR B 1 295 ? -11.800 -42.786 -4.552 1.00 25.97 295 TYR B O 1
ATOM 5155 N N . VAL B 1 296 ? -11.448 -41.885 -6.586 1.00 23.81 296 VAL B N 1
ATOM 5156 C CA . VAL B 1 296 ? -12.186 -42.923 -7.355 1.00 23.76 296 VAL B CA 1
ATOM 5157 C C . VAL B 1 296 ? -11.218 -43.630 -8.301 1.00 24.74 296 VAL B C 1
ATOM 5158 O O . VAL B 1 296 ? -10.550 -42.940 -9.082 1.00 26.21 296 VAL B O 1
ATOM 5162 N N . ILE B 1 297 ? -11.314 -44.952 -8.369 1.00 25.06 297 ILE B N 1
ATOM 5163 C CA . ILE B 1 297 ? -10.554 -45.798 -9.332 1.00 27.27 297 ILE B CA 1
ATOM 5164 C C . ILE B 1 297 ? -11.550 -46.587 -10.185 1.00 26.82 297 ILE B C 1
ATOM 5165 O O . ILE B 1 297 ? -12.253 -47.440 -9.620 1.00 25.96 297 ILE B O 1
ATOM 5170 N N . GLU B 1 298 ? -11.647 -46.240 -11.470 1.00 27.21 298 GLU B N 1
ATOM 5171 C CA . GLU B 1 298 ? -12.449 -46.959 -12.488 1.00 27.10 298 GLU B CA 1
ATOM 5172 C C . GLU B 1 298 ? -11.612 -48.091 -13.090 1.00 30.19 298 GLU B C 1
ATOM 5173 O O . GLU B 1 298 ? -10.368 -47.966 -13.139 1.00 30.36 298 GLU B O 1
ATOM 5179 N N . ASP B 1 299 ? -12.287 -49.104 -13.632 1.00 30.92 299 ASP B N 1
ATOM 5180 C CA . ASP B 1 299 ? -11.667 -50.145 -14.484 1.00 33.37 299 ASP B CA 1
ATOM 5181 C C . ASP B 1 299 ? -10.706 -50.975 -13.623 1.00 31.75 299 ASP B C 1
ATOM 5182 O O . ASP B 1 299 ? -9.629 -51.286 -14.115 1.00 29.84 299 ASP B O 1
ATOM 5187 N N . LEU B 1 300 ? -11.248 -51.588 -12.566 1.00 31.36 300 LEU B N 1
ATOM 5188 C CA . LEU B 1 300 ? -10.571 -52.554 -11.669 1.00 33.24 300 LEU B CA 1
ATOM 5189 C C . LEU B 1 300 ? -10.145 -53.810 -12.447 1.00 37.58 300 LEU B C 1
ATOM 5190 O O . LEU B 1 300 ? -9.267 -54.549 -11.940 1.00 39.85 300 LEU B O 1
ATOM 5195 N N . TRP B 1 301 ? -10.861 -54.147 -13.525 1.00 39.69 301 TRP B N 1
ATOM 5196 C CA . TRP B 1 301 ? -10.707 -55.423 -14.278 1.00 39.55 301 TRP B CA 1
ATOM 5197 C C . TRP B 1 301 ? -9.243 -55.657 -14.696 1.00 38.85 301 TRP B C 1
ATOM 5198 O O . TRP B 1 301 ? -8.803 -56.812 -14.632 1.00 42.03 301 TRP B O 1
ATOM 5209 N N . THR B 1 302 ? -8.506 -54.603 -15.054 1.00 37.02 302 THR B N 1
ATOM 5210 C CA . THR B 1 302 ? -7.096 -54.687 -15.512 1.00 39.26 302 THR B CA 1
ATOM 5211 C C . THR B 1 302 ? -6.234 -55.350 -14.434 1.00 39.16 302 THR B C 1
ATOM 5212 O O . THR B 1 302 ? -5.135 -55.832 -14.785 1.00 37.18 302 THR B O 1
ATOM 5216 N N . THR B 1 303 ? -6.737 -55.413 -13.197 1.00 37.75 303 THR B N 1
ATOM 5217 C CA . THR B 1 303 ? -6.149 -56.217 -12.095 1.00 39.82 303 THR B CA 1
ATOM 5218 C C . THR B 1 303 ? -5.713 -57.595 -12.623 1.00 42.04 303 THR B C 1
ATOM 5219 O O . THR B 1 303 ? -4.637 -58.084 -12.182 1.00 41.67 303 THR B O 1
ATOM 5223 N N . TYR B 1 304 ? -6.479 -58.158 -13.571 1.00 40.00 304 TYR B N 1
ATOM 5224 C CA . TYR B 1 304 ? -6.388 -59.576 -14.022 1.00 42.08 304 TYR B CA 1
ATOM 5225 C C . TYR B 1 304 ? -5.801 -59.701 -15.439 1.00 43.06 304 TYR B C 1
ATOM 5226 O O . TYR B 1 304 ? -5.727 -60.836 -15.954 1.00 45.13 304 TYR B O 1
ATOM 5235 N N . ALA B 1 305 ? -5.372 -58.587 -16.038 1.00 43.75 305 ALA B N 1
ATOM 5236 C CA . ALA B 1 305 ? -4.866 -58.512 -17.428 1.00 43.01 305 ALA B CA 1
ATOM 5237 C C . ALA B 1 305 ? -3.352 -58.324 -17.418 1.00 45.17 305 ALA B C 1
ATOM 5238 O O . ALA B 1 305 ? -2.854 -57.264 -17.047 1.00 42.71 305 ALA B O 1
ATOM 5240 N N . PRO B 1 306 ? -2.574 -59.328 -17.880 1.00 51.24 306 PRO B N 1
ATOM 5241 C CA . PRO B 1 306 ? -1.112 -59.249 -17.873 1.00 50.78 306 PRO B CA 1
ATOM 5242 C C . PRO B 1 306 ? -0.574 -58.043 -18.656 1.00 48.91 306 PRO B C 1
ATOM 5243 O O . PRO B 1 306 ? 0.420 -57.481 -18.246 1.00 46.96 306 PRO B O 1
ATOM 5247 N N . GLY B 1 307 ? -1.292 -57.625 -19.704 1.00 49.96 307 GLY B N 1
ATOM 5248 C CA . GLY B 1 307 ? -0.920 -56.486 -20.568 1.00 47.89 307 GLY B CA 1
ATOM 5249 C C . GLY B 1 307 ? -1.019 -55.148 -19.852 1.00 44.06 307 GLY B C 1
ATOM 5250 O O . GLY B 1 307 ? -0.667 -54.125 -20.470 1.00 43.54 307 GLY B O 1
ATOM 5251 N N . PHE B 1 308 ? -1.572 -55.133 -18.636 1.00 42.21 308 PHE B N 1
ATOM 5252 C CA . PHE B 1 308 ? -1.736 -53.914 -17.801 1.00 43.51 308 PHE B CA 1
ATOM 5253 C C . PHE B 1 308 ? -0.942 -54.067 -16.502 1.00 43.67 308 PHE B C 1
ATOM 5254 O O . PHE B 1 308 ? -1.154 -53.273 -15.565 1.00 43.43 308 PHE B O 1
ATOM 5262 N N . GLY B 1 309 ? 0.019 -54.994 -16.486 1.00 45.87 309 GLY B N 1
ATOM 5263 C CA . GLY B 1 309 ? 0.870 -55.271 -15.313 1.00 45.30 309 GLY B CA 1
ATOM 5264 C C . GLY B 1 309 ? 0.097 -56.063 -14.280 1.00 47.02 309 GLY B C 1
ATOM 5265 O O . GLY B 1 309 ? 0.536 -56.092 -13.110 1.00 45.19 309 GLY B O 1
ATOM 5266 N N . GLY B 1 310 ? -1.045 -56.627 -14.696 1.00 48.25 310 GLY B N 1
ATOM 5267 C CA . GLY B 1 310 ? -1.911 -57.490 -13.871 1.00 49.45 310 GLY B CA 1
ATOM 5268 C C . GLY B 1 310 ? -1.482 -58.943 -13.967 1.00 52.98 310 GLY B C 1
ATOM 5269 O O . GLY B 1 310 ? -0.468 -59.192 -14.649 1.00 58.36 310 GLY B O 1
ATOM 5270 N N . GLN B 1 311 ? -2.038 -59.797 -13.101 1.00 55.41 311 GLN B N 1
ATOM 5271 C CA . GLN B 1 311 ? -1.860 -61.277 -13.127 1.00 57.51 311 GLN B CA 1
ATOM 5272 C C . GLN B 1 311 ? -3.224 -61.942 -13.353 1.00 53.23 311 GLN B C 1
ATOM 5273 O O . GLN B 1 311 ? -4.184 -61.606 -12.619 1.00 50.96 311 GLN B O 1
ATOM 5279 N N . ALA B 1 312 ? -3.273 -62.911 -14.267 1.00 52.62 312 ALA B N 1
ATOM 5280 C CA . ALA B 1 312 ? -4.472 -63.718 -14.580 1.00 52.92 312 ALA B CA 1
ATOM 5281 C C . ALA B 1 312 ? -4.571 -64.872 -13.579 1.00 53.72 312 ALA B C 1
ATOM 5282 O O . ALA B 1 312 ? -4.744 -66.002 -14.022 1.00 60.24 312 ALA B O 1
ATOM 5284 N N . GLN B 1 313 ? -4.642 -64.547 -12.286 1.00 56.06 313 GLN B N 1
ATOM 5285 C CA . GLN B 1 313 ? -4.881 -65.503 -11.176 1.00 54.06 313 GLN B CA 1
ATOM 5286 C C . GLN B 1 313 ? -5.936 -64.918 -10.219 1.00 52.24 313 GLN B C 1
ATOM 5287 O O . GLN B 1 313 ? -6.165 -63.702 -10.251 1.00 46.62 313 GLN B O 1
ATOM 5293 N N . CYS B 1 314 ? -6.407 -65.726 -9.270 1.00 53.19 314 CYS B N 1
ATOM 5294 C CA . CYS B 1 314 ? -7.475 -65.378 -8.301 1.00 49.60 314 CYS B CA 1
ATOM 5295 C C . CYS B 1 314 ? -7.336 -66.273 -7.072 1.00 49.16 314 CYS B C 1
ATOM 5296 O O . CYS B 1 314 ? -7.441 -67.490 -7.194 1.00 50.91 314 CYS B O 1
ATOM 5299 N N . PRO B 1 315 ? -7.123 -65.729 -5.850 1.00 50.23 315 PRO B N 1
ATOM 5300 C CA . PRO B 1 315 ? -7.143 -64.286 -5.600 1.00 49.46 315 PRO B CA 1
ATOM 5301 C C . PRO B 1 315 ? -6.111 -63.477 -6.396 1.00 47.48 315 PRO B C 1
ATOM 5302 O O . PRO B 1 315 ? -5.039 -63.987 -6.654 1.00 47.46 315 PRO B O 1
ATOM 5306 N N . ALA B 1 316 ? -6.420 -62.195 -6.625 1.00 46.04 316 ALA B N 1
ATOM 5307 C CA . ALA B 1 316 ? -5.586 -61.227 -7.374 1.00 43.56 316 ALA B CA 1
ATOM 5308 C C . ALA B 1 316 ? -4.186 -61.193 -6.767 1.00 43.32 316 ALA B C 1
ATOM 5309 O O . ALA B 1 316 ? -4.082 -61.138 -5.521 1.00 41.46 316 ALA B O 1
ATOM 5311 N N . ALA B 1 317 ? -3.180 -61.003 -7.616 1.00 43.48 317 ALA B N 1
ATOM 5312 C CA . ALA B 1 317 ? -1.757 -61.030 -7.216 1.00 47.04 317 ALA B CA 1
ATOM 5313 C C . ALA B 1 317 ? -1.360 -59.726 -6.523 1.00 50.19 317 ALA B C 1
ATOM 5314 O O . ALA B 1 317 ? -1.818 -58.639 -6.882 1.00 47.85 317 ALA B O 1
ATOM 5316 N N . PRO B 1 318 ? -0.496 -59.807 -5.488 1.00 49.06 318 PRO B N 1
ATOM 5317 C CA . PRO B 1 318 ? 0.086 -58.607 -4.888 1.00 48.11 318 PRO B CA 1
ATOM 5318 C C . PRO B 1 318 ? 0.531 -57.615 -5.975 1.00 47.74 318 PRO B C 1
ATOM 5319 O O . PRO B 1 318 ? 1.084 -58.066 -6.979 1.00 48.63 318 PRO B O 1
ATOM 5323 N N . GLY B 1 319 ? 0.290 -56.316 -5.764 1.00 42.71 319 GLY B N 1
ATOM 5324 C CA . GLY B 1 319 ? 0.646 -55.253 -6.725 1.00 42.29 319 GLY B CA 1
ATOM 5325 C C . GLY B 1 319 ? -0.385 -55.079 -7.838 1.00 44.02 319 GLY B C 1
ATOM 5326 O O . GLY B 1 319 ? -0.025 -54.549 -8.906 1.00 45.09 319 GLY B O 1
ATOM 5327 N N . THR B 1 320 ? -1.589 -55.627 -7.677 1.00 41.18 320 THR B N 1
ATOM 5328 C CA . THR B 1 320 ? -2.714 -55.422 -8.628 1.00 40.39 320 THR B CA 1
ATOM 5329 C C . THR B 1 320 ? -3.831 -54.689 -7.883 1.00 36.37 320 THR B C 1
ATOM 5330 O O . THR B 1 320 ? -3.857 -54.745 -6.643 1.00 36.59 320 THR B O 1
ATOM 5334 N N . THR B 1 321 ? -4.687 -53.982 -8.611 1.00 36.00 321 THR B N 1
ATOM 5335 C CA . THR B 1 321 ? -5.638 -53.000 -8.028 1.00 36.75 321 THR B CA 1
ATOM 5336 C C . THR B 1 321 ? -6.564 -53.693 -7.009 1.00 35.09 321 THR B C 1
ATOM 5337 O O . THR B 1 321 ? -6.667 -53.185 -5.868 1.00 32.18 321 THR B O 1
ATOM 5341 N N . VAL B 1 322 ? -7.047 -54.908 -7.293 1.00 34.03 322 VAL B N 1
ATOM 5342 C CA . VAL B 1 322 ? -8.006 -55.590 -6.372 1.00 33.86 322 VAL B CA 1
ATOM 5343 C C . VAL B 1 322 ? -7.293 -55.977 -5.072 1.00 35.16 322 VAL B C 1
ATOM 5344 O O . VAL B 1 322 ? -7.915 -55.831 -3.998 1.00 37.84 322 VAL B O 1
ATOM 5348 N N . SER B 1 323 ? -6.039 -56.429 -5.152 1.00 34.67 323 SER B N 1
ATOM 5349 C CA . SER B 1 323 ? -5.205 -56.767 -3.970 1.00 33.47 323 SER B CA 1
ATOM 5350 C C . SER B 1 323 ? -5.044 -55.513 -3.099 1.00 31.59 323 SER B C 1
ATOM 5351 O O . SER B 1 323 ? -5.216 -55.598 -1.865 1.00 31.02 323 SER B O 1
ATOM 5354 N N . LEU B 1 324 ? -4.815 -54.370 -3.743 1.00 31.01 324 LEU B N 1
ATOM 5355 C CA . LEU B 1 324 ? -4.658 -53.051 -3.087 1.00 31.15 324 LEU B CA 1
ATOM 5356 C C . LEU B 1 324 ? -5.954 -52.724 -2.335 1.00 31.95 324 LEU B C 1
ATOM 5357 O O . LEU B 1 324 ? -5.879 -52.506 -1.114 1.00 32.73 324 LEU B O 1
ATOM 5362 N N . LEU B 1 325 ? -7.111 -52.950 -2.967 1.00 30.17 325 LEU B N 1
ATOM 5363 C CA . LEU B 1 325 ? -8.428 -52.600 -2.376 1.00 31.02 325 LEU B CA 1
ATOM 5364 C C . LEU B 1 325 ? -8.696 -53.490 -1.156 1.00 32.25 325 LEU B C 1
ATOM 5365 O O . LEU B 1 325 ? -9.206 -52.959 -0.140 1.00 31.00 325 LEU B O 1
ATOM 5370 N N . LYS B 1 326 ? -8.186 -54.723 -1.179 1.00 34.56 326 LYS B N 1
ATOM 5371 C CA . LYS B 1 326 ? -8.305 -55.701 -0.062 1.00 35.85 326 LYS B CA 1
ATOM 5372 C C . LYS B 1 326 ? -7.434 -55.252 1.125 1.00 35.57 326 LYS B C 1
ATOM 5373 O O . LYS B 1 326 ? -7.917 -55.337 2.276 1.00 32.93 326 LYS B O 1
ATOM 5379 N N . ASN B 1 327 ? -6.266 -54.660 0.854 1.00 36.47 327 ASN B N 1
ATOM 5380 C CA . ASN B 1 327 ? -5.323 -54.155 1.895 1.00 38.28 327 ASN B CA 1
ATOM 5381 C C . ASN B 1 327 ? -5.849 -52.851 2.507 1.00 34.50 327 ASN B C 1
ATOM 5382 O O . ASN B 1 327 ? -5.855 -52.753 3.754 1.00 31.11 327 ASN B O 1
ATOM 5387 N N . LEU B 1 328 ? -6.389 -51.949 1.680 1.00 32.82 328 LEU B N 1
ATOM 5388 C CA . LEU B 1 328 ? -7.058 -50.701 2.152 1.00 32.67 328 LEU B CA 1
ATOM 5389 C C . LEU B 1 328 ? -8.212 -51.061 3.094 1.00 31.89 328 LEU B C 1
ATOM 5390 O O . LEU B 1 328 ? -8.345 -50.382 4.136 1.00 32.54 328 LEU B O 1
ATOM 5395 N N . LEU B 1 329 ? -9.008 -52.079 2.726 1.00 31.15 329 LEU B N 1
ATOM 5396 C CA . LEU B 1 329 ? -10.179 -52.566 3.504 1.00 31.35 329 LEU B CA 1
ATOM 5397 C C . LEU B 1 329 ? -9.682 -53.019 4.878 1.00 31.48 329 LEU B C 1
ATOM 5398 O O . LEU B 1 329 ? -10.207 -52.517 5.882 1.00 34.35 329 LEU B O 1
ATOM 5403 N N . GLU B 1 330 ? -8.591 -53.779 4.923 1.00 32.46 330 GLU B N 1
ATOM 5404 C CA . GLU B 1 330 ? -8.007 -54.264 6.197 1.00 33.44 330 GLU B CA 1
ATOM 5405 C C . GLU B 1 330 ? -7.364 -53.075 6.920 1.00 33.45 330 GLU B C 1
ATOM 5406 O O . GLU B 1 330 ? -7.535 -52.966 8.150 1.00 34.69 330 GLU B O 1
ATOM 5412 N N . GLY B 1 331 ? -6.890 -52.091 6.156 1.00 32.86 331 GLY B N 1
ATOM 5413 C CA . GLY B 1 331 ? -6.238 -50.885 6.703 1.00 33.66 331 GLY B CA 1
ATOM 5414 C C . GLY B 1 331 ? -7.195 -50.060 7.543 1.00 33.75 331 GLY B C 1
ATOM 5415 O O . GLY B 1 331 ? -6.757 -49.493 8.569 1.00 32.44 331 GLY B O 1
ATOM 5416 N N . VAL B 1 332 ? -8.486 -50.092 7.208 1.00 32.02 332 VAL B N 1
ATOM 5417 C CA . VAL B 1 332 ? -9.524 -49.285 7.910 1.00 30.17 332 VAL B CA 1
ATOM 5418 C C . VAL B 1 332 ? -9.674 -49.816 9.339 1.00 29.99 332 VAL B C 1
ATOM 5419 O O . VAL B 1 332 ? -9.971 -49.015 10.239 1.00 29.14 332 VAL B O 1
ATOM 5423 N N . GLN B 1 333 ? -9.334 -51.087 9.559 1.00 32.55 333 GLN B N 1
ATOM 5424 C CA . GLN B 1 333 ? -9.444 -51.745 10.888 1.00 34.54 333 GLN B CA 1
ATOM 5425 C C . GLN B 1 333 ? -8.096 -51.714 11.625 1.00 36.94 333 GLN B C 1
ATOM 5426 O O . GLN B 1 333 ? -8.008 -52.362 12.684 1.00 37.13 333 GLN B O 1
ATOM 5432 N N . HIS B 1 334 ? -7.142 -50.885 11.188 1.00 39.04 334 HIS B N 1
ATOM 5433 C CA . HIS B 1 334 ? -5.743 -50.898 11.702 1.00 41.36 334 HIS B CA 1
ATOM 5434 C C . HIS B 1 334 ? -5.724 -50.865 13.237 1.00 41.81 334 HIS B C 1
ATOM 5435 O O . HIS B 1 334 ? -4.872 -51.551 13.820 1.00 42.61 334 HIS B O 1
ATOM 5442 N N . GLU B 1 335 ? -6.638 -50.130 13.872 1.00 42.25 335 GLU B N 1
ATOM 5443 C CA . GLU B 1 335 ? -6.639 -49.927 15.347 1.00 42.15 335 GLU B CA 1
ATOM 5444 C C . GLU B 1 335 ? -6.998 -51.225 16.073 1.00 40.87 335 GLU B C 1
ATOM 5445 O O . GLU B 1 335 ? -6.791 -51.276 17.303 1.00 44.29 335 GLU B O 1
ATOM 5451 N N . GLU B 1 336 ? -7.618 -52.182 15.380 1.00 37.83 336 GLU B N 1
ATOM 5452 C CA . GLU B 1 336 ? -8.149 -53.422 16.008 1.00 38.78 336 GLU B CA 1
ATOM 5453 C C . GLU B 1 336 ? -7.178 -54.585 15.752 1.00 39.41 336 GLU B C 1
ATOM 5454 O O . GLU B 1 336 ? -7.497 -55.716 16.182 1.00 40.95 336 GLU B O 1
ATOM 5460 N N . GLN B 1 337 ? -6.214 -54.371 14.852 1.00 39.16 337 GLN B N 1
ATOM 5461 C CA . GLN B 1 337 ? -5.162 -55.348 14.472 1.00 42.23 337 GLN B CA 1
ATOM 5462 C C . GLN B 1 337 ? -4.173 -55.494 15.621 1.00 44.37 337 GLN B C 1
ATOM 5463 O O . GLN B 1 337 ? -3.835 -54.515 16.267 1.00 42.71 337 GLN B O 1
ATOM 5469 N N . PRO B 1 338 ? -3.670 -56.714 15.906 1.00 53.09 338 PRO B N 1
ATOM 5470 C CA . PRO B 1 338 ? -2.580 -56.886 16.866 1.00 55.41 338 PRO B CA 1
ATOM 5471 C C . PRO B 1 338 ? -1.249 -56.379 16.283 1.00 55.06 338 PRO B C 1
ATOM 5472 O O . PRO B 1 338 ? -0.960 -56.663 15.128 1.00 48.72 338 PRO B O 1
ATOM 5476 N N . HIS B 1 339 ? -0.547 -55.539 17.051 1.00 58.45 339 HIS B N 1
ATOM 5477 C CA . HIS B 1 339 ? 0.744 -54.904 16.677 1.00 61.05 339 HIS B CA 1
ATOM 5478 C C . HIS B 1 339 ? 1.778 -55.208 17.754 1.00 61.26 339 HIS B C 1
ATOM 5479 O O . HIS B 1 339 ? 1.602 -54.683 18.869 1.00 57.65 339 HIS B O 1
ATOM 5486 N N . ALA B 1 340 ? 2.702 -56.132 17.470 1.00 73.69 340 ALA B N 1
ATOM 5487 C CA . ALA B 1 340 ? 3.885 -56.432 18.313 1.00 81.87 340 ALA B CA 1
ATOM 5488 C C . ALA B 1 340 ? 4.670 -55.128 18.518 1.00 92.40 340 ALA B C 1
ATOM 5489 O O . ALA B 1 340 ? 4.860 -54.398 17.513 1.00 93.09 340 ALA B O 1
ATOM 5491 N N . GLY B 1 341 ? 4.823 -54.712 19.782 1.00 94.95 341 GLY B N 1
ATOM 5492 C CA . GLY B 1 341 ? 5.483 -53.449 20.170 1.00 94.89 341 GLY B CA 1
ATOM 5493 C C . GLY B 1 341 ? 4.841 -52.244 19.495 1.00 95.84 341 GLY B C 1
ATOM 5494 O O . GLY B 1 341 ? 3.812 -52.436 18.807 1.00 83.15 341 GLY B O 1
ATOM 5495 N N . SER B 1 342 ? 5.520 -51.089 19.552 1.00 90.76 342 SER B N 1
ATOM 5496 C CA . SER B 1 342 ? 5.038 -49.771 19.059 1.00 89.20 342 SER B CA 1
ATOM 5497 C C . SER B 1 342 ? 4.766 -49.835 17.553 1.00 85.84 342 SER B C 1
ATOM 5498 O O . SER B 1 342 ? 5.557 -50.467 16.826 1.00 83.97 342 SER B O 1
ATOM 5501 N N . TYR B 1 343 ? 3.765 -49.086 17.092 1.00 76.65 343 TYR B N 1
ATOM 5502 C CA . TYR B 1 343 ? 3.354 -49.015 15.667 1.00 77.10 343 TYR B CA 1
ATOM 5503 C C . TYR B 1 343 ? 2.621 -47.700 15.411 1.00 66.25 343 TYR B C 1
ATOM 5504 O O . TYR B 1 343 ? 1.759 -47.322 16.225 1.00 64.15 343 TYR B O 1
ATOM 5513 N N . GLU B 1 344 ? 2.958 -47.028 14.310 1.00 61.05 344 GLU B N 1
ATOM 5514 C CA . GLU B 1 344 ? 2.191 -45.863 13.799 1.00 60.22 344 GLU B CA 1
ATOM 5515 C C . GLU B 1 344 ? 1.489 -46.264 12.503 1.00 50.91 344 GLU B C 1
ATOM 5516 O O . GLU B 1 344 ? 2.050 -46.973 11.661 1.00 41.56 344 GLU B O 1
ATOM 5522 N N . PRO B 1 345 ? 0.181 -45.944 12.389 1.00 41.82 345 PRO B N 1
ATOM 5523 C CA . PRO B 1 345 ? -0.576 -46.226 11.170 1.00 40.23 345 PRO B CA 1
ATOM 5524 C C . PRO B 1 345 ? -0.004 -45.491 9.950 1.00 36.04 345 PRO B C 1
ATOM 5525 O O . PRO B 1 345 ? 0.464 -44.373 10.116 1.00 34.85 345 PRO B O 1
ATOM 5529 N N . SER B 1 346 ? 0.019 -46.158 8.789 1.00 35.05 346 SER B N 1
ATOM 5530 C CA . SER B 1 346 ? 0.417 -45.567 7.481 1.00 35.02 346 SER B CA 1
ATOM 5531 C C . SER B 1 346 ? -0.562 -44.443 7.111 1.00 35.24 346 SER B C 1
ATOM 5532 O O . SER B 1 346 ? -1.654 -44.359 7.734 1.00 37.47 346 SER B O 1
ATOM 5535 N N . TYR B 1 347 ? -0.198 -43.602 6.144 1.00 33.95 347 TYR B N 1
ATOM 5536 C CA . TYR B 1 347 ? -1.043 -42.468 5.693 1.00 33.18 347 TYR B CA 1
ATOM 5537 C C . TYR B 1 347 ? -2.446 -42.992 5.314 1.00 33.97 347 TYR B C 1
ATOM 5538 O O . TYR B 1 347 ? -3.451 -42.456 5.827 1.00 31.42 347 TYR B O 1
ATOM 5547 N N . LEU B 1 348 ? -2.504 -44.140 4.642 1.00 33.04 348 LEU B N 1
ATOM 5548 C CA . LEU B 1 348 ? -3.759 -44.705 4.090 1.00 36.27 348 LEU B CA 1
ATOM 5549 C C . LEU B 1 348 ? -4.623 -45.324 5.203 1.00 36.15 348 LEU B C 1
ATOM 5550 O O . LEU B 1 348 ? -5.842 -45.087 5.198 1.00 35.06 348 LEU B O 1
ATOM 5555 N N . GLU B 1 349 ? -3.998 -45.919 6.217 1.00 35.26 349 GLU B N 1
ATOM 5556 C CA . GLU B 1 349 ? -4.702 -46.489 7.394 1.00 35.57 349 GLU B CA 1
ATOM 5557 C C . GLU B 1 349 ? -5.340 -45.356 8.210 1.00 33.75 349 GLU B C 1
ATOM 5558 O O . GLU B 1 349 ? -6.524 -45.459 8.564 1.00 32.58 349 GLU B O 1
ATOM 5564 N N . ARG B 1 350 ? -4.668 -44.212 8.242 1.00 35.73 350 ARG B N 1
ATOM 5565 C CA . ARG B 1 350 ? -4.966 -43.069 9.137 1.00 35.65 350 ARG B CA 1
ATOM 5566 C C . ARG B 1 350 ? -5.996 -42.145 8.477 1.00 32.29 350 ARG B C 1
ATOM 5567 O O . ARG B 1 350 ? -6.644 -41.368 9.211 1.00 30.04 350 ARG B O 1
ATOM 5575 N N . ASN B 1 351 ? -6.071 -42.134 7.140 1.00 30.20 351 ASN B N 1
ATOM 5576 C CA . ASN B 1 351 ? -6.825 -41.082 6.396 1.00 30.96 351 ASN B CA 1
ATOM 5577 C C . ASN B 1 351 ? -7.921 -41.678 5.492 1.00 28.18 351 ASN B C 1
ATOM 5578 O O . ASN B 1 351 ? -8.574 -40.892 4.791 1.00 25.52 351 ASN B O 1
ATOM 5583 N N . LEU B 1 352 ? -8.075 -43.006 5.460 1.00 26.22 352 LEU B N 1
ATOM 5584 C CA . LEU B 1 352 ? -9.167 -43.687 4.720 1.00 25.02 352 LEU B CA 1
ATOM 5585 C C . LEU B 1 352 ? -10.242 -44.143 5.722 1.00 24.27 352 LEU B C 1
ATOM 5586 O O . LEU B 1 352 ? -9.958 -45.035 6.538 1.00 25.53 352 LEU B O 1
ATOM 5591 N N . VAL B 1 353 ? -11.382 -43.447 5.751 1.00 23.02 353 VAL B N 1
ATOM 5592 C CA . VAL B 1 353 ? -12.500 -43.676 6.716 1.00 23.61 353 VAL B CA 1
ATOM 5593 C C . VAL B 1 353 ? -13.614 -44.512 6.066 1.00 23.11 353 VAL B C 1
ATOM 5594 O O . VAL B 1 353 ? -14.440 -45.074 6.824 1.00 22.37 353 VAL B O 1
ATOM 5598 N N . GLY B 1 354 ? -13.534 -44.769 4.760 1.00 22.79 354 GLY B N 1
ATOM 5599 C CA . GLY B 1 354 ? -14.568 -45.578 4.089 1.00 24.52 354 GLY B CA 1
ATOM 5600 C C . GLY B 1 354 ? -14.165 -46.002 2.694 1.00 25.77 354 GLY B C 1
ATOM 5601 O O . GLY B 1 354 ? -13.769 -45.137 1.887 1.00 27.69 354 GLY B O 1
ATOM 5602 N N . LEU B 1 355 ? -14.451 -47.258 2.373 1.00 25.48 355 LEU B N 1
ATOM 5603 C CA . LEU B 1 355 ? -14.120 -47.865 1.068 1.00 25.97 355 LEU B CA 1
ATOM 5604 C C . LEU B 1 355 ? -15.394 -48.459 0.477 1.00 24.86 355 LEU B C 1
ATOM 5605 O O . LEU B 1 355 ? -16.011 -49.269 1.159 1.00 24.91 355 LEU B O 1
ATOM 5610 N N . HIS B 1 356 ? -15.775 -47.997 -0.711 1.00 24.83 356 HIS B N 1
ATOM 5611 C CA . HIS B 1 356 ? -16.996 -48.403 -1.446 1.00 25.35 356 HIS B CA 1
ATOM 5612 C C . HIS B 1 356 ? -16.592 -49.195 -2.695 1.00 23.85 356 HIS B C 1
ATOM 5613 O O . HIS B 1 356 ? -15.850 -48.663 -3.529 1.00 22.00 356 HIS B O 1
ATOM 5620 N N . THR B 1 357 ? -16.875 -50.492 -2.697 1.00 24.10 357 THR B N 1
ATOM 5621 C CA . THR B 1 357 ? -16.481 -51.409 -3.796 1.00 25.69 357 THR B CA 1
ATOM 5622 C C . THR B 1 357 ? -17.722 -51.906 -4.532 1.00 25.49 357 THR B C 1
ATOM 5623 O O . THR B 1 357 ? -18.625 -52.471 -3.880 1.00 26.02 357 THR B O 1
ATOM 5627 N N . TYR B 1 358 ? -17.831 -51.520 -5.797 1.00 25.25 358 TYR B N 1
ATOM 5628 C CA . TYR B 1 358 ? -18.880 -51.966 -6.741 1.00 26.00 358 TYR B CA 1
ATOM 5629 C C . TYR B 1 358 ? -18.212 -52.699 -7.912 1.00 27.98 358 TYR B C 1
ATOM 5630 O O . TYR B 1 358 ? -16.968 -52.740 -7.962 1.00 25.04 358 TYR B O 1
ATOM 5639 N N . HIS B 1 359 ? -19.004 -53.121 -8.901 1.00 27.72 359 HIS B N 1
ATOM 5640 C CA . HIS B 1 359 ? -18.473 -53.766 -10.125 1.00 27.34 359 HIS B CA 1
ATOM 5641 C C . HIS B 1 359 ? -17.667 -52.758 -10.943 1.00 27.52 359 HIS B C 1
ATOM 5642 O O . HIS B 1 359 ? -18.245 -51.748 -11.364 1.00 30.27 359 HIS B O 1
ATOM 5649 N N . ASN B 1 360 ? -16.351 -52.928 -10.941 1.00 28.26 360 ASN B N 1
ATOM 5650 C CA . ASN B 1 360 ? -15.391 -52.237 -11.834 1.00 29.91 360 ASN B CA 1
ATOM 5651 C C . ASN B 1 360 ? -15.071 -50.835 -11.305 1.00 28.42 360 ASN B C 1
ATOM 5652 O O . ASN B 1 360 ? -14.556 -50.026 -12.078 1.00 30.35 360 ASN B O 1
ATOM 5657 N N . ILE B 1 361 ? -15.430 -50.508 -10.071 1.00 27.09 361 ILE B N 1
ATOM 5658 C CA . ILE B 1 361 ? -15.163 -49.134 -9.560 1.00 27.17 361 ILE B CA 1
ATOM 5659 C C . ILE B 1 361 ? -15.072 -49.168 -8.034 1.00 26.93 361 ILE B C 1
ATOM 5660 O O . ILE B 1 361 ? -15.787 -49.974 -7.433 1.00 25.98 361 ILE B O 1
ATOM 5665 N N . ALA B 1 362 ? -14.188 -48.339 -7.458 1.00 25.90 362 ALA B N 1
ATOM 5666 C CA . ALA B 1 362 ? -14.010 -48.183 -5.998 1.00 24.87 362 ALA B CA 1
ATOM 5667 C C . ALA B 1 362 ? -13.919 -46.696 -5.632 1.00 24.57 362 ALA B C 1
ATOM 5668 O O . ALA B 1 362 ? -13.386 -45.896 -6.421 1.00 24.68 362 ALA B O 1
ATOM 5670 N N . PHE B 1 363 ? -14.661 -46.318 -4.594 1.00 24.51 363 PHE B N 1
ATOM 5671 C CA . PHE B 1 363 ? -14.691 -44.958 -4.018 1.00 23.71 363 PHE B CA 1
ATOM 5672 C C . PHE B 1 363 ? -14.020 -44.999 -2.648 1.00 24.16 363 PHE B C 1
ATOM 5673 O O . PHE B 1 363 ? -14.392 -45.807 -1.805 1.00 22.36 363 PHE B O 1
ATOM 5681 N N . LEU B 1 364 ? -13.016 -44.148 -2.478 1.00 26.81 364 LEU B N 1
ATOM 5682 C CA . LEU B 1 364 ? -12.197 -44.013 -1.252 1.00 26.12 364 LEU B CA 1
ATOM 5683 C C . LEU B 1 364 ? -12.553 -42.687 -0.594 1.00 25.27 364 LEU B C 1
ATOM 5684 O O . LEU B 1 364 ? -12.353 -41.652 -1.243 1.00 25.58 364 LEU B O 1
ATOM 5689 N N . GLU B 1 365 ? -13.209 -42.730 0.556 1.00 24.33 365 GLU B N 1
ATOM 5690 C CA . GLU B 1 365 ? -13.483 -41.515 1.353 1.00 25.23 365 GLU B CA 1
ATOM 5691 C C . GLU B 1 365 ? -12.234 -41.183 2.177 1.00 25.78 365 GLU B C 1
ATOM 5692 O O . GLU B 1 365 ? -11.870 -41.984 3.052 1.00 25.96 365 GLU B O 1
ATOM 5698 N N . LYS B 1 366 ? -11.736 -39.958 2.062 1.00 25.25 366 LYS B N 1
ATOM 5699 C CA . LYS B 1 366 ? -10.629 -39.485 2.918 1.00 27.21 366 LYS B CA 1
ATOM 5700 C C . LYS B 1 366 ? -11.240 -38.799 4.132 1.00 26.24 366 LYS B C 1
ATOM 5701 O O . LYS B 1 366 ? -12.106 -37.934 3.934 1.00 28.03 366 LYS B O 1
ATOM 5707 N N . GLY B 1 367 ? -10.633 -39.014 5.296 1.00 26.60 367 GLY B N 1
ATOM 5708 C CA . GLY B 1 367 ? -11.041 -38.408 6.574 1.00 27.09 367 GLY B CA 1
ATOM 5709 C C . GLY B 1 367 ? -10.126 -38.875 7.678 1.00 27.44 367 GLY B C 1
ATOM 5710 O O . GLY B 1 367 ? -9.162 -39.603 7.353 1.00 30.56 367 GLY B O 1
ATOM 5711 N N . VAL B 1 368 ? -10.295 -38.337 8.885 1.00 26.23 368 VAL B N 1
ATOM 5712 C CA . VAL B 1 368 ? -9.510 -38.763 10.079 1.00 26.25 368 VAL B CA 1
ATOM 5713 C C . VAL B 1 368 ? -10.095 -40.082 10.577 1.00 28.01 368 VAL B C 1
ATOM 5714 O O . VAL B 1 368 ? -11.316 -40.131 10.778 1.00 30.59 368 VAL B O 1
ATOM 5718 N N . ASN B 1 369 ? -9.316 -41.157 10.485 1.00 30.08 369 ASN B N 1
ATOM 5719 C CA . ASN B 1 369 ? -9.724 -42.522 10.913 1.00 30.15 369 ASN B CA 1
ATOM 5720 C C . ASN B 1 369 ? -9.015 -42.848 12.229 1.00 31.14 369 ASN B C 1
ATOM 5721 O O . ASN B 1 369 ? -8.009 -43.594 12.180 1.00 32.37 369 ASN B O 1
ATOM 5726 N N . ALA B 1 370 ? -9.491 -42.264 13.339 1.00 31.22 370 ALA B N 1
ATOM 5727 C CA . ALA B 1 370 ? -8.922 -42.416 14.703 1.00 30.63 370 ALA B CA 1
ATOM 5728 C C . ALA B 1 370 ? -10.023 -42.284 15.752 1.00 31.90 370 ALA B C 1
ATOM 5729 O O . ALA B 1 370 ? -10.121 -41.215 16.386 1.00 32.70 370 ALA B O 1
ATOM 5731 N N . GLU B 1 371 ? -10.871 -43.302 15.871 1.00 36.68 371 GLU B N 1
ATOM 5732 C CA . GLU B 1 371 ? -11.952 -43.350 16.891 1.00 38.63 371 GLU B CA 1
ATOM 5733 C C . GLU B 1 371 ? -11.420 -44.072 18.130 1.00 40.13 371 GLU B C 1
ATOM 5734 O O . GLU B 1 371 ? -12.093 -44.012 19.183 1.00 39.75 371 GLU B O 1
ATOM 5740 N N . GLY B 1 372 ? -10.171 -44.541 18.041 1.00 39.38 372 GLY B N 1
ATOM 5741 C CA . GLY B 1 372 ? -9.561 -45.458 19.020 1.00 43.96 372 GLY B CA 1
ATOM 5742 C C . GLY B 1 372 ? -10.106 -46.870 18.839 1.00 46.51 372 GLY B C 1
ATOM 5743 O O . GLY B 1 372 ? -11.302 -47.011 18.469 1.00 45.40 372 GLY B O 1
ATOM 5744 N N . GLY B 1 373 ? -9.229 -47.871 18.939 1.00 45.29 373 GLY B N 1
ATOM 5745 C CA . GLY B 1 373 ? -9.603 -49.294 18.881 1.00 42.22 373 GLY B CA 1
ATOM 5746 C C . GLY B 1 373 ? -10.439 -49.676 20.086 1.00 39.58 373 GLY B C 1
ATOM 5747 O O . GLY B 1 373 ? -10.768 -48.790 20.891 1.00 36.70 373 GLY B O 1
ATOM 5748 N N . VAL B 1 374 ? -10.908 -50.914 20.137 1.00 38.63 374 VAL B N 1
ATOM 5749 C CA . VAL B 1 374 ? -11.730 -51.382 21.283 1.00 42.43 374 VAL B CA 1
ATOM 5750 C C . VAL B 1 374 ? -10.864 -51.331 22.541 1.00 44.92 374 VAL B C 1
ATOM 5751 O O . VAL B 1 374 ? -9.757 -51.859 22.566 1.00 45.22 374 VAL B O 1
ATOM 5755 N N . PRO B 1 375 ? -11.317 -50.628 23.598 1.00 49.22 375 PRO B N 1
ATOM 5756 C CA . PRO B 1 375 ? -10.567 -50.539 24.852 1.00 51.59 375 PRO B CA 1
ATOM 5757 C C . PRO B 1 375 ? -10.148 -51.911 25.394 1.00 52.59 375 PRO B C 1
ATOM 5758 O O . PRO B 1 375 ? -10.911 -52.840 25.265 1.00 55.22 375 PRO B O 1
ATOM 5762 N N . ALA B 1 376 ? -9.036 -51.956 26.128 1.00 54.34 376 ALA B N 1
ATOM 5763 C CA . ALA B 1 376 ? -8.456 -53.192 26.701 1.00 54.50 376 ALA B CA 1
ATOM 5764 C C . ALA B 1 376 ? -9.412 -53.780 27.740 1.00 55.68 376 ALA B C 1
ATOM 5765 O O . ALA B 1 376 ? -9.390 -55.006 27.916 1.00 56.41 376 ALA B O 1
ATOM 5767 N N . TRP B 1 377 ? -10.267 -52.944 28.337 1.00 59.29 377 TRP B N 1
ATOM 5768 C CA . TRP B 1 377 ? -11.213 -53.342 29.416 1.00 63.29 377 TRP B CA 1
ATOM 5769 C C . TRP B 1 377 ? -12.424 -54.100 28.854 1.00 64.81 377 TRP B C 1
ATOM 5770 O O . TRP B 1 377 ? -13.214 -54.597 29.674 1.00 64.52 377 TRP B O 1
ATOM 5781 N N . VAL B 1 378 ? -12.599 -54.144 27.527 1.00 62.63 378 VAL B N 1
ATOM 5782 C CA . VAL B 1 378 ? -13.658 -54.964 26.869 1.00 60.26 378 VAL B CA 1
ATOM 5783 C C . VAL B 1 378 ? -13.155 -56.401 26.779 1.00 61.48 378 VAL B C 1
ATOM 5784 O O . VAL B 1 378 ? -12.051 -56.652 26.294 1.00 58.15 378 VAL B O 1
ATOM 5788 N N . PRO B 1 379 ? -13.943 -57.374 27.290 1.00 60.17 379 PRO B N 1
ATOM 5789 C CA . PRO B 1 379 ? -13.570 -58.789 27.251 1.00 56.85 379 PRO B CA 1
ATOM 5790 C C . PRO B 1 379 ? -13.176 -59.284 25.854 1.00 56.12 379 PRO B C 1
ATOM 5791 O O . PRO B 1 379 ? -13.970 -59.077 24.960 1.00 57.88 379 PRO B O 1
ATOM 5795 N N . ARG B 1 380 ? -12.134 -60.123 25.771 1.00 57.35 380 ARG B N 1
ATOM 5796 C CA . ARG B 1 380 ? -11.581 -60.692 24.508 1.00 61.23 380 ARG B CA 1
ATOM 5797 C C . ARG B 1 380 ? -11.881 -62.189 24.407 1.00 62.24 380 ARG B C 1
ATOM 5798 O O . ARG B 1 380 ? -11.167 -62.882 23.662 1.00 62.51 380 ARG B O 1
ATOM 5806 N N . SER B 1 381 ? -12.900 -62.649 25.130 1.00 75.68 381 SER B N 1
ATOM 5807 C CA . SER B 1 381 ? -13.472 -64.018 25.050 1.00 95.01 381 SER B CA 1
ATOM 5808 C C . SER B 1 381 ? -14.980 -63.932 25.329 1.00 116.94 381 SER B C 1
ATOM 5809 O O . SER B 1 381 ? -15.401 -62.892 25.879 1.00 132.19 381 SER B O 1
ATOM 5812 N N . LEU B 1 382 ? -15.787 -64.799 24.707 1.00 132.57 382 LEU B N 1
ATOM 5813 C CA . LEU B 1 382 ? -17.226 -64.937 25.065 1.00 148.33 382 LEU B CA 1
ATOM 5814 C C . LEU B 1 382 ? -17.302 -65.660 26.421 1.00 165.41 382 LEU B C 1
ATOM 5815 O O . LEU B 1 382 ? -18.416 -65.747 26.987 1.00 178.04 382 LEU B O 1
ATOM 5820 N N . ASP B 1 383 ? -16.136 -66.080 26.940 1.00 164.48 383 ASP B N 1
ATOM 5821 C CA . ASP B 1 383 ? -15.908 -66.589 28.324 1.00 153.16 383 ASP B CA 1
ATOM 5822 C C . ASP B 1 383 ? -16.312 -65.522 29.349 1.00 172.88 383 ASP B C 1
ATOM 5823 O O . ASP B 1 383 ? -17.199 -65.800 30.187 1.00 195.70 383 ASP B O 1
ATOM 5828 N N . ASP B 1 384 ? -15.482 -64.476 29.445 1.00 171.79 384 ASP B N 1
ATOM 5829 C CA . ASP B 1 384 ? -15.528 -63.427 30.500 1.00 155.15 384 ASP B CA 1
ATOM 5830 C C . ASP B 1 384 ? -16.853 -62.645 30.447 1.00 194.38 384 ASP B C 1
ATOM 5831 O O . ASP B 1 384 ? -17.173 -62.009 31.471 1.00 217.66 384 ASP B O 1
ATOM 5836 N N . ILE B 1 385 ? -17.622 -62.728 29.347 1.00 239.27 385 ILE B N 1
ATOM 5837 C CA . ILE B 1 385 ? -18.939 -62.024 29.195 1.00 241.09 385 ILE B CA 1
ATOM 5838 C C . ILE B 1 385 ? -19.991 -62.722 30.070 1.00 286.18 385 ILE B C 1
ATOM 5839 O O . ILE B 1 385 ? -20.730 -62.004 30.779 1.00 322.37 385 ILE B O 1
ATOM 5844 N N . LEU B 1 386 ? -20.141 -64.047 29.928 1.00 295.86 386 LEU B N 1
ATOM 5845 C CA . LEU B 1 386 ? -21.138 -64.863 30.679 1.00 252.45 386 LEU B CA 1
ATOM 5846 C C . LEU B 1 386 ? -20.581 -65.197 32.076 1.00 250.01 386 LEU B C 1
ATOM 5847 O O . LEU B 1 386 ? -21.352 -65.722 32.906 1.00 233.39 386 LEU B O 1
ATOM 5852 N N . HIS B 1 387 ? -19.340 -64.777 32.361 1.00 242.99 387 HIS B N 1
ATOM 5853 C CA . HIS B 1 387 ? -18.633 -64.927 33.667 1.00 213.97 387 HIS B CA 1
ATOM 5854 C C . HIS B 1 387 ? -18.779 -63.625 34.473 1.00 209.38 387 HIS B C 1
ATOM 5855 O O . HIS B 1 387 ? -18.398 -63.620 35.662 1.00 194.14 387 HIS B O 1
ATOM 5862 N N . LEU B 1 388 ? -19.363 -62.584 33.861 1.00 201.12 388 LEU B N 1
ATOM 5863 C CA . LEU B 1 388 ? -19.620 -61.255 34.487 1.00 177.98 388 LEU B CA 1
ATOM 5864 C C . LEU B 1 388 ? -21.123 -61.108 34.756 1.00 155.34 388 LEU B C 1
ATOM 5865 O O . LEU B 1 388 ? -21.622 -61.502 35.808 1.00 126.77 388 LEU B O 1
#

Organism: Saccharopolyspora spinosa (NCBI:txid60894)

Sequence (757 aa):
THEIETVERIILAAGSSAASLADLTTELGLARIAPVLIDEILFRAEPAPDIERTEVAVQITHRGETVDFVLTLQSGELIKAEQRPVGDVPLRIGYELTDLIAELFGPGAPRAVGARSTNFLRTTTSGSIPGPSELSDGFQAISAVVAGCGHRRPDLNLLASHYRTDKWGGLHWFTPLYERHLGEFRDRPVRILEIGVGGGGESLKMWKRYFHRGLVFGMDVFDKSFLDQQRLCTVRADQSKPEELAAVDDKYGPFDIIIDDGSHINGHVRTSLETLFPRLRSGGVYVIEDLWTTYAPGFGGQAQCPAAPGTTVSLLKNLLEGVQHEEQPHAGSYEPSYLERNLVGLHTYHNIAFLEKGVNAEGGVPAWVPRSLDDILHTTHEIETVERIILAAGSSAASLADLTTELGLARIAPVLIDEILFRAEPAPDIERTEVAVQITHRGETVDFVLTLQSGELIKAEQRPVGDVPLRIGYELTDLIAELFGPGAPRAVGARSTNFLRTTTSGSIPGPSELSDGFQAISAVVAGCGHRRPDLNLLASHYRTDKWGGLHWFTPLYERHLGEFRDRPVRILEIGVGGGESLKMWKRYFHRGLVFGMDVFDKSFLDQQRLCTVRADQSKPEELAAVDDKYGPFDIIIDDGSHINGHVRTSLETLFPRLRSGGVYVIEDLWTTYAPGFGGQAQCPAAPGTTVSLLKNLLEGVQHEEQPHAGSYEPSYLERNLVGLHTYHNIAFLEKGVNAEGGVPAWVPRSLDDILHL

Secondary structure (DSSP, 8-state):
--HHHHHHHHHHHHTS-HHHHHHHHHHH-HHHHHHHHHHHHHHHHPSPPS-S-EEEEEEEEETTEEEEEEEEE-TTS--EEEE---TT-SEEEEEEHHHHHHHHH--SS---SSS-EEEESSS-SSSS---HHHHHHHHHHHHHHHHTTS-PPP-HHHHHHHHT-TTSSSS---HHHHHHHHGGGTTS--EEEEE------HHHHHHHHH-TT-EEEEEESS--GGG-BTTEEEEE--TT-HHHHHHHHHHH---SEEEE-S---HHHHHHHHHHHGGGSPTT-EEEEE-GGGGG-GGGT--S-SSPPTTSHHHHHHHHHHHHTGGGS---TT----HHHHHEEEEEEETTEEEEEES---S----TTS--SHHHHT-/-TTHHHHHHHHHHHTTS-HHHHHHHHHHH-HHHHHHHHHHHHHHHHPSPPS-SSEEEEEEEEETTEEEEEEEEE-TTS--EEE----TT-SEEEEEEHHHHHHHHH--SSPPSSSS-EEEESSS-TTSSS--HHHHHHHHHHHHHHHHTTS-PPP-HHHHHHHHT-TTSSSS---HHHHHHHHGGGTTS--EEEEE-----HHHHHHHHHSTT-EEEEEESS--GGG-BTTEEEEE--TT-HHHHHHHHHHH---SEEEE-S---HHHHHHHHHHHGGGSPTT-EEEEE-GGGGG-GGGT--S-SSPPTTSHHHHHHHHHHHHTGGGS--SS-----HHHHHEEEEEEETTEEEEEES---S----TTS-SSSHHHHT-

Foldseek 3Di:
DVLQVLLLQLLVLLADDPVSVVVSCVVCHCVRVVVLLVQQLLLQLPDFPAAAWAKAKEWEDEPHDIWIKIWTGHHPDRIDIDRDDCVVHQWYKYAYNSLLSNFQRNFDDRDPDDSIDIGQCPAEPVRPDHDPRRNVSSCRRSVSSVSSSGQHADDLQVLCVVLVPPCPDPPHNCRVVCCVLCVVCLRPQFEEEEEAAVVRCSVQSSVCSRNSNYQYEYEECDDPCVNDDHSYYYHHFALLDLVRLVVCCVPRDDGLEYEYPHLLQLNSVVSNCVRNVVSHDAQGKYKYAQLVCLCPVVSVHNVDPVRDPSGSVVVLVVLVVLLLVLADDDPPPDDRDPSSQFFNDWDDDPRMIMTHGHGSPPHYDDPLPDPDVVNVVD/DLVLLVLLLQLLVLLADDPVSNVVSCVVCHCVRVVVLLVQQLLLQLPPFDAAAWAKAKEWEDEDHDIWIKIWIGHHPDRIDIDRDDCPPRQWYKYAYPSLLSNFQRNFDDHDPDDSIDIGQCPDEPCRPDHDPRCNVSRCRRSVSSVSSSGLHADDLQVLCVVLVPPCPDPVHNHRVVCCVLCVVCLRPLFEEEEEAEVGCSVQSSCCSRNSNYQYEYEECDDPCVSDDHSGYYDHAQLLDLVRLVVCCVSRDDGLEYEYPYLLQLNSVVSNCVRNVVSHDAQGKYKYFQLVCLCPVVSVHNVDPVTDPSGSVVVLVVLVVLLLVLQDDDDPDDDRDPSSQFFNDWDDDVRMIMTHGHGSPPHYDDPPPDPDVVVVVVD

Radius of gyration: 30.03 Å; Cα contacts (8 Å, |Δi|>4): 1453; chains: 2; bounding box: 81×72×73 Å

InterPro domains:
  IPR029063 S-adenosyl-L-methionine-dependent methyltransferase superfamily [G3DSA:3.40.50.150] (155-377)
  IPR029063 S-adenosyl-L-methionine-dependent methyltransferase superfamily [SSF53335] (154-309)
  IPR040800 Methyltransferase MycE, N-terminal [PF17843] (10-118)

Solvent-accessible surface area: 35128 Å² total; per-residue (Å²): 110,129,149,38,104,14,8,24,89,0,0,82,6,14,41,69,61,91,68,40,20,45,102,14,1,89,114,16,22,8,89,118,0,1,69,21,0,10,59,0,0,44,25,6,7,58,86,14,30,127,8,127,177,22,63,0,0,0,54,0,43,22,199,80,117,79,24,34,15,0,0,17,0,61,46,79,89,134,16,108,30,87,133,71,114,13,61,148,6,46,4,49,0,13,6,88,0,52,40,0,0,32,12,0,0,2,54,34,93,50,104,18,75,61,5,61,64,35,37,25,22,185,101,17,137,76,62,104,124,34,31,122,64,56,57,29,20,0,36,26,0,0,8,17,0,8,42,0,0,10,17,63,130,22,32,0,8,98,17,0,25,70,19,174,13,56,1,14,0,8,104,18,52,4,0,7,5,0,46,125,21,0,26,137,15,32,51,118,47,0,53,0,0,1,4,14,13,63,84,18,2,61,15,1,76,0,0,0,48,7,0,7,12,0,2,1,2,0,2,24,80,137,79,29,62,131,30,66,70,34,4,5,15,18,23,160,9,30,13,37,91,67,115,64,0,20,57,4,16,110,132,24,18,68,0,19,0,1,0,1,30,18,47,26,62,3,40,42,4,67,30,0,1,100,25,0,0,56,86,6,128,77,50,3,6,0,0,1,3,12,12,123,1,0,86,19,98,77,58,49,4,87,84,96,110,97,9,8,123,36,2,4,34,12,12,10,105,88,11,107,109,6,33,85,9,52,84,48,132,87,62,86,102,85,140,39,61,93,36,31,98,22,1,61,13,36,53,87,43,153,23,0,0,0,0,68,11,12,100,14,55,171,48,26,72,61,106,205,48,68,156,55,143,112,67,110,146,189,134,78,117,114,34,83,12,7,26,84,0,0,82,7,11,40,65,65,90,67,46,20,50,101,12,1,107,107,14,20,8,90,114,0,0,66,21,0,10,58,0,0,45,27,5,6,49,90,17,25,129,7,122,170,25,57,0,0,0,48,0,40,21,203,83,109,75,26,29,16,0,0,26,0,60,47,81,99,136,13,123,31,88,116,73,100,26,53,142,12,33,3,47,1,16,6,92,0,50,38,0,0,31,8,0,0,2,59,35,93,53,112,24,75,60,5,67,70,41,42,20,18,177,104,19,130,66,67,84,150,25,28,123,62,41,58,40,21,0,38,46,0,0,8,17,0,7,37,0,0,10,15,61,127,19,35,0,10,98,17,0,21,72,20,154,14,58,1,12,0,9,106,17,57,4,0,9,4,0,41,122,20,0,24,134,14,31,49,101,44,1,56,0,0,0,5,16,31,86,22,4,61,16,0,75,0,0,1,49,6,0,6,12,0,1,1,1,0,1,25,80,133,78,38,63,131,23,67,73,32,0,2,18,16,27,161,6,27,12,39,91,67,116,58,0,19,55,4,16,113,134,28,20,71,0,10,0,1,0,1,29,16,46,29,64,4,40,44,5,81,31,0,1,101,26,0,0,56,84,5,118,74,49,4,5,0,0,1,3,11,13,121,1,0,84,20,99,77,58,50,5,84,84,98,113,97,11,7,123,40,2,4,34,14,12,9,108,90,10,107,106,7,33,90,9,56,89,49,133,73,110,66,124,108,157,36,56,77,36,30,103,17,1,61,12,36,51,88,42,161,21,0,0,0,0,68,10,10,122,16,68,171,47,26,70,60,102,207,48,52,162,45,136,108,74,91,156,157,195

B-factor: mean 42.78, std 25.56, range [12.94, 322.37]